Protein AF-A0A943ZC50-F1 (afdb_monomer)

pLDDT: mean 87.22, std 11.18, range [30.0, 98.25]

Secondary structure (DSSP, 8-state):
-HHHHHHHHHHHHHHHHHHHHHHHPPTTSEEEESEEEEEHHHHHHHHHHHHHHHHHHHHHHHHHHHTSSEEEETTTTEEEETTTTEEEEBPTTSSPBP-EEB-TTS-EEEETTEEEEEE-BGGG---EEEEE-HHHHHHHHHTT----TTTHHHH------HHHHHHHHHTTPPPPTTHHHHTTSEEEPGGGSEEEEEEEETTEEEEEEEBSTT--EEESS-EEE---EEPPGGGSGGGHHHHHHHHSPPP--TTTTTS-THHHHHHHHHHTTS-TTS---GGGGHHHHHHHHHHHHHH--SGGGGHHHH-TTHHHHHHHHHHHHHHHHHHHHH-PPPPPTHHHH-TTS-BHHHHHHHHSPPPTTEEEEEPPTT--EEEE-GGGGEESS-EEEEEE-SSEEEEEEESSSEEE---S--STTSPPPGGGGSEE--EEES-HHHHHHHHHT-SSS----TTTEEETHHHHHHHHTS-TTT---THHHHTEE--HHHHHH-SS--EEEE-TT--EEEEPPGGG--TTS--HHHHHHHHHHHHHSBTTTBEE-EEEE---TTS-HHHHHHHHHHHHHHHHHTS-HHHHT-HHHHTT-EEEE-S-HHHHHHHHHHHHTT-SPPTT-BT-EEEEEEEEE-SS-EEEEEEEEEB-SSTTSS-EEEEEEEEEETT-SHHHHHHHHHHHHHHHTHHHHHHHT--EEPPTT----TT-TTTEE-GGG--HHHHHHHHHHHHHTHHHHTT-TTHHHHHHSS-EEEEEE-TTS-EEEEEE---HHHHHHHHHHHHHHHHHHHHHHHHHHHHHHTTT--SSEEEEEESGGGG-HHHHHHHHHHHHHHHHHHHHHH-TTS--TTSEEEEPPTT----HHHHHH-HHHHT-SS-GGGTB-----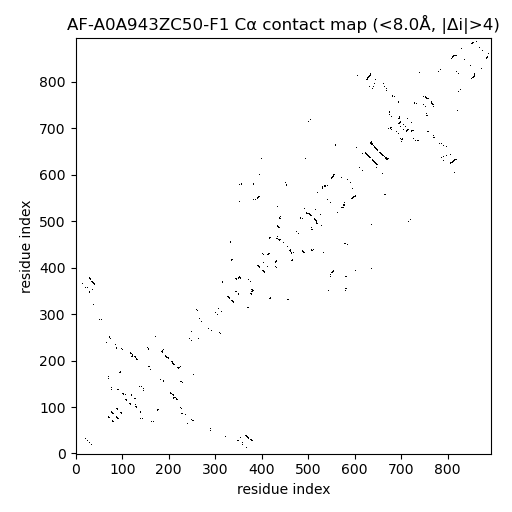-----

Solvent-accessible surface area (backbone atoms only — not comparable to full-atom values): 49095 Å² total; per-residue (Å²): 103,75,73,58,53,54,57,50,55,47,56,53,48,53,50,49,52,47,51,53,55,36,71,56,58,39,82,71,35,50,26,83,47,65,56,47,74,44,47,46,74,59,48,49,53,50,52,49,54,49,50,52,54,50,52,54,53,47,50,57,50,52,50,54,50,60,69,38,62,52,40,39,24,66,92,64,38,31,34,37,33,53,86,79,38,28,39,29,32,25,42,86,100,48,96,36,69,51,65,31,49,44,55,83,87,80,34,75,45,77,57,96,93,39,73,26,35,49,32,37,19,51,78,75,72,48,68,40,42,20,64,50,52,76,66,60,49,53,37,28,42,76,72,72,43,79,91,47,78,91,46,45,70,63,29,24,41,71,67,82,62,66,60,51,59,50,47,32,62,78,47,72,46,81,81,47,90,69,49,70,49,65,79,51,39,45,70,37,24,49,86,71,45,31,76,78,39,72,44,78,54,100,91,45,41,31,43,35,31,20,16,47,74,90,44,59,46,72,33,88,34,50,45,28,35,41,54,35,41,73,60,63,76,83,46,39,70,95,40,24,58,66,50,40,46,76,73,48,65,74,63,62,45,60,88,52,68,84,55,46,70,54,56,54,55,41,49,26,56,51,55,76,72,51,67,87,88,58,94,76,58,80,74,71,48,48,68,66,38,47,56,52,50,46,52,51,54,71,65,56,85,51,82,74,60,46,35,74,63,57,31,91,63,39,50,61,70,46,46,62,57,52,54,51,45,64,29,36,46,50,29,48,37,59,47,39,80,64,56,62,69,55,40,36,53,34,79,88,44,24,30,48,71,56,29,50,63,41,71,45,78,88,58,88,66,42,49,79,42,63,54,46,92,94,60,62,44,21,18,13,36,63,61,64,37,50,40,90,82,30,41,34,42,36,40,75,41,50,58,30,28,39,40,36,40,37,67,98,57,81,43,77,45,68,47,44,73,53,77,82,81,62,84,85,53,83,68,54,34,50,19,35,36,25,38,24,30,40,30,56,68,66,37,53,59,34,52,67,73,33,84,22,53,38,86,34,42,36,78,21,43,38,40,12,42,52,30,46,38,68,77,75,65,56,63,69,90,73,56,95,49,81,38,62,64,40,18,45,50,53,52,59,55,59,44,46,70,33,83,63,38,46,46,69,37,25,18,57,81,64,56,77,44,82,37,66,22,46,88,76,58,55,97,85,51,88,51,70,62,18,55,50,28,20,54,53,22,40,75,59,30,37,96,91,72,24,34,74,34,36,37,30,35,40,44,67,76,84,58,55,68,71,48,55,52,50,50,47,52,31,36,44,54,12,33,53,34,26,35,53,48,75,46,72,70,30,65,76,60,47,72,59,48,42,71,42,79,51,58,40,51,42,55,53,47,46,59,53,48,32,51,74,70,68,60,51,61,52,91,87,39,62,70,37,63,39,22,39,33,27,47,23,27,28,45,45,31,25,36,34,33,29,31,35,38,26,24,53,89,65,76,87,46,86,57,46,78,47,80,69,41,69,48,67,38,81,68,47,13,51,54,40,48,32,38,44,51,27,50,52,42,46,61,79,34,40,68,61,35,56,79,58,41,42,34,26,39,58,46,83,98,62,77,91,58,93,94,33,81,91,35,50,28,53,59,73,71,34,49,63,62,16,49,46,34,36,50,50,46,18,56,74,46,40,42,66,72,72,62,39,93,63,38,66,62,70,46,67,69,58,60,43,76,43,80,38,44,20,81,85,73,43,81,40,82,39,75,40,61,63,61,64,69,62,51,52,51,51,52,52,48,57,50,48,54,50,50,50,50,50,51,55,45,47,53,53,36,44,74,75,39,56,91,74,58,43,78,33,33,37,32,37,34,27,45,75,50,42,71,33,63,70,48,49,54,54,50,52,54,49,52,51,54,49,54,55,52,50,42,71,75,67,41,93,87,59,86,69,70,41,52,43,32,38,36,56,24,86,101,57,75,74,64,60,72,63,53,63,65,37,67,78,56,64,75,44,93,66,63,64,76,51,41,38,65,74,82,78,76,71,78,76,82,124

Structure (mmCIF, N/CA/C/O backbone):
data_AF-A0A943ZC50-F1
#
_entry.id   AF-A0A943ZC50-F1
#
loop_
_atom_site.group_PDB
_atom_site.id
_atom_site.type_symbol
_atom_site.label_atom_id
_atom_site.label_alt_id
_atom_site.label_comp_id
_atom_site.label_asym_id
_atom_site.label_entity_id
_atom_site.label_seq_id
_atom_site.pdbx_PDB_ins_code
_atom_site.Cartn_x
_atom_site.Cartn_y
_atom_site.Cartn_z
_atom_site.occupancy
_atom_site.B_iso_or_equiv
_atom_site.auth_seq_id
_atom_site.auth_comp_id
_atom_site.auth_asym_id
_atom_site.auth_atom_id
_atom_site.pdbx_PDB_model_num
ATOM 1 N N . MET A 1 1 ? 40.754 22.080 -13.296 1.00 41.62 1 MET A N 1
ATOM 2 C CA . MET A 1 1 ? 40.302 23.154 -14.207 1.00 41.62 1 MET A CA 1
ATOM 3 C C . MET A 1 1 ? 39.327 22.676 -15.281 1.00 41.62 1 MET A C 1
ATOM 5 O O . MET A 1 1 ? 38.154 22.902 -15.052 1.00 41.62 1 MET A O 1
ATOM 9 N N . GLU A 1 2 ? 39.688 21.981 -16.372 1.00 33.19 2 GLU A N 1
ATOM 10 C CA . GLU A 1 2 ? 38.679 21.578 -17.396 1.00 33.19 2 GLU A CA 1
ATOM 11 C C . GLU A 1 2 ? 37.587 20.624 -16.866 1.00 33.19 2 GLU A C 1
ATOM 13 O O . GLU A 1 2 ? 36.408 20.850 -17.113 1.00 33.19 2 GLU A O 1
ATOM 18 N N . LYS A 1 3 ? 37.948 19.635 -16.032 1.00 34.53 3 LYS A N 1
ATOM 19 C CA . LYS A 1 3 ? 36.978 18.761 -15.333 1.00 34.53 3 LYS A CA 1
ATOM 20 C C . LYS A 1 3 ? 36.117 19.478 -14.284 1.00 34.53 3 LYS A C 1
ATOM 22 O O . LYS A 1 3 ? 35.024 19.024 -13.987 1.00 34.53 3 LYS A O 1
ATOM 27 N N . GLU A 1 4 ? 36.608 20.568 -13.696 1.00 33.34 4 GLU A N 1
ATOM 28 C CA . GLU A 1 4 ? 35.835 21.354 -12.716 1.00 33.34 4 GLU A CA 1
ATOM 29 C C . GLU A 1 4 ? 34.880 22.327 -13.417 1.00 33.34 4 GLU A C 1
ATOM 31 O O . GLU A 1 4 ? 33.800 22.601 -12.907 1.00 33.34 4 GLU A O 1
ATOM 36 N N . LEU A 1 5 ? 35.251 22.812 -14.606 1.00 34.56 5 LEU A N 1
ATOM 37 C CA . LEU A 1 5 ? 34.402 23.630 -15.472 1.00 34.56 5 LEU A CA 1
ATOM 38 C C . LEU A 1 5 ? 33.271 22.810 -16.117 1.00 34.56 5 LEU A C 1
ATOM 40 O O . LEU A 1 5 ? 32.158 23.318 -16.210 1.00 34.56 5 LEU A O 1
ATOM 44 N N . SER A 1 6 ? 33.511 21.549 -16.508 1.00 44.94 6 SER A N 1
ATOM 45 C CA . SER A 1 6 ? 32.463 20.691 -17.091 1.00 44.94 6 SER A CA 1
ATOM 46 C C . SER A 1 6 ? 31.385 20.301 -16.072 1.00 44.94 6 SER A C 1
ATOM 48 O O . SER A 1 6 ? 30.202 20.423 -16.365 1.00 44.94 6 SER A O 1
ATOM 50 N N . VAL A 1 7 ? 31.786 19.925 -14.850 1.00 47.03 7 VAL A N 1
ATOM 51 C CA . VAL A 1 7 ? 30.860 19.563 -13.758 1.00 47.03 7 VAL A CA 1
ATOM 52 C C . VAL A 1 7 ? 30.013 20.764 -13.321 1.00 47.03 7 VAL A C 1
ATOM 54 O O . VAL A 1 7 ? 28.829 20.616 -13.023 1.00 47.03 7 VAL A O 1
ATOM 57 N N . LYS A 1 8 ? 30.593 21.972 -13.327 1.00 49.62 8 LYS A N 1
ATOM 58 C CA . LYS A 1 8 ? 29.873 23.207 -12.991 1.00 49.62 8 LYS A CA 1
ATOM 59 C C . LYS A 1 8 ? 28.810 23.557 -14.042 1.00 49.62 8 LYS A C 1
ATOM 61 O O . LYS A 1 8 ? 27.674 23.832 -13.679 1.00 49.62 8 LYS A O 1
ATOM 66 N N . ASN A 1 9 ? 29.147 23.442 -15.329 1.00 57.31 9 ASN A N 1
ATOM 67 C CA . ASN A 1 9 ? 28.229 23.745 -16.433 1.00 57.31 9 ASN A CA 1
ATOM 68 C C . ASN A 1 9 ? 27.000 22.817 -16.493 1.00 57.31 9 ASN A C 1
ATOM 70 O O . ASN A 1 9 ? 25.926 23.250 -16.907 1.00 57.31 9 ASN A O 1
ATOM 74 N N . GLU A 1 10 ? 27.122 21.552 -16.088 1.00 60.75 10 GLU A N 1
ATOM 75 C CA . GLU A 1 10 ? 25.993 20.611 -16.095 1.00 60.75 10 GLU A CA 1
ATOM 76 C C . GLU A 1 10 ? 25.104 20.711 -14.864 1.00 60.75 10 GLU A C 1
ATOM 78 O O . GLU A 1 10 ? 23.887 20.606 -14.996 1.00 60.75 10 GLU A O 1
ATOM 83 N N . SER A 1 11 ? 25.681 20.959 -13.684 1.00 62.16 11 SER A N 1
ATOM 84 C CA . SER A 1 11 ? 24.892 21.306 -12.499 1.00 62.16 11 SER A CA 1
ATOM 85 C C . SER A 1 11 ? 24.037 22.547 -12.777 1.00 62.16 11 SER A C 1
ATOM 87 O O . SER A 1 11 ? 22.859 22.585 -12.419 1.00 62.16 11 SER A O 1
ATOM 89 N N . ASP A 1 12 ? 24.607 23.528 -13.483 1.00 67.94 12 ASP A N 1
ATOM 90 C CA . ASP A 1 12 ? 23.897 24.727 -13.924 1.00 67.94 12 ASP A CA 1
ATOM 91 C C . ASP A 1 12 ? 22.797 24.397 -14.959 1.00 67.94 12 ASP A C 1
ATOM 93 O O . ASP A 1 12 ? 21.706 24.968 -14.891 1.00 67.94 12 ASP A O 1
ATOM 97 N N . CYS A 1 13 ? 23.019 23.436 -15.869 1.00 78.06 13 CYS A N 1
ATOM 98 C CA . CYS A 1 13 ? 22.000 22.969 -16.824 1.00 78.06 13 CYS A CA 1
ATOM 99 C C . CYS A 1 13 ? 20.852 22.194 -16.156 1.00 78.06 13 CYS A C 1
ATOM 101 O O . CYS A 1 13 ? 19.687 22.447 -16.462 1.00 78.06 13 CYS A O 1
ATOM 103 N N . LEU A 1 14 ? 21.153 21.277 -15.231 1.00 83.25 14 LEU A N 1
ATOM 104 C CA . LEU A 1 14 ? 20.147 20.513 -14.486 1.00 83.25 14 LEU A CA 1
ATOM 105 C C . LEU A 1 14 ? 19.270 21.450 -13.650 1.00 83.25 14 LEU A C 1
ATOM 107 O O . LEU A 1 14 ? 18.044 21.342 -13.672 1.00 83.25 14 LEU A O 1
ATOM 111 N N . TYR A 1 15 ? 19.892 22.413 -12.965 1.00 87.25 15 TYR A N 1
ATOM 112 C CA . TYR A 1 15 ? 19.171 23.438 -12.220 1.00 87.25 15 TYR A CA 1
ATOM 113 C C . TYR A 1 15 ? 18.327 24.329 -13.135 1.00 87.25 15 TYR A C 1
ATOM 115 O O . TYR A 1 15 ? 17.190 24.643 -12.789 1.00 87.25 15 TYR A O 1
ATOM 123 N N . ALA A 1 16 ? 18.829 24.708 -14.314 1.00 89.50 16 ALA A N 1
ATOM 124 C CA . ALA A 1 16 ? 18.058 25.484 -15.283 1.00 89.50 16 ALA A CA 1
ATOM 125 C C . ALA A 1 16 ? 16.811 24.730 -15.778 1.00 89.50 16 ALA A C 1
ATOM 127 O O . ALA A 1 16 ? 15.735 25.329 -15.835 1.00 89.50 16 ALA A O 1
ATOM 128 N N . LEU A 1 17 ? 16.929 23.430 -16.076 1.00 90.88 17 LEU A N 1
ATOM 129 C CA . LEU A 1 17 ? 15.796 22.578 -16.460 1.00 90.88 17 LEU A CA 1
ATOM 130 C C . LEU A 1 17 ? 14.789 22.428 -15.317 1.00 90.88 17 LEU A C 1
ATOM 132 O O . LEU A 1 17 ? 13.602 22.684 -15.512 1.00 90.88 17 LEU A O 1
ATOM 136 N N . TRP A 1 18 ? 15.262 22.091 -14.113 1.00 93.88 18 TRP A N 1
ATOM 137 C CA . TRP A 1 18 ? 14.408 22.003 -12.926 1.00 93.88 18 TRP A CA 1
ATOM 138 C C . TRP A 1 18 ? 13.661 23.312 -12.684 1.00 93.88 18 TRP A C 1
ATOM 140 O O . TRP A 1 18 ? 12.448 23.305 -12.515 1.00 93.88 18 TRP A O 1
ATOM 150 N N . LYS A 1 19 ? 14.370 24.445 -12.732 1.00 93.12 19 LYS A N 1
ATOM 151 C CA . LYS A 1 19 ? 13.790 25.775 -12.533 1.00 93.12 19 LYS A CA 1
ATOM 152 C C . LYS A 1 19 ? 12.783 26.119 -13.629 1.00 93.12 19 LYS A C 1
ATOM 154 O O . LYS A 1 19 ? 11.786 26.775 -13.347 1.00 93.12 19 LYS A O 1
ATOM 159 N N . SER A 1 20 ? 13.032 25.701 -14.871 1.00 93.06 20 SER A N 1
ATOM 160 C CA . SER A 1 20 ? 12.093 25.893 -15.978 1.00 93.06 20 SER A CA 1
ATOM 161 C C . SER A 1 20 ? 10.776 25.166 -15.720 1.00 93.06 20 SER A C 1
ATOM 163 O O . SER A 1 20 ? 9.730 25.804 -15.792 1.00 93.06 20 SER A O 1
ATOM 165 N N . GLU A 1 21 ? 10.824 23.883 -15.358 1.00 93.44 21 GLU A N 1
ATOM 166 C CA . GLU A 1 21 ? 9.623 23.099 -15.048 1.00 93.44 21 GLU A CA 1
ATOM 167 C C . GLU A 1 21 ? 8.947 23.558 -13.748 1.00 93.44 21 GLU A C 1
ATOM 169 O O . GLU A 1 21 ? 7.729 23.701 -13.711 1.00 93.44 21 GLU A O 1
ATOM 174 N N . ASN A 1 22 ? 9.715 23.881 -12.703 1.00 95.19 22 ASN A N 1
ATOM 175 C CA . ASN A 1 22 ? 9.193 24.423 -11.446 1.00 95.19 22 ASN A CA 1
ATOM 176 C C . ASN A 1 22 ? 8.405 25.726 -11.670 1.00 95.19 22 ASN A C 1
ATOM 178 O O . ASN A 1 22 ? 7.311 25.874 -11.137 1.00 95.19 22 ASN A O 1
ATOM 182 N N . ASN A 1 23 ? 8.908 26.634 -12.516 1.00 93.56 23 ASN A N 1
ATOM 183 C CA . ASN A 1 23 ? 8.212 27.880 -12.858 1.00 93.56 23 ASN A CA 1
ATOM 184 C C . ASN A 1 23 ? 6.934 27.668 -13.688 1.00 93.56 23 ASN A C 1
ATOM 186 O O . ASN A 1 23 ? 6.120 28.587 -13.768 1.00 93.56 23 ASN A O 1
ATOM 190 N N . LYS A 1 24 ? 6.779 26.512 -14.350 1.00 93.69 24 LYS A N 1
ATOM 191 C CA . LYS A 1 24 ? 5.562 26.165 -15.102 1.00 93.69 24 LYS A CA 1
ATOM 192 C C . LYS A 1 24 ? 4.465 25.606 -14.205 1.00 93.69 24 LYS A C 1
ATOM 194 O O . LYS A 1 24 ? 3.315 25.630 -14.629 1.00 93.69 24 LYS A O 1
ATOM 199 N N . LEU A 1 25 ? 4.811 25.085 -13.022 1.00 94.25 25 LEU A N 1
ATOM 200 C CA . LEU A 1 25 ? 3.830 24.512 -12.106 1.00 94.25 25 LEU A CA 1
ATOM 201 C C . LEU A 1 25 ? 2.758 25.555 -11.785 1.00 94.25 25 LEU A C 1
ATOM 203 O O . LEU A 1 25 ? 3.029 26.605 -11.201 1.00 94.25 25 LEU A O 1
ATOM 207 N N . GLU A 1 26 ? 1.531 25.247 -12.180 1.00 86.50 26 GLU A N 1
ATOM 208 C CA . GLU A 1 26 ? 0.376 26.083 -11.908 1.00 86.50 26 GLU A CA 1
ATOM 209 C C . GLU A 1 26 ? -0.076 25.826 -10.474 1.00 86.50 26 GLU A C 1
ATOM 211 O O . GLU A 1 26 ? -0.439 24.705 -10.109 1.00 86.50 26 GLU A O 1
ATOM 216 N N . ALA A 1 27 ? -0.034 26.872 -9.649 1.00 84.12 27 ALA A N 1
ATOM 217 C CA . ALA A 1 27 ? -0.580 26.803 -8.304 1.00 84.12 27 ALA A CA 1
ATOM 218 C C . ALA A 1 27 ? -2.083 26.516 -8.376 1.00 84.12 27 ALA A C 1
ATOM 220 O O . ALA A 1 27 ? -2.798 27.158 -9.147 1.00 84.12 27 ALA A O 1
ATOM 221 N N . ASP A 1 28 ? -2.542 25.566 -7.563 1.00 84.06 28 ASP A N 1
ATOM 222 C CA . ASP A 1 28 ? -3.944 25.144 -7.511 1.00 84.06 28 ASP A CA 1
ATOM 223 C C . ASP A 1 28 ? -4.493 24.665 -8.875 1.00 84.06 28 ASP A C 1
ATOM 225 O O . ASP A 1 28 ? -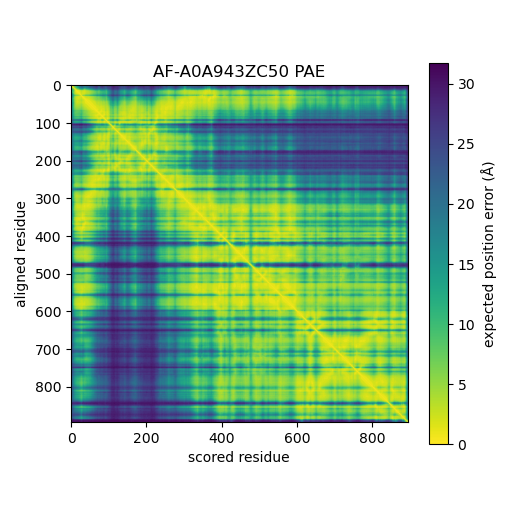5.703 24.739 -9.124 1.00 84.06 28 ASP A O 1
ATOM 229 N N . GLY A 1 29 ? -3.624 24.125 -9.744 1.00 92.94 29 GLY A N 1
ATOM 230 C CA . GLY A 1 29 ? -3.992 23.628 -11.070 1.00 92.94 29 GLY A CA 1
ATOM 231 C C . GLY A 1 29 ? -3.252 22.369 -11.538 1.00 92.94 29 GLY A C 1
ATOM 232 O O . GLY A 1 29 ? -2.714 21.571 -10.763 1.00 92.94 29 GLY A O 1
ATOM 233 N N . THR A 1 30 ? -3.270 22.183 -12.856 1.00 95.44 30 THR A N 1
ATOM 234 C CA . THR A 1 30 ? -2.655 21.061 -13.573 1.00 95.44 30 THR A CA 1
ATOM 235 C C . THR A 1 30 ? -1.666 21.589 -14.598 1.00 95.44 30 THR A C 1
ATOM 237 O O . THR A 1 30 ? -1.959 22.555 -15.293 1.00 95.44 30 THR A O 1
ATOM 240 N N . THR A 1 31 ? -0.519 20.937 -14.752 1.00 96.94 31 THR A N 1
ATOM 241 C CA . THR A 1 31 ? 0.558 21.412 -15.629 1.00 96.94 31 THR A CA 1
ATOM 242 C C . THR A 1 31 ? 1.018 20.300 -16.554 1.00 96.94 31 THR A C 1
ATOM 244 O O . THR A 1 31 ? 1.379 19.219 -16.095 1.00 96.94 31 THR A O 1
ATOM 247 N N . ILE A 1 32 ? 1.038 20.561 -17.862 1.00 96.44 32 ILE A N 1
ATOM 248 C CA . ILE A 1 32 ? 1.660 19.653 -18.832 1.00 96.44 32 ILE A CA 1
ATOM 249 C C . ILE A 1 32 ? 3.176 19.832 -18.745 1.00 96.44 32 ILE A C 1
ATOM 251 O O . ILE A 1 32 ? 3.699 20.925 -18.965 1.00 96.44 32 ILE A O 1
ATOM 255 N N . MET A 1 33 ? 3.868 18.746 -18.431 1.00 96.25 33 MET A N 1
ATOM 256 C CA . MET A 1 33 ? 5.307 18.717 -18.211 1.00 96.25 33 MET A CA 1
ATOM 257 C C . MET A 1 33 ? 6.033 18.326 -19.492 1.00 96.25 33 MET A C 1
ATOM 259 O O . MET A 1 33 ? 5.608 17.420 -20.209 1.00 96.25 33 MET A O 1
ATOM 263 N N . GLN A 1 34 ? 7.155 18.992 -19.761 1.00 95.50 34 GLN A N 1
ATOM 264 C CA . GLN A 1 34 ? 8.039 18.640 -20.881 1.00 95.50 34 GLN A CA 1
ATOM 265 C C . GLN A 1 34 ? 9.137 17.675 -20.456 1.00 95.50 34 GLN A C 1
ATOM 267 O O . GLN A 1 34 ? 9.729 16.996 -21.290 1.00 95.50 34 GLN A O 1
ATOM 272 N N . TYR A 1 35 ? 9.404 17.611 -19.154 1.00 95.50 35 TYR A N 1
ATOM 273 C CA . TYR A 1 35 ? 10.424 16.750 -18.596 1.00 95.50 35 TYR A CA 1
ATOM 274 C C . TYR A 1 35 ? 9.884 15.981 -17.398 1.00 95.50 35 TYR A C 1
ATOM 276 O O . TYR A 1 35 ? 8.979 16.425 -16.691 1.00 9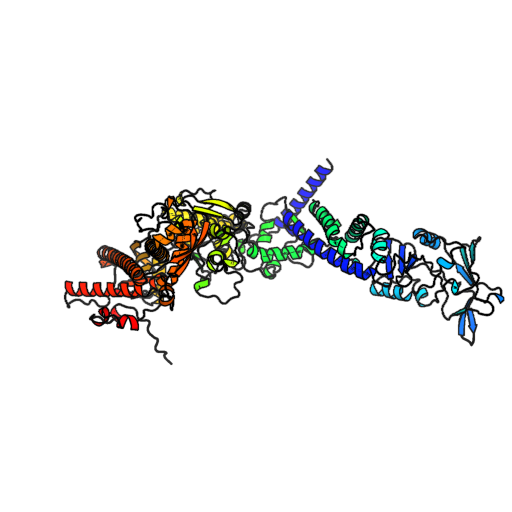5.50 35 TYR A O 1
ATOM 284 N N . PHE A 1 36 ? 10.487 14.831 -17.136 1.00 95.31 36 PHE A N 1
ATOM 285 C CA . PHE A 1 36 ? 10.268 14.056 -15.928 1.00 95.31 36 PHE A CA 1
ATOM 286 C C . PHE A 1 36 ? 11.579 13.828 -15.190 1.00 95.31 36 PHE A C 1
ATOM 288 O O . PHE A 1 36 ? 12.661 13.823 -15.778 1.00 95.31 36 PHE A O 1
ATOM 295 N N . ARG A 1 37 ? 11.481 13.652 -13.874 1.00 93.75 37 ARG A N 1
ATOM 296 C CA . ARG A 1 37 ? 12.635 13.517 -12.988 1.00 93.75 37 ARG A CA 1
ATOM 297 C C . ARG A 1 37 ? 12.694 12.116 -12.392 1.00 93.75 37 ARG A C 1
ATOM 299 O O . ARG A 1 37 ? 11.692 11.608 -11.888 1.00 93.75 37 ARG A O 1
ATOM 306 N N . VAL A 1 38 ? 13.880 11.510 -12.412 1.00 93.06 38 VAL A N 1
ATOM 307 C CA . VAL A 1 38 ? 14.104 10.134 -11.943 1.00 93.06 38 VAL A CA 1
ATOM 308 C C . VAL A 1 38 ? 15.361 10.057 -11.073 1.00 93.06 38 VAL A C 1
ATOM 310 O O . VAL A 1 38 ? 16.417 10.530 -11.499 1.00 93.06 38 VAL A O 1
ATOM 313 N N . PRO A 1 39 ? 15.313 9.421 -9.886 1.00 91.81 39 PRO A N 1
ATOM 314 C CA . PRO A 1 39 ? 16.516 9.119 -9.110 1.00 91.81 39 PRO A CA 1
ATOM 315 C C . PRO A 1 39 ? 17.510 8.256 -9.903 1.00 91.81 39 PRO A C 1
ATOM 317 O O . PRO A 1 39 ? 17.124 7.245 -10.494 1.00 91.81 39 PRO A O 1
ATOM 320 N N . ILE A 1 40 ? 18.805 8.583 -9.857 1.00 92.38 40 ILE A N 1
ATOM 321 C CA . ILE A 1 40 ? 19.860 7.915 -10.648 1.00 92.38 40 ILE A CA 1
ATOM 322 C C . ILE A 1 40 ? 19.876 6.402 -10.399 1.00 92.38 40 ILE A C 1
ATOM 324 O O . ILE A 1 40 ? 20.004 5.612 -11.333 1.00 92.38 40 ILE A O 1
ATOM 328 N N . LYS A 1 41 ? 19.704 5.978 -9.140 1.00 92.06 41 LYS A N 1
ATOM 329 C CA . LYS A 1 41 ? 19.651 4.554 -8.771 1.00 92.06 41 LYS A CA 1
ATOM 330 C C . LYS A 1 41 ? 18.512 3.822 -9.490 1.00 92.06 41 LYS A C 1
ATOM 332 O O . LYS A 1 41 ? 18.717 2.718 -9.989 1.00 92.06 41 LYS A O 1
ATOM 337 N N . GLN A 1 42 ? 17.335 4.445 -9.553 1.00 92.88 42 GLN A N 1
ATOM 338 C CA . GLN A 1 42 ? 16.154 3.879 -10.202 1.00 92.88 42 GLN A CA 1
ATOM 339 C C . GLN A 1 42 ? 16.320 3.852 -11.723 1.00 92.88 42 GLN A C 1
ATOM 341 O O . GLN A 1 42 ? 16.028 2.843 -12.361 1.00 92.88 42 GLN A O 1
ATOM 346 N N . LEU A 1 43 ? 16.858 4.927 -12.298 1.00 94.25 43 LEU A N 1
ATOM 347 C CA . LEU A 1 43 ? 17.116 5.000 -13.729 1.00 94.25 43 LEU A CA 1
ATOM 348 C C . LEU A 1 43 ? 18.130 3.946 -14.182 1.00 94.25 43 LEU A C 1
ATOM 350 O O . LEU A 1 43 ? 17.869 3.228 -15.140 1.00 94.25 43 LEU A O 1
ATOM 354 N N . LYS A 1 44 ? 19.254 3.790 -13.469 1.00 95.50 44 LYS A N 1
ATOM 355 C CA . LYS A 1 44 ? 20.246 2.745 -13.776 1.00 95.50 44 LYS A CA 1
ATOM 356 C C . LYS A 1 44 ? 19.628 1.351 -13.719 1.00 95.50 44 LYS A C 1
ATOM 358 O O . LYS A 1 44 ? 19.949 0.517 -14.557 1.00 95.50 44 LYS A O 1
ATOM 363 N N . TYR A 1 45 ? 18.718 1.099 -12.778 1.00 95.81 45 TYR A N 1
ATOM 364 C CA . TYR A 1 45 ? 17.971 -0.157 -12.732 1.00 95.81 45 TYR A CA 1
ATOM 365 C C . TYR A 1 45 ? 17.108 -0.366 -13.991 1.00 95.81 45 TYR A C 1
ATOM 367 O O . TYR A 1 45 ? 17.163 -1.438 -14.593 1.00 95.81 45 TYR A O 1
ATOM 375 N N . TRP A 1 46 ? 16.376 0.657 -14.446 1.00 96.44 46 TRP A N 1
ATOM 376 C CA . TRP A 1 46 ? 15.603 0.582 -15.692 1.00 96.44 46 TRP A CA 1
ATOM 377 C C . TRP A 1 46 ? 16.484 0.383 -16.926 1.00 96.44 46 TRP A C 1
ATOM 379 O O . TRP A 1 46 ? 16.202 -0.506 -17.722 1.00 96.44 46 TRP A O 1
ATOM 389 N N . LEU A 1 47 ? 17.591 1.120 -17.047 1.00 95.88 47 LEU A N 1
ATOM 390 C CA . LEU A 1 47 ? 18.537 0.977 -18.158 1.00 95.88 47 LEU A CA 1
ATOM 391 C C . LEU A 1 47 ? 19.118 -0.441 -18.246 1.00 95.88 47 LEU A C 1
ATOM 393 O O . LEU A 1 47 ? 19.272 -0.965 -19.344 1.00 95.88 47 LEU A O 1
ATOM 397 N N . LYS A 1 48 ? 19.397 -1.101 -17.113 1.00 96.50 48 LYS A N 1
ATOM 398 C CA . LYS A 1 48 ? 19.859 -2.503 -17.104 1.00 96.50 48 LYS A CA 1
ATOM 399 C C . LYS A 1 48 ? 18.793 -3.465 -17.633 1.00 96.50 48 LYS A C 1
ATOM 401 O O . LYS A 1 48 ? 19.113 -4.367 -18.404 1.00 96.50 48 LYS A O 1
ATOM 406 N N . ASN A 1 49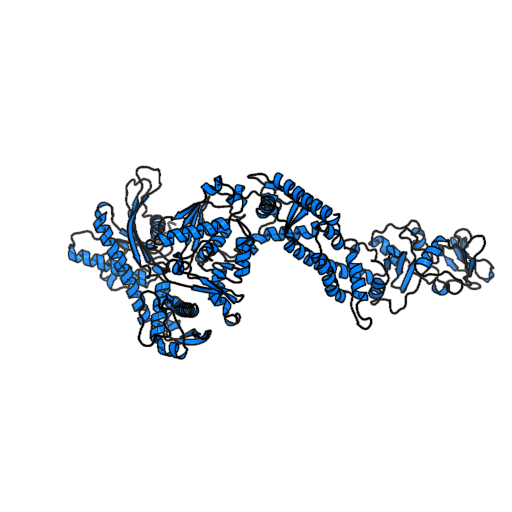 ? 17.529 -3.256 -17.262 1.00 96.44 49 ASN A N 1
ATOM 407 C CA . ASN A 1 49 ? 16.418 -4.056 -17.783 1.00 96.44 49 ASN A CA 1
ATOM 408 C C . ASN A 1 49 ? 16.213 -3.828 -19.289 1.00 96.44 49 ASN A C 1
ATOM 410 O O . ASN A 1 49 ? 16.043 -4.798 -20.025 1.00 96.44 49 ASN A O 1
ATOM 414 N N . ILE A 1 50 ? 16.297 -2.573 -19.744 1.00 95.19 50 ILE A N 1
ATOM 415 C CA . ILE A 1 50 ? 16.231 -2.210 -21.167 1.00 95.19 50 ILE A CA 1
ATOM 416 C C . ILE A 1 50 ? 17.381 -2.880 -21.926 1.00 95.19 50 ILE A C 1
ATOM 418 O O . ILE A 1 50 ? 17.133 -3.585 -22.895 1.00 95.19 50 ILE A O 1
ATOM 422 N N . ALA A 1 51 ? 18.623 -2.759 -21.446 1.00 94.94 51 ALA A N 1
ATOM 423 C CA . ALA A 1 51 ? 19.792 -3.382 -22.071 1.00 94.94 51 ALA A CA 1
ATOM 424 C C . ALA A 1 51 ? 19.647 -4.899 -22.215 1.00 94.94 51 ALA A C 1
ATOM 426 O O . ALA A 1 51 ? 20.017 -5.459 -23.244 1.00 94.94 51 ALA A O 1
ATOM 427 N N . HIS A 1 52 ? 19.092 -5.562 -21.199 1.00 95.38 52 HIS A N 1
ATOM 428 C CA . HIS A 1 52 ? 18.824 -6.993 -21.258 1.00 95.38 52 HIS A CA 1
ATOM 429 C C . HIS A 1 52 ? 17.815 -7.337 -22.361 1.00 95.38 52 HIS A C 1
ATOM 431 O O . HIS A 1 52 ? 18.079 -8.210 -23.188 1.00 95.38 52 HIS A O 1
ATOM 437 N N . GLN A 1 53 ? 16.686 -6.632 -22.417 1.00 94.44 53 GLN A N 1
ATOM 438 C CA . GLN A 1 53 ? 15.671 -6.857 -23.448 1.00 94.44 53 GLN A CA 1
ATOM 439 C C . GLN A 1 53 ? 16.205 -6.556 -24.855 1.00 94.44 53 GLN A C 1
ATOM 441 O O . GLN A 1 53 ? 16.020 -7.362 -25.768 1.00 94.44 53 GLN A O 1
ATOM 446 N N . GLU A 1 54 ? 16.904 -5.434 -25.028 1.00 93.38 54 GLU A N 1
ATOM 447 C CA . GLU A 1 54 ? 17.438 -5.022 -26.325 1.00 93.38 54 GLU A CA 1
ATOM 448 C C . GLU A 1 54 ? 18.534 -5.955 -26.829 1.00 93.38 54 GLU A C 1
ATOM 450 O O . GLU A 1 54 ? 18.491 -6.332 -27.996 1.00 93.38 54 GLU A O 1
ATOM 455 N N . LEU A 1 55 ? 19.469 -6.387 -25.975 1.00 95.44 55 LEU A N 1
ATOM 456 C CA . LEU A 1 55 ? 20.519 -7.321 -26.387 1.00 95.44 55 LEU A CA 1
ATOM 457 C C . LEU A 1 55 ? 19.937 -8.681 -26.796 1.00 95.44 55 LEU A C 1
ATOM 459 O O . LEU A 1 55 ? 20.367 -9.252 -27.798 1.00 95.44 55 LEU A O 1
ATOM 463 N N . ASN A 1 56 ? 18.951 -9.191 -26.050 1.00 95.56 56 ASN A N 1
ATOM 464 C CA . ASN A 1 56 ? 18.282 -10.445 -26.398 1.00 95.56 56 ASN A CA 1
ATOM 465 C C . ASN A 1 56 ? 17.602 -10.342 -27.768 1.00 95.56 56 ASN A C 1
ATOM 467 O O . ASN A 1 56 ? 17.795 -11.207 -28.623 1.00 95.56 56 ASN A O 1
ATOM 471 N N . ASN A 1 57 ? 16.852 -9.263 -28.002 1.00 95.06 57 ASN A N 1
ATOM 472 C CA . ASN A 1 57 ? 16.199 -9.020 -29.288 1.00 95.06 57 ASN A CA 1
ATOM 473 C C . ASN A 1 57 ? 17.221 -8.840 -30.417 1.00 95.06 57 ASN A C 1
ATOM 475 O O . ASN A 1 57 ? 17.057 -9.419 -31.489 1.00 95.06 57 ASN A O 1
ATOM 479 N N . TYR A 1 58 ? 18.300 -8.102 -30.158 1.00 95.88 58 TYR A N 1
ATOM 480 C CA . TYR A 1 58 ? 19.381 -7.880 -31.107 1.00 95.88 58 TYR A CA 1
ATOM 481 C C . TYR A 1 58 ? 20.032 -9.192 -31.547 1.00 95.88 58 TYR A C 1
ATOM 483 O O . TYR A 1 58 ? 20.191 -9.421 -32.739 1.00 95.88 58 TYR A O 1
ATOM 491 N N . ILE A 1 59 ? 20.354 -10.093 -30.614 1.00 95.69 59 ILE A N 1
ATOM 492 C CA . ILE A 1 59 ? 20.955 -11.395 -30.938 1.00 95.69 59 ILE A CA 1
ATOM 493 C C . ILE A 1 59 ? 20.003 -12.270 -31.752 1.00 95.69 59 ILE A C 1
ATOM 495 O O . ILE A 1 59 ? 20.444 -12.926 -32.696 1.00 95.69 59 ILE A O 1
ATOM 499 N N . ILE A 1 60 ? 18.704 -12.259 -31.434 1.00 95.62 60 ILE A N 1
ATOM 500 C CA . ILE A 1 60 ? 17.693 -12.985 -32.216 1.00 95.62 60 ILE A CA 1
ATOM 501 C C . ILE A 1 60 ? 17.678 -12.490 -33.666 1.00 95.62 60 ILE A C 1
ATOM 503 O O . ILE A 1 60 ? 17.642 -13.305 -34.587 1.00 95.62 60 ILE A O 1
ATOM 507 N N . VAL A 1 61 ? 17.713 -11.172 -33.877 1.00 96.19 61 VAL A N 1
ATOM 508 C CA . VAL A 1 61 ? 17.752 -10.578 -35.221 1.00 96.19 61 VAL A CA 1
ATOM 509 C C . VAL A 1 61 ? 19.084 -10.876 -35.907 1.00 96.19 61 VAL A C 1
ATOM 511 O O . VAL A 1 61 ? 19.096 -11.377 -37.027 1.00 96.19 61 VAL A O 1
ATOM 514 N N . LEU A 1 62 ? 20.209 -10.652 -35.228 1.00 96.19 62 LEU A N 1
ATOM 515 C CA . LEU A 1 62 ? 21.549 -10.871 -35.770 1.00 96.19 62 LEU A CA 1
ATOM 516 C C . LEU A 1 62 ? 21.754 -12.323 -36.216 1.00 96.19 62 LEU A C 1
ATOM 518 O O . LEU A 1 62 ? 22.320 -12.572 -37.279 1.00 96.19 62 LEU A O 1
ATOM 522 N N . LYS A 1 63 ? 21.245 -13.287 -35.444 1.00 94.25 63 LYS A N 1
ATOM 523 C CA . LYS A 1 63 ? 21.263 -14.701 -35.819 1.00 94.25 63 LYS A CA 1
ATOM 524 C C . LYS A 1 63 ? 20.531 -14.953 -37.135 1.00 94.25 63 LYS A C 1
ATOM 526 O O . LYS A 1 63 ? 21.091 -15.602 -38.010 1.00 94.25 63 LYS A O 1
ATOM 531 N N . LYS A 1 64 ? 19.317 -14.411 -37.292 1.00 93.75 64 LYS A N 1
ATOM 532 C CA . LYS A 1 64 ? 18.544 -14.540 -38.538 1.00 93.75 64 LYS A CA 1
ATOM 533 C C . LYS A 1 64 ? 19.292 -13.936 -39.719 1.00 93.75 64 LYS A C 1
ATOM 535 O O . LYS A 1 64 ? 19.379 -14.578 -40.757 1.00 93.75 64 LYS A O 1
ATOM 540 N N . VAL A 1 65 ? 19.884 -12.754 -39.533 1.00 94.88 65 VAL A N 1
ATOM 541 C CA . VAL A 1 65 ? 20.704 -12.097 -40.562 1.00 94.88 65 VAL A CA 1
ATOM 542 C C . VAL A 1 65 ? 21.876 -12.991 -40.972 1.00 94.88 65 VAL A C 1
ATOM 544 O O . VAL A 1 65 ? 22.149 -13.137 -42.159 1.00 94.88 65 VAL A O 1
ATOM 547 N N . PHE A 1 66 ? 22.541 -13.656 -40.023 1.00 94.31 66 PHE A N 1
ATOM 548 C CA . PHE A 1 66 ? 23.622 -14.596 -40.334 1.00 94.31 66 PHE A CA 1
ATOM 549 C C . PHE A 1 66 ? 23.173 -15.900 -41.015 1.00 94.31 66 PHE A C 1
ATOM 551 O O . PHE A 1 66 ? 24.009 -16.601 -41.586 1.00 94.31 66 PHE A O 1
ATOM 558 N N . GLU A 1 67 ? 21.879 -16.219 -40.993 1.00 91.75 67 GLU A N 1
ATOM 559 C CA . GLU A 1 67 ? 21.284 -17.367 -41.689 1.00 91.75 67 GLU A CA 1
ATOM 560 C C . GLU A 1 67 ? 20.789 -17.005 -43.107 1.00 91.75 67 GLU A C 1
ATOM 562 O O . GLU A 1 67 ? 20.367 -17.883 -43.870 1.00 91.75 67 GLU A O 1
ATOM 567 N N . GLU A 1 68 ? 20.852 -15.727 -43.502 1.00 93.44 68 GLU A N 1
ATOM 568 C CA . GLU A 1 68 ? 20.419 -15.286 -44.824 1.00 93.44 68 GLU A CA 1
ATOM 569 C C . GLU A 1 68 ? 21.345 -15.746 -45.954 1.00 93.44 68 GLU A C 1
ATOM 571 O O . GLU A 1 68 ? 22.543 -15.990 -45.808 1.00 93.44 68 GLU A O 1
ATOM 576 N N . LYS A 1 69 ? 20.774 -15.820 -47.163 1.00 93.31 69 LYS A N 1
ATOM 577 C CA . LYS A 1 69 ? 21.526 -16.172 -48.379 1.00 93.31 69 LYS A CA 1
ATOM 578 C C . LYS A 1 69 ? 22.554 -15.108 -48.763 1.00 93.31 69 LYS A C 1
ATOM 580 O O . LYS A 1 69 ? 23.503 -15.426 -49.481 1.00 93.31 69 LYS A O 1
ATOM 585 N N . ILE A 1 70 ? 22.316 -13.868 -48.342 1.00 93.56 70 ILE A N 1
ATOM 586 C CA . ILE A 1 70 ? 23.122 -12.688 -48.626 1.00 93.56 70 ILE A CA 1
ATOM 587 C C . ILE A 1 70 ? 23.306 -11.936 -47.325 1.00 93.56 70 ILE A C 1
ATOM 589 O O . ILE A 1 70 ? 22.329 -11.658 -46.644 1.00 93.56 70 ILE A O 1
ATOM 593 N N . ILE A 1 71 ? 24.547 -11.583 -47.017 1.00 94.81 71 ILE A N 1
ATOM 594 C CA . ILE A 1 71 ? 24.867 -10.785 -45.838 1.00 94.81 71 ILE A CA 1
ATOM 595 C C . ILE A 1 71 ? 25.714 -9.611 -46.302 1.00 94.81 71 ILE A C 1
ATOM 597 O O . ILE A 1 71 ? 26.773 -9.788 -46.912 1.00 94.81 71 ILE A O 1
ATOM 601 N N . PHE A 1 72 ? 25.205 -8.406 -46.081 1.00 93.00 72 PHE A N 1
ATOM 602 C CA . PHE A 1 72 ? 25.746 -7.190 -46.670 1.00 93.00 72 PHE A CA 1
ATOM 603 C C . PHE A 1 72 ? 26.621 -6.451 -45.657 1.00 93.00 72 PHE A C 1
ATOM 605 O O . PHE A 1 72 ? 26.117 -5.928 -44.670 1.00 93.00 72 PHE A O 1
ATOM 612 N N . PHE A 1 73 ? 27.926 -6.375 -45.899 1.00 93.81 73 PHE A N 1
ATOM 613 C CA . PHE A 1 73 ? 28.892 -5.713 -45.021 1.00 93.81 73 PHE A CA 1
ATOM 614 C C . PHE A 1 73 ? 29.375 -4.427 -45.689 1.00 93.81 73 PHE A C 1
ATOM 616 O O . PHE A 1 73 ? 30.479 -4.348 -46.233 1.00 93.81 73 PHE A O 1
ATOM 623 N N . LYS A 1 74 ? 28.497 -3.417 -45.708 1.00 90.00 74 LYS A N 1
ATOM 624 C CA . LYS A 1 74 ? 28.750 -2.151 -46.407 1.00 90.00 74 LYS A CA 1
ATOM 625 C C . LYS A 1 74 ? 30.009 -1.454 -45.894 1.00 90.00 74 LYS A C 1
ATOM 627 O O . LYS A 1 74 ? 30.803 -0.983 -46.703 1.00 90.00 74 LYS A O 1
ATOM 632 N N . ASP A 1 75 ? 30.175 -1.414 -44.574 1.00 90.50 75 ASP A N 1
ATOM 633 C CA . ASP A 1 75 ? 31.288 -0.723 -43.914 1.00 90.50 75 ASP A CA 1
ATOM 634 C C . ASP A 1 75 ? 32.634 -1.424 -44.186 1.00 90.50 75 ASP A C 1
ATOM 636 O O . ASP A 1 75 ? 33.675 -0.770 -44.211 1.00 90.50 75 ASP A O 1
ATOM 640 N N . ASP A 1 76 ? 32.605 -2.724 -44.502 1.00 92.56 76 ASP A N 1
ATOM 641 C CA . ASP A 1 76 ? 33.775 -3.518 -44.903 1.00 92.56 76 ASP A CA 1
ATOM 642 C C . ASP A 1 76 ? 33.939 -3.623 -46.436 1.00 92.56 76 ASP A C 1
ATOM 644 O O . ASP A 1 76 ? 34.863 -4.271 -46.929 1.00 92.56 76 ASP A O 1
ATOM 648 N N . GLY A 1 77 ? 33.049 -2.994 -47.215 1.00 91.75 77 GLY A N 1
ATOM 649 C CA . GLY A 1 77 ? 33.125 -2.942 -48.676 1.00 91.75 77 GLY A CA 1
ATOM 650 C C . GLY A 1 77 ? 32.850 -4.273 -49.383 1.00 91.75 77 GLY A C 1
ATOM 651 O O . GLY A 1 77 ? 33.370 -4.494 -50.480 1.00 91.75 77 GLY A O 1
ATOM 652 N N . LEU A 1 78 ? 32.051 -5.171 -48.793 1.00 94.62 78 LEU A N 1
ATOM 653 C CA . LEU A 1 78 ? 31.767 -6.483 -49.385 1.00 94.62 78 LEU A CA 1
ATOM 654 C C . LEU A 1 78 ? 30.352 -7.010 -49.131 1.00 94.62 78 LEU A C 1
ATOM 656 O O . LEU A 1 78 ? 29.624 -6.573 -48.243 1.00 94.62 78 LEU A O 1
ATOM 660 N N . VAL A 1 79 ? 29.986 -8.021 -49.916 1.00 94.38 79 VAL A N 1
ATOM 661 C CA . VAL A 1 79 ? 28.775 -8.828 -49.748 1.00 94.38 79 VAL A CA 1
ATOM 662 C C . VAL A 1 79 ? 29.162 -10.291 -49.669 1.00 94.38 79 VAL A C 1
ATOM 664 O O . VAL A 1 79 ? 29.878 -10.793 -50.536 1.00 94.38 79 VAL A O 1
ATOM 667 N N . TYR A 1 80 ? 28.663 -10.994 -48.664 1.00 95.12 80 TYR A N 1
ATOM 668 C CA . TYR A 1 80 ? 28.853 -12.428 -48.531 1.00 95.12 80 TYR A CA 1
ATOM 669 C C . TYR A 1 80 ? 27.677 -13.199 -49.143 1.00 95.12 80 TYR A C 1
ATOM 671 O O . TYR A 1 80 ? 26.516 -12.963 -48.811 1.00 95.12 80 TYR A O 1
ATOM 679 N N . PHE A 1 81 ? 27.996 -14.128 -50.042 1.00 94.44 81 PHE A N 1
ATOM 680 C CA . PHE A 1 81 ? 27.067 -15.059 -50.673 1.00 94.44 81 PHE A CA 1
ATOM 681 C C . PHE A 1 81 ? 27.165 -16.408 -49.960 1.00 94.44 81 PHE A C 1
ATOM 683 O O . PHE A 1 81 ? 28.095 -17.180 -50.206 1.00 94.44 81 PHE A O 1
ATOM 690 N N . ALA A 1 82 ? 26.196 -16.701 -49.090 1.00 91.94 82 ALA A N 1
ATOM 691 C CA . ALA A 1 82 ? 26.254 -17.853 -48.189 1.00 91.94 82 ALA A CA 1
ATOM 692 C C . ALA A 1 82 ? 26.181 -19.202 -48.919 1.00 91.94 82 ALA A C 1
ATOM 694 O O . ALA A 1 82 ? 26.846 -20.153 -48.520 1.00 91.94 82 ALA A O 1
ATOM 695 N N . ILE A 1 83 ? 25.413 -19.279 -50.014 1.00 89.31 83 ILE A N 1
ATOM 696 C CA . ILE A 1 83 ? 25.288 -20.500 -50.834 1.00 89.31 83 ILE A CA 1
ATOM 697 C C . ILE A 1 83 ? 26.623 -20.854 -51.489 1.00 89.31 83 ILE A C 1
ATOM 699 O O . ILE A 1 83 ? 26.996 -22.023 -51.549 1.00 89.31 83 ILE A O 1
ATOM 703 N N . ASP A 1 84 ? 27.327 -19.839 -51.987 1.00 89.06 84 ASP A N 1
ATOM 704 C CA . ASP A 1 84 ? 28.580 -20.024 -52.710 1.00 89.06 84 ASP A CA 1
ATOM 705 C C . ASP A 1 84 ? 29.792 -20.077 -51.753 1.00 89.0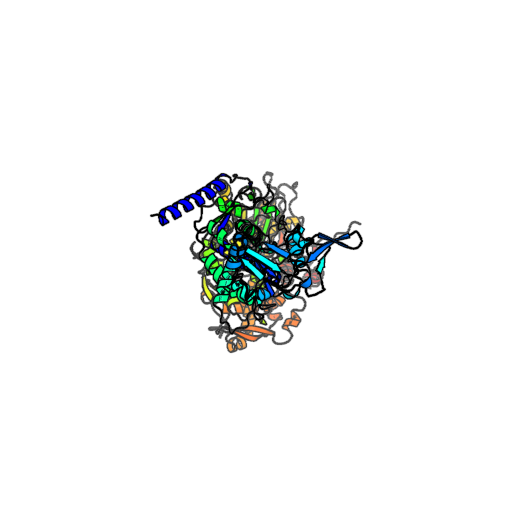6 84 ASP A C 1
ATOM 707 O O . ASP A 1 84 ? 30.864 -20.523 -52.160 1.00 89.06 84 ASP A O 1
ATOM 711 N N . ASN A 1 85 ? 29.628 -19.653 -50.489 1.00 92.12 85 ASN A N 1
ATOM 712 C CA . ASN A 1 85 ? 30.680 -19.428 -49.485 1.00 92.12 85 ASN A CA 1
ATOM 713 C C . ASN A 1 85 ? 31.753 -18.423 -49.961 1.00 92.12 85 ASN A C 1
ATOM 715 O O . ASN A 1 85 ? 32.965 -18.673 -49.889 1.00 92.12 85 ASN A O 1
ATOM 719 N N . ARG A 1 86 ? 31.309 -17.288 -50.530 1.00 93.50 86 ARG A N 1
ATOM 720 C CA . ARG A 1 86 ? 32.204 -16.301 -51.168 1.00 93.50 86 ARG A CA 1
ATOM 721 C C . ARG A 1 86 ? 31.850 -14.856 -50.847 1.00 93.50 86 ARG A C 1
ATOM 723 O O . ARG A 1 86 ? 30.682 -14.486 -50.837 1.00 93.50 86 ARG A O 1
ATOM 730 N N . CYS A 1 87 ? 32.874 -14.024 -50.684 1.00 94.69 87 CYS A N 1
ATOM 731 C CA . CYS A 1 87 ? 32.743 -12.573 -50.570 1.00 94.69 87 CYS A CA 1
ATOM 732 C C . CYS A 1 87 ? 32.923 -11.905 -51.939 1.00 94.69 87 CYS A C 1
ATOM 734 O O . CYS A 1 87 ? 33.859 -12.228 -52.675 1.00 94.69 87 CYS A O 1
ATOM 736 N N . VAL A 1 88 ? 32.049 -10.959 -52.264 1.00 94.75 88 VAL A N 1
ATOM 737 C CA . VAL A 1 88 ? 32.056 -10.149 -53.488 1.00 94.75 88 VAL A CA 1
ATOM 738 C C . VAL A 1 88 ? 32.321 -8.689 -53.103 1.00 94.75 88 VAL A C 1
ATOM 740 O O . VAL A 1 88 ? 31.656 -8.194 -52.194 1.00 94.75 88 VAL A O 1
ATOM 743 N N . PRO A 1 89 ? 33.263 -7.987 -53.757 1.00 94.19 89 PRO A N 1
ATOM 744 C CA . PRO A 1 89 ? 33.572 -6.599 -53.432 1.00 94.19 89 PRO A CA 1
ATOM 745 C C . PRO A 1 89 ? 32.473 -5.639 -53.885 1.00 94.19 89 PRO A C 1
ATOM 747 O O . PRO A 1 89 ? 31.847 -5.826 -54.935 1.00 94.19 89 PRO A O 1
ATOM 750 N N . LEU A 1 90 ? 32.294 -4.579 -53.102 1.00 90.81 90 LEU A N 1
ATOM 751 C CA . LEU A 1 90 ? 31.457 -3.429 -53.415 1.00 90.81 90 LEU A CA 1
ATOM 752 C C . LEU A 1 90 ? 32.276 -2.323 -54.089 1.00 90.81 90 LEU A C 1
ATOM 754 O O . LEU A 1 90 ? 33.487 -2.206 -53.901 1.00 90.81 90 LEU A O 1
ATOM 758 N N . LYS A 1 91 ? 31.603 -1.490 -54.881 1.00 86.44 91 LYS A N 1
ATOM 759 C CA . LYS A 1 91 ? 32.165 -0.234 -55.380 1.00 86.44 91 LYS A CA 1
ATOM 760 C C . LYS A 1 91 ? 32.264 0.778 -54.241 1.00 86.44 91 LYS A C 1
ATOM 762 O O . LYS A 1 91 ? 31.389 0.843 -53.382 1.00 86.44 91 LYS A O 1
ATOM 767 N N . ALA A 1 92 ? 33.305 1.604 -54.265 1.00 76.06 92 ALA A N 1
ATOM 768 C CA . ALA A 1 92 ? 33.470 2.676 -53.293 1.00 76.06 92 ALA A CA 1
ATOM 769 C C . ALA A 1 92 ? 32.261 3.635 -53.308 1.00 76.06 92 ALA A C 1
ATOM 771 O O . ALA A 1 92 ? 31.808 4.063 -54.368 1.00 76.06 92 ALA A O 1
ATOM 772 N N . ASN A 1 93 ? 31.766 3.996 -52.120 1.00 69.50 93 ASN A N 1
ATOM 773 C CA . ASN A 1 93 ? 30.686 4.972 -51.901 1.00 69.50 93 ASN A CA 1
ATOM 774 C C . ASN A 1 93 ? 29.315 4.638 -52.528 1.00 69.50 93 ASN A C 1
ATOM 776 O O . ASN A 1 93 ? 28.445 5.506 -52.575 1.00 69.50 93 ASN A O 1
ATOM 780 N N . ASP A 1 94 ? 29.086 3.396 -52.958 1.00 73.81 94 ASP A N 1
ATOM 781 C CA . ASP A 1 94 ? 27.788 2.917 -53.442 1.00 73.81 94 ASP A CA 1
ATOM 782 C C . ASP A 1 94 ? 27.535 1.477 -52.959 1.00 73.81 94 ASP A C 1
ATOM 784 O O . ASP A 1 94 ? 28.457 0.731 -52.651 1.00 73.81 94 ASP A O 1
ATOM 788 N N . CYS A 1 95 ? 26.273 1.058 -52.886 1.00 80.69 95 CYS A N 1
ATOM 789 C CA . CYS A 1 95 ? 25.901 -0.299 -52.492 1.00 80.69 95 CYS A CA 1
ATOM 790 C C . CYS A 1 95 ? 26.038 -1.303 -53.649 1.00 80.69 95 CYS A C 1
ATOM 792 O O . CYS A 1 95 ? 25.554 -2.418 -53.527 1.00 80.69 95 CYS A O 1
ATOM 794 N N . SER A 1 96 ? 26.665 -0.943 -54.770 1.00 85.50 96 SER A N 1
ATOM 795 C CA . SER A 1 96 ? 26.852 -1.794 -55.952 1.00 85.50 96 SER A CA 1
ATOM 796 C C . SER A 1 96 ? 27.937 -2.847 -55.775 1.00 85.50 96 SER A C 1
ATOM 798 O O . SER A 1 96 ? 29.063 -2.493 -55.440 1.00 85.50 96 SER A O 1
ATOM 800 N N . ILE A 1 97 ? 27.685 -4.100 -56.166 1.00 90.25 97 ILE A N 1
ATOM 801 C CA . ILE A 1 97 ? 28.781 -5.059 -56.379 1.00 90.25 97 ILE A CA 1
ATOM 802 C C . ILE A 1 97 ? 29.631 -4.688 -57.603 1.00 90.25 97 ILE A C 1
ATOM 804 O O . ILE A 1 97 ? 29.145 -4.094 -58.575 1.00 90.25 97 ILE A O 1
ATOM 808 N N . ILE A 1 98 ? 30.902 -5.078 -57.577 1.00 90.25 98 ILE A N 1
ATOM 809 C CA . ILE A 1 98 ? 31.794 -4.999 -58.735 1.00 90.25 98 ILE A CA 1
ATOM 810 C C . ILE A 1 98 ? 31.472 -6.144 -59.697 1.00 90.25 98 ILE A C 1
ATOM 812 O O . ILE A 1 98 ? 31.315 -7.294 -59.293 1.00 90.25 98 ILE A O 1
ATOM 816 N N . PHE A 1 99 ? 31.400 -5.831 -60.989 1.00 90.81 99 PHE A N 1
ATOM 817 C CA . PHE A 1 99 ? 31.336 -6.813 -62.065 1.00 90.81 99 PHE A CA 1
ATOM 818 C C . PHE A 1 99 ? 31.980 -6.248 -63.334 1.00 90.81 99 PHE A C 1
ATOM 820 O O . PHE A 1 99 ? 31.952 -5.039 -63.571 1.00 90.81 99 PHE A O 1
ATOM 827 N N . PHE A 1 100 ? 32.536 -7.126 -64.166 1.00 90.44 100 PHE A N 1
ATOM 828 C CA . PHE A 1 100 ? 33.193 -6.774 -65.422 1.00 90.44 100 PHE A CA 1
ATOM 829 C C . PHE A 1 100 ? 32.366 -7.261 -66.597 1.00 90.44 100 PHE A C 1
ATOM 831 O O . PHE A 1 100 ? 32.234 -8.461 -66.832 1.00 90.44 100 PHE A O 1
ATOM 838 N N . GLU A 1 101 ? 31.806 -6.320 -67.339 1.00 87.25 101 GLU A N 1
ATOM 839 C CA . GLU A 1 101 ? 30.989 -6.611 -68.505 1.00 87.25 101 GLU A CA 1
ATOM 840 C C . GLU A 1 101 ? 31.840 -6.902 -69.748 1.00 87.25 101 GLU A C 1
ATOM 842 O O . GLU A 1 101 ? 32.899 -6.309 -69.962 1.00 87.25 101 GLU A O 1
ATOM 847 N N . SER A 1 102 ? 31.402 -7.858 -70.565 1.00 82.00 102 SER A N 1
ATOM 848 C CA . SER A 1 102 ? 31.948 -8.107 -71.902 1.00 82.00 102 SER A CA 1
ATOM 849 C C . SER A 1 102 ? 31.617 -6.947 -72.836 1.00 82.00 102 SER A C 1
ATOM 851 O O . SER A 1 102 ? 30.493 -6.452 -72.808 1.00 82.00 102 SER A O 1
ATOM 853 N N . ASN A 1 103 ? 32.567 -6.501 -73.662 1.00 73.25 103 ASN A N 1
ATOM 854 C CA . ASN A 1 103 ? 32.389 -5.349 -74.548 1.00 73.25 103 ASN A CA 1
ATOM 855 C C . ASN A 1 103 ? 31.110 -5.476 -75.409 1.00 73.25 103 ASN A C 1
ATOM 857 O O . ASN A 1 103 ? 31.085 -6.206 -76.402 1.00 73.25 103 ASN A O 1
ATOM 861 N N . ARG A 1 104 ? 30.049 -4.741 -75.029 1.00 58.44 104 ARG A N 1
ATOM 862 C CA . ARG A 1 104 ? 28.701 -4.781 -75.639 1.00 58.44 104 ARG A CA 1
ATOM 863 C C . ARG A 1 104 ? 28.685 -4.478 -77.136 1.00 58.44 104 ARG A C 1
ATOM 865 O O . ARG A 1 104 ? 27.734 -4.845 -77.821 1.00 58.44 104 ARG A O 1
ATOM 872 N N . ASN A 1 105 ? 29.697 -3.762 -77.619 1.00 49.69 105 ASN A N 1
ATOM 873 C CA . ASN A 1 105 ? 29.669 -3.109 -78.923 1.00 49.69 105 ASN A CA 1
ATOM 874 C C . ASN A 1 105 ? 30.396 -3.891 -80.028 1.00 49.69 105 ASN A C 1
ATOM 876 O O . ASN A 1 105 ? 30.348 -3.468 -81.178 1.00 49.69 105 ASN A O 1
ATOM 880 N N . GLU A 1 106 ? 31.046 -5.017 -79.715 1.00 56.09 106 GLU A N 1
ATOM 881 C CA . GLU A 1 106 ? 31.926 -5.718 -80.669 1.00 56.09 106 GLU A CA 1
ATOM 882 C C . GLU A 1 106 ? 31.484 -7.150 -81.011 1.00 56.09 106 GLU A C 1
ATOM 884 O O . GLU A 1 106 ? 32.135 -7.800 -81.824 1.00 56.09 106 GLU A O 1
ATOM 889 N N . ILE A 1 107 ? 30.393 -7.662 -80.419 1.00 60.75 107 ILE A N 1
ATOM 890 C CA . ILE A 1 107 ? 30.058 -9.096 -80.517 1.00 60.75 107 ILE A CA 1
ATOM 891 C C . ILE A 1 107 ? 28.551 -9.387 -80.585 1.00 60.75 107 ILE A C 1
ATOM 893 O O . ILE A 1 107 ? 28.046 -10.318 -79.959 1.00 60.75 107 ILE A O 1
ATOM 897 N N . ASN A 1 108 ? 27.821 -8.583 -81.364 1.00 68.56 108 ASN A N 1
ATOM 898 C CA . ASN A 1 108 ? 26.441 -8.895 -81.731 1.00 68.56 108 ASN A CA 1
ATOM 899 C C . ASN A 1 108 ? 26.430 -9.705 -83.030 1.00 68.56 108 ASN A C 1
ATOM 901 O O . ASN A 1 108 ? 26.826 -9.202 -84.082 1.00 68.56 108 ASN A O 1
ATOM 905 N N . VAL A 1 109 ? 25.947 -10.943 -82.964 1.00 78.06 109 VAL A N 1
ATOM 906 C CA . VAL A 1 109 ? 25.725 -11.799 -84.137 1.00 78.06 109 VAL A CA 1
ATOM 907 C C . VAL A 1 109 ? 24.229 -11.986 -84.363 1.00 78.06 109 VAL A C 1
ATOM 909 O O . VAL A 1 109 ? 23.453 -12.071 -83.410 1.00 78.06 109 VAL A O 1
ATOM 912 N N . VAL A 1 110 ? 23.813 -12.041 -85.628 1.00 80.25 110 VAL A N 1
ATOM 913 C CA . VAL A 1 110 ? 22.427 -12.347 -86.006 1.00 80.25 110 VAL A CA 1
ATOM 914 C C . VAL A 1 110 ? 22.357 -13.814 -86.405 1.00 80.25 110 VAL A C 1
ATOM 916 O O . VAL A 1 110 ? 23.033 -14.235 -87.342 1.00 80.25 110 VAL A O 1
ATOM 919 N N . VAL A 1 111 ? 21.544 -14.584 -85.690 1.00 78.38 111 VAL A N 1
ATOM 920 C CA . VAL A 1 111 ? 21.267 -15.996 -85.978 1.00 78.38 111 VAL A CA 1
ATOM 921 C C . VAL A 1 111 ? 19.755 -16.132 -86.085 1.00 78.38 111 VAL A C 1
ATOM 923 O O . VAL A 1 111 ? 19.048 -15.679 -85.190 1.00 78.38 111 VAL A O 1
ATOM 926 N N . ASP A 1 112 ? 19.261 -16.688 -87.192 1.00 81.88 112 ASP A N 1
ATOM 927 C CA . ASP A 1 112 ? 17.825 -16.885 -87.446 1.00 81.88 112 ASP A CA 1
ATOM 928 C C . ASP A 1 112 ? 16.972 -15.615 -87.225 1.00 81.88 112 ASP A C 1
ATOM 930 O O . ASP A 1 112 ? 15.919 -15.649 -86.596 1.00 81.88 112 ASP A O 1
ATOM 934 N N . ASN A 1 113 ? 17.438 -14.470 -87.747 1.00 82.25 113 ASN A N 1
ATOM 935 C CA . ASN A 1 113 ? 16.834 -13.133 -87.596 1.00 82.25 113 ASN A CA 1
ATOM 936 C C . ASN A 1 113 ? 16.768 -12.568 -86.169 1.00 82.25 113 ASN A C 1
ATOM 938 O O . ASN A 1 113 ? 16.195 -11.495 -85.969 1.00 82.25 113 ASN A O 1
ATOM 942 N N . GLU A 1 114 ? 17.410 -13.199 -85.190 1.00 83.00 114 GLU A N 1
ATOM 943 C CA . GLU A 1 114 ? 17.499 -12.655 -83.843 1.00 83.00 114 GLU A CA 1
ATOM 944 C C . GLU A 1 114 ? 18.940 -12.285 -83.462 1.00 83.00 114 GLU A C 1
ATOM 946 O O . GLU A 1 114 ? 19.900 -12.971 -83.816 1.00 83.00 114 GLU A O 1
ATOM 951 N N . GLN A 1 115 ? 19.103 -11.194 -82.709 1.00 85.31 115 GLN A N 1
ATOM 952 C CA . GLN A 1 115 ? 20.407 -10.758 -82.202 1.00 85.31 115 GLN A CA 1
ATOM 953 C C . GLN A 1 115 ? 20.808 -11.541 -80.945 1.00 85.31 115 GLN A C 1
ATOM 955 O O . GLN A 1 115 ? 19.981 -11.804 -80.065 1.00 85.31 115 GLN A O 1
ATOM 960 N N . TYR A 1 116 ? 22.088 -11.899 -80.869 1.00 85.06 116 TYR A N 1
ATOM 961 C CA . TYR A 1 116 ? 22.724 -12.533 -79.718 1.00 85.06 116 TYR A CA 1
ATOM 962 C C . TYR A 1 116 ? 24.063 -11.862 -79.417 1.00 85.06 116 TYR A C 1
ATOM 964 O O . TYR A 1 116 ? 24.799 -11.504 -80.336 1.00 85.06 116 TYR A O 1
ATOM 972 N N . TYR A 1 117 ? 24.405 -11.795 -78.134 1.00 85.94 117 TYR A N 1
ATOM 973 C CA . TYR A 1 117 ? 25.774 -11.589 -77.681 1.00 85.94 117 TYR A CA 1
ATOM 974 C C . TYR A 1 117 ? 26.526 -12.911 -77.821 1.00 85.94 117 TYR A C 1
ATOM 976 O O . TYR A 1 117 ? 26.057 -13.942 -77.326 1.00 85.94 117 TYR A O 1
ATOM 984 N N . GLU A 1 118 ? 27.675 -12.902 -78.491 1.00 87.25 118 GLU A N 1
ATOM 985 C CA . GLU A 1 118 ? 28.507 -14.092 -78.687 1.00 87.25 118 GLU A CA 1
ATOM 986 C C . GLU A 1 118 ? 29.856 -13.955 -77.966 1.00 87.25 118 GLU A C 1
ATOM 988 O O . GLU A 1 118 ? 30.424 -12.874 -77.865 1.00 87.25 118 GLU A O 1
ATOM 993 N N . ILE A 1 119 ? 30.375 -15.062 -77.441 1.00 88.19 119 ILE A N 1
ATOM 994 C CA . ILE A 1 119 ? 31.795 -15.217 -77.123 1.00 88.19 119 ILE A CA 1
ATOM 995 C C . ILE A 1 119 ? 32.375 -16.071 -78.250 1.00 88.19 119 ILE A C 1
ATOM 997 O O . ILE A 1 119 ? 31.968 -17.236 -78.378 1.00 88.19 119 ILE A O 1
ATOM 1001 N N . PRO A 1 120 ? 33.289 -15.523 -79.068 1.00 85.56 120 PRO A N 1
ATOM 1002 C CA . PRO A 1 120 ? 33.775 -16.191 -80.263 1.00 85.56 120 PRO A CA 1
ATOM 1003 C C . PRO A 1 120 ? 34.511 -17.480 -79.900 1.00 85.56 120 PRO A C 1
ATOM 1005 O O . PRO A 1 120 ? 35.113 -17.611 -78.829 1.00 85.56 120 PRO A O 1
ATOM 1008 N N . ASP A 1 121 ? 34.428 -18.462 -80.789 1.00 84.31 121 ASP A N 1
ATOM 1009 C CA . ASP A 1 121 ? 35.175 -19.710 -80.667 1.00 84.31 121 ASP A CA 1
ATOM 1010 C C . ASP A 1 121 ? 36.672 -19.475 -80.908 1.00 84.31 121 ASP A C 1
ATOM 1012 O O . ASP A 1 121 ? 37.062 -18.695 -81.780 1.00 84.31 121 ASP A O 1
ATOM 1016 N N . LEU A 1 122 ? 37.506 -20.209 -80.168 1.00 80.56 122 LEU A N 1
ATOM 1017 C CA . LEU A 1 122 ? 38.961 -20.180 -80.283 1.00 80.56 122 LEU A CA 1
ATOM 1018 C C . LEU A 1 122 ? 39.480 -20.332 -81.727 1.00 80.56 122 LEU A C 1
ATOM 1020 O O . LEU A 1 122 ? 40.514 -19.758 -82.063 1.00 80.56 122 LEU A O 1
ATOM 1024 N N . SER A 1 123 ? 38.798 -21.095 -82.589 1.00 80.44 123 SER A N 1
ATOM 1025 C CA . SER A 1 123 ? 39.236 -21.324 -83.972 1.00 80.44 123 SER A CA 1
ATOM 1026 C C . SER A 1 123 ? 39.046 -20.116 -84.896 1.00 80.44 123 SER A C 1
ATOM 1028 O O . SER A 1 123 ? 39.760 -20.003 -85.892 1.00 80.44 123 SER A O 1
ATOM 1030 N N . THR A 1 124 ? 38.160 -19.177 -84.541 1.00 78.62 124 THR A N 1
ATOM 1031 C CA . THR A 1 124 ? 37.945 -17.930 -85.299 1.00 78.62 124 THR A CA 1
ATOM 1032 C C . THR A 1 124 ? 39.045 -16.885 -85.092 1.00 78.62 124 THR A C 1
ATOM 1034 O O . THR A 1 124 ? 39.126 -15.924 -85.854 1.00 78.62 124 THR A O 1
ATOM 1037 N N . GLY A 1 125 ? 39.878 -17.035 -84.054 1.00 72.19 125 GLY A N 1
ATOM 1038 C CA . GLY A 1 125 ? 40.891 -16.047 -83.665 1.00 72.19 125 GLY A CA 1
ATOM 1039 C C . GLY A 1 125 ? 40.334 -14.767 -83.021 1.00 72.19 125 GLY A C 1
ATOM 1040 O O . GLY A 1 125 ? 41.119 -13.930 -82.574 1.00 72.19 125 GLY A O 1
ATOM 1041 N N . GLY A 1 126 ? 39.007 -14.608 -82.937 1.00 79.94 126 GLY A N 1
ATOM 1042 C CA . GLY A 1 126 ? 38.364 -13.516 -82.207 1.00 79.94 126 GLY A CA 1
ATOM 1043 C C . GLY A 1 126 ? 38.464 -13.712 -80.692 1.00 79.94 126 GLY A C 1
ATOM 1044 O O . GLY A 1 126 ? 38.419 -14.841 -80.209 1.00 79.94 126 GLY A O 1
ATOM 1045 N N . LYS A 1 127 ? 38.575 -12.615 -79.933 1.00 83.94 127 LYS A N 1
ATOM 1046 C CA . LYS A 1 127 ? 38.560 -12.618 -78.461 1.00 83.94 127 LYS A CA 1
ATOM 1047 C C . LYS A 1 127 ? 37.524 -11.626 -77.935 1.00 83.94 127 LYS A C 1
ATOM 1049 O O . LYS A 1 127 ? 37.464 -10.494 -78.408 1.00 83.94 127 LYS A O 1
ATOM 1054 N N . SER A 1 128 ? 36.763 -12.028 -76.923 1.00 87.88 128 SER A N 1
ATOM 1055 C CA . SER A 1 128 ? 35.967 -11.111 -76.103 1.00 87.88 128 SER A CA 1
ATOM 1056 C C . SER A 1 128 ? 36.866 -10.397 -75.100 1.00 87.88 128 SER A C 1
ATOM 1058 O O . SER A 1 128 ? 37.848 -10.978 -74.634 1.00 87.88 128 SER A O 1
ATOM 1060 N N . LYS A 1 129 ? 36.519 -9.155 -74.740 1.00 88.31 129 LYS A N 1
ATOM 1061 C CA . LYS A 1 129 ? 37.259 -8.371 -73.743 1.00 88.31 129 LYS A CA 1
ATOM 1062 C C . LYS A 1 129 ? 36.332 -7.779 -72.689 1.00 88.31 129 LYS A C 1
ATOM 1064 O O . LYS A 1 129 ? 35.268 -7.268 -73.032 1.00 88.31 129 LYS A O 1
ATOM 1069 N N . SER A 1 130 ? 36.760 -7.787 -71.431 1.00 89.81 130 SER A N 1
ATOM 1070 C CA . SER A 1 130 ? 36.097 -7.087 -70.325 1.00 89.81 130 SER A CA 1
ATOM 1071 C C . SER A 1 130 ? 37.076 -6.129 -69.658 1.00 89.81 130 SER A C 1
ATOM 1073 O O . SER A 1 130 ? 38.167 -6.534 -69.259 1.00 89.81 130 SER A O 1
ATOM 1075 N N . ARG A 1 131 ? 36.718 -4.846 -69.561 1.00 88.94 131 ARG A N 1
ATOM 1076 C CA . ARG A 1 131 ? 37.595 -3.818 -68.983 1.00 88.94 131 ARG A CA 1
ATOM 1077 C C . ARG A 1 131 ? 37.562 -3.883 -67.459 1.00 88.94 131 ARG A C 1
ATOM 1079 O O . ARG A 1 131 ? 36.490 -4.008 -66.876 1.00 88.94 131 ARG A O 1
ATOM 1086 N N . VAL A 1 132 ? 38.729 -3.729 -66.842 1.00 90.25 132 VAL A N 1
ATOM 1087 C CA . VAL A 1 132 ? 38.891 -3.606 -65.393 1.00 90.25 132 VAL A CA 1
ATOM 1088 C C . VAL A 1 132 ? 39.453 -2.219 -65.102 1.00 90.25 132 VAL A C 1
ATOM 1090 O O . VAL A 1 132 ? 40.459 -1.816 -65.692 1.00 90.25 132 VAL A O 1
ATOM 1093 N N . THR A 1 133 ? 38.793 -1.450 -64.239 1.00 89.12 133 THR A N 1
ATOM 1094 C CA . THR A 1 133 ? 39.279 -0.113 -63.877 1.00 89.12 133 THR A CA 1
ATOM 1095 C C . THR A 1 133 ? 40.287 -0.185 -62.729 1.00 89.12 133 THR A C 1
ATOM 1097 O O . THR A 1 133 ? 40.293 -1.131 -61.942 1.00 89.12 133 THR A O 1
ATOM 1100 N N . SER A 1 134 ? 41.156 0.823 -62.610 1.00 87.06 134 SER A N 1
ATOM 1101 C CA . SER A 1 134 ? 42.087 0.923 -61.476 1.00 87.06 134 SER A CA 1
ATOM 1102 C C . SER A 1 134 ? 41.360 1.066 -60.134 1.00 87.06 134 SER A C 1
ATOM 1104 O O . SER A 1 134 ? 41.867 0.604 -59.116 1.00 87.06 134 SER A O 1
ATOM 1106 N N . GLU A 1 135 ? 40.165 1.662 -60.139 1.00 87.88 135 GLU A N 1
ATOM 1107 C CA . GLU A 1 135 ? 39.298 1.777 -58.964 1.00 87.88 135 GLU A CA 1
ATOM 1108 C C . GLU A 1 135 ? 38.744 0.411 -58.539 1.00 87.88 135 GLU A C 1
ATOM 1110 O O . GLU A 1 135 ? 38.845 0.052 -57.368 1.00 87.88 135 GLU A O 1
ATOM 1115 N N . ASP A 1 136 ? 38.254 -0.396 -59.489 1.00 89.12 136 ASP A N 1
ATOM 1116 C CA . ASP A 1 136 ? 37.778 -1.753 -59.195 1.00 89.12 136 ASP A CA 1
ATOM 1117 C C . ASP A 1 136 ? 38.892 -2.616 -58.587 1.00 89.12 136 ASP A C 1
ATOM 1119 O O . ASP A 1 136 ? 38.651 -3.354 -57.636 1.00 89.12 136 ASP A O 1
ATOM 1123 N N . ILE A 1 137 ? 40.127 -2.491 -59.092 1.00 90.12 137 ILE A N 1
ATOM 1124 C CA . ILE A 1 137 ? 41.292 -3.202 -58.541 1.00 90.12 137 ILE A CA 1
ATOM 1125 C C . ILE A 1 137 ? 41.564 -2.759 -57.107 1.00 90.12 137 ILE A C 1
ATOM 1127 O O . ILE A 1 137 ? 41.771 -3.608 -56.247 1.00 90.12 137 ILE A O 1
ATOM 1131 N N . SER A 1 138 ? 41.534 -1.454 -56.830 1.00 89.50 138 SER A N 1
ATOM 1132 C CA . SER A 1 138 ? 41.739 -0.941 -55.472 1.00 89.50 138 SER A CA 1
ATOM 1133 C C . SER A 1 138 ? 40.701 -1.496 -54.488 1.00 89.50 138 SER A C 1
ATOM 1135 O O . SER A 1 138 ? 41.067 -1.933 -53.400 1.00 89.50 138 SER A O 1
ATOM 1137 N N . ASN A 1 139 ? 39.426 -1.535 -54.886 1.00 89.06 139 ASN A N 1
ATOM 1138 C CA . ASN A 1 139 ? 38.326 -2.063 -54.068 1.00 89.06 139 ASN A CA 1
ATOM 1139 C C . ASN A 1 139 ? 38.390 -3.594 -53.903 1.00 89.06 139 ASN A C 1
ATOM 1141 O O . ASN A 1 139 ? 38.007 -4.148 -52.878 1.00 89.06 139 ASN A O 1
ATOM 1145 N N . MET A 1 140 ? 38.890 -4.311 -54.910 1.00 92.31 140 MET A N 1
ATOM 1146 C CA . MET A 1 140 ? 39.152 -5.746 -54.801 1.00 92.31 140 MET A CA 1
ATOM 1147 C C . MET A 1 140 ? 40.295 -6.027 -53.815 1.00 92.31 140 MET A C 1
ATOM 1149 O O . MET A 1 140 ? 40.165 -6.893 -52.948 1.00 92.31 140 MET A O 1
ATOM 1153 N N . VAL A 1 141 ? 41.394 -5.274 -53.907 1.00 92.06 141 VAL A N 1
ATOM 1154 C CA . VAL A 1 141 ? 42.566 -5.423 -53.032 1.00 92.06 141 VAL A CA 1
ATOM 1155 C C . VAL A 1 141 ? 42.219 -5.102 -51.578 1.00 92.06 141 VAL A C 1
ATOM 1157 O O . VAL A 1 141 ? 42.687 -5.808 -50.686 1.00 92.06 141 VAL A O 1
ATOM 1160 N N . SER A 1 142 ? 41.353 -4.115 -51.314 1.00 88.44 142 SER A N 1
ATOM 1161 C CA . SER A 1 142 ? 40.962 -3.753 -49.941 1.00 88.44 142 SER A CA 1
ATOM 1162 C C . SER A 1 142 ? 40.263 -4.883 -49.181 1.00 88.44 142 SER A C 1
ATOM 1164 O O . SER A 1 142 ? 40.363 -4.936 -47.960 1.00 88.44 142 SER A O 1
ATOM 1166 N N . ILE A 1 143 ? 39.629 -5.828 -49.885 1.00 89.75 143 ILE A N 1
ATOM 1167 C CA . ILE A 1 143 ? 39.025 -7.033 -49.286 1.00 89.75 143 ILE A CA 1
ATOM 1168 C C . ILE A 1 143 ? 39.873 -8.305 -49.513 1.00 89.75 143 ILE A C 1
ATOM 1170 O O . ILE A 1 143 ? 39.450 -9.443 -49.266 1.00 89.75 143 ILE A O 1
ATOM 1174 N N . GLY A 1 144 ? 41.108 -8.124 -49.985 1.00 90.44 144 GLY A N 1
ATOM 1175 C CA . GLY A 1 144 ? 42.099 -9.173 -50.202 1.00 90.44 144 GLY A CA 1
ATOM 1176 C C . GLY A 1 144 ? 41.843 -10.031 -51.440 1.00 90.44 144 GLY A C 1
ATOM 1177 O O . GLY A 1 144 ? 42.006 -11.253 -51.364 1.00 90.44 144 GLY A O 1
ATOM 1178 N N . ILE A 1 145 ? 41.409 -9.415 -52.544 1.00 93.19 145 ILE A N 1
ATOM 1179 C CA . ILE A 1 145 ? 41.349 -10.009 -53.884 1.00 93.19 145 ILE A CA 1
ATOM 1180 C C . ILE A 1 145 ? 42.404 -9.343 -54.777 1.00 93.19 145 ILE A C 1
ATOM 1182 O O . ILE A 1 145 ? 42.163 -8.302 -55.384 1.00 93.19 145 ILE A O 1
ATOM 1186 N N . ASP A 1 146 ? 43.561 -9.988 -54.913 1.00 91.88 146 ASP A N 1
ATOM 1187 C CA . ASP A 1 146 ? 44.628 -9.528 -55.806 1.00 91.88 146 ASP A CA 1
ATOM 1188 C C . ASP A 1 146 ? 44.445 -10.109 -57.209 1.00 91.88 146 ASP A C 1
ATOM 1190 O O . ASP A 1 146 ? 44.683 -11.297 -57.429 1.00 91.88 146 ASP A O 1
ATOM 1194 N N . LEU A 1 147 ? 44.033 -9.295 -58.180 1.00 90.81 147 LEU A N 1
ATOM 1195 C CA . LEU A 1 147 ? 43.829 -9.757 -59.553 1.00 90.81 147 LEU A CA 1
ATOM 1196 C C . LEU A 1 147 ? 45.171 -10.077 -60.238 1.00 90.81 147 LEU A C 1
ATOM 1198 O O . LEU A 1 147 ? 45.926 -9.172 -60.588 1.00 90.81 147 LEU A O 1
ATOM 1202 N N . ASN A 1 148 ? 45.460 -11.361 -60.471 1.00 89.75 148 ASN A N 1
ATOM 1203 C CA . ASN A 1 148 ? 46.653 -11.801 -61.195 1.00 89.75 148 ASN A CA 1
ATOM 1204 C C . ASN A 1 148 ? 46.353 -12.986 -62.126 1.00 89.75 148 ASN A C 1
ATOM 1206 O O . ASN A 1 148 ? 45.334 -13.660 -62.005 1.00 89.75 148 ASN A O 1
ATOM 1210 N N . GLN A 1 149 ? 47.250 -13.254 -63.080 1.00 91.38 149 GLN A N 1
ATOM 1211 C CA . GLN A 1 149 ? 47.030 -14.308 -64.077 1.00 91.38 149 GLN A CA 1
ATOM 1212 C C . GLN A 1 149 ? 46.873 -15.706 -63.451 1.00 91.38 149 GLN A C 1
ATOM 1214 O O . GLN A 1 149 ? 46.130 -16.534 -63.977 1.00 91.38 149 GLN A O 1
ATOM 1219 N N . SER A 1 150 ? 47.572 -15.995 -62.349 1.00 91.19 150 SER A N 1
ATOM 1220 C CA . SER A 1 150 ? 47.617 -17.337 -61.761 1.00 91.19 150 SER A CA 1
ATOM 1221 C C . SER A 1 150 ? 46.394 -17.684 -60.910 1.00 91.19 150 SER A C 1
ATOM 1223 O O . SER A 1 150 ? 46.180 -18.865 -60.646 1.00 91.19 150 SER A O 1
ATOM 1225 N N . ASN A 1 151 ? 45.573 -16.706 -60.510 1.00 91.31 151 ASN A N 1
ATOM 1226 C CA . ASN A 1 151 ? 44.432 -16.923 -59.615 1.00 91.31 151 ASN A CA 1
ATOM 1227 C C . ASN A 1 151 ? 43.055 -16.607 -60.221 1.00 91.31 151 ASN A C 1
ATOM 1229 O O . ASN A 1 151 ? 42.049 -16.687 -59.511 1.00 91.31 151 ASN A O 1
ATOM 1233 N N . LEU A 1 152 ? 42.974 -16.311 -61.524 1.00 92.44 152 LEU A N 1
ATOM 1234 C CA . LEU A 1 152 ? 41.709 -15.996 -62.205 1.00 92.44 152 LEU A CA 1
ATOM 1235 C C . LEU A 1 152 ? 40.645 -17.094 -62.025 1.00 92.44 152 LEU A C 1
ATOM 1237 O O . LEU A 1 152 ? 39.458 -16.795 -61.911 1.00 92.44 152 LEU A O 1
ATOM 1241 N N . ASN A 1 153 ? 41.061 -18.363 -61.951 1.00 91.56 153 ASN A N 1
ATOM 1242 C CA . ASN A 1 153 ? 40.171 -19.507 -61.719 1.00 91.56 153 ASN A CA 1
ATOM 1243 C C . ASN A 1 153 ? 39.555 -19.544 -60.313 1.00 91.56 153 ASN A C 1
ATOM 1245 O O . ASN A 1 153 ? 38.480 -20.118 -60.121 1.00 91.56 153 ASN A O 1
ATOM 1249 N N . ASN A 1 154 ? 40.238 -18.960 -59.330 1.00 90.94 154 ASN A N 1
ATOM 1250 C CA . ASN A 1 154 ? 39.733 -18.805 -57.982 1.00 90.94 154 ASN A CA 1
ATOM 1251 C C . ASN A 1 154 ? 38.864 -17.554 -57.892 1.00 90.94 154 ASN A C 1
ATOM 1253 O O . ASN A 1 154 ? 37.809 -17.632 -57.286 1.00 90.94 154 ASN A O 1
ATOM 1257 N N . ILE A 1 155 ? 39.257 -16.438 -58.515 1.00 94.56 155 ILE A N 1
ATOM 1258 C CA . ILE A 1 155 ? 38.521 -15.164 -58.436 1.00 94.56 155 ILE A CA 1
ATOM 1259 C C . ILE A 1 155 ? 37.167 -15.238 -59.153 1.00 94.56 155 ILE A C 1
ATOM 1261 O O . ILE A 1 155 ? 36.144 -14.830 -58.601 1.00 94.56 155 ILE A O 1
ATOM 1265 N N . PHE A 1 156 ? 37.145 -15.771 -60.375 1.00 94.00 156 PHE A N 1
ATOM 1266 C CA . PHE A 1 156 ? 35.961 -15.772 -61.231 1.00 94.00 156 PHE A CA 1
ATOM 1267 C C . PHE A 1 156 ? 35.238 -17.116 -61.173 1.00 94.00 156 PHE A C 1
ATOM 1269 O O . PHE A 1 156 ? 35.340 -17.950 -62.073 1.00 94.00 156 PHE A O 1
ATOM 1276 N N . ARG A 1 157 ? 34.488 -17.340 -60.094 1.00 92.06 157 ARG A N 1
ATOM 1277 C CA . ARG A 1 157 ? 33.520 -18.441 -59.992 1.00 92.06 157 ARG A CA 1
ATOM 1278 C C . ARG A 1 157 ? 32.119 -17.943 -60.322 1.00 92.06 157 ARG A C 1
ATOM 1280 O O . ARG A 1 157 ? 31.852 -16.749 -60.278 1.00 92.06 157 ARG A O 1
ATOM 1287 N N . PHE A 1 158 ? 31.246 -18.870 -60.706 1.00 90.44 158 PHE A N 1
ATOM 1288 C CA . PHE A 1 158 ? 29.846 -18.536 -60.928 1.00 90.44 158 PHE A CA 1
ATOM 1289 C C . PHE A 1 158 ? 29.231 -18.076 -59.600 1.00 90.44 158 PHE A C 1
ATOM 1291 O O . PHE A 1 158 ? 29.366 -18.779 -58.605 1.00 90.44 158 PHE A O 1
ATOM 1298 N N . ILE A 1 159 ? 28.590 -16.908 -59.608 1.00 90.56 159 ILE A N 1
ATOM 1299 C CA . ILE A 1 159 ? 27.846 -16.338 -58.481 1.00 90.56 159 ILE A CA 1
ATOM 1300 C C . ILE A 1 159 ? 26.428 -16.084 -58.977 1.00 90.56 159 ILE A C 1
ATOM 1302 O O . ILE A 1 159 ? 26.247 -15.478 -60.035 1.00 90.56 159 ILE A O 1
ATOM 1306 N N . ASN A 1 160 ? 25.422 -16.537 -58.232 1.00 88.44 160 ASN A N 1
ATOM 1307 C CA . ASN A 1 160 ? 24.029 -16.267 -58.572 1.00 88.44 160 ASN A CA 1
ATOM 1308 C C . ASN A 1 160 ? 23.598 -14.903 -57.995 1.00 88.44 160 ASN A C 1
ATOM 1310 O O . ASN A 1 160 ? 23.481 -14.796 -56.777 1.00 88.44 160 ASN A O 1
ATOM 1314 N N . PRO A 1 161 ? 23.304 -13.874 -58.814 1.00 86.12 161 PRO A N 1
ATOM 1315 C CA . PRO A 1 161 ? 22.936 -12.550 -58.311 1.00 86.12 161 PRO A CA 1
ATOM 1316 C C . PRO A 1 161 ? 21.477 -12.462 -57.827 1.00 86.12 161 PRO A C 1
ATOM 1318 O O . PRO A 1 161 ? 21.110 -11.472 -57.198 1.00 86.12 161 PRO A O 1
ATOM 1321 N N . LEU A 1 162 ? 20.627 -13.469 -58.084 1.00 85.56 162 LEU A N 1
ATOM 1322 C CA . LEU A 1 162 ? 19.196 -13.419 -57.740 1.00 85.56 162 LEU A CA 1
ATOM 1323 C C . LEU A 1 162 ? 18.915 -13.177 -56.244 1.00 85.56 162 LEU A C 1
ATOM 1325 O O . LEU A 1 162 ? 18.068 -12.335 -55.942 1.00 85.56 162 LEU A O 1
ATOM 1329 N N . PRO A 1 163 ? 19.595 -13.848 -55.290 1.00 89.56 163 PRO A N 1
ATOM 1330 C CA . PRO A 1 163 ? 19.391 -13.573 -53.870 1.00 89.56 163 PRO A CA 1
ATOM 1331 C C . PRO A 1 163 ? 19.760 -12.135 -53.484 1.00 89.56 163 PRO A C 1
ATOM 1333 O O . PRO A 1 163 ? 19.088 -11.551 -52.642 1.00 89.56 163 PRO A O 1
ATOM 1336 N N . LEU A 1 164 ? 20.778 -11.546 -54.124 1.00 88.75 164 LEU A N 1
ATOM 1337 C CA . LEU A 1 164 ? 21.221 -10.174 -53.859 1.00 88.75 164 LEU A CA 1
ATOM 1338 C C . LEU A 1 164 ? 20.161 -9.146 -54.284 1.00 88.75 164 LEU A C 1
ATOM 1340 O O . LEU A 1 164 ? 19.875 -8.201 -53.557 1.00 88.75 164 LEU A O 1
ATOM 1344 N N . LEU A 1 165 ? 19.528 -9.352 -55.438 1.00 84.38 165 LEU A N 1
ATOM 1345 C CA . LEU A 1 165 ? 18.454 -8.481 -55.931 1.00 84.38 165 LEU A CA 1
ATOM 1346 C C . LEU A 1 165 ? 17.236 -8.493 -55.004 1.00 84.38 165 LEU A C 1
ATOM 1348 O O . LEU A 1 165 ? 16.643 -7.447 -54.723 1.00 84.38 165 LEU A O 1
ATOM 1352 N N . LYS A 1 166 ? 16.896 -9.683 -54.501 1.00 87.38 166 LYS A N 1
ATOM 1353 C CA . LYS A 1 166 ? 15.860 -9.841 -53.486 1.00 87.38 166 LYS A CA 1
ATOM 1354 C C . LYS A 1 166 ? 16.244 -9.108 -52.196 1.00 87.38 166 LYS A C 1
ATOM 1356 O O . LYS A 1 166 ? 15.435 -8.341 -51.692 1.00 87.38 166 LYS A O 1
ATOM 1361 N N . PHE A 1 167 ? 17.490 -9.255 -51.741 1.00 89.81 167 PHE A N 1
ATOM 1362 C CA . PHE A 1 167 ? 17.997 -8.583 -50.543 1.00 89.81 167 PHE A CA 1
ATOM 1363 C C . PHE A 1 167 ? 17.854 -7.054 -50.607 1.00 89.81 167 PHE A C 1
ATOM 1365 O O . PHE A 1 167 ? 17.325 -6.472 -49.666 1.00 89.81 167 PHE A O 1
ATOM 1372 N N . TYR A 1 168 ? 18.249 -6.399 -51.712 1.00 87.94 168 TYR A N 1
ATOM 1373 C CA . TYR A 1 168 ? 18.070 -4.941 -51.863 1.00 87.94 168 TYR A CA 1
ATOM 1374 C C . TYR A 1 168 ? 16.608 -4.515 -51.702 1.00 87.94 168 TYR A C 1
ATOM 1376 O O . TYR A 1 168 ? 16.326 -3.511 -51.050 1.00 87.94 168 TYR A O 1
ATOM 1384 N N . THR A 1 169 ? 15.691 -5.285 -52.295 1.00 85.75 169 THR A N 1
ATOM 1385 C CA . THR A 1 169 ? 14.251 -5.003 -52.256 1.00 85.75 169 THR A CA 1
ATOM 1386 C C . THR A 1 169 ? 13.707 -5.164 -50.839 1.00 85.75 169 THR A C 1
ATOM 1388 O O . THR A 1 169 ? 13.072 -4.248 -50.322 1.00 85.75 169 THR A O 1
ATOM 1391 N N . ASP A 1 170 ? 14.004 -6.298 -50.201 1.00 89.12 170 ASP A N 1
ATOM 1392 C CA . ASP A 1 170 ? 13.510 -6.639 -48.865 1.00 89.12 170 ASP A CA 1
ATOM 1393 C C . ASP A 1 170 ? 14.066 -5.676 -47.792 1.00 89.12 170 ASP A C 1
ATOM 1395 O O . ASP A 1 170 ? 13.357 -5.319 -46.854 1.00 89.12 170 ASP A O 1
ATOM 1399 N N . ASN A 1 171 ? 15.299 -5.179 -47.969 1.00 87.94 171 ASN A N 1
ATOM 1400 C CA . ASN A 1 171 ? 15.973 -4.261 -47.041 1.00 87.94 171 ASN A CA 1
ATOM 1401 C C . ASN A 1 171 ? 15.864 -2.772 -47.412 1.00 87.94 171 ASN A C 1
ATOM 1403 O O . ASN A 1 171 ? 16.524 -1.938 -46.793 1.00 87.94 171 ASN A O 1
ATOM 1407 N N . GLN A 1 172 ? 15.049 -2.420 -48.414 1.00 86.69 172 GLN A N 1
ATOM 1408 C CA . GLN A 1 172 ? 14.838 -1.034 -48.866 1.00 86.69 172 GLN A CA 1
ATOM 1409 C C . GLN A 1 172 ? 16.134 -0.289 -49.241 1.00 86.69 172 GLN A C 1
ATOM 1411 O O . GLN A 1 172 ? 16.228 0.935 -49.129 1.00 86.69 172 GLN A O 1
ATOM 1416 N N . ILE A 1 173 ? 17.148 -1.015 -49.708 1.00 82.94 173 ILE A N 1
ATOM 1417 C CA . ILE A 1 173 ? 18.398 -0.414 -50.163 1.00 82.94 173 ILE A CA 1
ATOM 1418 C C . ILE A 1 173 ? 18.188 0.043 -51.617 1.00 82.94 173 ILE A C 1
ATOM 1420 O O . ILE A 1 173 ? 17.822 -0.784 -52.459 1.00 82.94 173 ILE A O 1
ATOM 1424 N N . PRO A 1 174 ? 18.415 1.332 -51.951 1.00 78.38 174 PRO A N 1
ATOM 1425 C CA . PRO A 1 174 ? 18.218 1.833 -53.307 1.00 78.38 174 PRO A CA 1
ATOM 1426 C C . PRO A 1 174 ? 19.018 1.017 -54.321 1.00 78.38 174 PRO A C 1
ATOM 1428 O O . PRO A 1 174 ? 20.231 0.887 -54.178 1.00 78.38 174 PRO A O 1
ATOM 1431 N N . LEU A 1 175 ? 18.339 0.489 -55.344 1.00 71.38 175 LEU A N 1
ATOM 1432 C CA . LEU A 1 175 ? 18.964 -0.260 -56.435 1.00 71.38 175 LEU A CA 1
ATOM 1433 C C . LEU A 1 175 ? 19.929 0.652 -57.205 1.00 71.38 175 LEU A C 1
ATOM 1435 O O . LEU A 1 175 ? 19.480 1.618 -57.833 1.00 71.38 175 LEU A O 1
ATOM 1439 N N . PRO A 1 176 ? 21.236 0.350 -57.215 1.00 69.25 176 PRO A N 1
ATOM 1440 C CA . PRO A 1 176 ? 22.182 1.145 -57.978 1.00 69.25 176 PRO A CA 1
ATOM 1441 C C . PRO A 1 176 ? 21.933 1.101 -59.492 1.00 69.25 176 PRO A C 1
ATOM 1443 O O . PRO A 1 176 ? 21.415 0.124 -60.036 1.00 69.25 176 PRO A O 1
ATOM 1446 N N . SER A 1 177 ? 22.335 2.152 -60.210 1.00 65.38 177 SER A N 1
ATOM 1447 C CA . SER A 1 177 ? 22.032 2.351 -61.642 1.00 65.38 177 SER A CA 1
ATOM 1448 C C . SER A 1 177 ? 22.560 1.244 -62.569 1.00 65.38 177 SER A C 1
ATOM 1450 O O . SER A 1 177 ? 21.994 0.978 -63.631 1.00 65.38 177 SER A O 1
ATOM 1452 N N . ASN A 1 178 ? 23.615 0.547 -62.157 1.00 65.69 178 ASN A N 1
ATOM 1453 C CA . ASN A 1 178 ? 24.212 -0.601 -62.836 1.00 65.69 178 ASN A CA 1
ATOM 1454 C C . ASN A 1 178 ? 23.537 -1.951 -62.494 1.00 65.69 178 ASN A C 1
ATOM 1456 O O . ASN A 1 178 ? 23.854 -2.942 -63.146 1.00 65.69 178 ASN A O 1
ATOM 1460 N N . MET A 1 179 ? 22.585 -2.032 -61.553 1.00 67.62 179 MET A N 1
ATOM 1461 C CA . MET A 1 179 ? 21.873 -3.286 -61.222 1.00 67.62 179 MET A CA 1
ATOM 1462 C C . MET A 1 179 ? 20.899 -3.751 -62.308 1.00 67.62 179 MET A C 1
ATOM 1464 O O . MET A 1 179 ? 20.692 -4.953 -62.472 1.00 67.62 179 MET A O 1
ATOM 1468 N N . ASN A 1 180 ? 20.366 -2.833 -63.125 1.00 66.25 180 ASN A N 1
ATOM 1469 C CA . ASN A 1 180 ? 19.584 -3.193 -64.318 1.00 66.25 180 ASN A CA 1
ATOM 1470 C C . ASN A 1 180 ? 20.369 -4.102 -65.281 1.00 66.25 180 ASN A C 1
ATOM 1472 O O . ASN A 1 180 ? 19.773 -4.856 -66.052 1.00 66.25 180 ASN A O 1
ATOM 1476 N N . ILE A 1 181 ? 21.703 -4.034 -65.227 1.00 71.81 181 ILE A N 1
ATOM 1477 C CA . ILE A 1 181 ? 22.612 -4.867 -66.012 1.00 71.81 181 ILE A CA 1
ATOM 1478 C C . ILE A 1 181 ? 22.665 -6.281 -65.423 1.00 71.81 181 ILE A C 1
ATOM 1480 O O . ILE A 1 181 ? 22.518 -7.244 -66.165 1.00 71.81 181 ILE A O 1
ATOM 1484 N N . LEU A 1 182 ? 22.783 -6.416 -64.099 1.00 76.31 182 LEU A N 1
ATOM 1485 C CA . LEU A 1 182 ? 22.864 -7.709 -63.404 1.00 76.31 182 LEU A CA 1
ATOM 1486 C C . LEU A 1 182 ? 21.613 -8.582 -63.602 1.00 76.31 182 LEU A C 1
ATOM 1488 O O . LEU A 1 182 ? 21.744 -9.791 -63.767 1.00 76.31 182 LEU A O 1
ATOM 1492 N N . ASN A 1 183 ? 20.423 -7.973 -63.673 1.00 71.25 183 ASN A N 1
ATOM 1493 C CA . ASN A 1 183 ? 19.166 -8.666 -64.002 1.00 71.25 183 ASN A CA 1
ATOM 1494 C C . ASN A 1 183 ? 19.117 -9.217 -65.434 1.00 71.25 183 ASN A C 1
ATOM 1496 O O . ASN A 1 183 ? 18.418 -10.188 -65.709 1.00 71.25 183 ASN A O 1
ATOM 1500 N N . ASN A 1 184 ? 19.850 -8.584 -66.349 1.00 77.56 184 ASN A N 1
ATOM 1501 C CA . ASN A 1 184 ? 19.774 -8.827 -67.783 1.00 77.56 184 ASN A CA 1
ATOM 1502 C C . ASN A 1 184 ? 21.129 -9.257 -68.343 1.00 77.56 184 ASN A C 1
ATOM 1504 O O . ASN A 1 184 ? 21.442 -8.895 -69.471 1.00 77.56 184 ASN A O 1
ATOM 1508 N N . CYS A 1 185 ? 21.936 -9.997 -67.575 1.00 82.44 185 CYS A N 1
ATOM 1509 C CA . CYS A 1 185 ? 23.241 -10.513 -67.994 1.00 82.44 185 CYS A CA 1
ATOM 1510 C C . CYS A 1 185 ? 23.426 -11.984 -67.614 1.00 82.44 185 CYS A C 1
ATOM 1512 O O . CYS A 1 185 ? 22.928 -12.459 -66.595 1.00 82.44 185 CYS A O 1
ATOM 1514 N N . ARG A 1 186 ? 24.193 -12.714 -68.424 1.00 88.00 186 ARG A N 1
ATOM 1515 C CA . ARG A 1 186 ? 24.645 -14.070 -68.121 1.00 88.00 186 ARG A CA 1
ATOM 1516 C C . ARG A 1 186 ? 25.971 -14.007 -67.361 1.00 88.00 186 ARG A C 1
ATOM 1518 O O . ARG A 1 186 ? 26.987 -13.587 -67.913 1.00 88.00 186 ARG A O 1
ATOM 1525 N N . VAL A 1 187 ? 25.967 -14.450 -66.104 1.00 89.25 187 VAL A N 1
ATOM 1526 C CA . VAL A 1 187 ? 27.185 -14.535 -65.283 1.00 89.25 187 VAL A CA 1
ATOM 1527 C C . VAL A 1 187 ? 28.097 -15.643 -65.808 1.00 89.25 187 VAL A C 1
ATOM 1529 O O . VAL A 1 187 ? 27.663 -16.779 -66.009 1.00 89.25 187 VAL A O 1
ATOM 1532 N N . LEU A 1 188 ? 29.365 -15.308 -66.026 1.00 89.88 188 LEU A N 1
ATOM 1533 C CA . LEU A 1 188 ? 30.423 -16.224 -66.429 1.00 89.88 188 LEU A CA 1
ATOM 1534 C C . LEU A 1 188 ? 31.274 -16.629 -65.225 1.00 89.88 188 LEU A C 1
ATOM 1536 O O . LEU A 1 188 ? 31.679 -15.794 -64.418 1.00 89.88 188 LEU A O 1
ATOM 1540 N N . GLY A 1 189 ? 31.605 -17.917 -65.153 1.00 89.94 189 GLY A N 1
ATOM 1541 C CA . GLY A 1 189 ? 32.724 -18.412 -64.356 1.00 89.94 189 GLY A CA 1
ATOM 1542 C C . GLY A 1 189 ? 33.929 -18.731 -65.242 1.00 89.94 189 GLY A C 1
ATOM 1543 O O . GLY A 1 189 ? 33.811 -18.858 -66.458 1.00 89.94 189 GLY A O 1
ATOM 1544 N N . TYR A 1 190 ? 35.091 -18.941 -64.632 1.00 90.25 190 TYR A N 1
ATOM 1545 C CA . TYR A 1 190 ? 36.322 -19.333 -65.319 1.00 90.25 190 TYR A CA 1
ATOM 1546 C C . TYR A 1 190 ? 36.137 -20.589 -66.182 1.00 90.25 190 TYR A C 1
ATOM 1548 O O . TYR A 1 190 ? 36.627 -20.657 -67.301 1.00 90.25 190 TYR A O 1
ATOM 1556 N N . SER A 1 191 ? 35.379 -21.576 -65.695 1.00 88.75 191 SER A N 1
ATOM 1557 C CA . SER A 1 191 ? 35.069 -22.804 -66.439 1.00 88.75 191 SER A CA 1
ATOM 1558 C C . SER A 1 191 ? 34.057 -22.608 -67.569 1.00 88.75 191 SER A C 1
ATOM 1560 O O . SER A 1 191 ? 33.860 -23.516 -68.372 1.00 88.75 191 SER A O 1
ATOM 1562 N N . SER A 1 192 ? 33.386 -21.454 -67.627 1.00 86.69 192 SER A N 1
ATOM 1563 C CA . SER A 1 192 ? 32.400 -21.145 -68.663 1.00 86.69 192 SER A CA 1
ATOM 1564 C C . SER A 1 192 ? 33.045 -20.728 -69.984 1.00 86.69 192 SER A C 1
ATOM 1566 O O . SER A 1 192 ? 32.344 -20.695 -70.984 1.00 86.69 192 SER A O 1
ATOM 1568 N N . ILE A 1 193 ? 34.340 -20.402 -70.002 1.00 89.31 193 ILE A N 1
ATOM 1569 C CA . ILE A 1 193 ? 35.071 -19.900 -71.175 1.00 89.31 193 ILE A CA 1
ATOM 1570 C C . ILE A 1 193 ? 36.401 -20.657 -71.363 1.00 89.31 193 ILE A C 1
ATOM 1572 O O . ILE A 1 193 ? 36.684 -21.641 -70.684 1.00 89.31 193 ILE A O 1
ATOM 1576 N N . SER A 1 194 ? 37.226 -20.238 -72.318 1.00 86.75 194 SER A N 1
ATOM 1577 C CA . SER A 1 194 ? 38.560 -20.775 -72.609 1.00 86.75 194 SER A CA 1
ATOM 1578 C C . SER A 1 194 ? 39.570 -19.641 -72.805 1.00 86.75 194 SER A C 1
ATOM 1580 O O . SER A 1 194 ? 39.223 -18.578 -73.323 1.00 86.75 194 SER A O 1
ATOM 1582 N N . ASN A 1 195 ? 40.827 -19.879 -72.415 1.00 87.50 195 ASN A N 1
ATOM 1583 C CA . ASN A 1 195 ? 41.944 -18.929 -72.534 1.00 87.50 195 ASN A CA 1
ATOM 1584 C C . ASN A 1 195 ? 41.674 -17.556 -71.890 1.00 87.50 195 ASN A C 1
ATOM 1586 O O . ASN A 1 195 ? 41.855 -16.531 -72.539 1.00 87.50 195 ASN A O 1
ATOM 1590 N N . LEU A 1 196 ? 41.215 -17.532 -70.632 1.00 91.94 196 LEU A N 1
ATOM 1591 C CA . LEU A 1 196 ? 41.092 -16.276 -69.884 1.00 91.94 196 LEU A CA 1
ATOM 1592 C C . LEU A 1 196 ? 42.475 -15.725 -69.532 1.00 91.94 196 LEU A C 1
ATOM 1594 O O . LEU A 1 196 ? 43.204 -16.308 -68.724 1.00 91.94 196 LEU A O 1
ATOM 1598 N N . GLU A 1 197 ? 42.805 -14.585 -70.118 1.00 91.00 197 GLU A N 1
ATOM 1599 C CA . GLU A 1 197 ? 44.076 -13.889 -69.956 1.00 91.00 197 GLU A CA 1
ATOM 1600 C C . GLU A 1 197 ? 43.838 -12.489 -69.384 1.00 91.00 197 GLU A C 1
ATOM 1602 O O . GLU A 1 197 ? 42.967 -11.747 -69.835 1.00 91.00 197 GLU A O 1
ATOM 1607 N N . LEU A 1 198 ? 44.632 -12.122 -68.385 1.00 91.75 198 LEU A N 1
ATOM 1608 C CA . LEU A 1 198 ? 44.727 -10.779 -67.843 1.00 91.75 198 LEU A CA 1
ATOM 1609 C C . LEU A 1 198 ? 45.770 -10.010 -68.655 1.00 91.75 198 LEU A C 1
ATOM 1611 O O . LEU A 1 198 ? 46.972 -10.255 -68.547 1.00 91.75 198 LEU A O 1
ATOM 1615 N N . ILE A 1 199 ? 45.307 -9.060 -69.458 1.00 91.12 199 ILE A N 1
ATOM 1616 C CA . ILE A 1 199 ? 46.157 -8.227 -70.303 1.00 91.12 199 ILE A CA 1
ATOM 1617 C C . ILE A 1 199 ? 46.330 -6.864 -69.647 1.00 91.12 199 ILE A C 1
ATOM 1619 O O . ILE A 1 199 ? 45.352 -6.180 -69.345 1.00 91.12 199 ILE A O 1
ATOM 1623 N N . ASN A 1 200 ? 47.587 -6.462 -69.465 1.00 88.00 200 ASN A N 1
ATOM 1624 C CA . ASN A 1 200 ? 47.969 -5.138 -68.991 1.00 88.00 200 ASN A CA 1
ATOM 1625 C C . ASN A 1 200 ? 48.774 -4.432 -70.088 1.00 88.00 200 ASN A C 1
ATOM 1627 O O . ASN A 1 200 ? 49.884 -4.853 -70.415 1.00 88.00 200 ASN A O 1
ATOM 1631 N N . ASN A 1 201 ? 48.196 -3.398 -70.694 1.00 83.81 201 ASN A N 1
ATOM 1632 C CA . ASN A 1 201 ? 48.826 -2.639 -71.772 1.00 83.81 201 ASN A CA 1
ATOM 1633 C C . ASN A 1 201 ? 48.573 -1.128 -71.611 1.00 83.81 201 ASN A C 1
ATOM 1635 O O . ASN A 1 201 ? 47.971 -0.679 -70.638 1.00 83.81 201 ASN A O 1
ATOM 1639 N N . SER A 1 202 ? 49.019 -0.325 -72.582 1.00 75.56 202 SER A N 1
ATOM 1640 C CA . SER A 1 202 ? 48.858 1.138 -72.572 1.00 75.56 202 SER A CA 1
ATOM 1641 C C . SER A 1 202 ? 47.401 1.629 -72.572 1.00 75.56 202 SER A C 1
ATOM 1643 O O . SER A 1 202 ? 47.169 2.805 -72.306 1.00 75.56 202 SER A O 1
ATOM 1645 N N . LEU A 1 203 ? 46.423 0.757 -72.851 1.00 71.56 203 LEU A N 1
ATOM 1646 C CA . LEU A 1 203 ? 44.985 1.053 -72.831 1.00 71.56 203 LEU A CA 1
ATOM 1647 C C . LEU A 1 203 ? 44.316 0.678 -71.491 1.00 71.56 203 LEU A C 1
ATOM 1649 O O . LEU A 1 203 ? 43.139 0.985 -71.287 1.00 71.56 203 LEU A O 1
ATOM 1653 N N . GLY A 1 204 ? 45.058 0.049 -70.573 1.00 81.88 204 GLY A N 1
ATOM 1654 C CA . GLY A 1 204 ? 44.604 -0.357 -69.243 1.00 81.88 204 GLY A CA 1
ATOM 1655 C C . GLY A 1 204 ? 44.613 -1.872 -69.031 1.00 81.88 204 GLY A C 1
ATOM 1656 O O . GLY A 1 204 ? 45.223 -2.630 -69.787 1.00 81.88 204 GLY A O 1
ATOM 1657 N N . ILE A 1 205 ? 43.931 -2.308 -67.968 1.00 89.12 205 ILE A N 1
ATOM 1658 C CA . ILE A 1 205 ? 43.816 -3.720 -67.592 1.00 89.12 205 ILE A CA 1
ATOM 1659 C C . ILE A 1 205 ? 42.505 -4.283 -68.150 1.00 89.12 205 ILE A C 1
ATOM 1661 O O . ILE A 1 205 ? 41.438 -3.673 -68.030 1.00 89.12 205 ILE A O 1
ATOM 1665 N N . SER A 1 206 ? 42.575 -5.451 -68.784 1.00 90.19 206 SER A N 1
ATOM 1666 C CA . SER A 1 206 ? 41.404 -6.133 -69.337 1.00 90.19 206 SER A CA 1
ATOM 1667 C C . SER A 1 206 ? 41.521 -7.648 -69.237 1.00 90.19 206 SER A C 1
ATOM 1669 O O . SER A 1 206 ? 42.618 -8.199 -69.199 1.00 90.19 206 SER A O 1
ATOM 1671 N N . LEU A 1 207 ? 40.371 -8.309 -69.192 1.00 91.75 207 LEU A N 1
ATOM 1672 C CA . LEU A 1 207 ? 40.239 -9.755 -69.301 1.00 91.75 207 LEU A CA 1
ATOM 1673 C C . LEU A 1 207 ? 39.935 -10.096 -70.757 1.00 91.75 207 LEU A C 1
ATOM 1675 O O . LEU A 1 207 ? 38.900 -9.667 -71.264 1.00 91.75 207 LEU A O 1
ATOM 1679 N N . GLU A 1 208 ? 40.800 -10.860 -71.416 1.00 91.44 208 GLU A N 1
ATOM 1680 C CA . GLU A 1 208 ? 40.560 -11.396 -72.757 1.00 91.44 208 GLU A CA 1
ATOM 1681 C C . GLU A 1 208 ? 40.215 -12.884 -72.687 1.00 91.44 208 GLU A C 1
ATOM 1683 O O . GLU A 1 208 ? 40.837 -13.624 -71.931 1.00 91.44 208 GLU A O 1
ATOM 1688 N N . TYR A 1 209 ? 39.214 -13.333 -73.447 1.00 91.62 209 TYR A N 1
ATOM 1689 C CA . TYR A 1 209 ? 38.750 -14.724 -73.409 1.00 91.62 209 TYR A CA 1
ATOM 1690 C C . TYR A 1 209 ? 38.049 -15.156 -74.698 1.00 91.62 209 TYR A C 1
ATOM 1692 O O . TYR A 1 209 ? 37.610 -14.346 -75.513 1.00 91.62 209 TYR A O 1
ATOM 1700 N N . THR A 1 210 ? 37.939 -16.472 -74.861 1.00 89.75 210 THR A N 1
ATOM 1701 C CA . THR A 1 210 ? 37.293 -17.155 -75.992 1.00 89.75 210 THR A CA 1
ATOM 1702 C C . THR A 1 210 ? 36.371 -18.255 -75.476 1.00 89.75 210 THR A C 1
ATOM 1704 O O . THR A 1 210 ? 36.349 -18.542 -74.282 1.00 89.75 210 THR A O 1
ATOM 1707 N N . SER A 1 211 ? 35.600 -18.894 -76.345 1.00 88.12 211 SER A N 1
ATOM 1708 C CA . SER A 1 211 ? 34.903 -20.143 -76.027 1.00 88.12 211 SER A CA 1
ATOM 1709 C C . SER A 1 211 ? 35.689 -21.360 -76.528 1.00 88.12 211 SER A C 1
ATOM 1711 O O . SER A 1 211 ? 36.708 -21.226 -77.213 1.00 88.12 211 SER A O 1
ATOM 1713 N N . GLN A 1 212 ? 35.247 -22.563 -76.151 1.00 85.38 212 GLN A N 1
ATOM 1714 C CA . GLN A 1 212 ? 35.896 -23.804 -76.576 1.00 85.38 212 GLN A CA 1
ATOM 1715 C C . GLN A 1 212 ? 35.884 -23.952 -78.102 1.00 85.38 212 GLN A C 1
ATOM 1717 O O . GLN A 1 212 ? 35.017 -23.419 -78.796 1.00 85.38 212 GLN A O 1
ATOM 1722 N N . LYS A 1 213 ? 36.843 -24.730 -78.617 1.00 83.75 213 LYS A N 1
ATOM 1723 C CA . LYS A 1 213 ? 36.997 -24.954 -80.055 1.00 83.75 213 LYS A CA 1
ATOM 1724 C C . LYS A 1 213 ? 35.687 -25.462 -80.683 1.00 83.75 213 LYS A C 1
ATOM 1726 O O . LYS A 1 213 ? 35.103 -26.432 -80.204 1.00 83.75 213 LYS A O 1
ATOM 1731 N N . ASN A 1 214 ? 35.257 -24.825 -81.767 1.00 83.25 214 ASN A N 1
ATOM 1732 C CA . ASN A 1 214 ? 34.015 -25.049 -82.509 1.00 83.25 214 ASN A CA 1
ATOM 1733 C C . ASN A 1 214 ? 32.717 -24.871 -81.690 1.00 83.25 214 ASN A C 1
ATOM 1735 O O . ASN A 1 214 ? 31.686 -25.416 -82.078 1.00 83.25 214 ASN A O 1
ATOM 1739 N N . SER A 1 215 ? 32.749 -24.152 -80.561 1.00 87.06 215 SER A N 1
ATOM 1740 C CA . SER A 1 215 ? 31.608 -24.036 -79.637 1.00 87.06 215 SER A CA 1
ATOM 1741 C C . SER A 1 215 ? 31.388 -22.595 -79.140 1.00 87.06 215 SER A C 1
ATOM 1743 O O . SER A 1 215 ? 31.560 -22.342 -77.944 1.00 87.06 215 SER A O 1
ATOM 1745 N N . PRO A 1 216 ? 30.997 -21.645 -80.021 1.00 85.75 216 PRO A N 1
ATOM 1746 C CA . PRO A 1 216 ? 30.689 -20.270 -79.624 1.00 85.75 216 PRO A CA 1
ATOM 1747 C C . PRO A 1 216 ? 29.585 -20.226 -78.564 1.00 85.75 216 PRO A C 1
ATOM 1749 O O . PRO A 1 216 ? 28.581 -20.937 -78.656 1.00 85.75 216 PRO A O 1
ATOM 1752 N N . ILE A 1 217 ? 29.744 -19.365 -77.557 1.00 87.44 217 ILE A N 1
ATOM 1753 C CA . ILE A 1 217 ? 28.739 -19.206 -76.497 1.00 87.44 217 ILE A CA 1
ATOM 1754 C C . ILE A 1 217 ? 27.855 -18.028 -76.862 1.00 87.44 217 ILE A C 1
ATOM 1756 O O . ILE A 1 217 ? 28.325 -16.898 -76.915 1.00 87.44 217 ILE A O 1
ATOM 1760 N N . ARG A 1 218 ? 26.564 -18.283 -77.074 1.00 88.06 218 ARG A N 1
ATOM 1761 C CA . ARG A 1 218 ? 25.575 -17.252 -77.406 1.00 88.06 218 ARG A CA 1
ATOM 1762 C C . ARG A 1 218 ? 24.621 -17.011 -76.246 1.00 88.06 218 ARG A C 1
ATOM 1764 O O . ARG A 1 218 ? 24.264 -17.939 -75.515 1.00 88.06 218 ARG A O 1
ATOM 1771 N N . SER A 1 219 ? 24.211 -15.763 -76.073 1.00 86.00 219 SER A N 1
ATOM 1772 C CA . SER A 1 219 ? 23.249 -15.345 -75.057 1.00 86.00 219 SER A CA 1
ATOM 1773 C C . SER A 1 219 ? 22.390 -14.195 -75.575 1.00 86.00 219 SER A C 1
ATOM 1775 O O . SER A 1 219 ? 22.857 -13.354 -76.337 1.00 86.00 219 SER A O 1
ATOM 1777 N N . LYS A 1 220 ? 21.121 -14.146 -75.158 1.00 84.12 220 LYS A N 1
ATOM 1778 C CA . LYS A 1 220 ? 20.237 -12.992 -75.411 1.00 84.12 220 LYS A CA 1
ATOM 1779 C C . LYS A 1 220 ? 20.593 -11.775 -74.560 1.00 84.12 220 LYS A C 1
ATOM 1781 O O . LYS A 1 220 ? 20.145 -10.671 -74.835 1.00 84.12 220 LYS A O 1
ATOM 1786 N N . THR A 1 221 ? 21.405 -11.997 -73.540 1.00 83.19 221 THR A N 1
ATOM 1787 C CA . THR A 1 221 ? 21.852 -11.013 -72.565 1.00 83.19 221 THR A CA 1
ATOM 1788 C C . THR A 1 221 ? 23.379 -10.907 -72.582 1.00 83.19 221 THR A C 1
ATOM 1790 O O . THR A 1 221 ? 24.030 -11.928 -72.835 1.00 83.19 221 THR A O 1
ATOM 1793 N N . PRO A 1 222 ? 23.974 -9.727 -72.311 1.00 84.19 222 PRO A N 1
ATOM 1794 C CA . PRO A 1 222 ? 25.423 -9.577 -72.218 1.00 84.19 222 PRO A CA 1
ATOM 1795 C C . PRO A 1 222 ? 26.043 -10.499 -71.167 1.00 84.19 222 PRO A C 1
ATOM 1797 O O . PRO A 1 222 ? 25.366 -11.017 -70.280 1.00 84.19 222 PRO A O 1
ATOM 1800 N N . PHE A 1 223 ? 27.353 -10.696 -71.255 1.00 88.00 223 PHE A N 1
ATOM 1801 C CA . PHE A 1 223 ? 28.092 -11.527 -70.314 1.00 88.00 223 PHE A CA 1
ATOM 1802 C C . PHE A 1 223 ? 28.825 -10.682 -69.278 1.00 88.00 223 PHE A C 1
ATOM 1804 O O . PHE A 1 223 ? 29.392 -9.643 -69.620 1.00 88.00 223 PHE A O 1
ATOM 1811 N N . ILE A 1 224 ? 28.867 -11.153 -68.032 1.00 90.88 224 ILE A N 1
ATOM 1812 C CA . ILE A 1 224 ? 29.586 -10.477 -66.946 1.00 90.88 224 ILE A CA 1
ATOM 1813 C C . ILE A 1 224 ? 30.440 -11.449 -66.136 1.00 90.88 224 ILE A C 1
ATOM 1815 O O . ILE A 1 224 ? 30.066 -12.604 -65.943 1.00 90.88 224 ILE A O 1
ATOM 1819 N N . PHE A 1 225 ? 31.551 -10.957 -65.601 1.00 91.75 225 PHE A N 1
ATOM 1820 C CA . PHE A 1 225 ? 32.324 -11.618 -64.554 1.00 91.75 225 PHE A CA 1
ATOM 1821 C C . PHE A 1 225 ? 32.104 -10.922 -63.218 1.00 91.75 225 PHE A C 1
ATOM 1823 O O . PHE A 1 225 ? 32.209 -9.702 -63.142 1.00 91.75 225 PHE A O 1
ATOM 1830 N N . ILE A 1 226 ? 31.857 -11.690 -62.160 1.00 93.81 226 ILE A N 1
ATOM 1831 C CA . ILE A 1 226 ? 31.770 -11.167 -60.793 1.00 93.81 226 ILE A CA 1
ATOM 1832 C C . ILE A 1 226 ? 33.036 -11.621 -60.050 1.00 93.81 226 ILE A C 1
ATOM 1834 O O . ILE A 1 226 ? 33.195 -12.825 -59.819 1.00 93.81 226 ILE A O 1
ATOM 1838 N N . PRO A 1 227 ? 33.979 -10.716 -59.728 1.00 95.06 227 PRO A N 1
ATOM 1839 C CA . PRO A 1 227 ? 35.127 -11.074 -58.909 1.00 95.06 227 PRO A CA 1
ATOM 1840 C C . PRO A 1 227 ? 34.666 -11.455 -57.503 1.00 95.06 227 PRO A C 1
ATOM 1842 O O . PRO A 1 227 ? 33.775 -10.832 -56.934 1.00 95.06 227 PRO A O 1
ATOM 1845 N N . SER A 1 228 ? 35.273 -12.487 -56.929 1.00 95.44 228 SER A N 1
ATOM 1846 C CA . SER A 1 228 ? 34.926 -12.946 -55.586 1.00 95.44 228 SER A CA 1
ATOM 1847 C C . SER A 1 228 ? 36.094 -13.657 -54.909 1.00 95.44 228 SER A C 1
ATOM 1849 O O . SER A 1 228 ? 37.046 -14.080 -55.566 1.00 95.44 228 SER A O 1
ATOM 1851 N N . LYS A 1 229 ? 35.995 -13.842 -53.594 1.00 93.69 229 LYS A N 1
ATOM 1852 C CA . LYS A 1 229 ? 36.948 -14.578 -52.758 1.00 93.69 229 LYS A CA 1
ATOM 1853 C C . LYS A 1 229 ? 36.236 -15.701 -52.023 1.00 93.69 229 LYS A C 1
ATOM 1855 O O . LYS A 1 229 ? 35.235 -15.438 -51.370 1.00 93.69 229 LYS A O 1
ATOM 1860 N N . SER A 1 230 ? 36.756 -16.925 -52.087 1.00 90.62 230 SER A N 1
ATOM 1861 C CA . SER A 1 230 ? 36.255 -18.011 -51.232 1.00 90.62 230 SER A CA 1
ATOM 1862 C C . SER A 1 230 ? 36.691 -17.808 -49.792 1.00 90.62 230 SER A C 1
ATOM 1864 O O . SER A 1 230 ? 37.844 -17.443 -49.546 1.00 90.62 230 SER A O 1
ATOM 1866 N N . LEU A 1 231 ? 35.797 -18.118 -48.861 1.00 89.56 231 LEU A N 1
ATOM 1867 C CA . LEU A 1 231 ? 36.173 -18.371 -47.476 1.00 89.56 231 LEU A CA 1
ATOM 1868 C C . LEU A 1 231 ? 36.551 -19.847 -47.298 1.00 89.56 231 LEU A C 1
ATOM 1870 O O . LEU A 1 231 ? 36.279 -20.684 -48.159 1.00 89.56 231 LEU A O 1
ATOM 1874 N N . ASN A 1 232 ? 37.223 -20.162 -46.191 1.00 85.88 232 ASN A N 1
ATOM 1875 C CA . ASN A 1 232 ? 37.466 -21.547 -45.792 1.00 85.88 232 ASN A CA 1
ATOM 1876 C C . ASN A 1 232 ? 36.121 -22.209 -45.441 1.00 85.88 232 ASN A C 1
ATOM 1878 O O . ASN A 1 232 ? 35.287 -21.578 -44.793 1.00 85.88 232 ASN A O 1
ATOM 1882 N N . ASP A 1 233 ? 35.912 -23.468 -45.828 1.00 81.06 233 ASP A N 1
ATOM 1883 C CA . ASP A 1 233 ? 34.667 -24.205 -45.561 1.00 81.06 233 ASP A CA 1
ATOM 1884 C C . ASP A 1 233 ? 34.355 -24.317 -44.059 1.00 81.06 233 ASP A C 1
ATOM 1886 O O . ASP A 1 233 ? 33.187 -24.373 -43.673 1.00 81.06 233 ASP A O 1
ATOM 1890 N N . ALA A 1 234 ? 35.381 -24.244 -43.200 1.00 80.44 234 ALA A N 1
ATOM 1891 C CA . ALA A 1 234 ? 35.226 -24.160 -41.746 1.00 80.44 234 ALA A CA 1
ATOM 1892 C C . ALA A 1 234 ? 34.441 -22.917 -41.268 1.00 80.44 234 ALA A C 1
ATOM 1894 O O . ALA A 1 234 ? 33.930 -22.919 -40.151 1.00 80.44 234 ALA A O 1
ATOM 1895 N N . TYR A 1 235 ? 34.327 -21.879 -42.101 1.00 82.31 235 TYR A N 1
ATOM 1896 C CA . TYR A 1 235 ? 33.623 -20.623 -41.814 1.00 82.31 235 TYR A CA 1
ATOM 1897 C C . TYR A 1 235 ? 32.290 -20.501 -42.567 1.00 82.31 235 TYR A C 1
ATOM 1899 O O . TYR A 1 235 ? 31.776 -19.400 -42.726 1.00 82.31 235 TYR A O 1
ATOM 1907 N N . SER A 1 236 ? 31.732 -21.615 -43.046 1.00 79.69 236 SER A N 1
ATOM 1908 C CA . SER A 1 236 ? 30.450 -21.647 -43.759 1.00 79.69 236 SER A CA 1
ATOM 1909 C C . SER A 1 236 ? 29.290 -22.095 -42.858 1.00 79.69 236 SER A C 1
ATOM 1911 O O . SER A 1 236 ? 29.498 -22.653 -41.776 1.00 79.69 236 SER A O 1
ATOM 1913 N N . GLY A 1 237 ? 28.054 -21.849 -43.306 1.00 80.50 237 GLY A N 1
ATOM 1914 C CA . GLY A 1 237 ? 26.837 -22.277 -42.607 1.00 80.50 237 GLY A CA 1
ATOM 1915 C C . GLY A 1 237 ? 26.770 -21.777 -41.159 1.00 80.50 237 GLY A C 1
ATOM 1916 O O . GLY A 1 237 ? 27.025 -20.606 -40.890 1.00 80.50 237 GLY A O 1
ATOM 1917 N N . GLU A 1 238 ? 26.476 -22.679 -40.218 1.00 77.50 238 GLU A N 1
ATOM 1918 C CA . GLU A 1 238 ? 26.325 -22.369 -38.784 1.00 77.50 238 GLU A CA 1
ATOM 1919 C C . GLU A 1 238 ? 27.595 -21.805 -38.116 1.00 77.50 238 GLU A C 1
ATOM 1921 O O . GLU A 1 238 ? 27.511 -21.253 -37.023 1.00 77.50 238 GLU A O 1
ATOM 1926 N N . ASN A 1 239 ? 28.766 -21.902 -38.757 1.00 81.44 239 ASN A N 1
ATOM 1927 C CA . ASN A 1 239 ? 30.024 -21.363 -38.229 1.00 81.44 239 ASN A CA 1
ATOM 1928 C C . ASN A 1 239 ? 30.347 -19.949 -38.744 1.00 81.44 239 ASN A C 1
ATOM 1930 O O . ASN A 1 239 ? 31.308 -19.335 -38.272 1.00 81.44 239 ASN A O 1
ATOM 1934 N N . PHE A 1 240 ? 29.568 -19.416 -39.695 1.00 90.00 240 PHE A N 1
ATOM 1935 C CA . PHE A 1 240 ? 29.859 -18.124 -40.322 1.00 90.00 240 PHE A CA 1
ATOM 1936 C C . PHE A 1 240 ? 29.789 -16.955 -39.335 1.00 90.00 240 PHE A C 1
ATOM 1938 O O . PHE A 1 240 ? 30.661 -16.090 -39.357 1.00 90.00 240 PHE A O 1
ATOM 1945 N N . TRP A 1 241 ? 28.809 -16.939 -38.426 1.00 91.75 241 TRP A N 1
ATOM 1946 C CA . TRP A 1 241 ? 28.629 -15.837 -37.471 1.00 91.75 241 TRP A CA 1
ATOM 1947 C C . TRP A 1 241 ? 29.885 -15.581 -36.618 1.00 91.75 241 TRP A C 1
ATOM 1949 O O . TRP A 1 241 ? 30.226 -14.430 -36.352 1.00 91.75 241 TRP A O 1
ATOM 1959 N N . ARG A 1 242 ? 30.610 -16.643 -36.229 1.00 89.75 242 ARG A N 1
ATOM 1960 C CA . ARG A 1 242 ? 31.842 -16.545 -35.430 1.00 89.75 242 ARG A CA 1
ATOM 1961 C C . ARG A 1 242 ? 32.951 -15.871 -36.230 1.00 89.75 242 ARG A C 1
ATOM 1963 O O . ARG A 1 242 ? 33.665 -15.017 -35.714 1.00 89.75 242 ARG A O 1
ATOM 1970 N N . TYR A 1 243 ? 33.077 -16.247 -37.501 1.00 90.19 243 TYR A N 1
ATOM 1971 C CA . TYR A 1 243 ? 34.012 -15.611 -38.421 1.00 90.19 243 TYR A CA 1
ATOM 1972 C C . TYR A 1 243 ? 33.643 -14.142 -38.660 1.00 90.19 243 TYR A C 1
ATOM 1974 O O . TYR A 1 243 ? 34.516 -13.277 -38.583 1.00 90.19 243 TYR A O 1
ATOM 1982 N N . ALA A 1 244 ? 32.358 -13.858 -38.883 1.00 93.44 244 ALA A N 1
ATOM 1983 C CA . ALA A 1 244 ? 31.857 -12.514 -39.130 1.00 93.44 244 ALA A CA 1
ATOM 1984 C C . ALA A 1 244 ? 32.108 -11.572 -37.944 1.00 93.44 244 ALA A C 1
ATOM 1986 O O . ALA A 1 244 ? 32.705 -10.519 -38.144 1.00 93.44 244 ALA A O 1
ATOM 1987 N N . LEU A 1 245 ? 31.766 -11.972 -36.713 1.00 93.31 245 LEU A N 1
ATOM 1988 C CA . LEU A 1 245 ? 31.999 -11.156 -35.511 1.00 93.31 245 LEU A CA 1
ATOM 1989 C C . LEU A 1 245 ? 33.476 -10.802 -35.289 1.00 93.31 245 LEU A C 1
ATOM 1991 O O . LEU A 1 245 ? 33.772 -9.726 -34.775 1.00 93.31 245 LEU A O 1
ATOM 1995 N N . ASN A 1 246 ? 34.401 -11.687 -35.663 1.00 90.62 246 ASN A N 1
ATOM 1996 C CA . ASN A 1 246 ? 35.837 -11.456 -35.481 1.00 90.62 246 ASN A CA 1
ATOM 1997 C C . ASN A 1 246 ? 36.476 -10.643 -36.614 1.00 90.62 246 ASN A C 1
ATOM 1999 O O . ASN A 1 246 ? 37.591 -10.150 -36.445 1.00 90.62 246 ASN A O 1
ATOM 2003 N N . THR A 1 247 ? 35.813 -10.539 -37.768 1.00 90.69 247 THR A N 1
ATOM 2004 C CA . THR A 1 247 ? 36.450 -10.057 -39.005 1.00 90.69 247 THR A CA 1
ATOM 2005 C C . THR A 1 247 ? 35.782 -8.819 -39.585 1.00 90.69 247 THR A C 1
ATOM 2007 O O . THR A 1 247 ? 36.476 -7.962 -40.124 1.00 90.69 247 THR A O 1
ATOM 2010 N N . PHE A 1 248 ? 34.457 -8.738 -39.509 1.00 93.81 248 PHE A N 1
ATOM 2011 C CA . PHE A 1 248 ? 33.660 -7.723 -40.189 1.00 93.81 248 PHE A CA 1
ATOM 2012 C C . PHE A 1 248 ? 32.943 -6.830 -39.191 1.00 93.81 248 PHE A C 1
ATOM 2014 O O . PHE A 1 248 ? 32.686 -7.229 -38.055 1.00 93.81 248 PHE A O 1
ATOM 2021 N N . SER A 1 249 ? 32.583 -5.638 -39.647 1.00 94.19 249 SER A N 1
ATOM 2022 C CA . SER A 1 249 ? 31.681 -4.722 -38.961 1.00 94.19 249 SER A CA 1
ATOM 2023 C C . SER A 1 249 ? 30.247 -5.274 -38.942 1.00 94.19 249 SER A C 1
ATOM 2025 O O . SER A 1 249 ? 29.948 -6.311 -39.537 1.00 94.19 249 SER A O 1
ATOM 2027 N N . GLU A 1 250 ? 29.338 -4.599 -38.233 1.00 95.25 250 GLU A N 1
ATOM 2028 C CA . GLU A 1 250 ? 27.934 -5.020 -38.178 1.00 95.25 250 GLU A CA 1
ATOM 2029 C C . GLU A 1 250 ? 27.319 -5.112 -39.592 1.00 95.25 250 GLU A C 1
ATOM 2031 O O . GLU A 1 250 ? 27.462 -4.168 -40.381 1.00 95.25 250 GLU A O 1
ATOM 2036 N N . PRO A 1 251 ? 26.610 -6.210 -39.929 1.00 94.81 251 PRO A N 1
ATOM 2037 C CA . PRO A 1 251 ? 25.892 -6.312 -41.190 1.00 94.81 251 PRO A CA 1
ATOM 2038 C C . PRO A 1 251 ? 24.905 -5.156 -41.384 1.00 94.81 251 PRO A C 1
ATOM 2040 O O . PRO A 1 251 ? 24.145 -4.786 -40.494 1.00 94.81 251 PRO A O 1
ATOM 2043 N N . THR A 1 252 ? 24.852 -4.619 -42.596 1.00 91.50 252 THR A N 1
ATOM 2044 C CA . THR A 1 252 ? 23.832 -3.654 -43.003 1.00 91.50 252 THR A CA 1
ATOM 2045 C C . THR A 1 252 ? 22.521 -4.387 -43.267 1.00 91.50 252 THR A C 1
ATOM 2047 O O . THR A 1 252 ? 22.383 -5.054 -44.290 1.00 91.50 252 THR A O 1
ATOM 2050 N N . HIS A 1 253 ? 21.559 -4.250 -42.357 1.00 93.69 253 HIS A N 1
ATOM 2051 C CA . HIS A 1 253 ? 20.240 -4.874 -42.455 1.00 93.69 253 HIS A CA 1
ATOM 2052 C C . HIS A 1 253 ? 19.166 -3.969 -41.839 1.00 93.69 253 HIS A C 1
ATOM 2054 O O . HIS A 1 253 ? 19.408 -3.346 -40.803 1.00 93.69 253 HIS A O 1
ATOM 2060 N N . ILE A 1 254 ? 17.972 -3.902 -42.438 1.00 92.25 254 ILE A N 1
ATOM 2061 C CA . ILE A 1 254 ? 16.901 -3.004 -41.972 1.00 92.25 254 ILE A CA 1
ATOM 2062 C C . ILE A 1 254 ? 16.434 -3.358 -40.555 1.00 92.25 254 ILE A C 1
ATOM 2064 O O . ILE A 1 254 ? 16.179 -2.468 -39.750 1.00 92.25 254 ILE A O 1
ATOM 2068 N N . GLU A 1 255 ? 16.401 -4.651 -40.215 1.00 92.00 255 GLU A N 1
ATOM 2069 C CA . GLU A 1 255 ? 16.018 -5.105 -38.870 1.00 92.00 255 GLU A CA 1
ATOM 2070 C C . GLU A 1 255 ? 17.087 -4.805 -37.805 1.00 92.00 255 GLU A C 1
ATOM 2072 O O . GLU A 1 255 ? 16.754 -4.734 -36.626 1.00 92.00 255 GLU A O 1
ATOM 2077 N N . LEU A 1 256 ? 18.354 -4.598 -38.191 1.00 92.06 256 LEU A N 1
ATOM 2078 C CA . LEU A 1 256 ? 19.423 -4.223 -37.254 1.00 92.06 256 LEU A CA 1
ATOM 2079 C C . LEU A 1 256 ? 19.476 -2.708 -37.006 1.00 92.06 256 LEU A C 1
ATOM 2081 O O . LEU A 1 256 ? 19.958 -2.279 -35.962 1.00 92.06 256 LEU A O 1
ATOM 2085 N N . ALA A 1 257 ? 18.923 -1.896 -37.915 1.00 86.75 257 ALA A N 1
ATOM 2086 C CA . ALA A 1 257 ? 19.014 -0.434 -37.872 1.00 86.75 257 ALA A CA 1
ATOM 2087 C C . ALA A 1 257 ? 18.401 0.211 -36.612 1.00 86.75 257 ALA A C 1
ATOM 2089 O O . ALA A 1 257 ? 18.767 1.330 -36.262 1.00 86.75 257 ALA A O 1
ATOM 2090 N N . GLY A 1 258 ? 17.476 -0.477 -35.933 1.00 83.50 258 GLY A N 1
ATOM 2091 C CA . GLY A 1 258 ? 16.859 -0.008 -34.686 1.00 83.50 258 GLY A CA 1
ATOM 2092 C C . GLY A 1 258 ? 17.699 -0.234 -33.423 1.00 83.50 258 GLY A C 1
ATOM 2093 O O . GLY A 1 258 ? 17.308 0.229 -32.351 1.00 83.50 258 GLY A O 1
ATOM 2094 N N . PHE A 1 259 ? 18.827 -0.942 -33.522 1.00 88.81 259 PHE A N 1
ATOM 2095 C CA . PHE A 1 259 ? 19.672 -1.297 -32.385 1.00 88.81 259 PHE A CA 1
ATOM 2096 C C . PHE A 1 259 ? 20.975 -0.498 -32.357 1.00 88.81 259 PHE A C 1
ATOM 2098 O O . PHE A 1 259 ? 21.462 0.005 -33.368 1.00 88.81 259 PHE A O 1
ATOM 2105 N N . SER A 1 260 ? 21.575 -0.403 -31.170 1.00 88.25 260 SER A N 1
ATOM 2106 C CA . SER A 1 260 ? 22.887 0.218 -31.027 1.00 88.25 260 SER A CA 1
ATOM 2107 C C . SER A 1 260 ? 23.992 -0.702 -31.550 1.00 88.25 260 SER A C 1
ATOM 2109 O O . SER A 1 260 ? 24.170 -1.819 -31.057 1.00 88.25 260 SER A O 1
ATOM 2111 N N . ARG A 1 261 ? 24.822 -0.178 -32.462 1.00 89.19 261 ARG A N 1
ATOM 2112 C CA . ARG A 1 261 ? 26.032 -0.847 -32.989 1.00 89.19 261 ARG A CA 1
ATOM 2113 C C . ARG A 1 261 ? 27.035 -1.252 -31.901 1.00 89.19 261 ARG A C 1
ATOM 2115 O O . ARG A 1 261 ? 27.932 -2.069 -32.135 1.00 89.19 261 ARG A O 1
ATOM 2122 N N . ILE A 1 262 ? 26.904 -0.697 -30.691 1.00 91.25 262 ILE A N 1
ATOM 2123 C CA . ILE A 1 262 ? 27.730 -1.096 -29.551 1.00 91.25 262 ILE A CA 1
ATOM 2124 C C . ILE A 1 262 ? 27.526 -2.573 -29.197 1.00 91.25 262 ILE A C 1
ATOM 2126 O O . ILE A 1 262 ? 28.471 -3.207 -28.731 1.00 91.25 262 ILE A O 1
ATOM 2130 N N . PHE A 1 263 ? 26.340 -3.142 -29.446 1.00 94.25 263 PHE A N 1
ATOM 2131 C CA . PHE A 1 263 ? 26.073 -4.552 -29.171 1.00 94.25 263 PHE A CA 1
ATOM 2132 C C . PHE A 1 263 ? 26.946 -5.459 -30.032 1.00 94.25 263 PHE A C 1
ATOM 2134 O O . PHE A 1 263 ? 27.608 -6.335 -29.476 1.00 94.25 263 PHE A O 1
ATOM 2141 N N . TYR A 1 264 ? 27.060 -5.192 -31.338 1.00 95.19 264 TYR A N 1
ATOM 2142 C CA . TYR A 1 264 ? 27.973 -5.927 -32.218 1.00 95.19 264 TYR A CA 1
ATOM 2143 C C . TYR A 1 264 ? 29.418 -5.869 -31.711 1.00 95.19 264 TYR A C 1
ATOM 2145 O O . TYR A 1 264 ? 30.096 -6.887 -31.570 1.00 95.19 264 TYR A O 1
ATOM 2153 N N . THR A 1 265 ? 29.870 -4.661 -31.362 1.00 93.94 265 THR A N 1
ATOM 2154 C CA . THR A 1 265 ? 31.227 -4.420 -30.852 1.00 93.94 265 THR A CA 1
ATOM 2155 C C . THR A 1 265 ? 31.491 -5.184 -29.552 1.00 93.94 265 THR A C 1
ATOM 2157 O O . THR A 1 265 ? 32.562 -5.760 -29.365 1.00 93.94 265 THR A O 1
ATOM 2160 N N . ILE A 1 266 ? 30.527 -5.202 -28.627 1.00 95.06 266 ILE A N 1
ATOM 2161 C CA . ILE A 1 266 ? 30.652 -5.923 -27.356 1.00 95.06 266 ILE A CA 1
ATOM 2162 C C . ILE A 1 266 ? 30.666 -7.433 -27.596 1.00 95.06 266 ILE A C 1
ATOM 2164 O O . ILE A 1 266 ? 31.527 -8.102 -27.032 1.00 95.06 266 ILE A O 1
ATOM 2168 N N . LEU A 1 267 ? 29.789 -7.958 -28.455 1.00 95.94 267 LEU A N 1
ATOM 2169 C CA . LEU A 1 267 ? 29.759 -9.384 -28.794 1.00 95.94 267 LEU A CA 1
ATOM 2170 C C . LEU A 1 267 ? 31.082 -9.847 -29.407 1.00 95.94 267 LEU A C 1
ATOM 2172 O O . LEU A 1 267 ? 31.632 -10.855 -28.969 1.00 95.94 267 LEU A O 1
ATOM 2176 N N . SER A 1 268 ? 31.626 -9.077 -30.353 1.00 93.88 268 SER A N 1
ATOM 2177 C CA . SER A 1 268 ? 32.944 -9.324 -30.951 1.00 93.88 268 SER A CA 1
ATOM 2178 C C . SER A 1 268 ? 34.051 -9.361 -29.890 1.00 93.88 268 SER A C 1
ATOM 2180 O O . SER A 1 268 ? 34.823 -10.316 -29.801 1.00 93.88 268 SER A O 1
ATOM 2182 N N . ASN A 1 269 ? 34.085 -8.367 -28.996 1.00 93.06 269 ASN A N 1
ATOM 2183 C CA . ASN A 1 269 ? 35.065 -8.318 -27.911 1.00 93.06 269 ASN A CA 1
ATOM 2184 C C . ASN A 1 269 ? 34.928 -9.486 -26.926 1.00 93.06 269 ASN A C 1
ATOM 2186 O O . ASN A 1 269 ? 35.936 -10.014 -26.461 1.00 93.06 269 ASN A O 1
ATOM 2190 N N . VAL A 1 270 ? 33.704 -9.887 -26.580 1.00 93.81 270 VAL A N 1
ATOM 2191 C CA . VAL A 1 270 ? 33.460 -11.039 -25.703 1.00 93.81 270 VAL A CA 1
ATOM 2192 C C . VAL A 1 270 ? 33.948 -12.317 -26.372 1.00 93.81 270 VAL A C 1
ATOM 2194 O O . VAL A 1 270 ? 34.691 -13.069 -25.747 1.00 93.81 270 VAL A O 1
ATOM 2197 N N . LEU A 1 271 ? 33.593 -12.533 -27.641 1.00 92.25 271 LEU A N 1
ATOM 2198 C CA . LEU A 1 271 ? 33.990 -13.713 -28.404 1.00 92.25 271 LEU A CA 1
ATOM 2199 C C . LEU A 1 271 ? 35.516 -13.859 -28.490 1.00 92.25 271 LEU A C 1
ATOM 2201 O O . LEU A 1 271 ? 36.030 -14.949 -28.253 1.00 92.25 271 LEU A O 1
ATOM 2205 N N . ASN A 1 272 ? 36.239 -12.761 -28.731 1.00 87.75 272 ASN A N 1
ATOM 2206 C CA . ASN A 1 272 ? 37.707 -12.741 -28.782 1.00 87.75 272 ASN A CA 1
ATOM 2207 C C . ASN A 1 272 ? 38.391 -13.147 -27.462 1.00 87.75 272 ASN A C 1
ATOM 2209 O O . ASN A 1 272 ? 39.579 -13.464 -27.458 1.00 87.75 272 ASN A O 1
ATOM 2213 N N . ASN A 1 273 ? 37.666 -13.134 -26.340 1.00 85.25 273 ASN A N 1
ATOM 2214 C CA . ASN A 1 273 ? 38.176 -13.542 -25.030 1.00 85.25 273 ASN A CA 1
ATOM 2215 C C . ASN A 1 273 ? 37.795 -14.985 -24.646 1.00 85.25 273 ASN A C 1
ATOM 2217 O O . ASN A 1 273 ? 38.158 -15.435 -23.557 1.00 85.25 273 ASN A O 1
ATOM 2221 N N . ILE A 1 274 ? 37.063 -15.708 -25.498 1.00 85.06 274 ILE A N 1
ATOM 2222 C CA . ILE A 1 274 ? 36.653 -17.095 -25.252 1.00 85.06 274 ILE A CA 1
ATOM 2223 C C . ILE A 1 274 ? 37.636 -18.058 -25.934 1.00 85.06 274 ILE A C 1
ATOM 2225 O O . ILE A 1 274 ? 38.045 -17.836 -27.068 1.00 85.06 274 ILE A O 1
ATOM 2229 N N . ASP A 1 275 ? 38.009 -19.146 -25.247 1.00 75.19 275 ASP A N 1
ATOM 2230 C CA . ASP A 1 275 ? 38.912 -20.175 -25.787 1.00 75.19 275 ASP A CA 1
ATOM 2231 C C . ASP A 1 275 ? 38.338 -20.800 -27.074 1.00 75.19 275 ASP A C 1
ATOM 2233 O O . ASP A 1 275 ? 37.203 -21.289 -27.105 1.00 75.19 275 ASP A O 1
ATOM 2237 N N . ASP A 1 276 ? 39.152 -20.836 -28.131 1.00 69.00 276 ASP A N 1
ATOM 2238 C CA . ASP A 1 276 ? 38.812 -21.415 -29.432 1.00 69.00 276 ASP A CA 1
ATOM 2239 C C . ASP A 1 276 ? 38.434 -22.901 -29.389 1.00 69.00 276 ASP A C 1
ATOM 2241 O O . ASP A 1 276 ? 37.793 -23.401 -30.314 1.00 69.00 276 ASP A O 1
ATOM 2245 N N . LYS A 1 277 ? 38.769 -23.613 -28.308 1.00 62.91 277 LYS A N 1
ATOM 2246 C CA . LYS A 1 277 ? 38.404 -25.025 -28.111 1.00 62.91 277 LYS A CA 1
ATOM 2247 C C . LYS A 1 277 ? 36.967 -25.247 -27.635 1.00 62.91 277 LYS A C 1
ATOM 2249 O O . LYS A 1 277 ? 36.515 -26.392 -27.627 1.00 62.91 277 LYS A O 1
ATOM 2254 N N . LEU A 1 278 ? 36.257 -24.199 -27.214 1.00 70.19 278 LEU A N 1
ATOM 2255 C CA . LEU A 1 278 ? 34.881 -24.306 -26.734 1.00 70.19 278 LEU A CA 1
ATOM 2256 C C . LEU A 1 278 ? 33.888 -24.203 -27.898 1.00 70.19 278 LEU A C 1
ATOM 2258 O O . LEU A 1 278 ? 33.943 -23.280 -28.717 1.00 70.19 278 LEU A O 1
ATOM 2262 N N . GLN A 1 279 ? 32.943 -25.146 -27.943 1.00 77.38 279 GLN A N 1
ATOM 2263 C CA . GLN A 1 279 ? 31.772 -25.048 -28.808 1.00 77.38 279 GLN A CA 1
ATOM 2264 C C . GLN A 1 279 ? 30.791 -24.062 -28.164 1.00 77.38 279 GLN A C 1
ATOM 2266 O O . GLN A 1 279 ? 30.217 -24.353 -27.119 1.00 77.38 279 GLN A O 1
ATOM 2271 N N . VAL A 1 280 ? 30.651 -22.889 -28.776 1.00 84.81 280 VAL A N 1
ATOM 2272 C CA . VAL A 1 280 ? 29.894 -21.742 -28.257 1.00 84.81 280 VAL A CA 1
ATOM 2273 C C . VAL A 1 280 ? 28.846 -21.364 -29.291 1.00 84.81 280 VAL A C 1
ATOM 2275 O O . VAL A 1 280 ? 29.140 -21.382 -30.486 1.00 84.81 280 VAL A O 1
ATOM 2278 N N . LYS A 1 281 ? 27.638 -21.035 -28.845 1.00 88.75 281 LYS A N 1
ATOM 2279 C CA . LYS A 1 281 ? 26.573 -20.449 -29.662 1.00 88.75 281 LYS A CA 1
ATOM 2280 C C . LYS A 1 281 ? 26.522 -18.938 -29.454 1.00 88.75 281 LYS A C 1
ATOM 2282 O O . LYS A 1 281 ? 27.011 -18.423 -28.453 1.00 88.75 281 LYS A O 1
ATOM 2287 N N . LEU A 1 282 ? 25.899 -18.218 -30.383 1.00 89.12 282 LEU A N 1
ATOM 2288 C CA . LEU A 1 282 ? 25.772 -16.761 -30.295 1.00 89.12 282 LEU A CA 1
ATOM 2289 C C . LEU A 1 282 ? 25.030 -16.323 -29.018 1.00 89.12 282 LEU A C 1
ATOM 2291 O O . LEU A 1 282 ? 25.397 -15.331 -28.392 1.00 89.12 282 LEU A O 1
ATOM 2295 N N . GLU A 1 283 ? 24.026 -17.089 -28.594 1.00 91.69 283 GLU A N 1
ATOM 2296 C CA . GLU A 1 283 ? 23.247 -16.829 -27.382 1.00 91.69 283 GLU A CA 1
ATOM 2297 C C . GLU A 1 283 ? 24.076 -16.982 -26.096 1.00 91.69 283 GLU A C 1
ATOM 2299 O O . GLU A 1 283 ? 23.818 -16.290 -25.111 1.00 91.69 283 GLU A O 1
ATOM 2304 N N . ASP A 1 284 ? 25.125 -17.810 -26.108 1.00 91.38 284 ASP A N 1
ATOM 2305 C CA . ASP A 1 284 ? 26.007 -18.001 -24.949 1.00 91.38 284 ASP A CA 1
ATOM 2306 C C . ASP A 1 284 ? 26.825 -16.728 -24.635 1.00 91.38 284 ASP A C 1
ATOM 2308 O O . ASP A 1 284 ? 27.386 -16.588 -23.548 1.00 91.38 284 ASP A O 1
ATOM 2312 N N . LEU A 1 285 ? 26.872 -15.761 -25.563 1.00 93.44 285 LEU A N 1
ATOM 2313 C CA . LEU A 1 285 ? 27.548 -14.476 -25.369 1.00 93.44 285 LEU A CA 1
ATOM 2314 C C . LEU A 1 285 ? 26.711 -13.460 -24.572 1.00 93.44 285 LEU A C 1
ATOM 2316 O O . LEU A 1 285 ? 27.257 -12.428 -24.166 1.00 93.44 285 LEU A O 1
ATOM 2320 N N . ILE A 1 286 ? 25.415 -13.721 -24.337 1.00 94.06 286 ILE A N 1
ATOM 2321 C CA . ILE A 1 286 ? 24.479 -12.777 -23.697 1.00 94.06 286 ILE A CA 1
ATOM 2322 C C . ILE A 1 286 ? 24.977 -12.357 -22.315 1.00 94.06 286 ILE A C 1
ATOM 2324 O O . ILE A 1 286 ? 25.167 -11.169 -22.064 1.00 94.06 286 ILE A O 1
ATOM 2328 N N . GLU A 1 287 ? 25.221 -13.312 -21.418 1.00 94.31 287 GLU A N 1
ATOM 2329 C CA . GLU A 1 287 ? 25.527 -13.014 -20.015 1.00 94.31 287 GLU A CA 1
ATOM 2330 C C . GLU A 1 287 ? 26.834 -12.217 -19.868 1.00 94.31 287 GLU A C 1
ATOM 2332 O O . GLU A 1 287 ? 26.895 -11.206 -19.161 1.00 94.31 287 GLU A O 1
ATOM 2337 N N . LEU A 1 288 ? 27.878 -12.621 -20.597 1.00 94.56 288 LEU A N 1
ATOM 2338 C CA . LEU A 1 288 ? 29.168 -11.927 -20.610 1.00 94.56 288 LEU A CA 1
ATOM 2339 C C . LEU A 1 288 ? 29.046 -10.508 -21.181 1.00 94.56 288 LEU A C 1
ATOM 2341 O O . LEU A 1 288 ? 29.629 -9.568 -20.633 1.00 94.56 288 LEU A O 1
ATOM 2345 N N . SER A 1 289 ? 28.248 -10.338 -22.235 1.00 95.56 289 SER A N 1
ATOM 2346 C CA . SER A 1 289 ? 27.984 -9.031 -22.840 1.00 95.56 289 SER A CA 1
ATOM 2347 C C . SER A 1 289 ? 27.196 -8.125 -21.895 1.00 95.56 289 SER A C 1
ATOM 2349 O O . SER A 1 289 ? 27.577 -6.970 -21.698 1.00 95.56 289 SER A O 1
ATOM 2351 N N . LEU A 1 290 ? 26.162 -8.648 -21.227 1.00 95.88 290 LEU A N 1
ATOM 2352 C CA . LEU A 1 290 ? 25.394 -7.907 -20.222 1.00 95.88 290 LEU A CA 1
ATOM 2353 C C . LEU A 1 290 ? 26.262 -7.466 -19.052 1.00 95.88 290 LEU A C 1
ATOM 2355 O O . LEU A 1 290 ? 26.108 -6.346 -18.580 1.00 95.88 290 LEU A O 1
ATOM 2359 N N . ASN A 1 291 ? 27.222 -8.280 -18.615 1.00 95.56 291 ASN A N 1
ATOM 2360 C CA . ASN A 1 291 ? 28.163 -7.874 -17.572 1.00 95.56 291 ASN A CA 1
ATOM 2361 C C . ASN A 1 291 ? 29.007 -6.656 -17.985 1.00 95.56 291 ASN A C 1
ATOM 2363 O O . ASN A 1 291 ? 29.270 -5.779 -17.158 1.00 95.56 291 ASN A O 1
ATOM 2367 N N . ILE A 1 292 ? 29.413 -6.563 -19.254 1.00 95.31 292 ILE A N 1
ATOM 2368 C CA . ILE A 1 292 ? 30.132 -5.395 -19.784 1.00 95.31 292 ILE A CA 1
ATOM 2369 C C . ILE A 1 292 ? 29.195 -4.187 -19.899 1.00 95.31 292 ILE A C 1
ATOM 2371 O O . ILE A 1 292 ? 29.562 -3.089 -19.475 1.00 95.31 292 ILE A O 1
ATOM 2375 N N . ILE A 1 293 ? 27.982 -4.380 -20.424 1.00 95.19 293 ILE A N 1
ATOM 2376 C CA . ILE A 1 293 ? 26.985 -3.311 -20.570 1.00 95.19 293 ILE A CA 1
ATOM 2377 C C . ILE A 1 293 ? 26.583 -2.756 -19.198 1.00 95.19 293 ILE A C 1
ATOM 2379 O O . ILE A 1 293 ? 26.600 -1.546 -19.000 1.00 95.19 293 ILE A O 1
ATOM 2383 N N . ASN A 1 294 ? 26.327 -3.615 -18.212 1.00 95.88 294 ASN A N 1
ATOM 2384 C CA . ASN A 1 294 ? 25.984 -3.215 -16.847 1.00 95.88 294 ASN A CA 1
ATOM 2385 C C . ASN A 1 294 ? 27.098 -2.386 -16.198 1.00 95.88 294 ASN A C 1
ATOM 2387 O O . ASN A 1 294 ? 26.801 -1.379 -15.561 1.00 95.88 294 ASN A O 1
ATOM 2391 N N . LYS A 1 295 ? 28.374 -2.743 -16.415 1.00 95.69 295 LYS A N 1
ATOM 2392 C CA . LYS A 1 295 ? 29.517 -1.927 -15.967 1.00 95.69 295 LYS A CA 1
ATOM 2393 C C . LYS A 1 295 ? 29.550 -0.558 -16.645 1.00 95.69 295 LYS A C 1
ATOM 2395 O O . LYS A 1 295 ? 29.850 0.429 -15.980 1.00 95.69 295 LYS A O 1
ATOM 2400 N N . LYS A 1 296 ? 29.236 -0.488 -17.945 1.00 94.69 296 LYS A N 1
ATOM 2401 C CA . LYS A 1 296 ? 29.103 0.789 -18.663 1.00 94.69 296 LYS A CA 1
ATOM 2402 C C . LYS A 1 296 ? 27.961 1.628 -18.082 1.00 94.69 296 LYS A C 1
ATOM 2404 O O . LYS A 1 296 ? 28.199 2.786 -17.773 1.00 94.69 296 LYS A O 1
ATOM 2409 N N . ILE A 1 297 ? 26.787 1.039 -17.832 1.00 95.50 297 ILE A N 1
ATOM 2410 C CA . ILE A 1 297 ? 25.632 1.710 -17.201 1.00 95.50 297 ILE A CA 1
ATOM 2411 C C . ILE A 1 297 ? 25.981 2.228 -15.799 1.00 95.50 297 ILE A C 1
ATOM 2413 O O . ILE A 1 297 ? 25.663 3.364 -15.447 1.00 95.50 297 ILE A O 1
ATOM 2417 N N . ASP A 1 298 ? 26.664 1.418 -14.989 1.00 95.00 298 ASP A N 1
ATOM 2418 C CA . ASP A 1 298 ? 27.086 1.822 -13.646 1.00 95.00 298 ASP A CA 1
ATOM 2419 C C . ASP A 1 298 ? 28.088 2.984 -13.686 1.00 95.00 298 ASP A C 1
ATOM 2421 O O . ASP A 1 298 ? 28.052 3.844 -12.800 1.00 95.00 298 ASP A O 1
ATOM 2425 N N . ALA A 1 299 ? 28.911 3.057 -14.735 1.00 94.88 299 ALA A N 1
ATOM 2426 C CA . ALA A 1 299 ? 29.874 4.127 -14.962 1.00 94.88 299 ALA A CA 1
ATOM 2427 C C . ALA A 1 299 ? 29.265 5.428 -15.514 1.00 94.88 299 ALA A C 1
ATOM 2429 O O . ALA A 1 299 ? 29.960 6.442 -15.455 1.00 94.88 299 ALA A O 1
ATOM 2430 N N . ILE A 1 300 ? 28.007 5.423 -15.985 1.00 91.56 300 ILE A N 1
ATOM 2431 C CA . ILE A 1 300 ? 27.331 6.628 -16.493 1.00 91.56 300 ILE A CA 1
ATOM 2432 C C . ILE A 1 300 ? 27.274 7.688 -15.393 1.00 91.56 300 ILE A C 1
ATOM 2434 O O . ILE A 1 300 ? 26.809 7.421 -14.271 1.00 91.56 300 ILE A O 1
ATOM 2438 N N . LYS A 1 301 ? 27.727 8.892 -15.741 1.00 88.56 301 LYS A N 1
ATOM 2439 C CA . LYS A 1 301 ? 27.703 10.084 -14.884 1.00 88.56 301 LYS A CA 1
ATOM 2440 C C . LYS A 1 301 ? 26.741 11.143 -15.391 1.00 88.56 301 LYS A C 1
ATOM 2442 O O . LYS A 1 301 ? 26.160 11.853 -14.572 1.00 88.56 301 LYS A O 1
ATOM 2447 N N . HIS A 1 302 ? 26.554 11.203 -16.705 1.00 84.75 302 HIS A N 1
ATOM 2448 C CA . HIS A 1 302 ? 25.774 12.237 -17.368 1.00 84.75 302 HIS A CA 1
ATOM 2449 C C . HIS A 1 302 ? 24.684 11.606 -18.222 1.00 84.75 302 HIS A C 1
ATOM 2451 O O . HIS A 1 302 ? 24.894 10.584 -18.870 1.00 84.75 302 HIS A O 1
ATOM 2457 N N . VAL A 1 303 ? 23.504 12.227 -18.235 1.00 83.44 303 VAL A N 1
ATOM 2458 C CA . VAL A 1 303 ? 22.343 11.700 -18.962 1.00 83.44 303 VAL A CA 1
ATOM 2459 C C . VAL A 1 303 ? 22.616 11.565 -20.471 1.00 83.44 303 VAL A C 1
ATOM 2461 O O . VAL A 1 303 ? 22.135 10.630 -21.105 1.00 83.44 303 VAL A O 1
ATOM 2464 N N . SER A 1 304 ? 23.466 12.435 -21.027 1.00 83.69 304 SER A N 1
ATOM 2465 C CA . SER A 1 304 ? 23.915 12.418 -22.426 1.00 83.69 304 SER A CA 1
ATOM 2466 C C . SER A 1 304 ? 24.704 11.160 -22.808 1.00 83.69 304 SER A C 1
ATOM 2468 O O . SER A 1 304 ? 24.603 10.712 -23.946 1.00 83.69 304 SER A O 1
ATOM 2470 N N . GLU A 1 305 ? 25.420 10.536 -21.868 1.00 89.88 305 GLU A N 1
ATOM 2471 C CA . GLU A 1 305 ? 26.182 9.297 -22.104 1.00 89.88 305 GLU A CA 1
ATOM 2472 C C . GLU A 1 305 ? 25.260 8.079 -22.321 1.00 89.88 305 GLU A C 1
ATOM 2474 O O . GLU A 1 305 ? 25.711 7.026 -22.771 1.00 89.88 305 GLU A O 1
ATOM 2479 N N . CYS A 1 306 ? 23.953 8.193 -22.038 1.00 89.50 306 CYS A N 1
ATOM 2480 C CA . CYS A 1 306 ? 22.994 7.125 -22.341 1.00 89.50 306 CYS A CA 1
ATOM 2481 C C . CYS A 1 306 ? 22.875 6.874 -23.854 1.00 89.50 306 CYS A C 1
ATOM 2483 O O . CYS A 1 306 ? 22.632 5.735 -24.262 1.00 89.50 306 CYS A O 1
ATOM 2485 N N . VAL A 1 307 ? 23.098 7.906 -24.677 1.00 88.62 307 VAL A N 1
ATOM 2486 C CA . VAL A 1 307 ? 23.042 7.822 -26.146 1.00 88.62 307 VAL A CA 1
ATOM 2487 C C . VAL A 1 307 ? 24.067 6.822 -26.685 1.00 88.62 307 VAL A C 1
ATOM 2489 O O . VAL A 1 307 ? 23.754 6.065 -27.601 1.00 88.62 307 VAL A O 1
ATOM 2492 N N . ASP A 1 308 ? 25.245 6.734 -26.063 1.00 86.44 308 ASP A N 1
ATOM 2493 C CA . ASP A 1 308 ? 26.327 5.839 -26.496 1.00 86.44 308 ASP A CA 1
ATOM 2494 C C . ASP A 1 308 ? 25.940 4.355 -26.418 1.00 86.44 308 ASP A C 1
ATOM 2496 O O . ASP A 1 308 ? 26.484 3.518 -27.142 1.00 86.44 308 ASP A O 1
ATOM 2500 N N . ILE A 1 309 ? 25.015 4.008 -25.518 1.00 87.88 309 ILE A N 1
ATOM 2501 C CA . ILE A 1 309 ? 24.573 2.627 -25.305 1.00 87.88 309 ILE A CA 1
ATOM 2502 C C . ILE A 1 309 ? 23.240 2.373 -26.002 1.00 87.88 309 ILE A C 1
ATOM 2504 O O . ILE A 1 309 ? 23.088 1.346 -26.658 1.00 87.88 309 ILE A O 1
ATOM 2508 N N . PHE A 1 310 ? 22.292 3.298 -25.872 1.00 88.75 310 PHE A N 1
ATOM 2509 C CA . PHE A 1 310 ? 20.888 3.067 -26.209 1.00 88.75 310 PHE A CA 1
ATOM 2510 C C . PHE A 1 310 ? 20.400 3.841 -27.441 1.00 88.75 310 PHE A C 1
ATOM 2512 O O . PHE A 1 310 ? 19.257 3.635 -27.848 1.00 88.75 310 PHE A O 1
ATOM 2519 N N . GLY A 1 311 ? 21.241 4.682 -28.050 1.00 87.69 311 GLY A N 1
ATOM 2520 C CA . GLY A 1 311 ? 20.880 5.534 -29.186 1.00 87.69 311 GLY A CA 1
ATOM 2521 C C . GLY A 1 311 ? 20.162 6.826 -28.779 1.00 87.69 311 GLY A C 1
ATOM 2522 O O . GLY A 1 311 ? 19.879 7.065 -27.606 1.00 87.69 311 GLY A O 1
ATOM 2523 N N . GLU A 1 312 ? 19.868 7.687 -29.759 1.00 85.88 312 GLU A N 1
ATOM 2524 C CA . GLU A 1 312 ? 19.260 9.011 -29.522 1.00 85.88 312 GLU A CA 1
ATOM 2525 C C . GLU A 1 312 ? 17.860 8.930 -28.886 1.00 85.88 312 GLU A C 1
ATOM 2527 O O . GLU A 1 312 ? 17.480 9.811 -28.121 1.00 85.88 312 GLU A O 1
ATOM 2532 N N . ASN A 1 313 ? 17.118 7.847 -29.132 1.00 86.44 313 ASN A N 1
ATOM 2533 C CA . ASN A 1 313 ? 15.759 7.620 -28.627 1.00 86.44 313 ASN A CA 1
ATOM 2534 C C . ASN A 1 313 ? 15.705 6.902 -27.264 1.00 86.44 313 ASN A C 1
ATOM 2536 O O . ASN A 1 313 ? 14.684 6.317 -26.903 1.00 86.44 313 ASN A O 1
ATOM 2540 N N . TRP A 1 314 ? 16.793 6.894 -26.489 1.00 90.06 314 TRP A N 1
ATOM 2541 C CA . TRP A 1 314 ? 16.837 6.186 -25.204 1.00 90.06 314 TRP A CA 1
ATOM 2542 C C . TRP A 1 314 ? 15.780 6.684 -24.198 1.00 90.06 314 TRP A C 1
ATOM 2544 O O . TRP A 1 314 ? 15.285 5.893 -23.393 1.00 90.06 314 TRP A O 1
ATOM 2554 N N . ALA A 1 315 ? 15.404 7.968 -24.256 1.00 90.88 315 ALA A N 1
ATOM 2555 C CA . ALA A 1 315 ? 14.362 8.546 -23.407 1.00 90.88 315 ALA A CA 1
ATOM 2556 C C . ALA A 1 315 ? 12.996 7.874 -23.648 1.00 90.88 315 ALA A C 1
ATOM 2558 O O . ALA A 1 315 ? 12.311 7.519 -22.685 1.00 90.88 315 ALA A O 1
ATOM 2559 N N . ASP A 1 316 ? 12.662 7.584 -24.911 1.00 92.94 316 ASP A N 1
ATOM 2560 C CA . ASP A 1 316 ? 11.435 6.881 -25.315 1.00 92.94 316 ASP A CA 1
ATOM 2561 C C . ASP A 1 316 ? 11.376 5.461 -24.740 1.00 92.94 316 ASP A C 1
ATOM 2563 O O . ASP A 1 316 ? 10.304 4.954 -24.420 1.00 92.94 316 ASP A O 1
ATOM 2567 N N . LYS A 1 317 ? 12.538 4.824 -24.548 1.00 92.19 317 LYS A N 1
ATOM 2568 C CA . LYS A 1 317 ? 12.648 3.486 -23.945 1.00 92.19 317 LYS A CA 1
ATOM 2569 C C . LYS A 1 317 ? 12.461 3.519 -22.427 1.00 92.19 317 LYS A C 1
ATOM 2571 O O . LYS A 1 317 ? 11.971 2.557 -21.840 1.00 92.19 317 LYS A O 1
ATOM 2576 N N . VAL A 1 318 ? 12.845 4.619 -21.778 1.00 95.31 318 VAL A N 1
ATOM 2577 C CA . VAL A 1 318 ? 12.744 4.801 -20.320 1.00 95.31 318 VAL A CA 1
ATOM 2578 C C . VAL A 1 318 ? 11.350 5.260 -19.896 1.00 95.31 318 VAL A C 1
ATOM 2580 O O . VAL A 1 318 ? 10.854 4.835 -18.851 1.00 95.31 318 VAL A O 1
ATOM 2583 N N . TYR A 1 319 ? 10.698 6.106 -20.690 1.00 96.12 319 TYR A N 1
ATOM 2584 C CA . TYR A 1 319 ? 9.418 6.712 -20.331 1.00 96.12 319 TYR A CA 1
ATOM 2585 C C . TYR A 1 319 ? 8.296 5.701 -19.983 1.00 96.12 319 TYR A C 1
ATOM 2587 O O . TYR A 1 319 ? 7.609 5.919 -18.980 1.00 96.12 319 TYR A O 1
ATOM 2595 N N . PRO A 1 320 ? 8.146 4.543 -20.665 1.00 95.81 320 PRO A N 1
ATOM 2596 C CA . PRO A 1 320 ? 7.206 3.496 -20.257 1.00 95.81 320 PRO A CA 1
ATOM 2597 C C . PRO A 1 320 ? 7.438 2.969 -18.834 1.00 95.81 320 PRO A C 1
ATOM 2599 O O . PRO A 1 320 ? 6.478 2.726 -18.102 1.00 95.81 320 PRO A O 1
ATOM 2602 N N . TYR A 1 321 ? 8.698 2.845 -18.399 1.00 96.50 321 TYR A N 1
ATOM 2603 C CA . TYR A 1 321 ? 9.027 2.452 -17.023 1.00 96.50 321 TYR A CA 1
ATOM 2604 C C . TYR A 1 321 ? 8.642 3.540 -16.020 1.00 96.50 321 TYR A C 1
ATOM 2606 O O . TYR A 1 321 ? 8.176 3.222 -14.925 1.00 96.50 321 TYR A O 1
ATOM 2614 N N . TYR A 1 322 ? 8.790 4.814 -16.395 1.00 96.62 322 TYR A N 1
ATOM 2615 C CA . TYR A 1 322 ? 8.348 5.934 -15.570 1.00 96.62 322 TYR A CA 1
ATOM 2616 C C . TYR A 1 322 ? 6.819 5.974 -15.437 1.00 96.62 322 TYR A C 1
ATOM 2618 O O . TYR A 1 322 ? 6.319 6.054 -14.316 1.00 96.62 322 TYR A O 1
ATOM 2626 N N . LYS A 1 323 ? 6.065 5.816 -16.538 1.00 96.38 323 LYS A N 1
ATOM 2627 C CA . LYS A 1 323 ? 4.593 5.691 -16.498 1.00 96.38 323 LYS A CA 1
ATOM 2628 C C . LYS A 1 323 ? 4.163 4.540 -15.600 1.00 96.38 323 LYS A C 1
ATOM 2630 O O . LYS A 1 323 ? 3.323 4.730 -14.726 1.00 96.38 323 LYS A O 1
ATOM 2635 N N . GLN A 1 324 ? 4.780 3.369 -15.764 1.00 96.38 324 GLN A N 1
ATOM 2636 C CA . GLN A 1 324 ? 4.477 2.219 -14.920 1.00 96.38 324 GLN A CA 1
ATOM 2637 C C . GLN A 1 324 ? 4.799 2.503 -13.447 1.00 96.38 324 GLN A C 1
ATOM 2639 O O . GLN A 1 324 ? 4.001 2.172 -12.580 1.00 96.38 324 GLN A O 1
ATOM 2644 N N . TYR A 1 325 ? 5.913 3.170 -13.140 1.00 95.75 325 TYR A N 1
ATOM 2645 C CA . TYR A 1 325 ? 6.220 3.585 -11.771 1.00 95.75 325 TYR A CA 1
ATOM 2646 C C . TYR A 1 325 ? 5.143 4.501 -11.175 1.00 95.75 325 TYR A C 1
ATOM 2648 O O . TYR A 1 325 ? 4.724 4.269 -10.043 1.00 95.75 325 TYR A O 1
ATOM 2656 N N . LEU A 1 326 ? 4.665 5.501 -11.922 1.00 96.69 326 LEU A N 1
ATOM 2657 C CA . LEU A 1 326 ? 3.606 6.401 -11.455 1.00 96.69 326 LEU A CA 1
ATOM 2658 C C . LEU A 1 326 ? 2.319 5.627 -11.138 1.00 96.69 326 LEU A C 1
ATOM 2660 O O . LEU A 1 326 ? 1.768 5.770 -10.048 1.00 96.69 326 LEU A O 1
ATOM 2664 N N . LYS A 1 327 ? 1.898 4.724 -12.030 1.00 95.94 327 LYS A N 1
ATOM 2665 C CA . LYS A 1 327 ? 0.700 3.889 -11.824 1.00 95.94 327 LYS A CA 1
ATOM 2666 C C . LYS A 1 327 ? 0.783 3.026 -10.572 1.00 95.94 327 LYS A C 1
ATOM 2668 O O . LYS A 1 327 ? -0.216 2.830 -9.889 1.00 95.94 327 LYS A O 1
ATOM 2673 N N . GLU A 1 328 ? 1.975 2.522 -10.280 1.00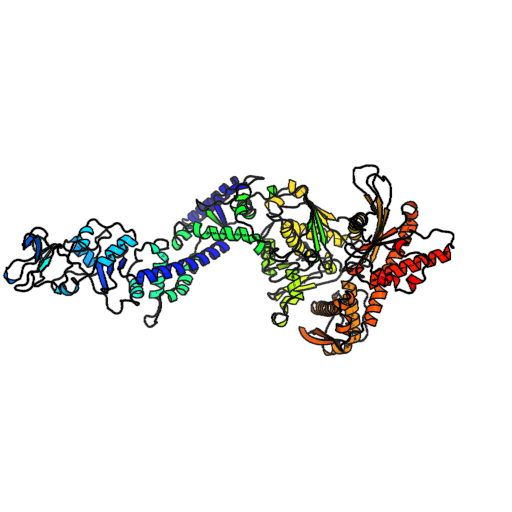 95.31 328 GLU A N 1
ATOM 2674 C CA . GLU A 1 328 ? 2.216 1.515 -9.250 1.00 95.31 328 GLU A CA 1
ATOM 2675 C C . GLU A 1 328 ? 2.716 2.107 -7.925 1.00 95.31 328 GLU A C 1
ATOM 2677 O O . GLU A 1 328 ? 2.879 1.368 -6.954 1.00 95.31 328 GLU A O 1
ATOM 2682 N N . CYS A 1 329 ? 2.979 3.418 -7.858 1.00 94.62 329 CYS A N 1
ATOM 2683 C CA . CYS A 1 329 ? 3.677 4.026 -6.724 1.00 94.62 329 CYS A CA 1
ATOM 2684 C C . CYS A 1 329 ? 2.972 3.774 -5.380 1.00 94.62 329 CYS A C 1
ATOM 2686 O O . CYS A 1 329 ? 3.629 3.389 -4.414 1.00 94.62 329 CYS A O 1
ATOM 2688 N N . ASP A 1 330 ? 1.642 3.893 -5.321 1.00 94.62 330 ASP A N 1
ATOM 2689 C CA . ASP A 1 330 ? 0.864 3.638 -4.100 1.00 94.62 330 ASP A CA 1
ATOM 2690 C C . ASP A 1 330 ? 0.555 2.156 -3.856 1.00 94.62 330 ASP A C 1
ATOM 2692 O O . ASP A 1 330 ? 0.311 1.764 -2.706 1.00 94.62 330 ASP A O 1
ATOM 2696 N N . ARG A 1 331 ? 0.658 1.310 -4.891 1.00 93.25 331 ARG A N 1
ATOM 2697 C CA . ARG A 1 331 ? 0.669 -0.146 -4.714 1.00 93.25 331 ARG A CA 1
ATOM 2698 C C . ARG A 1 331 ? 1.954 -0.591 -4.029 1.00 93.25 331 ARG A C 1
ATOM 2700 O O . ARG A 1 331 ? 1.900 -1.342 -3.063 1.00 93.25 331 ARG A O 1
ATOM 2707 N N . ILE A 1 332 ? 3.101 -0.082 -4.476 1.00 94.12 332 ILE A N 1
ATOM 2708 C CA . ILE A 1 332 ? 4.402 -0.350 -3.847 1.00 94.12 332 ILE A CA 1
ATOM 2709 C C . ILE A 1 332 ? 4.424 0.213 -2.422 1.00 94.12 332 ILE A C 1
ATOM 2711 O O . ILE A 1 332 ? 4.839 -0.481 -1.496 1.00 94.12 332 ILE A O 1
ATOM 2715 N N . ARG A 1 333 ? 3.946 1.449 -2.237 1.00 94.44 333 ARG A N 1
ATOM 2716 C CA . ARG A 1 333 ? 3.972 2.152 -0.949 1.00 94.44 333 ARG A CA 1
ATOM 2717 C C . ARG A 1 333 ? 3.044 1.546 0.093 1.00 94.44 333 ARG A C 1
ATOM 2719 O O . ARG A 1 333 ? 3.428 1.417 1.249 1.00 94.44 333 ARG A O 1
ATOM 2726 N N . SER A 1 334 ? 1.819 1.208 -0.301 1.00 91.94 334 SER A N 1
ATOM 2727 C CA . SER A 1 334 ? 0.732 0.906 0.640 1.00 91.94 334 SER A CA 1
ATOM 2728 C C . SER A 1 334 ? -0.236 -0.184 0.179 1.00 91.94 334 SER A C 1
ATOM 2730 O O . SER A 1 334 ? -1.270 -0.376 0.813 1.00 91.94 334 SER A O 1
ATOM 2732 N N . ASN A 1 335 ? 0.070 -0.903 -0.903 1.00 91.19 335 ASN A N 1
ATOM 2733 C CA . ASN A 1 335 ? -0.814 -1.906 -1.503 1.00 91.19 335 ASN A CA 1
ATOM 2734 C C . ASN A 1 335 ? -2.197 -1.352 -1.903 1.00 91.19 335 ASN A C 1
ATOM 2736 O O . ASN A 1 335 ? -3.211 -2.040 -1.807 1.00 91.19 335 ASN A O 1
ATOM 2740 N N . ILE A 1 336 ? -2.238 -0.087 -2.328 1.00 90.00 336 ILE A N 1
ATOM 2741 C CA . ILE A 1 336 ? -3.423 0.535 -2.933 1.00 90.00 336 ILE A CA 1
ATOM 2742 C C . ILE A 1 336 ? -3.464 0.148 -4.416 1.00 90.00 336 ILE A C 1
ATOM 2744 O O . ILE A 1 336 ? -2.418 -0.014 -5.041 1.00 90.00 336 ILE A O 1
ATOM 2748 N N . SER A 1 337 ? -4.661 -0.018 -4.980 1.00 87.69 337 SER A N 1
ATOM 2749 C CA . SER A 1 337 ? -4.845 -0.353 -6.395 1.00 87.69 337 SER A CA 1
ATOM 2750 C C . SER A 1 337 ? -4.111 0.611 -7.330 1.00 87.69 337 SER A C 1
ATOM 2752 O O . SER A 1 337 ? -4.014 1.807 -7.059 1.00 87.69 337 SER A O 1
ATOM 2754 N N . SER A 1 338 ? -3.609 0.076 -8.441 1.00 91.56 338 SER A N 1
ATOM 2755 C CA . SER A 1 338 ? -2.882 0.853 -9.439 1.00 91.56 338 SER A CA 1
ATOM 2756 C C . SER A 1 338 ? -3.753 1.919 -10.097 1.00 91.56 338 SER A C 1
ATOM 2758 O O . SER A 1 338 ? -4.950 1.724 -10.327 1.00 91.56 338 SER A O 1
ATOM 2760 N N . TYR A 1 339 ? -3.123 3.027 -10.476 1.00 93.69 339 TYR A N 1
ATOM 2761 C CA . TYR A 1 339 ? -3.785 4.085 -11.224 1.00 93.69 339 TYR A CA 1
ATOM 2762 C C . TYR A 1 339 ? -3.908 3.744 -12.716 1.00 93.69 339 TYR A C 1
ATOM 2764 O O . TYR A 1 339 ? -3.048 3.087 -13.308 1.00 93.69 339 TYR A O 1
ATOM 2772 N N . SER A 1 340 ? -4.983 4.218 -13.339 1.00 93.06 340 SER A N 1
ATOM 2773 C CA . SER A 1 340 ? -5.197 4.161 -14.785 1.00 93.06 340 SER A CA 1
ATOM 2774 C C . SER A 1 340 ? -4.392 5.239 -15.517 1.00 93.06 340 SER A C 1
ATOM 2776 O O . SER A 1 340 ? -3.998 6.239 -14.925 1.00 93.06 340 SER A O 1
ATOM 2778 N N . ASP A 1 341 ? -4.137 5.048 -16.815 1.00 93.75 341 ASP A N 1
ATOM 2779 C CA . ASP A 1 341 ? -3.285 5.960 -17.599 1.00 93.75 341 ASP A CA 1
ATOM 2780 C C . ASP A 1 341 ? -3.845 7.388 -17.687 1.00 93.75 341 ASP A C 1
ATOM 2782 O O . ASP A 1 341 ? -3.082 8.340 -17.838 1.00 93.75 341 ASP A O 1
ATOM 2786 N N . ASP A 1 342 ? -5.161 7.554 -17.544 1.00 93.19 342 ASP A N 1
ATOM 2787 C CA . ASP A 1 342 ? -5.844 8.848 -17.587 1.00 93.19 342 ASP A CA 1
ATOM 2788 C C . ASP A 1 342 ? -5.360 9.816 -16.499 1.00 93.19 342 ASP A C 1
ATOM 2790 O O . ASP A 1 342 ? -5.325 11.019 -16.737 1.00 93.19 342 ASP A O 1
ATOM 2794 N N . ILE A 1 343 ? -4.897 9.328 -15.341 1.00 93.69 343 ILE A N 1
ATOM 2795 C CA . ILE A 1 343 ? -4.294 10.209 -14.333 1.00 93.69 343 ILE A CA 1
ATOM 2796 C C . ILE A 1 343 ? -2.993 10.859 -14.829 1.00 93.69 343 ILE A C 1
ATOM 2798 O O . ILE A 1 343 ? -2.616 11.921 -14.345 1.00 93.69 343 ILE A O 1
ATOM 2802 N N . ILE A 1 344 ? -2.293 10.215 -15.767 1.00 95.12 344 ILE A N 1
ATOM 2803 C CA . ILE A 1 344 ? -1.001 10.663 -16.293 1.00 95.12 344 ILE A CA 1
ATOM 2804 C C . ILE A 1 344 ? -1.204 11.557 -17.518 1.00 95.12 344 ILE A C 1
ATOM 2806 O O . ILE A 1 344 ? -0.486 12.546 -17.657 1.00 95.12 344 ILE A O 1
ATOM 2810 N N . ILE A 1 345 ? -2.156 11.208 -18.393 1.00 93.62 345 ILE A N 1
ATOM 2811 C CA . ILE A 1 345 ? -2.296 11.817 -19.728 1.00 93.62 345 ILE A CA 1
ATOM 2812 C C . ILE A 1 345 ? -3.447 12.828 -19.851 1.00 93.62 345 ILE A C 1
ATOM 2814 O O . ILE A 1 345 ? -3.400 13.671 -20.744 1.00 93.62 345 ILE A O 1
ATOM 2818 N N . ASP A 1 346 ? -4.488 12.762 -19.010 1.00 93.25 346 ASP A N 1
ATOM 2819 C CA . ASP A 1 346 ? -5.622 13.692 -19.102 1.00 93.25 346 ASP A CA 1
ATOM 2820 C C . ASP A 1 346 ? -5.241 15.061 -18.529 1.00 93.25 346 ASP A C 1
ATOM 2822 O O . ASP A 1 346 ? -4.858 15.192 -17.363 1.00 93.25 346 ASP A O 1
ATOM 2826 N N . ILE A 1 347 ? -5.396 16.095 -19.356 1.00 90.75 347 ILE A N 1
ATOM 2827 C CA . ILE A 1 347 ? -5.046 17.484 -19.047 1.00 90.75 347 ILE A CA 1
ATOM 2828 C C . ILE A 1 347 ? -5.822 18.077 -17.864 1.00 90.75 347 ILE A C 1
ATOM 2830 O O . ILE A 1 347 ? -5.356 19.045 -17.280 1.00 90.75 347 ILE A O 1
ATOM 2834 N N . ASN A 1 348 ? -6.980 17.518 -17.499 1.00 89.56 348 ASN A N 1
ATOM 2835 C CA . ASN A 1 348 ? -7.773 17.957 -16.346 1.00 89.56 348 ASN A CA 1
ATOM 2836 C C . ASN A 1 348 ? -7.491 17.127 -15.084 1.00 89.56 348 ASN A C 1
ATOM 2838 O O . ASN A 1 348 ? -8.025 17.430 -14.010 1.00 89.56 348 ASN A O 1
ATOM 2842 N N . ARG A 1 349 ? -6.689 16.060 -15.205 1.00 91.06 349 ARG A N 1
ATOM 2843 C CA . ARG A 1 349 ? -6.271 15.203 -14.093 1.00 91.06 349 ARG A CA 1
ATOM 2844 C C . ARG A 1 349 ? -4.855 15.553 -13.649 1.00 91.06 349 ARG A C 1
ATOM 2846 O O . ARG A 1 349 ? -4.681 16.576 -12.999 1.00 91.06 349 ARG A O 1
ATOM 2853 N N . GLY A 1 350 ? -3.878 14.699 -13.929 1.00 94.38 350 GLY A N 1
ATOM 2854 C CA . GLY A 1 350 ? -2.496 14.833 -13.488 1.00 94.38 350 GLY A CA 1
ATOM 2855 C C . GLY A 1 350 ? -2.157 14.106 -12.186 1.00 94.38 350 GLY A C 1
ATOM 2856 O O . GLY A 1 350 ? -3.021 13.755 -11.379 1.00 94.38 350 GLY A O 1
ATOM 2857 N N . HIS A 1 351 ? -0.857 13.894 -11.994 1.00 97.62 351 HIS A N 1
ATOM 2858 C CA . HIS A 1 351 ? -0.300 13.022 -10.965 1.00 97.62 351 HIS A CA 1
ATOM 2859 C C . HIS A 1 351 ? 0.502 13.803 -9.909 1.00 97.62 351 HIS A C 1
ATOM 2861 O O . HIS A 1 351 ? 1.366 14.622 -10.244 1.00 97.62 351 HIS A O 1
ATOM 2867 N N . TRP A 1 352 ? 0.282 13.505 -8.622 1.00 97.44 352 TRP A N 1
ATOM 2868 C CA . TRP A 1 352 ? 0.938 14.201 -7.503 1.00 97.44 352 TRP A CA 1
ATOM 2869 C C . TRP A 1 352 ? 2.454 14.011 -7.487 1.00 97.44 352 TRP A C 1
ATOM 2871 O O . TRP A 1 352 ? 3.183 14.973 -7.280 1.00 97.44 352 TRP A O 1
ATOM 2881 N N . GLU A 1 353 ? 2.955 12.792 -7.730 1.00 95.62 353 GLU A N 1
ATOM 2882 C CA . GLU A 1 353 ? 4.410 12.537 -7.710 1.00 95.62 353 GLU A CA 1
ATOM 2883 C C . GLU A 1 353 ? 5.161 13.315 -8.803 1.00 95.62 353 GLU A C 1
ATOM 2885 O O . GLU A 1 353 ? 6.324 13.666 -8.614 1.00 95.62 353 GLU A O 1
ATOM 2890 N N . VAL A 1 354 ? 4.499 13.636 -9.922 1.00 96.81 354 VAL A N 1
ATOM 2891 C CA . VAL A 1 354 ? 5.093 14.459 -10.983 1.00 96.81 354 VAL A CA 1
ATOM 2892 C C . VAL A 1 354 ? 5.210 15.901 -10.496 1.00 96.81 354 VAL A C 1
ATOM 2894 O O . VAL A 1 354 ? 6.298 16.471 -10.554 1.00 96.81 354 VAL A O 1
ATOM 2897 N N . PHE A 1 355 ? 4.136 16.456 -9.925 1.00 97.00 355 PHE A N 1
ATOM 2898 C CA . PHE A 1 355 ? 4.149 17.796 -9.332 1.00 97.00 355 PHE A CA 1
ATOM 2899 C C . PHE A 1 355 ? 5.207 17.914 -8.228 1.00 97.00 355 PHE A C 1
ATOM 2901 O O . PHE A 1 355 ? 6.076 18.780 -8.269 1.00 97.00 355 PHE A O 1
ATOM 2908 N N . GLU A 1 356 ? 5.195 16.986 -7.273 1.00 94.69 356 GLU A N 1
ATOM 2909 C CA . GLU A 1 356 ? 6.130 16.932 -6.146 1.00 94.69 356 GLU A CA 1
ATOM 2910 C C . GLU A 1 356 ? 7.594 16.813 -6.594 1.00 94.69 356 GLU A C 1
ATOM 2912 O O . GLU A 1 356 ? 8.483 17.334 -5.919 1.00 94.69 356 GLU A O 1
ATOM 2917 N N . SER A 1 357 ? 7.870 16.156 -7.725 1.00 93.69 357 SER A N 1
ATOM 2918 C CA . SER A 1 357 ? 9.240 15.997 -8.229 1.00 93.69 357 SER A CA 1
ATOM 2919 C C . SER A 1 357 ? 9.896 17.317 -8.659 1.00 93.69 357 SER A C 1
ATOM 2921 O O . SER A 1 357 ? 11.121 17.447 -8.559 1.00 93.69 357 SER A O 1
ATOM 2923 N N . PHE A 1 358 ? 9.090 18.303 -9.067 1.00 95.06 358 PHE A N 1
ATOM 2924 C CA . PHE A 1 358 ? 9.551 19.638 -9.454 1.00 95.06 358 PHE A CA 1
ATOM 2925 C C . PHE A 1 358 ? 9.193 20.721 -8.433 1.00 95.06 358 PHE A C 1
ATOM 2927 O O . PHE A 1 358 ? 9.850 21.754 -8.423 1.00 95.06 358 PHE A O 1
ATOM 2934 N N . TYR A 1 359 ? 8.208 20.501 -7.558 1.00 93.62 359 TYR A N 1
ATOM 2935 C CA . TYR A 1 359 ? 7.884 21.409 -6.452 1.00 93.62 359 TYR A CA 1
ATOM 2936 C C . TYR A 1 359 ? 8.952 21.386 -5.352 1.00 93.62 359 TYR A C 1
ATOM 2938 O O . TYR A 1 359 ? 9.324 22.432 -4.823 1.00 93.62 359 TYR A O 1
ATOM 2946 N N . ASN A 1 360 ? 9.447 20.194 -5.008 1.00 88.75 360 ASN A N 1
ATOM 2947 C CA . ASN A 1 360 ? 10.503 20.040 -4.012 1.00 88.75 360 ASN A CA 1
ATOM 2948 C C . ASN A 1 360 ? 11.854 20.517 -4.561 1.00 88.75 360 ASN A C 1
ATOM 2950 O O . ASN A 1 360 ? 12.057 20.588 -5.776 1.00 88.75 360 ASN A O 1
ATOM 2954 N N . GLU A 1 361 ? 12.796 20.781 -3.652 1.00 87.06 361 GLU A N 1
ATOM 2955 C CA . GLU A 1 361 ? 14.172 21.124 -4.011 1.00 87.06 361 GLU A CA 1
ATOM 2956 C C . GLU A 1 361 ? 14.775 20.091 -4.982 1.00 87.06 361 GLU A C 1
ATOM 2958 O O . GLU A 1 361 ? 14.453 18.889 -4.967 1.00 87.06 361 GLU A O 1
ATOM 2963 N N . LEU A 1 362 ? 15.645 20.582 -5.866 1.00 86.50 362 LEU A N 1
ATOM 2964 C CA . LEU A 1 362 ? 16.416 19.724 -6.752 1.00 86.50 362 LEU A CA 1
ATOM 2965 C C . LEU A 1 362 ? 17.276 18.794 -5.893 1.00 86.50 362 LEU A C 1
ATOM 2967 O O . LEU A 1 362 ? 18.103 19.263 -5.119 1.00 86.50 362 LEU A O 1
ATOM 2971 N N . ASP A 1 363 ? 17.104 17.484 -6.049 1.00 85.00 363 ASP A N 1
ATOM 2972 C CA . ASP A 1 363 ? 18.033 16.518 -5.467 1.00 85.00 363 ASP A CA 1
ATOM 2973 C C . ASP A 1 363 ? 19.052 16.097 -6.524 1.00 85.00 363 ASP A C 1
ATOM 2975 O O . ASP A 1 363 ? 18.713 15.635 -7.618 1.00 85.00 363 ASP A O 1
ATOM 2979 N N . GLU A 1 364 ? 20.313 16.304 -6.168 1.00 83.81 364 GLU A N 1
ATOM 2980 C CA . GLU A 1 364 ? 21.486 16.124 -7.020 1.00 83.81 364 GLU A CA 1
ATOM 2981 C C . GLU A 1 364 ? 21.684 14.660 -7.451 1.00 83.81 364 GLU A C 1
ATOM 2983 O O . GLU A 1 364 ? 22.388 14.392 -8.421 1.00 83.81 364 GLU A O 1
ATOM 2988 N N . ASN A 1 365 ? 21.023 13.699 -6.790 1.00 87.94 365 ASN A N 1
ATOM 2989 C CA . ASN A 1 365 ? 21.057 12.280 -7.146 1.00 87.94 365 ASN A CA 1
ATOM 2990 C C . ASN A 1 365 ? 19.914 11.873 -8.088 1.00 87.94 365 ASN A C 1
ATOM 2992 O O . ASN A 1 365 ? 19.487 10.711 -8.101 1.00 87.94 365 ASN A O 1
ATOM 2996 N N . SER A 1 366 ? 19.426 12.807 -8.901 1.00 90.81 366 SER A N 1
ATOM 2997 C CA . SER A 1 366 ? 18.390 12.572 -9.905 1.00 90.81 366 SER A CA 1
ATOM 2998 C C . SER A 1 366 ? 18.748 13.204 -11.248 1.00 90.81 366 SER A C 1
ATOM 3000 O O . SER A 1 366 ? 19.513 14.164 -11.311 1.00 90.81 366 SER A O 1
ATOM 3002 N N . TRP A 1 367 ? 18.189 12.663 -12.329 1.00 91.94 367 TRP A N 1
ATOM 3003 C CA . TRP A 1 367 ? 18.286 13.246 -13.668 1.00 91.94 367 TRP A CA 1
ATOM 3004 C C . TRP A 1 367 ? 16.916 13.697 -14.164 1.00 91.94 367 TRP A C 1
ATOM 3006 O O . TRP A 1 367 ? 15.886 13.147 -13.768 1.00 91.94 367 TRP A O 1
ATOM 3016 N N . ILE A 1 368 ? 16.934 14.703 -15.037 1.00 93.31 368 ILE A N 1
ATOM 3017 C CA . ILE A 1 368 ? 15.766 15.252 -15.725 1.00 93.31 368 ILE A CA 1
ATOM 3018 C C . ILE A 1 368 ? 15.840 14.806 -17.185 1.00 93.31 368 ILE A C 1
ATOM 3020 O O . ILE A 1 368 ? 16.879 14.951 -17.826 1.00 93.31 368 ILE A O 1
ATOM 3024 N N . ILE A 1 369 ? 14.754 14.219 -17.675 1.00 94.00 369 ILE A N 1
ATOM 3025 C CA . ILE A 1 369 ? 14.667 13.533 -18.966 1.00 94.00 369 ILE A CA 1
ATOM 3026 C C . ILE A 1 369 ? 13.484 14.115 -19.734 1.00 94.00 369 ILE A C 1
ATOM 3028 O O . ILE A 1 369 ? 12.441 14.378 -19.138 1.00 94.00 369 ILE A O 1
ATOM 3032 N N . GLU A 1 370 ? 13.647 14.343 -21.034 1.00 93.56 370 GLU A N 1
ATOM 3033 C CA . GLU A 1 370 ? 12.580 14.857 -21.898 1.00 93.56 370 GLU A CA 1
ATOM 3034 C C . GLU A 1 370 ? 11.463 13.815 -22.056 1.00 93.56 370 GLU A C 1
ATOM 3036 O O . GLU A 1 370 ? 11.724 12.620 -22.212 1.00 93.56 370 GLU A O 1
ATOM 3041 N N . VAL A 1 371 ? 10.212 14.266 -21.983 1.00 95.12 371 VAL A N 1
ATOM 3042 C CA . VAL A 1 371 ? 9.043 13.441 -22.301 1.00 95.12 371 VAL A CA 1
ATOM 3043 C C . VAL A 1 371 ? 9.016 13.208 -23.820 1.00 95.12 371 VAL A C 1
ATOM 3045 O O . VAL A 1 371 ? 9.201 14.168 -24.570 1.00 95.12 371 VAL A O 1
ATOM 3048 N N . PRO A 1 372 ? 8.773 11.974 -24.301 1.00 94.75 372 PRO A N 1
ATOM 3049 C CA . PRO A 1 372 ? 8.672 11.699 -25.735 1.00 94.75 372 PRO A CA 1
ATOM 3050 C C . PRO A 1 372 ? 7.650 12.608 -26.432 1.00 94.75 372 PRO A C 1
ATOM 3052 O O . PRO A 1 372 ? 6.595 12.904 -25.874 1.00 94.75 372 PRO A O 1
ATOM 3055 N N . LYS A 1 373 ? 7.936 13.029 -27.671 1.00 89.38 373 LYS A N 1
ATOM 3056 C CA . LYS A 1 373 ? 7.147 14.058 -28.387 1.00 89.38 373 LYS A CA 1
ATOM 3057 C C . LYS A 1 373 ? 5.669 13.709 -28.588 1.00 89.38 373 LYS A C 1
ATOM 3059 O O . LYS A 1 373 ? 4.846 14.618 -28.647 1.00 89.38 373 LYS A O 1
ATOM 3064 N N . ASP A 1 374 ? 5.355 12.421 -28.696 1.00 90.62 374 ASP A N 1
ATOM 3065 C CA . ASP A 1 374 ? 3.997 11.912 -28.922 1.00 90.62 374 ASP A CA 1
ATOM 3066 C C . ASP A 1 374 ? 3.286 11.503 -27.615 1.00 90.62 374 ASP A C 1
ATOM 3068 O O . ASP A 1 374 ? 2.193 10.939 -27.643 1.00 90.62 374 ASP A O 1
ATOM 3072 N N . GLU A 1 375 ? 3.898 11.773 -26.460 1.00 94.69 375 GLU A N 1
ATOM 3073 C CA . GLU A 1 375 ? 3.371 11.436 -25.139 1.00 94.69 375 GLU A CA 1
ATOM 3074 C C . GLU A 1 375 ? 2.965 12.687 -24.350 1.00 94.69 375 GLU A C 1
ATOM 3076 O O . GLU A 1 375 ? 3.344 13.818 -24.653 1.00 94.69 375 GLU A O 1
ATOM 3081 N N . THR A 1 376 ? 2.150 12.493 -23.315 1.00 95.00 376 THR A N 1
ATOM 3082 C CA . THR A 1 376 ? 1.693 13.572 -22.429 1.00 95.00 376 THR A CA 1
ATOM 3083 C C . THR A 1 376 ? 1.932 13.184 -20.980 1.00 95.00 376 THR A C 1
ATOM 3085 O O . THR A 1 376 ? 1.591 12.082 -20.555 1.00 95.00 376 THR A O 1
ATOM 3088 N N . LEU A 1 377 ? 2.500 14.111 -20.211 1.00 97.50 377 LEU A N 1
ATOM 3089 C CA . LEU A 1 377 ? 2.716 13.963 -18.780 1.00 97.50 377 LEU A CA 1
ATOM 3090 C C . LEU A 1 377 ? 2.096 15.149 -18.051 1.00 97.50 377 LEU A C 1
ATOM 3092 O O . LEU A 1 377 ? 2.535 16.281 -18.235 1.00 97.50 377 LEU A O 1
ATOM 3096 N N . VAL A 1 378 ? 1.102 14.894 -17.208 1.00 97.44 378 VAL A N 1
ATOM 3097 C CA . VAL A 1 378 ? 0.392 15.943 -16.474 1.00 97.44 378 VAL A CA 1
ATOM 3098 C C . VAL A 1 378 ? 0.748 15.873 -14.988 1.00 97.44 378 VAL A C 1
ATOM 3100 O O . VAL A 1 378 ? 0.557 14.856 -14.320 1.00 97.44 378 VAL A O 1
ATOM 3103 N N . ALA A 1 379 ? 1.277 16.970 -14.456 1.00 97.69 379 ALA A N 1
ATOM 3104 C CA . ALA A 1 379 ? 1.435 17.214 -13.030 1.00 97.69 379 ALA A CA 1
ATOM 3105 C C . ALA A 1 379 ? 0.152 17.825 -12.456 1.00 97.69 379 ALA A C 1
ATOM 3107 O O . ALA A 1 379 ? -0.506 18.622 -13.120 1.00 97.69 379 ALA A O 1
ATOM 3108 N N . ARG A 1 380 ? -0.189 17.488 -11.211 1.00 97.00 380 ARG A N 1
ATOM 3109 C CA . ARG A 1 380 ? -1.342 18.056 -10.500 1.00 97.00 380 ARG A CA 1
ATOM 3110 C C . ARG A 1 380 ? -0.921 18.588 -9.143 1.00 97.00 380 ARG A C 1
ATOM 3112 O O . ARG A 1 380 ? -0.362 17.811 -8.366 1.00 97.00 380 ARG A O 1
ATOM 3119 N N . ASP A 1 381 ? -1.206 19.861 -8.859 1.00 97.38 381 ASP A N 1
ATOM 3120 C CA . ASP A 1 381 ? -1.012 20.423 -7.518 1.00 97.38 381 ASP A CA 1
ATOM 3121 C C . ASP A 1 381 ? -1.916 19.654 -6.540 1.00 97.38 381 ASP A C 1
ATOM 3123 O O . ASP A 1 381 ? -3.142 19.677 -6.688 1.00 97.38 381 ASP A O 1
ATOM 3127 N N . PRO A 1 382 ? -1.361 18.963 -5.529 1.00 97.38 382 PRO A N 1
ATOM 3128 C CA . PRO A 1 382 ? -2.188 18.239 -4.579 1.00 97.38 382 PRO A CA 1
ATOM 3129 C C . PRO A 1 382 ? -3.174 19.118 -3.793 1.00 97.38 382 PRO A C 1
ATOM 3131 O O . PRO A 1 382 ? -4.142 18.587 -3.248 1.00 97.38 382 PRO A O 1
ATOM 3134 N N . LEU A 1 383 ? -2.987 20.445 -3.740 1.00 97.06 383 LEU A N 1
ATOM 3135 C CA . LEU A 1 383 ? -3.977 21.356 -3.154 1.00 97.06 383 LEU A CA 1
ATOM 3136 C C . LEU A 1 383 ? -5.325 21.338 -3.884 1.00 97.06 383 LEU A C 1
ATOM 3138 O O . LEU A 1 383 ? -6.355 21.505 -3.229 1.00 97.06 383 LEU A O 1
ATOM 3142 N N . CYS A 1 384 ? -5.351 21.053 -5.192 1.00 95.06 384 CYS A N 1
ATOM 3143 C CA . CYS A 1 384 ? -6.596 20.905 -5.957 1.00 95.06 384 CYS A CA 1
ATOM 3144 C C . CYS A 1 384 ? -7.496 19.791 -5.418 1.00 95.06 384 CYS A C 1
ATOM 3146 O O . CYS A 1 384 ? -8.708 19.813 -5.629 1.00 95.06 384 CYS A O 1
ATOM 3148 N N . ASP A 1 385 ? -6.896 18.806 -4.751 1.00 95.69 385 ASP A N 1
ATOM 3149 C CA . ASP A 1 385 ? -7.581 17.610 -4.275 1.00 95.69 385 ASP A CA 1
ATOM 3150 C C . ASP A 1 385 ? -7.910 17.674 -2.783 1.00 95.69 385 ASP A C 1
ATOM 3152 O O . ASP A 1 385 ? -8.433 16.715 -2.211 1.00 95.69 385 ASP A O 1
ATOM 3156 N N . VAL A 1 386 ? -7.642 18.808 -2.134 1.00 96.00 386 VAL A N 1
ATOM 3157 C CA . VAL A 1 386 ? -7.996 19.032 -0.736 1.00 96.00 386 VAL A CA 1
ATOM 3158 C C . VAL A 1 386 ? -9.502 19.223 -0.593 1.00 96.00 386 VAL A C 1
ATOM 3160 O O . VAL A 1 386 ? -10.097 20.206 -1.036 1.00 96.00 386 VAL A O 1
ATOM 3163 N N . ASN A 1 387 ? -10.135 18.312 0.139 1.00 92.12 387 ASN A N 1
ATOM 3164 C CA . ASN A 1 387 ? -11.536 18.418 0.483 1.00 92.12 387 ASN A CA 1
ATOM 3165 C C . ASN A 1 387 ? -11.730 19.230 1.773 1.00 92.12 387 ASN A C 1
ATOM 3167 O O . ASN A 1 387 ? -11.495 18.775 2.894 1.00 92.12 387 ASN A O 1
ATOM 3171 N N . HIS A 1 388 ? -12.226 20.459 1.623 1.00 86.44 388 HIS A N 1
ATOM 3172 C CA . HIS A 1 388 ? -12.450 21.367 2.750 1.00 86.44 388 HIS A CA 1
ATOM 3173 C C . HIS A 1 388 ? -13.707 21.073 3.587 1.00 86.44 388 HIS A C 1
ATOM 3175 O O . HIS A 1 388 ? -13.865 21.652 4.672 1.00 86.44 388 HIS A O 1
ATOM 3181 N N . ARG A 1 389 ? -14.628 20.239 3.088 1.00 86.38 389 ARG A N 1
ATOM 3182 C CA . ARG A 1 389 ? -15.913 19.940 3.745 1.00 86.38 389 ARG A CA 1
ATOM 3183 C C . ARG A 1 389 ? -15.948 18.553 4.369 1.00 86.38 389 ARG A C 1
ATOM 3185 O O . ARG A 1 389 ? -16.676 18.371 5.342 1.00 86.38 389 ARG A O 1
ATOM 3192 N N . ALA A 1 390 ? -15.156 17.630 3.844 1.00 89.94 390 ALA A N 1
ATOM 3193 C CA . ALA A 1 390 ? -15.171 16.254 4.280 1.00 89.94 390 ALA A CA 1
ATOM 3194 C C . ALA A 1 390 ? -14.542 16.050 5.664 1.00 89.94 390 ALA A C 1
ATOM 3196 O O . ALA A 1 390 ? -13.674 16.805 6.116 1.00 89.94 390 ALA A O 1
ATOM 3197 N N . VAL A 1 391 ? -15.016 15.008 6.341 1.00 92.62 391 VAL A N 1
ATOM 3198 C CA . VAL A 1 391 ? -14.561 14.593 7.670 1.00 92.62 391 VAL A CA 1
ATOM 3199 C C . VAL A 1 391 ? -14.333 13.089 7.651 1.00 92.62 391 VAL A C 1
ATOM 3201 O O . VAL A 1 391 ? -15.126 12.344 7.079 1.00 92.62 391 VAL A O 1
ATOM 3204 N N . CYS A 1 392 ? -13.254 12.648 8.285 1.00 95.00 392 CYS A N 1
ATOM 3205 C CA . CYS A 1 392 ? -12.953 11.240 8.484 1.00 95.00 392 CYS A CA 1
ATOM 3206 C C . CYS A 1 392 ? -13.184 10.867 9.954 1.00 95.00 392 CYS A C 1
ATOM 3208 O O . CYS A 1 392 ? -12.597 11.482 10.842 1.00 95.00 392 CYS A O 1
ATOM 3210 N N . GLY A 1 393 ? -14.033 9.877 10.215 1.00 94.19 393 GLY A N 1
ATOM 3211 C CA . GLY A 1 393 ? -14.158 9.217 11.512 1.00 94.19 393 GLY A CA 1
ATOM 3212 C C . GLY A 1 393 ? -13.250 7.992 11.564 1.00 94.19 393 GLY A C 1
ATOM 3213 O O . GLY A 1 393 ? -13.214 7.218 10.609 1.00 94.19 393 GLY A O 1
ATOM 3214 N N . ILE A 1 394 ? -12.501 7.836 12.651 1.00 94.44 394 ILE A N 1
ATOM 3215 C CA . ILE A 1 394 ? -11.609 6.702 12.888 1.00 94.44 394 ILE A CA 1
ATOM 3216 C C . ILE A 1 394 ? -11.943 6.125 14.258 1.00 94.44 394 ILE A C 1
ATOM 3218 O O . ILE A 1 394 ? -11.717 6.775 15.280 1.00 94.44 394 ILE A O 1
ATOM 3222 N N . ASP A 1 395 ? -12.437 4.895 14.266 1.00 91.81 395 ASP A N 1
ATOM 3223 C CA . ASP A 1 395 ? -12.565 4.105 15.478 1.00 91.81 395 ASP A CA 1
ATOM 3224 C C . ASP A 1 395 ? -11.343 3.206 15.628 1.00 91.81 395 ASP A C 1
ATOM 3226 O O . ASP A 1 395 ? -11.226 2.178 14.967 1.00 91.81 395 ASP A O 1
ATOM 3230 N N . PHE A 1 396 ? -10.385 3.636 16.449 1.00 91.50 396 PHE A N 1
ATOM 3231 C CA . PHE A 1 396 ? -9.168 2.883 16.737 1.00 91.50 396 PHE A CA 1
ATOM 3232 C C . PHE A 1 396 ? -9.450 1.876 17.855 1.00 91.50 396 PHE A C 1
ATOM 3234 O O . PHE A 1 396 ? -9.195 2.145 19.032 1.00 91.50 396 PHE A O 1
ATOM 3241 N N . GLY A 1 397 ? -10.017 0.724 17.500 1.00 86.94 397 GLY A N 1
ATOM 3242 C CA . GLY A 1 397 ? -10.377 -0.346 18.427 1.00 86.94 397 GLY A CA 1
ATOM 3243 C C . GLY A 1 397 ? -9.219 -1.290 18.773 1.00 86.94 397 GLY A C 1
ATOM 3244 O O . GLY A 1 397 ? -8.160 -1.304 18.140 1.00 86.94 397 GLY A O 1
ATOM 3245 N N . THR A 1 398 ? -9.420 -2.104 19.816 1.00 82.94 398 THR A N 1
ATOM 3246 C CA . THR A 1 398 ? -8.403 -3.056 20.306 1.00 82.94 398 THR A CA 1
ATOM 3247 C C . THR A 1 398 ? -8.134 -4.188 19.316 1.00 82.94 398 THR A C 1
ATOM 3249 O O . THR A 1 398 ? -6.983 -4.568 19.135 1.00 82.94 398 THR A O 1
ATOM 3252 N N . LYS A 1 399 ? -9.189 -4.727 18.692 1.00 81.88 399 LYS A N 1
ATOM 3253 C CA . LYS A 1 399 ? -9.106 -5.833 17.724 1.00 81.88 399 LYS A CA 1
ATOM 3254 C C . LYS A 1 399 ? -9.039 -5.307 16.292 1.00 81.88 399 LYS A C 1
ATOM 3256 O O . LYS A 1 399 ? -8.171 -5.715 15.523 1.00 81.88 399 LYS A O 1
ATOM 3261 N N . SER A 1 400 ? -9.948 -4.401 15.958 1.00 87.12 400 SER A N 1
ATOM 3262 C CA . SER A 1 400 ? -10.126 -3.834 14.628 1.00 87.12 400 SER A CA 1
ATOM 3263 C C . SER A 1 400 ? -10.235 -2.312 14.694 1.00 87.12 400 SER A C 1
ATOM 3265 O O . SER A 1 400 ? -10.531 -1.731 15.736 1.00 87.12 400 SER A O 1
ATOM 3267 N N . THR A 1 401 ? -9.942 -1.672 13.571 1.00 91.94 401 THR A N 1
ATOM 3268 C CA . THR A 1 401 ? -10.061 -0.246 13.315 1.00 91.94 401 THR A CA 1
ATOM 3269 C C . THR A 1 401 ? -11.100 -0.042 12.222 1.00 91.94 401 THR A C 1
ATOM 3271 O O . THR A 1 401 ? -10.983 -0.618 11.139 1.00 91.94 401 THR A O 1
ATOM 3274 N N . VAL A 1 402 ? -12.082 0.818 12.458 1.00 92.00 402 VAL A N 1
ATOM 3275 C CA . VAL A 1 402 ? -13.064 1.196 11.435 1.00 92.00 402 VAL A CA 1
ATOM 3276 C C . VAL A 1 402 ? -12.778 2.618 10.980 1.00 92.00 402 VAL A C 1
ATOM 3278 O O . VAL A 1 402 ? -12.559 3.513 11.794 1.00 92.00 402 VAL A O 1
ATOM 3281 N N . VAL A 1 403 ? -12.761 2.837 9.666 1.00 93.94 403 VAL A N 1
ATOM 3282 C CA . VAL A 1 403 ? -12.534 4.161 9.080 1.00 93.94 403 VAL A CA 1
ATOM 3283 C C . VAL A 1 403 ? -13.701 4.515 8.172 1.00 93.94 403 VAL A C 1
ATOM 3285 O O . VAL A 1 403 ? -13.994 3.790 7.220 1.00 93.94 403 VAL A O 1
ATOM 3288 N N . VAL A 1 404 ? -14.343 5.647 8.463 1.00 92.69 404 VAL A N 1
ATOM 3289 C CA . VAL A 1 404 ? -15.464 6.195 7.694 1.00 92.69 404 VAL A CA 1
ATOM 3290 C C . VAL A 1 404 ? -15.078 7.566 7.163 1.00 92.69 404 VAL A C 1
ATOM 3292 O O . VAL A 1 404 ? -14.771 8.476 7.932 1.00 92.69 404 VAL A O 1
ATOM 3295 N N . CYS A 1 405 ? -15.150 7.756 5.854 1.00 92.25 405 CYS A N 1
ATOM 3296 C CA . CYS A 1 405 ? -14.981 9.061 5.233 1.00 92.25 405 CYS A CA 1
ATOM 3297 C C . CYS A 1 405 ? -16.343 9.602 4.807 1.00 92.25 405 CYS A C 1
ATOM 3299 O O . CYS A 1 405 ? -17.073 8.941 4.073 1.00 92.25 405 CYS A O 1
ATOM 3301 N N . ARG A 1 406 ? -16.676 10.821 5.236 1.00 88.75 406 ARG A N 1
ATOM 3302 C CA . ARG A 1 406 ? -17.901 11.515 4.839 1.00 88.75 406 ARG A CA 1
ATOM 3303 C C . ARG A 1 406 ? -17.563 12.746 4.015 1.00 88.75 406 ARG A C 1
ATOM 3305 O O . ARG A 1 406 ? -16.979 13.691 4.542 1.00 88.75 406 ARG A O 1
ATOM 3312 N N . ASP A 1 407 ? -17.985 12.739 2.756 1.00 82.06 407 ASP A N 1
ATOM 3313 C CA . ASP A 1 407 ? -18.038 13.924 1.892 1.00 82.06 407 ASP A CA 1
ATOM 3314 C C . ASP A 1 407 ? -19.491 14.168 1.448 1.00 82.06 407 ASP A C 1
ATOM 3316 O O . ASP A 1 407 ? -20.296 14.658 2.244 1.00 82.06 407 ASP A O 1
ATOM 3320 N N . LYS A 1 408 ? -19.856 13.759 0.223 1.00 78.00 408 LYS A N 1
ATOM 3321 C CA . LYS A 1 408 ? -21.254 13.691 -0.242 1.00 78.00 408 LYS A CA 1
ATOM 3322 C C . LYS A 1 408 ? -21.983 12.479 0.334 1.00 78.00 408 LYS A C 1
ATOM 3324 O O . LYS A 1 408 ? -23.132 12.593 0.747 1.00 78.00 408 LYS A O 1
ATOM 3329 N N . GLU A 1 409 ? -21.281 11.353 0.378 1.00 82.00 409 GLU A N 1
ATOM 3330 C CA . GLU A 1 409 ? -21.743 10.069 0.897 1.00 82.00 409 GLU A CA 1
ATOM 3331 C C . GLU A 1 409 ? -20.799 9.583 2.001 1.00 82.00 409 GLU A C 1
ATOM 3333 O O . GLU A 1 409 ? -19.706 10.131 2.196 1.00 82.00 409 GLU A O 1
ATOM 3338 N N . GLU A 1 410 ? -21.251 8.581 2.749 1.00 84.94 410 GLU A N 1
ATOM 3339 C CA . GLU A 1 410 ? -20.489 7.919 3.804 1.00 84.94 410 GLU A CA 1
ATOM 3340 C C . GLU A 1 410 ? -19.843 6.661 3.213 1.00 84.94 410 GLU A C 1
ATOM 3342 O O . GLU A 1 410 ? -20.535 5.774 2.719 1.00 84.94 410 GLU A O 1
ATOM 3347 N N . VAL A 1 411 ? -18.509 6.600 3.225 1.00 87.56 411 VAL A N 1
ATOM 3348 C CA . VAL A 1 411 ? -17.739 5.501 2.629 1.00 87.56 411 VAL A CA 1
ATOM 3349 C C . VAL A 1 411 ? -16.849 4.862 3.686 1.00 87.56 411 VAL A C 1
ATOM 3351 O O . VAL A 1 411 ? -15.984 5.526 4.260 1.00 87.56 411 VAL A O 1
ATOM 3354 N N . LEU A 1 412 ? -17.031 3.560 3.906 1.00 89.19 412 LEU A N 1
ATOM 3355 C CA . LEU A 1 412 ? -16.157 2.737 4.740 1.00 89.19 412 LEU A CA 1
ATOM 3356 C C . LEU A 1 412 ? -14.892 2.324 3.973 1.00 89.19 412 LEU A C 1
ATOM 3358 O O . LEU A 1 412 ? -14.941 2.064 2.765 1.00 89.19 412 LEU A O 1
ATOM 3362 N N . LEU A 1 413 ? -13.751 2.251 4.665 1.00 87.81 413 LEU A N 1
ATOM 3363 C CA . LEU A 1 413 ? -12.472 1.853 4.066 1.00 87.81 413 LEU A CA 1
ATOM 3364 C C . LEU A 1 413 ? -12.054 0.436 4.469 1.00 87.81 413 LEU A C 1
ATOM 3366 O O . LEU A 1 413 ? -12.077 0.087 5.649 1.00 87.81 413 LEU A O 1
ATOM 3370 N N . ARG A 1 414 ? -11.605 -0.338 3.473 1.00 85.62 414 ARG A N 1
ATOM 3371 C CA . ARG A 1 414 ? -10.893 -1.615 3.635 1.00 85.62 414 ARG A CA 1
ATOM 3372 C C . ARG A 1 414 ? -9.394 -1.362 3.472 1.00 85.62 414 ARG A C 1
ATOM 3374 O O . ARG A 1 414 ? -8.988 -0.738 2.491 1.00 85.62 414 ARG A O 1
ATOM 3381 N N . ILE A 1 415 ? -8.581 -1.831 4.410 1.00 83.25 415 ILE A N 1
ATOM 3382 C CA . ILE A 1 415 ? -7.161 -1.485 4.541 1.00 83.25 415 ILE A CA 1
ATOM 3383 C C . ILE A 1 415 ? -6.331 -2.764 4.560 1.00 83.25 415 ILE A C 1
ATOM 3385 O O . ILE A 1 415 ? -6.561 -3.657 5.367 1.00 83.25 415 ILE A O 1
ATOM 3389 N N . GLY A 1 416 ? -5.350 -2.874 3.662 1.00 68.12 416 GLY A N 1
ATOM 3390 C CA . GLY A 1 416 ? -4.474 -4.047 3.593 1.00 68.12 416 GLY A CA 1
ATOM 3391 C C . GLY A 1 416 ? -5.141 -5.325 3.066 1.00 68.12 416 GLY A C 1
ATOM 3392 O O . GLY A 1 416 ? -4.573 -6.401 3.237 1.00 68.12 416 GLY A O 1
ATOM 3393 N N . ALA A 1 417 ? -6.318 -5.225 2.436 1.00 62.28 417 ALA A N 1
ATOM 3394 C CA . ALA A 1 417 ? -7.060 -6.353 1.854 1.00 62.28 417 ALA A CA 1
ATOM 3395 C C . ALA A 1 417 ? -6.600 -6.751 0.429 1.00 62.28 417 ALA A C 1
ATOM 3397 O O . ALA A 1 417 ? -7.132 -7.700 -0.139 1.00 62.28 417 ALA A O 1
ATOM 3398 N N . GLY A 1 418 ? -5.608 -6.060 -0.149 1.00 62.19 418 GLY A N 1
ATOM 3399 C CA . GLY A 1 418 ? -5.124 -6.316 -1.512 1.00 62.19 418 GLY A CA 1
ATOM 3400 C C . GLY A 1 418 ? -6.055 -5.768 -2.596 1.00 62.19 418 GLY A C 1
ATOM 3401 O O . GLY A 1 418 ? -6.689 -4.730 -2.405 1.00 62.19 418 GLY A O 1
ATOM 3402 N N . GLU A 1 419 ? -6.119 -6.441 -3.751 1.00 54.88 419 GLU A N 1
ATOM 3403 C CA . GLU A 1 419 ? -6.986 -6.020 -4.857 1.00 54.88 419 GLU A CA 1
ATOM 3404 C C . GLU A 1 419 ? -8.467 -6.114 -4.464 1.00 54.88 419 GLU A C 1
ATOM 3406 O O . GLU A 1 419 ? -9.040 -7.190 -4.308 1.00 54.88 419 GLU A O 1
ATOM 3411 N N . LEU A 1 420 ? -9.096 -4.945 -4.337 1.00 54.16 420 LEU A N 1
ATOM 3412 C CA . LEU A 1 420 ? -10.470 -4.706 -3.880 1.00 54.16 420 LEU A CA 1
ATOM 3413 C C . LEU A 1 420 ? -11.568 -5.199 -4.855 1.00 54.16 420 LEU A C 1
ATOM 3415 O O . LEU A 1 420 ? -12.691 -4.698 -4.797 1.00 54.16 420 LEU A O 1
ATOM 3419 N N . ILE A 1 421 ? -11.256 -6.145 -5.749 1.00 44.38 421 ILE A N 1
ATOM 3420 C CA . ILE A 1 421 ? -12.143 -6.632 -6.823 1.00 44.38 421 ILE A CA 1
ATOM 3421 C C . ILE A 1 421 ? -13.169 -7.655 -6.297 1.00 44.38 421 ILE A C 1
ATOM 3423 O O . ILE A 1 421 ? -14.222 -7.834 -6.905 1.00 44.38 421 ILE A O 1
ATOM 3427 N N . SER A 1 422 ? -12.912 -8.304 -5.156 1.00 54.28 422 SER A N 1
ATOM 3428 C CA . SER A 1 422 ? -13.898 -9.180 -4.513 1.00 54.28 422 SER A CA 1
ATOM 3429 C C . SER A 1 422 ? -15.029 -8.386 -3.849 1.00 54.28 422 SER A C 1
ATOM 3431 O O . SER A 1 422 ? -14.813 -7.304 -3.280 1.00 54.28 422 SER A O 1
ATOM 3433 N N . GLU A 1 423 ? -16.239 -8.954 -3.916 1.00 61.28 423 GLU A N 1
ATOM 3434 C CA . GLU A 1 423 ? -17.438 -8.401 -3.285 1.00 61.28 423 GLU A CA 1
ATOM 3435 C C . GLU A 1 423 ? -17.170 -8.155 -1.788 1.00 61.28 423 GLU A C 1
ATOM 3437 O O . GLU A 1 423 ? -16.721 -9.071 -1.091 1.00 61.28 423 GLU A O 1
ATOM 3442 N N . PRO A 1 424 ? -17.350 -6.915 -1.298 1.00 62.91 424 PRO A N 1
ATOM 3443 C CA . PRO A 1 424 ? -17.053 -6.575 0.085 1.00 62.91 424 PRO A CA 1
ATOM 3444 C C . PRO A 1 424 ? -18.010 -7.286 1.039 1.00 62.91 424 PRO A C 1
ATOM 3446 O O . PRO A 1 424 ? -19.226 -7.231 0.861 1.00 62.91 424 PRO A O 1
ATOM 3449 N N . ARG A 1 425 ? -17.461 -7.884 2.096 1.00 65.88 425 ARG A N 1
ATOM 3450 C CA . ARG A 1 425 ? -18.233 -8.375 3.244 1.00 65.88 425 ARG A CA 1
ATOM 3451 C C . ARG A 1 425 ? -18.168 -7.363 4.385 1.00 65.88 425 ARG A C 1
ATOM 3453 O O . ARG A 1 425 ? -17.211 -6.592 4.473 1.00 65.88 425 ARG A O 1
ATOM 3460 N N . SER A 1 426 ? -19.156 -7.375 5.278 1.00 67.69 426 SER A N 1
ATOM 3461 C CA . SER A 1 426 ? -19.198 -6.506 6.467 1.00 67.69 426 SER A CA 1
ATOM 3462 C C . SER A 1 426 ? -17.912 -6.582 7.290 1.00 67.69 426 SER A C 1
ATOM 3464 O O . SER A 1 426 ? -17.395 -5.557 7.732 1.00 67.69 426 SER A O 1
ATOM 3466 N N . GLU A 1 427 ? -17.347 -7.781 7.426 1.00 71.56 427 GLU A N 1
ATOM 3467 C CA . GLU A 1 427 ? -16.149 -8.039 8.228 1.00 71.56 427 GLU A CA 1
ATOM 3468 C C . GLU A 1 427 ? -14.882 -7.450 7.593 1.00 71.56 427 GLU A C 1
ATOM 3470 O O . GLU A 1 427 ? -13.910 -7.174 8.292 1.00 71.56 427 GLU A O 1
ATOM 3475 N N . ASP A 1 428 ? -14.877 -7.203 6.278 1.00 78.06 428 ASP A N 1
ATOM 3476 C CA . ASP A 1 428 ? -13.706 -6.653 5.591 1.00 78.06 428 ASP A CA 1
ATOM 3477 C C . ASP A 1 428 ? -13.455 -5.177 5.976 1.00 78.06 428 ASP A C 1
ATOM 3479 O O . ASP A 1 428 ? -12.342 -4.674 5.799 1.00 78.06 428 ASP A O 1
ATOM 3483 N N . TYR A 1 429 ? -14.467 -4.482 6.516 1.00 83.31 429 TYR A N 1
ATOM 3484 C CA . TYR A 1 429 ? -14.360 -3.110 7.030 1.00 83.31 429 TYR A CA 1
ATOM 3485 C C . TYR A 1 429 ? -13.882 -3.039 8.488 1.00 83.31 429 TYR A C 1
ATOM 3487 O O . TYR A 1 429 ? -13.470 -1.972 8.951 1.00 83.31 429 TYR A O 1
ATOM 3495 N N . GLU A 1 430 ? -13.878 -4.167 9.202 1.00 85.25 430 GLU A N 1
ATOM 3496 C CA . GLU A 1 430 ? -13.215 -4.307 10.496 1.00 85.25 430 GLU A CA 1
ATOM 3497 C C . GLU A 1 430 ? -11.716 -4.562 10.282 1.00 85.25 430 GLU A C 1
ATOM 3499 O O . GLU A 1 430 ? -11.218 -5.677 10.416 1.00 85.25 430 GLU A O 1
ATOM 3504 N N . ASN A 1 431 ? -10.971 -3.510 9.941 1.00 89.62 431 ASN A N 1
ATOM 3505 C CA . ASN A 1 431 ? -9.545 -3.599 9.620 1.00 89.62 431 ASN A CA 1
ATOM 3506 C C . ASN A 1 431 ? -8.740 -4.028 10.861 1.00 89.62 431 ASN A C 1
ATOM 3508 O O . ASN A 1 431 ? -8.680 -3.246 11.804 1.00 89.62 431 ASN A O 1
ATOM 3512 N N . PRO A 1 432 ? -8.075 -5.198 10.919 1.00 89.31 432 PRO A N 1
ATOM 3513 C CA . PRO A 1 432 ? -7.327 -5.606 12.109 1.00 89.31 432 PRO A CA 1
ATOM 3514 C C . PRO A 1 432 ? -6.321 -4.542 12.579 1.00 89.31 432 PRO A C 1
ATOM 3516 O O . PRO A 1 432 ? -5.576 -3.991 11.769 1.00 89.31 432 PRO A O 1
ATOM 3519 N N . THR A 1 433 ? -6.258 -4.268 13.882 1.00 91.50 433 THR A N 1
ATOM 3520 C CA . THR A 1 433 ? -5.344 -3.268 14.466 1.00 91.50 433 THR A CA 1
ATOM 3521 C C . THR A 1 433 ? -3.942 -3.865 14.657 1.00 91.50 433 THR A C 1
ATOM 3523 O O . THR A 1 433 ? -3.468 -4.076 15.773 1.00 91.50 433 THR A O 1
ATOM 3526 N N . VAL A 1 434 ? -3.292 -4.220 13.544 1.00 90.50 434 VAL A N 1
ATOM 3527 C CA . VAL A 1 434 ? -2.048 -5.008 13.515 1.00 90.50 434 VAL A CA 1
ATOM 3528 C C . VAL A 1 434 ? -1.016 -4.379 12.581 1.00 90.50 434 VAL A C 1
ATOM 3530 O O . VAL A 1 434 ? -1.362 -3.885 11.509 1.00 90.50 434 VAL A O 1
ATOM 3533 N N . ILE A 1 435 ? 0.259 -4.449 12.967 1.00 93.75 435 ILE A N 1
ATOM 3534 C CA . ILE A 1 435 ? 1.425 -4.107 12.140 1.00 93.75 435 ILE A CA 1
ATOM 3535 C C . ILE A 1 435 ? 2.373 -5.308 12.042 1.00 93.75 435 ILE A C 1
ATOM 3537 O O . ILE A 1 435 ? 2.539 -6.041 13.015 1.00 93.75 435 ILE A O 1
ATOM 3541 N N . GLN A 1 436 ? 3.006 -5.500 10.885 1.00 92.19 436 GLN A N 1
ATOM 3542 C CA . GLN A 1 436 ? 4.082 -6.470 10.670 1.00 92.19 436 GLN A CA 1
ATOM 3543 C C . GLN A 1 436 ? 5.334 -5.754 10.155 1.00 92.19 436 GLN A C 1
ATOM 3545 O O . GLN A 1 436 ? 5.273 -5.005 9.180 1.00 92.19 436 GLN A O 1
ATOM 3550 N N . LEU A 1 437 ? 6.469 -6.010 10.803 1.00 93.25 437 LEU A N 1
ATOM 3551 C CA . LEU A 1 437 ? 7.776 -5.437 10.490 1.00 93.25 437 LEU A CA 1
ATOM 3552 C C . LEU A 1 437 ? 8.624 -6.460 9.728 1.00 93.25 437 LEU A C 1
ATOM 3554 O O . LEU A 1 437 ? 9.246 -7.334 10.325 1.00 93.25 437 LEU A O 1
ATOM 3558 N N . LYS A 1 438 ? 8.667 -6.365 8.403 1.00 91.62 438 LYS A N 1
ATOM 3559 C CA . LYS A 1 438 ? 9.480 -7.268 7.578 1.00 91.62 438 LYS A CA 1
ATOM 3560 C C . LYS A 1 438 ? 10.939 -6.807 7.548 1.00 91.62 438 LYS A C 1
ATOM 3562 O O . LYS A 1 438 ? 11.839 -7.600 7.813 1.00 91.62 438 LYS A O 1
ATOM 3567 N N . ASN A 1 439 ? 11.170 -5.513 7.316 1.00 94.19 439 ASN A N 1
ATOM 3568 C CA . ASN A 1 439 ? 12.498 -4.895 7.293 1.00 94.19 439 ASN A CA 1
ATOM 3569 C C . ASN A 1 439 ? 12.464 -3.493 7.920 1.00 94.19 439 ASN A C 1
ATOM 3571 O O . ASN A 1 439 ? 12.169 -2.489 7.266 1.00 94.19 439 ASN A O 1
ATOM 3575 N N . TYR A 1 440 ? 12.769 -3.430 9.214 1.00 93.81 440 TYR A N 1
ATOM 3576 C CA . TYR A 1 440 ? 12.659 -2.214 10.014 1.00 93.81 440 TYR A CA 1
ATOM 3577 C C . TYR A 1 440 ? 13.657 -1.128 9.595 1.00 93.81 440 TYR A C 1
ATOM 3579 O O . TYR A 1 440 ? 13.277 0.036 9.458 1.00 93.81 440 TYR A O 1
ATOM 3587 N N . GLU A 1 441 ? 14.920 -1.493 9.365 1.00 94.50 441 GLU A N 1
ATOM 3588 C CA . GLU A 1 441 ? 15.974 -0.527 9.032 1.00 94.50 441 GLU A CA 1
ATOM 3589 C C . GLU A 1 441 ? 15.746 0.114 7.657 1.00 94.50 441 GLU A C 1
ATOM 3591 O O . GLU A 1 441 ? 15.873 1.334 7.517 1.00 94.50 441 GLU A O 1
ATOM 3596 N N . SER A 1 442 ? 15.328 -0.681 6.659 1.00 95.25 442 SER A N 1
ATOM 3597 C CA . SER A 1 442 ? 14.944 -0.160 5.338 1.00 95.25 442 SER A CA 1
ATOM 3598 C C . SER A 1 442 ? 13.787 0.832 5.453 1.00 95.25 442 SER A C 1
ATOM 3600 O O . SER A 1 442 ? 13.894 1.972 4.990 1.00 95.25 442 SER A O 1
ATOM 3602 N N . PHE A 1 443 ? 12.718 0.442 6.159 1.00 96.25 443 PHE A N 1
ATOM 3603 C CA . PHE A 1 443 ? 11.561 1.305 6.371 1.00 96.25 443 PHE A CA 1
ATOM 3604 C C . PHE A 1 443 ? 11.947 2.620 7.053 1.00 96.25 443 PHE A C 1
ATOM 3606 O O . PHE A 1 443 ? 11.588 3.694 6.570 1.00 96.25 443 PHE A O 1
ATOM 3613 N N . LYS A 1 444 ? 12.699 2.555 8.158 1.00 94.75 444 LYS A N 1
ATOM 3614 C CA . LYS A 1 444 ? 13.084 3.726 8.953 1.00 94.75 444 LYS A CA 1
ATOM 3615 C C . LYS A 1 444 ? 13.905 4.723 8.141 1.00 94.75 444 LYS A C 1
ATOM 3617 O O . LYS A 1 444 ? 13.626 5.922 8.197 1.00 94.75 444 LYS A O 1
ATOM 3622 N N . ALA A 1 445 ? 14.881 4.235 7.374 1.00 93.88 445 ALA A N 1
ATOM 3623 C CA . ALA A 1 445 ? 15.701 5.077 6.511 1.00 93.88 445 ALA A CA 1
ATOM 3624 C C . ALA A 1 445 ? 14.833 5.828 5.491 1.00 93.88 445 ALA A C 1
ATOM 3626 O O . ALA A 1 445 ? 14.966 7.036 5.325 1.00 93.88 445 ALA A O 1
ATOM 3627 N N . VAL A 1 446 ? 13.891 5.135 4.849 1.00 94.44 446 VAL A N 1
ATOM 3628 C CA . VAL A 1 446 ? 13.026 5.733 3.828 1.00 94.44 446 VAL A CA 1
ATOM 3629 C C . VAL A 1 446 ? 11.975 6.672 4.425 1.00 94.44 446 VAL A C 1
ATOM 3631 O O . VAL A 1 446 ? 11.748 7.756 3.885 1.00 94.44 446 VAL A O 1
ATOM 3634 N N . TYR A 1 447 ? 11.356 6.301 5.547 1.00 95.62 447 TYR A N 1
ATOM 3635 C CA . TYR A 1 447 ? 10.336 7.101 6.228 1.00 95.62 447 TYR A CA 1
ATOM 3636 C C . TYR A 1 447 ? 10.879 8.473 6.663 1.00 95.62 447 TYR A C 1
ATOM 3638 O O . TYR A 1 447 ? 10.174 9.483 6.585 1.00 95.62 447 TYR A O 1
ATOM 3646 N N . ALA A 1 448 ? 12.153 8.544 7.058 1.00 92.69 448 ALA A N 1
ATOM 3647 C CA . ALA A 1 448 ? 12.806 9.792 7.447 1.00 92.69 448 ALA A CA 1
ATOM 3648 C C . ALA A 1 448 ? 13.153 10.718 6.260 1.00 92.69 448 ALA A C 1
ATOM 3650 O O . ALA A 1 448 ? 13.228 11.929 6.449 1.00 92.69 448 ALA A O 1
ATOM 3651 N N . ASN A 1 449 ? 13.314 10.185 5.043 1.00 90.56 449 ASN A N 1
ATOM 3652 C CA . ASN A 1 449 ? 13.908 10.915 3.911 1.00 90.56 449 ASN A CA 1
ATOM 3653 C C . ASN A 1 449 ? 13.029 12.010 3.287 1.00 90.56 449 ASN A C 1
ATOM 3655 O O . ASN A 1 449 ? 13.538 12.831 2.528 1.00 90.56 449 ASN A O 1
ATOM 3659 N N . LYS A 1 450 ? 11.717 12.023 3.544 1.00 90.38 450 LYS A N 1
ATOM 3660 C CA . LYS A 1 450 ? 10.791 13.007 2.956 1.00 90.38 450 LYS A CA 1
ATOM 3661 C C . LYS A 1 450 ? 9.833 13.543 4.011 1.00 90.38 450 LYS A C 1
ATOM 3663 O O . LYS A 1 450 ? 9.429 12.809 4.913 1.00 90.38 450 LYS A O 1
ATOM 3668 N N . LEU A 1 451 ? 9.454 14.817 3.894 1.00 93.12 451 LEU A N 1
ATOM 3669 C CA . LEU A 1 451 ? 8.497 15.441 4.810 1.00 93.12 451 LEU A CA 1
ATOM 3670 C C . LEU A 1 451 ? 7.123 14.762 4.721 1.00 93.12 451 LEU A C 1
ATOM 3672 O O . LEU A 1 451 ? 6.583 14.358 5.746 1.00 93.12 451 LEU A O 1
ATOM 3676 N N . GLY A 1 452 ? 6.612 14.588 3.501 1.00 95.12 452 GLY A N 1
ATOM 3677 C CA . GLY A 1 452 ? 5.331 13.951 3.215 1.00 95.12 452 GLY A CA 1
ATOM 3678 C C . GLY A 1 452 ? 5.440 12.874 2.137 1.00 95.12 452 GLY A C 1
ATOM 3679 O O . GLY A 1 452 ? 6.256 12.985 1.222 1.00 95.12 452 GLY A O 1
ATOM 3680 N N . ARG A 1 453 ? 4.634 11.814 2.251 1.00 95.50 453 ARG A N 1
ATOM 3681 C CA . ARG A 1 453 ? 4.586 10.657 1.334 1.00 95.50 453 ARG A CA 1
ATOM 3682 C C . ARG A 1 453 ? 5.974 10.107 0.969 1.00 95.50 453 ARG A C 1
ATOM 3684 O O . ARG A 1 453 ? 6.328 10.066 -0.216 1.00 95.50 453 ARG A O 1
ATOM 3691 N N . PRO A 1 454 ? 6.783 9.679 1.958 1.00 95.44 454 PRO A N 1
ATOM 3692 C CA . PRO A 1 454 ? 8.039 8.996 1.666 1.00 95.44 454 PRO A CA 1
ATOM 3693 C C . PRO A 1 454 ? 7.799 7.766 0.774 1.00 95.44 454 PRO A C 1
ATOM 3695 O O . PRO A 1 454 ? 6.708 7.190 0.766 1.00 95.44 454 PRO A O 1
ATOM 3698 N N . TYR A 1 455 ? 8.807 7.368 -0.002 1.00 93.00 455 TYR A N 1
ATOM 3699 C CA . TYR A 1 455 ? 8.740 6.219 -0.920 1.00 93.00 455 TYR A CA 1
ATOM 3700 C C . TYR A 1 455 ? 8.902 4.880 -0.183 1.00 93.00 455 TYR A C 1
ATOM 3702 O O . TYR A 1 455 ? 9.726 4.055 -0.567 1.00 93.00 455 TYR A O 1
ATOM 3710 N N . THR A 1 456 ? 8.173 4.710 0.924 1.00 96.12 456 THR A N 1
ATOM 3711 C CA . THR A 1 456 ? 8.149 3.479 1.728 1.00 96.12 456 THR A CA 1
ATOM 3712 C C . THR A 1 456 ? 7.698 2.291 0.881 1.00 96.12 456 THR A C 1
ATOM 3714 O O . THR A 1 456 ? 7.158 2.461 -0.211 1.00 96.12 456 THR A O 1
ATOM 3717 N N . SER A 1 457 ? 7.951 1.081 1.373 1.00 95.56 457 SER A N 1
ATOM 3718 C CA . SER A 1 457 ? 7.562 -0.161 0.712 1.00 95.56 457 SER A CA 1
ATOM 3719 C C . SER A 1 457 ? 6.657 -0.974 1.629 1.00 95.56 457 SER A C 1
ATOM 3721 O O . SER A 1 457 ? 7.004 -1.227 2.785 1.00 95.56 457 SER A O 1
ATOM 3723 N N . TRP A 1 458 ? 5.536 -1.451 1.091 1.00 94.38 458 TRP A N 1
ATOM 3724 C CA . TRP A 1 458 ? 4.638 -2.389 1.767 1.00 94.38 458 TRP A CA 1
ATOM 3725 C C . TRP A 1 458 ? 5.303 -3.751 2.051 1.00 94.38 458 TRP A C 1
ATOM 3727 O O . TRP A 1 458 ? 4.846 -4.536 2.886 1.00 94.38 458 TRP A O 1
ATOM 3737 N N . GLU A 1 459 ? 6.426 -4.027 1.381 1.00 93.06 459 GLU A N 1
ATOM 3738 C CA . GLU A 1 459 ? 7.282 -5.182 1.663 1.00 93.06 459 GLU A CA 1
ATOM 3739 C C . GLU A 1 459 ? 8.272 -4.955 2.811 1.00 93.06 459 GLU A C 1
ATOM 3741 O O . GLU A 1 459 ? 8.855 -5.923 3.286 1.00 93.06 459 GLU A O 1
ATOM 3746 N N . ASP A 1 460 ? 8.429 -3.724 3.307 1.00 95.00 460 ASP A N 1
ATOM 3747 C CA . ASP A 1 460 ? 9.220 -3.452 4.513 1.00 95.00 460 ASP A CA 1
ATOM 3748 C C . ASP A 1 460 ? 8.337 -3.449 5.771 1.00 95.00 460 ASP A C 1
ATOM 3750 O O . ASP A 1 460 ? 8.715 -4.003 6.807 1.00 95.00 460 ASP A O 1
ATOM 3754 N N . VAL A 1 461 ? 7.142 -2.855 5.685 1.00 94.94 461 VAL A N 1
ATOM 3755 C CA . VAL A 1 461 ? 6.125 -2.849 6.748 1.00 94.94 461 VAL A CA 1
ATOM 3756 C C . VAL A 1 461 ? 4.741 -2.942 6.117 1.00 94.94 461 VAL A C 1
ATOM 3758 O O . VAL A 1 461 ? 4.424 -2.150 5.235 1.00 94.94 461 VAL A O 1
ATOM 3761 N N . CYS A 1 462 ? 3.888 -3.830 6.623 1.00 92.38 462 CYS A N 1
ATOM 3762 C CA . CYS A 1 462 ? 2.474 -3.878 6.248 1.00 92.38 462 CYS A CA 1
ATOM 3763 C C . CYS A 1 462 ? 1.566 -3.812 7.479 1.00 92.38 462 CYS A C 1
ATOM 3765 O O . CYS A 1 462 ? 1.984 -4.116 8.600 1.00 92.38 462 CYS A O 1
ATOM 3767 N N . VAL A 1 463 ? 0.309 -3.418 7.272 1.00 93.88 463 VAL A N 1
ATOM 3768 C CA . VAL A 1 463 ? -0.683 -3.283 8.347 1.00 93.88 463 VAL A CA 1
ATOM 3769 C C . VAL A 1 463 ? -1.984 -4.007 8.019 1.00 93.88 463 VAL A C 1
ATOM 3771 O O . VAL A 1 463 ? -2.267 -4.338 6.867 1.00 93.88 463 VAL A O 1
ATOM 3774 N N . SER A 1 464 ? -2.795 -4.208 9.051 1.00 91.19 464 SER A N 1
ATOM 3775 C CA . SER A 1 464 ? -4.167 -4.687 8.959 1.00 91.19 464 SER A CA 1
ATOM 3776 C C . SER A 1 464 ? -4.328 -6.087 8.364 1.00 91.19 464 SER A C 1
ATOM 3778 O O . SER A 1 464 ? -3.642 -6.996 8.828 1.00 91.19 464 SER A O 1
ATOM 3780 N N . HIS A 1 465 ? -5.239 -6.305 7.409 1.00 85.88 465 HIS A N 1
ATOM 3781 C CA . HIS A 1 465 ? -5.620 -7.641 6.927 1.00 85.88 465 HIS A CA 1
ATOM 3782 C C . HIS A 1 465 ? -4.417 -8.493 6.499 1.00 85.88 465 HIS A C 1
ATOM 3784 O O . HIS A 1 465 ? -4.296 -9.638 6.933 1.00 85.88 465 HIS A O 1
ATOM 3790 N N . GLN A 1 466 ? -3.466 -7.939 5.740 1.00 85.06 466 GLN A N 1
ATOM 3791 C CA . GLN A 1 466 ? -2.254 -8.674 5.356 1.00 85.06 466 GLN A CA 1
ATOM 3792 C C . GLN A 1 466 ? -1.347 -9.010 6.552 1.00 85.06 466 GLN A C 1
ATOM 3794 O O . GLN A 1 466 ? -0.852 -10.133 6.636 1.00 85.06 466 GLN A O 1
ATOM 3799 N N . ALA A 1 467 ? -1.168 -8.080 7.496 1.00 85.25 467 ALA A N 1
ATOM 3800 C CA . ALA A 1 467 ? -0.379 -8.327 8.706 1.00 85.25 467 ALA A CA 1
ATOM 3801 C C . ALA A 1 467 ? -1.049 -9.366 9.627 1.00 85.25 467 ALA A C 1
ATOM 3803 O O . ALA A 1 467 ? -0.377 -10.200 10.228 1.00 85.25 467 ALA A O 1
ATOM 3804 N N . ALA A 1 468 ? -2.381 -9.355 9.716 1.00 80.88 468 ALA A N 1
ATOM 3805 C CA . ALA A 1 468 ? -3.150 -10.343 10.464 1.00 80.88 468 ALA A CA 1
ATOM 3806 C C . ALA A 1 468 ? -3.099 -11.729 9.801 1.00 80.88 468 ALA A C 1
ATOM 3808 O O . ALA A 1 468 ? -2.919 -12.728 10.495 1.00 80.88 468 ALA A O 1
ATOM 3809 N N . ASN A 1 469 ? -3.179 -11.807 8.469 1.00 76.12 469 ASN A N 1
ATOM 3810 C CA . ASN A 1 469 ? -3.071 -13.067 7.727 1.00 76.12 469 ASN A CA 1
ATOM 3811 C C . ASN A 1 469 ? -1.751 -13.801 7.995 1.00 76.12 469 ASN A C 1
ATOM 3813 O O . ASN A 1 469 ? -1.746 -15.030 8.041 1.00 76.12 469 ASN A O 1
ATOM 3817 N N . ALA A 1 470 ? -0.655 -13.074 8.231 1.00 71.25 470 ALA A N 1
ATOM 3818 C CA . ALA A 1 470 ? 0.618 -13.680 8.610 1.00 71.25 470 ALA A CA 1
ATOM 3819 C C . ALA A 1 470 ? 0.549 -14.432 9.959 1.00 71.25 470 ALA A C 1
ATOM 3821 O O . ALA A 1 470 ? 1.257 -15.423 10.131 1.00 71.25 470 ALA A O 1
ATOM 3822 N N . ILE A 1 471 ? -0.343 -14.024 10.876 1.00 67.00 471 ILE A N 1
ATOM 3823 C CA . ILE A 1 471 ? -0.606 -14.720 12.148 1.00 67.00 471 ILE A CA 1
ATOM 3824 C C . ILE A 1 471 ? -1.493 -15.957 11.937 1.00 67.00 471 ILE A C 1
ATOM 3826 O O . ILE A 1 471 ? -1.226 -16.997 12.530 1.00 67.00 471 ILE A O 1
ATOM 3830 N N . TYR A 1 472 ? -2.567 -15.831 11.145 1.00 60.03 472 TYR A N 1
ATOM 3831 C CA . TYR A 1 472 ? -3.701 -16.770 11.194 1.00 60.03 472 TYR A CA 1
ATOM 3832 C C . TYR A 1 472 ? -3.837 -17.713 9.986 1.00 60.03 472 TYR A C 1
ATOM 3834 O O . TYR A 1 472 ? -4.405 -18.788 10.135 1.00 60.03 472 TYR A O 1
ATOM 3842 N N . ASN A 1 473 ? -3.343 -17.328 8.803 1.00 54.25 473 ASN A N 1
ATOM 3843 C CA . ASN A 1 473 ? -3.600 -18.029 7.532 1.00 54.25 473 ASN A CA 1
ATOM 3844 C C . ASN A 1 473 ? -2.361 -18.686 6.915 1.00 54.25 473 ASN A C 1
ATOM 3846 O O . ASN A 1 473 ? -2.458 -19.317 5.860 1.00 54.25 473 ASN A O 1
ATOM 3850 N N . SER A 1 474 ? -1.184 -18.546 7.525 1.00 49.66 474 SER A N 1
ATOM 3851 C CA . SER A 1 474 ? -0.040 -19.317 7.063 1.00 49.66 474 SER A CA 1
ATOM 3852 C C . SER A 1 474 ? -0.266 -20.783 7.435 1.00 49.66 474 SER A C 1
ATOM 3854 O O . SER A 1 474 ? -0.393 -21.128 8.607 1.00 49.66 474 SER A O 1
ATOM 3856 N N . ASP A 1 475 ? -0.298 -21.666 6.431 1.00 44.19 475 ASP A N 1
ATOM 3857 C CA . ASP A 1 475 ? 0.142 -23.048 6.606 1.00 44.19 475 ASP A CA 1
ATOM 3858 C C . ASP A 1 475 ? 1.489 -22.966 7.339 1.00 44.19 475 ASP A C 1
ATOM 3860 O O . ASP A 1 475 ? 2.534 -22.765 6.714 1.00 44.19 475 ASP A O 1
ATOM 3864 N N . LEU A 1 476 ? 1.490 -23.091 8.669 1.00 44.88 476 LEU A N 1
ATOM 3865 C CA . LEU A 1 476 ? 2.704 -23.069 9.496 1.00 44.88 476 LEU A CA 1
ATOM 3866 C C . LEU A 1 476 ? 3.700 -24.159 9.041 1.00 44.88 476 LEU A C 1
ATOM 3868 O O . LEU A 1 476 ? 4.889 -24.092 9.331 1.00 44.88 476 LEU A O 1
ATOM 3872 N N . ASN A 1 477 ? 3.231 -25.109 8.225 1.00 41.06 477 ASN A N 1
ATOM 3873 C CA . ASN A 1 477 ? 4.011 -26.122 7.521 1.00 41.06 477 ASN A CA 1
ATOM 3874 C C . ASN A 1 477 ? 4.905 -25.579 6.378 1.00 41.06 477 ASN A C 1
ATOM 3876 O O . ASN A 1 477 ? 5.804 -26.294 5.941 1.00 41.06 477 ASN A O 1
ATOM 3880 N N . LYS A 1 478 ? 4.688 -24.353 5.873 1.00 42.47 478 LYS A N 1
ATOM 3881 C CA . LYS A 1 478 ? 5.512 -23.714 4.820 1.00 42.47 478 LYS A CA 1
ATOM 3882 C C . LYS A 1 478 ? 6.382 -22.558 5.321 1.00 42.47 478 LYS A C 1
ATOM 3884 O O . LYS A 1 478 ? 7.304 -22.159 4.612 1.00 42.47 478 LYS A O 1
ATOM 3889 N N . VAL A 1 479 ? 6.143 -22.038 6.526 1.00 44.69 479 VAL A N 1
ATOM 3890 C CA . VAL A 1 479 ? 6.924 -20.928 7.095 1.00 44.69 479 VAL A CA 1
ATOM 3891 C C . VAL A 1 479 ? 7.897 -21.473 8.132 1.00 44.69 479 VAL A C 1
ATOM 3893 O O . VAL A 1 479 ? 7.644 -21.494 9.329 1.00 44.69 479 VAL A O 1
ATOM 3896 N N . SER A 1 480 ? 9.072 -21.885 7.673 1.00 40.78 480 SER A N 1
ATOM 3897 C CA . SER A 1 480 ? 10.177 -22.339 8.521 1.00 40.78 480 SER A CA 1
ATOM 3898 C C . SER A 1 480 ? 10.861 -21.211 9.320 1.00 40.78 480 SER A C 1
ATOM 3900 O O . SER A 1 480 ? 12.054 -21.315 9.605 1.00 40.78 480 SER A O 1
ATOM 3902 N N . ASN A 1 481 ? 10.178 -20.107 9.659 1.00 52.62 481 ASN A N 1
ATOM 3903 C CA . ASN A 1 481 ? 10.847 -18.921 10.199 1.00 52.62 481 ASN A CA 1
ATOM 3904 C C . ASN A 1 481 ? 10.153 -18.313 11.429 1.00 52.62 481 ASN A C 1
ATOM 3906 O O . ASN A 1 481 ? 9.273 -17.463 11.326 1.00 52.62 481 ASN A O 1
ATOM 3910 N N . LYS A 1 482 ? 10.670 -18.682 12.611 1.00 54.91 482 LYS A N 1
ATOM 3911 C CA . LYS A 1 482 ? 10.400 -18.097 13.945 1.00 54.91 482 LYS A CA 1
ATOM 3912 C C . LYS A 1 482 ? 10.371 -16.560 13.973 1.00 54.91 482 LYS A C 1
ATOM 3914 O O . LYS A 1 482 ? 9.722 -15.975 14.830 1.00 54.91 482 LYS A O 1
ATOM 3919 N N . ARG A 1 483 ? 11.070 -15.911 13.037 1.00 58.53 483 ARG A N 1
ATOM 3920 C CA . ARG A 1 483 ? 11.139 -14.449 12.897 1.00 58.53 483 ARG A CA 1
ATOM 3921 C C . ARG A 1 483 ? 9.802 -13.814 12.501 1.00 58.53 483 ARG A C 1
ATOM 3923 O O . ARG A 1 483 ? 9.541 -12.690 12.900 1.00 58.53 483 ARG A O 1
ATOM 3930 N N . CYS A 1 484 ? 8.935 -14.545 11.796 1.00 64.25 484 CYS A N 1
ATOM 3931 C CA . CYS A 1 484 ? 7.630 -14.040 11.356 1.00 64.25 484 CYS A CA 1
ATOM 3932 C C . CYS A 1 484 ? 6.657 -13.789 12.523 1.00 64.25 484 CYS A C 1
ATOM 3934 O O . CYS A 1 484 ? 5.781 -12.942 12.426 1.00 64.25 484 CYS A O 1
ATOM 3936 N N . LEU A 1 485 ? 6.789 -14.510 13.641 1.00 68.19 485 LEU A N 1
ATOM 3937 C CA . LEU A 1 485 ? 5.927 -14.292 14.810 1.00 68.19 485 LEU A CA 1
ATOM 3938 C C . LEU A 1 485 ? 6.351 -13.048 15.591 1.00 68.19 485 LEU A C 1
ATOM 3940 O O . LEU A 1 485 ? 5.510 -12.310 16.098 1.00 68.19 485 LEU A O 1
ATOM 3944 N N . TYR A 1 486 ? 7.661 -12.811 15.680 1.00 75.69 486 TYR A N 1
ATOM 3945 C CA . TYR A 1 486 ? 8.196 -11.670 16.411 1.00 75.69 486 TYR A CA 1
ATOM 3946 C C . TYR A 1 486 ? 8.079 -10.345 15.656 1.00 75.69 486 TYR A C 1
ATOM 3948 O O . TYR A 1 486 ? 8.130 -9.283 16.287 1.00 75.69 486 TYR A O 1
ATOM 3956 N N . SER A 1 487 ? 7.875 -10.407 14.338 1.00 84.25 487 SER A N 1
ATOM 3957 C CA . SER A 1 487 ? 7.698 -9.233 13.489 1.00 84.25 487 SER A CA 1
ATOM 3958 C C . SER A 1 487 ? 6.302 -8.633 13.580 1.00 84.25 487 SER A C 1
ATOM 3960 O O . SER A 1 487 ? 6.112 -7.490 13.166 1.00 84.25 487 SER A O 1
ATOM 3962 N N . ILE A 1 488 ? 5.329 -9.367 14.124 1.00 86.69 488 ILE A N 1
ATOM 3963 C CA . ILE A 1 488 ? 3.929 -8.953 14.151 1.00 86.69 488 ILE A CA 1
ATOM 3964 C C . ILE A 1 488 ? 3.549 -8.412 15.529 1.00 86.69 488 ILE A C 1
ATOM 3966 O O . ILE A 1 488 ? 3.813 -9.029 16.563 1.00 86.69 488 ILE A O 1
ATOM 3970 N N . PHE A 1 489 ? 2.867 -7.268 15.543 1.00 88.81 489 PHE A N 1
ATOM 3971 C CA . PHE A 1 489 ? 2.374 -6.632 16.755 1.00 88.81 489 PHE A CA 1
ATOM 3972 C C . PHE A 1 489 ? 0.898 -6.241 16.613 1.00 88.81 489 PHE A C 1
ATOM 3974 O O . PHE A 1 489 ? 0.541 -5.371 15.823 1.00 88.81 489 PHE A O 1
ATOM 3981 N N . SER A 1 490 ? 0.031 -6.910 17.381 1.00 85.94 490 SER A N 1
ATOM 3982 C CA . SER A 1 490 ? -1.434 -6.752 17.326 1.00 85.94 490 SER A CA 1
ATOM 3983 C C . SER A 1 490 ? -2.046 -6.076 18.555 1.00 85.94 490 SER A C 1
ATOM 3985 O O . SER A 1 490 ? -3.256 -5.927 18.635 1.00 85.94 490 SER A O 1
ATOM 3987 N N . GLU A 1 491 ? -1.238 -5.728 19.556 1.00 86.50 491 GLU A N 1
ATOM 3988 C CA . GLU A 1 491 ? -1.708 -5.236 20.859 1.00 86.50 491 GLU A CA 1
ATOM 3989 C C . GLU A 1 491 ? -1.467 -3.726 21.015 1.00 86.50 491 GLU A C 1
ATOM 3991 O O . GLU A 1 491 ? -1.232 -3.241 22.119 1.00 86.50 491 GLU A O 1
ATOM 3996 N N . LEU A 1 492 ? -1.517 -2.964 19.912 1.00 91.50 492 LEU A N 1
ATOM 3997 C CA . LEU A 1 492 ? -1.169 -1.535 19.879 1.00 91.50 492 LEU A CA 1
ATOM 3998 C C . LEU A 1 492 ? -1.919 -0.725 20.953 1.00 91.50 492 LEU A C 1
ATOM 4000 O O . LEU A 1 492 ? -1.297 -0.009 21.740 1.00 91.50 492 LEU A O 1
ATOM 4004 N N . LYS A 1 493 ? -3.250 -0.882 21.032 1.00 88.31 493 LYS A N 1
ATOM 4005 C CA . LYS A 1 493 ? -4.104 -0.171 22.004 1.00 88.31 493 LYS A CA 1
ATOM 4006 C C . LYS A 1 493 ? -3.818 -0.622 23.446 1.00 88.31 493 LYS A C 1
ATOM 4008 O O . LYS A 1 493 ? -3.700 0.220 24.332 1.00 88.31 493 LYS A O 1
ATOM 4013 N N . GLN A 1 494 ? -3.629 -1.925 23.677 1.00 85.06 494 GLN A N 1
ATOM 4014 C CA . GLN A 1 494 ? -3.328 -2.483 25.006 1.00 85.06 494 GLN A CA 1
ATOM 4015 C C . GLN A 1 494 ? -1.956 -2.036 25.521 1.00 85.06 494 GLN A C 1
ATOM 4017 O O . GLN A 1 494 ? -1.841 -1.601 26.665 1.00 85.06 494 GLN A O 1
ATOM 4022 N N . TRP A 1 495 ? -0.929 -2.068 24.670 1.00 88.88 495 TRP A N 1
ATOM 4023 C CA . TRP A 1 495 ? 0.397 -1.553 25.001 1.00 88.88 495 TRP A CA 1
ATOM 4024 C C . TRP A 1 495 ? 0.374 -0.052 25.295 1.00 88.88 495 TRP A C 1
ATOM 4026 O O . TRP A 1 495 ? 0.990 0.376 26.268 1.00 88.88 495 TRP A O 1
ATOM 4036 N N . ALA A 1 496 ? -0.402 0.734 24.543 1.00 90.62 496 ALA A N 1
ATOM 4037 C CA . ALA A 1 496 ? -0.566 2.159 24.821 1.00 90.62 496 ALA A CA 1
ATOM 4038 C C . ALA A 1 496 ? -1.221 2.454 26.181 1.00 90.62 496 ALA A C 1
ATOM 4040 O O . ALA A 1 496 ? -0.934 3.487 26.787 1.00 90.62 496 ALA A O 1
ATOM 4041 N N . ASN A 1 497 ? -2.099 1.565 26.659 1.00 86.94 497 ASN A N 1
ATOM 4042 C CA . ASN A 1 497 ? -2.781 1.721 27.946 1.00 86.94 497 ASN A CA 1
ATOM 4043 C C . ASN A 1 497 ? -1.981 1.181 29.140 1.00 86.94 497 ASN A C 1
ATOM 4045 O O . ASN A 1 497 ? -2.294 1.506 30.287 1.00 86.94 497 ASN A O 1
ATOM 4049 N N . SER A 1 498 ? -0.974 0.341 28.897 1.00 84.88 498 SER A N 1
ATOM 4050 C CA . SER A 1 498 ? -0.164 -0.235 29.967 1.00 84.88 498 SER A CA 1
ATOM 4051 C C . SER A 1 498 ? 0.877 0.758 30.484 1.00 84.88 498 SER A C 1
ATOM 4053 O O . SER A 1 498 ? 1.555 1.446 29.720 1.00 84.88 498 SER A O 1
ATOM 4055 N N . LYS A 1 499 ? 1.014 0.829 31.813 1.00 81.88 499 LYS A N 1
ATOM 4056 C CA . LYS A 1 499 ? 1.935 1.765 32.478 1.00 81.88 499 LYS A CA 1
ATOM 4057 C C . LYS A 1 499 ? 3.393 1.340 32.359 1.00 81.88 499 LYS A C 1
ATOM 4059 O O . LYS A 1 499 ? 4.251 2.198 32.177 1.00 81.88 499 LYS A O 1
ATOM 4064 N N . ASP A 1 500 ? 3.650 0.037 32.461 1.00 80.75 500 ASP A N 1
ATOM 4065 C CA . ASP A 1 500 ? 4.996 -0.513 32.640 1.00 80.75 500 ASP A CA 1
ATOM 4066 C C . ASP A 1 500 ? 5.386 -1.520 31.544 1.00 80.75 500 ASP A C 1
ATOM 4068 O O . ASP A 1 500 ? 6.506 -2.040 31.562 1.00 80.75 500 ASP A O 1
ATOM 4072 N N . ARG A 1 501 ? 4.501 -1.795 30.570 1.00 85.56 501 ARG A N 1
ATOM 4073 C CA . ARG A 1 501 ? 4.774 -2.770 29.506 1.00 85.56 501 ARG A CA 1
ATOM 4074 C C . ARG A 1 501 ? 5.920 -2.307 28.614 1.00 85.56 501 ARG A C 1
ATOM 4076 O O . ARG A 1 501 ? 5.792 -1.377 27.816 1.00 85.56 501 ARG A O 1
ATOM 4083 N N . LYS A 1 502 ? 7.027 -3.036 28.710 1.00 83.81 502 LYS A N 1
ATOM 4084 C CA . LYS A 1 502 ? 8.081 -3.064 27.697 1.00 83.81 502 LYS A CA 1
ATOM 4085 C C . LYS A 1 502 ? 7.727 -4.130 26.673 1.00 83.81 502 LYS A C 1
ATOM 4087 O O . LYS A 1 502 ? 7.253 -5.200 27.039 1.00 83.81 502 LYS A O 1
ATOM 4092 N N . GLN A 1 503 ? 7.970 -3.847 25.402 1.00 83.94 503 GLN A N 1
ATOM 4093 C CA . GLN A 1 503 ? 7.752 -4.811 24.331 1.00 83.94 503 GLN A CA 1
ATOM 4094 C C . GLN A 1 503 ? 9.041 -4.965 23.531 1.00 83.94 503 GLN A C 1
ATOM 4096 O O . GLN A 1 503 ? 9.700 -3.986 23.205 1.00 83.94 503 GLN A O 1
ATOM 4101 N N . ILE A 1 504 ? 9.414 -6.204 23.229 1.00 83.25 504 ILE A N 1
ATOM 4102 C CA . ILE A 1 504 ? 10.496 -6.505 22.292 1.00 83.25 504 ILE A CA 1
ATOM 4103 C C . ILE A 1 504 ? 9.835 -7.057 21.035 1.00 83.25 504 ILE A C 1
ATOM 4105 O O . ILE A 1 504 ? 8.937 -7.891 21.146 1.00 83.25 504 ILE A O 1
ATOM 4109 N N . LEU A 1 505 ? 10.242 -6.552 19.876 1.00 87.25 505 LEU A N 1
ATOM 4110 C CA . LEU A 1 505 ? 9.867 -7.057 18.559 1.00 87.25 505 LEU A CA 1
ATOM 4111 C C . LEU A 1 505 ? 11.138 -7.479 17.819 1.00 87.25 505 LEU A C 1
ATOM 4113 O O . LEU A 1 505 ? 12.231 -6.995 18.127 1.00 87.25 505 LEU A O 1
ATOM 4117 N N . GLN A 1 506 ? 10.998 -8.355 16.831 1.00 85.88 506 GLN A N 1
ATOM 4118 C CA . GLN A 1 506 ? 12.089 -8.689 15.922 1.00 85.88 506 GLN A CA 1
ATOM 4119 C C . GLN A 1 506 ? 11.575 -8.731 14.488 1.00 85.88 506 GLN A C 1
ATOM 4121 O O . GLN A 1 506 ? 10.630 -9.458 14.215 1.00 85.88 506 GLN A O 1
ATOM 4126 N N . ASP A 1 507 ? 12.193 -7.984 13.575 1.00 89.19 507 ASP A N 1
ATOM 4127 C CA . ASP A 1 507 ? 11.803 -8.031 12.162 1.00 89.19 507 ASP A CA 1
ATOM 4128 C C . ASP A 1 507 ? 12.241 -9.341 11.464 1.00 89.19 507 ASP A C 1
ATOM 4130 O O . ASP A 1 507 ? 12.976 -10.165 12.021 1.00 89.19 507 ASP A O 1
ATOM 4134 N N . GLU A 1 508 ? 11.817 -9.559 10.218 1.00 85.19 508 GLU A N 1
ATOM 4135 C CA . GLU A 1 508 ? 12.143 -10.795 9.483 1.00 85.19 508 GLU A CA 1
ATOM 4136 C C . GLU A 1 508 ? 13.631 -10.905 9.105 1.00 85.19 508 GLU A C 1
ATOM 4138 O O . GLU A 1 508 ? 14.171 -12.010 8.938 1.00 85.19 508 GLU A O 1
ATOM 4143 N N . THR A 1 509 ? 14.336 -9.772 9.053 1.00 86.69 509 THR A N 1
ATOM 4144 C CA . THR A 1 509 ? 15.788 -9.730 8.832 1.00 86.69 509 THR A CA 1
ATOM 4145 C C . THR A 1 509 ? 16.588 -10.105 10.087 1.00 86.69 509 THR A C 1
ATOM 4147 O O . THR A 1 509 ? 17.716 -10.591 9.973 1.00 86.69 509 THR A O 1
ATOM 4150 N N . GLY A 1 510 ? 15.973 -10.009 11.272 1.00 83.44 510 GLY A N 1
ATOM 4151 C CA . GLY A 1 510 ? 16.538 -10.376 12.569 1.00 83.44 510 GLY A CA 1
ATOM 4152 C C . GLY A 1 510 ? 16.844 -9.194 13.496 1.00 83.44 510 GLY A C 1
ATOM 4153 O O . GLY A 1 510 ? 17.385 -9.431 14.580 1.00 83.44 510 GLY A O 1
ATOM 4154 N N . ASN A 1 511 ? 16.497 -7.959 13.119 1.00 87.25 511 ASN A N 1
ATOM 4155 C CA . ASN A 1 511 ? 16.734 -6.762 13.930 1.00 87.25 511 ASN A CA 1
ATOM 4156 C C . ASN A 1 511 ? 15.822 -6.745 15.154 1.00 87.25 511 ASN A C 1
ATOM 4158 O O . ASN A 1 511 ? 14.616 -6.933 15.027 1.00 87.25 511 ASN A O 1
ATOM 4162 N N . ILE A 1 512 ? 16.394 -6.485 16.331 1.00 87.25 512 ILE A N 1
ATOM 4163 C CA . ILE A 1 512 ? 15.659 -6.414 17.598 1.00 87.25 512 ILE A CA 1
ATOM 4164 C C . ILE A 1 512 ? 15.247 -4.967 17.866 1.00 87.25 512 ILE A C 1
ATOM 4166 O O . ILE A 1 512 ? 16.078 -4.060 17.841 1.00 87.25 512 ILE A O 1
ATOM 4170 N N . ILE A 1 513 ? 13.969 -4.765 18.174 1.00 90.12 513 ILE A N 1
ATOM 4171 C CA . ILE A 1 513 ? 13.364 -3.456 18.412 1.00 90.12 513 ILE A CA 1
ATOM 4172 C C . ILE A 1 513 ? 12.800 -3.446 19.828 1.00 90.12 513 ILE A C 1
ATOM 4174 O O . ILE A 1 513 ? 11.941 -4.255 20.178 1.00 90.12 513 ILE A O 1
ATOM 4178 N N . HIS A 1 514 ? 13.286 -2.519 20.649 1.00 88.00 514 HIS A N 1
ATOM 4179 C CA . HIS A 1 514 ? 12.834 -2.345 22.024 1.00 88.00 514 HIS A CA 1
ATOM 4180 C C . HIS A 1 514 ? 11.838 -1.188 22.102 1.00 88.00 514 HIS A C 1
ATOM 4182 O O . HIS A 1 514 ? 12.189 -0.041 21.840 1.00 88.00 514 HIS A O 1
ATOM 4188 N N . LEU A 1 515 ? 10.606 -1.490 22.496 1.00 90.88 515 LEU A N 1
ATOM 4189 C CA . LEU A 1 515 ? 9.568 -0.510 22.780 1.00 90.88 515 LEU A CA 1
ATOM 4190 C C . LEU A 1 515 ? 9.499 -0.271 24.287 1.00 90.88 515 LEU A C 1
ATOM 4192 O O . LEU A 1 515 ? 9.243 -1.184 25.080 1.00 90.88 515 LEU A O 1
ATOM 4196 N N . ASN A 1 516 ? 9.710 0.982 24.671 1.00 91.06 516 ASN A N 1
ATOM 4197 C CA . ASN A 1 516 ? 9.493 1.442 26.035 1.00 91.06 516 ASN A CA 1
ATOM 4198 C C . ASN A 1 516 ? 7.987 1.573 26.331 1.00 91.06 516 ASN A C 1
ATOM 4200 O O . ASN A 1 516 ? 7.175 1.535 25.402 1.00 91.06 516 ASN A O 1
ATOM 4204 N N . PRO A 1 517 ? 7.586 1.753 27.602 1.00 92.06 517 PRO A N 1
ATOM 4205 C CA . PRO A 1 517 ? 6.204 2.089 27.923 1.00 92.06 517 PRO A CA 1
ATOM 4206 C C . PRO A 1 517 ? 5.737 3.310 27.128 1.00 92.06 517 PRO A C 1
ATOM 4208 O O . PRO A 1 517 ? 6.466 4.302 27.030 1.00 92.06 517 PRO A O 1
ATOM 4211 N N . TYR A 1 518 ? 4.527 3.263 26.574 1.00 94.94 518 TYR A N 1
ATOM 4212 C CA . TYR A 1 518 ? 4.081 4.210 25.547 1.00 94.94 518 TYR A CA 1
ATOM 4213 C C . TYR A 1 518 ? 4.199 5.681 25.970 1.00 94.94 518 TYR A C 1
ATOM 4215 O O . TYR A 1 518 ? 4.729 6.520 25.240 1.00 94.94 518 TYR A O 1
ATOM 4223 N N . LEU A 1 519 ? 3.793 6.010 27.200 1.00 94.31 519 LEU A N 1
ATOM 4224 C CA . LEU A 1 519 ? 3.890 7.382 27.708 1.00 94.31 519 LEU A CA 1
ATOM 4225 C C . LEU A 1 519 ? 5.336 7.890 27.831 1.00 94.31 519 LEU A C 1
ATOM 4227 O O . LEU A 1 519 ? 5.542 9.097 27.755 1.00 94.31 519 LEU A O 1
ATOM 4231 N N . SER A 1 520 ? 6.326 7.000 27.930 1.00 93.81 520 SER A N 1
ATOM 4232 C CA . SER A 1 520 ? 7.749 7.351 28.024 1.00 93.81 520 SER A CA 1
ATOM 4233 C C . SER A 1 520 ? 8.454 7.561 26.679 1.00 93.81 520 SER A C 1
ATOM 4235 O O . SER A 1 520 ? 9.599 8.000 26.682 1.00 93.81 520 SER A O 1
ATOM 4237 N N . LEU A 1 521 ? 7.789 7.286 25.547 1.00 93.81 521 LEU A N 1
ATOM 4238 C CA . LEU A 1 521 ? 8.375 7.521 24.224 1.00 93.81 521 LEU A CA 1
ATOM 4239 C C . LEU A 1 521 ? 8.679 9.005 23.983 1.00 93.81 521 LEU A C 1
ATOM 4241 O O . LEU A 1 521 ? 7.832 9.863 24.247 1.00 93.81 521 LEU A O 1
ATOM 4245 N N . SER A 1 522 ? 9.853 9.276 23.429 1.00 89.19 522 SER A N 1
ATOM 4246 C CA . SER A 1 522 ? 10.249 10.551 22.834 1.00 89.19 522 SER A CA 1
ATOM 4247 C C . SER A 1 522 ? 9.830 10.638 21.360 1.00 89.19 522 SER A C 1
ATOM 4249 O O . SER A 1 522 ? 9.510 9.625 20.742 1.00 89.19 522 SER A O 1
ATOM 4251 N N . ASP A 1 523 ? 9.889 11.835 20.772 1.00 81.12 523 ASP A N 1
ATOM 4252 C CA . ASP A 1 523 ? 9.532 12.061 19.358 1.00 81.12 523 ASP A CA 1
ATOM 4253 C C . ASP A 1 523 ? 10.464 11.351 18.358 1.00 81.12 523 ASP A C 1
ATOM 4255 O O . ASP A 1 523 ? 10.138 11.231 17.180 1.00 81.12 523 ASP A O 1
ATOM 4259 N N . THR A 1 524 ? 11.640 10.899 18.803 1.00 84.31 524 THR A N 1
ATOM 4260 C CA . THR A 1 524 ? 12.601 10.152 17.974 1.00 84.31 524 THR A CA 1
ATOM 4261 C C . THR A 1 524 ? 12.474 8.639 18.114 1.00 84.31 524 THR A C 1
ATOM 4263 O O . THR A 1 524 ? 13.093 7.900 17.343 1.00 84.31 524 THR A O 1
ATOM 4266 N N . ASP A 1 525 ? 11.725 8.171 19.113 1.00 91.31 525 ASP A N 1
ATOM 4267 C CA . ASP A 1 525 ? 11.515 6.746 19.318 1.00 91.31 525 ASP A CA 1
ATOM 4268 C C . ASP A 1 525 ? 10.568 6.182 18.259 1.00 91.31 525 ASP A C 1
ATOM 4270 O O . ASP A 1 525 ? 9.715 6.873 17.704 1.00 91.31 525 ASP A O 1
ATOM 4274 N N . PHE A 1 526 ? 10.711 4.889 17.978 1.00 92.88 526 PHE A N 1
ATOM 4275 C CA . PHE A 1 526 ? 9.793 4.215 17.077 1.00 92.88 526 PHE A CA 1
ATOM 4276 C C . PHE A 1 526 ? 8.416 4.068 17.729 1.00 92.88 526 PHE A C 1
ATOM 4278 O O . PHE A 1 526 ? 8.258 3.352 18.720 1.00 92.88 526 PHE A O 1
ATOM 4285 N N . ASP A 1 527 ? 7.424 4.722 17.135 1.00 95.81 527 ASP A N 1
ATOM 4286 C CA . ASP A 1 527 ? 6.033 4.661 17.558 1.00 95.81 527 ASP A CA 1
ATOM 4287 C C . ASP A 1 527 ? 5.206 3.836 16.553 1.00 95.81 527 ASP A C 1
ATOM 4289 O O . ASP A 1 527 ? 4.844 4.336 15.484 1.00 95.81 527 ASP A O 1
ATOM 4293 N N . PRO A 1 528 ? 4.870 2.570 16.859 1.00 96.12 528 PRO A N 1
ATOM 4294 C CA . PRO A 1 528 ? 4.095 1.741 15.942 1.00 96.12 528 PRO A CA 1
ATOM 4295 C C . PRO A 1 528 ? 2.660 2.255 15.721 1.00 96.12 528 PRO A C 1
ATOM 4297 O O . PRO A 1 528 ? 2.065 1.922 14.697 1.00 96.12 528 PRO A O 1
ATOM 4300 N N . ILE A 1 529 ? 2.105 3.081 16.621 1.00 97.44 529 ILE A N 1
ATOM 4301 C CA . ILE A 1 529 ? 0.790 3.717 16.421 1.00 97.44 529 ILE A CA 1
ATOM 4302 C C . ILE A 1 529 ? 0.896 4.835 15.383 1.00 97.44 529 ILE A C 1
ATOM 4304 O O . ILE A 1 529 ? 0.015 4.953 14.533 1.00 97.44 529 ILE A O 1
ATOM 4308 N N . GLU A 1 530 ? 1.984 5.611 15.396 1.00 97.38 530 GLU A N 1
ATOM 4309 C CA . GLU A 1 530 ? 2.266 6.590 14.338 1.00 97.38 530 GLU A CA 1
ATOM 4310 C C . GLU A 1 530 ? 2.373 5.905 12.970 1.00 97.38 530 GLU A C 1
ATOM 4312 O O . GLU A 1 530 ? 1.745 6.349 12.009 1.00 97.38 530 GLU A O 1
ATOM 4317 N N . ILE A 1 531 ? 3.117 4.796 12.882 1.00 97.50 531 ILE A N 1
ATOM 4318 C CA . ILE A 1 531 ? 3.288 4.067 11.617 1.00 97.50 531 ILE A CA 1
ATOM 4319 C C . ILE A 1 531 ? 1.967 3.469 11.132 1.00 97.50 531 ILE A C 1
ATOM 4321 O O . ILE A 1 531 ? 1.654 3.538 9.943 1.00 97.50 531 ILE A O 1
ATOM 4325 N N . TYR A 1 532 ? 1.159 2.928 12.044 1.00 97.75 532 TYR A N 1
ATOM 4326 C CA . TYR A 1 532 ? -0.183 2.463 11.711 1.00 97.75 532 TYR A CA 1
ATOM 4327 C C . TYR A 1 532 ? -1.045 3.611 11.163 1.00 97.75 532 TYR A C 1
ATOM 4329 O O . TYR A 1 532 ? -1.615 3.490 10.079 1.00 97.75 532 TYR A O 1
ATOM 4337 N N . ALA A 1 533 ? -1.063 4.762 11.843 1.00 97.88 533 ALA A N 1
ATOM 4338 C CA . ALA A 1 533 ? -1.797 5.949 11.410 1.00 97.88 533 ALA A CA 1
ATOM 4339 C C . ALA A 1 533 ? -1.299 6.525 10.074 1.00 97.88 533 ALA A C 1
ATOM 4341 O O . ALA A 1 533 ? -2.105 7.025 9.292 1.00 97.88 533 ALA A O 1
ATOM 4342 N N . TYR A 1 534 ? -0.002 6.423 9.776 1.00 98.12 534 TYR A N 1
ATOM 4343 C CA . TYR A 1 534 ? 0.557 6.777 8.471 1.00 98.12 534 TYR A CA 1
ATOM 4344 C C . TYR A 1 534 ? -0.050 5.942 7.343 1.00 98.12 534 TYR A C 1
ATOM 4346 O O . TYR A 1 534 ? -0.505 6.503 6.344 1.00 98.12 534 TYR A O 1
ATOM 4354 N N . TYR A 1 535 ? -0.131 4.621 7.517 1.00 97.31 535 TYR A N 1
ATOM 4355 C CA . TYR A 1 535 ? -0.758 3.757 6.521 1.00 97.31 535 TYR A CA 1
ATOM 4356 C C . TYR A 1 535 ? -2.265 3.995 6.408 1.00 97.31 535 TYR A C 1
ATOM 4358 O O . TYR A 1 535 ? -2.759 4.094 5.286 1.00 97.31 535 TYR A O 1
ATOM 4366 N N . LEU A 1 536 ? -2.988 4.189 7.521 1.00 96.75 536 LEU A N 1
ATOM 4367 C CA . LEU A 1 536 ? -4.389 4.637 7.464 1.00 96.75 536 LEU A CA 1
ATOM 4368 C C . LEU A 1 536 ? -4.508 5.931 6.644 1.00 96.75 536 LEU A C 1
ATOM 4370 O O . LEU A 1 536 ? -5.355 6.041 5.761 1.00 96.75 536 LEU A O 1
ATOM 4374 N N . GLY A 1 537 ? -3.610 6.885 6.894 1.00 97.12 537 GLY A N 1
ATOM 4375 C CA . GLY A 1 537 ? -3.529 8.155 6.189 1.00 97.12 537 GLY A CA 1
ATOM 4376 C C . GLY A 1 537 ? -3.333 8.005 4.680 1.00 97.12 537 GLY A C 1
ATOM 4377 O O . GLY A 1 537 ? -3.982 8.728 3.936 1.00 97.12 537 GLY A O 1
ATOM 4378 N N . LEU A 1 538 ? -2.519 7.055 4.204 1.00 96.94 538 LEU A N 1
ATOM 4379 C CA . LEU A 1 538 ? -2.345 6.792 2.764 1.00 96.94 538 LEU A CA 1
ATOM 4380 C C . LEU A 1 538 ? -3.616 6.216 2.114 1.00 96.94 538 LEU A C 1
ATOM 4382 O O . LEU A 1 538 ? -3.972 6.589 0.995 1.00 96.94 538 LEU A O 1
ATOM 4386 N N . TYR A 1 539 ? -4.334 5.338 2.821 1.00 94.38 539 TYR A N 1
ATOM 4387 C CA . TYR A 1 539 ? -5.614 4.795 2.345 1.00 94.38 539 TYR A CA 1
ATOM 4388 C C . TYR A 1 539 ? -6.729 5.850 2.331 1.00 94.38 539 TYR A C 1
ATOM 4390 O O . TYR A 1 539 ? -7.594 5.816 1.452 1.00 94.38 539 TYR A O 1
ATOM 4398 N N . ILE A 1 540 ? -6.700 6.796 3.275 1.00 95.00 540 ILE A N 1
ATOM 4399 C CA . ILE A 1 540 ? -7.625 7.935 3.320 1.00 95.00 540 ILE A CA 1
ATOM 4400 C C . ILE A 1 540 ? -7.266 8.971 2.241 1.00 95.00 540 ILE A C 1
ATOM 4402 O O . ILE A 1 540 ? -8.154 9.454 1.540 1.00 95.00 540 ILE A O 1
ATOM 4406 N N . ASN A 1 541 ? -5.976 9.295 2.096 1.00 95.56 541 ASN A N 1
ATOM 4407 C CA . ASN A 1 541 ? -5.460 10.393 1.277 1.00 95.56 541 ASN A CA 1
ATOM 4408 C C . ASN A 1 541 ? -4.661 9.876 0.070 1.00 95.56 541 ASN A C 1
ATOM 4410 O O . ASN A 1 541 ? -3.450 9.642 0.144 1.00 95.56 541 ASN A O 1
ATOM 4414 N N . ASN A 1 542 ? -5.329 9.733 -1.071 1.00 94.44 542 ASN A N 1
ATOM 4415 C CA . ASN A 1 542 ? -4.724 9.287 -2.330 1.00 94.44 542 ASN A CA 1
ATOM 4416 C C . ASN A 1 542 ? -5.471 9.860 -3.538 1.00 94.44 542 ASN A C 1
ATOM 4418 O O . ASN A 1 542 ? -6.547 10.444 -3.403 1.00 94.44 542 ASN A O 1
ATOM 4422 N N . MET A 1 543 ? -4.920 9.670 -4.736 1.00 94.38 543 MET A N 1
ATOM 4423 C CA . MET A 1 543 ? -5.443 10.302 -5.950 1.00 94.38 543 MET A CA 1
ATOM 4424 C C . MET A 1 543 ? -6.784 9.719 -6.441 1.00 94.38 543 MET A C 1
ATOM 4426 O O . MET A 1 543 ? -7.372 10.251 -7.381 1.00 94.38 543 MET A O 1
ATOM 4430 N N . HIS A 1 544 ? -7.307 8.660 -5.807 1.00 89.31 544 HIS A N 1
ATOM 4431 C CA . HIS A 1 544 ? -8.680 8.198 -6.044 1.00 89.31 544 HIS A CA 1
ATOM 4432 C C . HIS A 1 544 ? -9.721 8.955 -5.208 1.00 89.31 544 HIS A C 1
ATOM 4434 O O . HIS A 1 544 ? -10.888 8.999 -5.592 1.00 89.31 544 HIS A O 1
ATOM 4440 N N . ARG A 1 545 ? -9.329 9.509 -4.052 1.00 87.94 545 ARG A N 1
ATOM 4441 C CA . ARG A 1 545 ? -10.252 10.059 -3.037 1.00 87.94 545 ARG A CA 1
ATOM 4442 C C . ARG A 1 545 ? -10.009 11.531 -2.703 1.00 87.94 545 ARG A C 1
ATOM 4444 O O . ARG A 1 545 ? -10.889 12.176 -2.139 1.00 87.94 545 ARG A O 1
ATOM 4451 N N . GLY A 1 546 ? -8.836 12.052 -3.044 1.00 93.75 546 GLY A N 1
ATOM 4452 C CA . GLY A 1 546 ? -8.368 13.368 -2.632 1.00 93.75 546 GLY A CA 1
ATOM 4453 C C . GLY A 1 546 ? -7.791 13.369 -1.217 1.00 93.75 546 GLY A C 1
ATOM 4454 O O . GLY A 1 546 ? -7.307 12.348 -0.731 1.00 93.75 546 GLY A O 1
ATOM 4455 N N . ILE A 1 547 ? -7.792 14.538 -0.577 1.00 96.69 547 ILE A N 1
ATOM 4456 C CA . ILE A 1 547 ? -7.102 14.800 0.691 1.00 96.69 547 ILE A CA 1
ATOM 4457 C C . ILE A 1 547 ? -8.080 15.335 1.738 1.00 96.69 547 ILE A C 1
ATOM 4459 O O . ILE A 1 547 ? -8.771 16.330 1.526 1.00 96.69 547 ILE A O 1
ATOM 4463 N N . TYR A 1 548 ? -8.091 14.712 2.912 1.00 96.44 548 TYR A N 1
ATOM 4464 C CA . TYR A 1 548 ? -8.900 15.093 4.063 1.00 96.44 548 TYR A CA 1
ATOM 4465 C C . TYR A 1 548 ? -8.060 15.892 5.066 1.00 96.44 548 TYR A C 1
ATOM 4467 O O . TYR A 1 548 ? -6.872 15.639 5.266 1.00 96.44 548 TYR A O 1
ATOM 4475 N N . LEU A 1 549 ? -8.692 16.847 5.753 1.00 96.56 549 LEU A N 1
ATOM 4476 C CA . LEU A 1 549 ? -8.025 17.674 6.771 1.00 96.56 549 LEU A CA 1
ATOM 4477 C C . LEU A 1 549 ? -8.604 17.507 8.179 1.00 96.56 549 LEU A C 1
ATOM 4479 O O . LEU A 1 549 ? -7.987 17.949 9.142 1.00 96.56 549 LEU A O 1
ATOM 4483 N N . LYS A 1 550 ? -9.795 16.922 8.323 1.00 96.44 550 LYS A N 1
ATOM 4484 C CA . LYS A 1 550 ? -10.494 16.820 9.611 1.00 96.44 550 LYS A CA 1
ATOM 4485 C C . LYS A 1 550 ? -10.711 15.364 9.975 1.00 96.44 550 LYS A C 1
ATOM 4487 O O . LYS A 1 550 ? -11.434 14.659 9.274 1.00 96.44 550 LYS A O 1
ATOM 4492 N N . TYR A 1 551 ? -10.130 14.966 11.097 1.00 96.62 551 TYR A N 1
ATOM 4493 C CA . TYR A 1 551 ? -10.147 13.600 11.594 1.00 96.62 551 TYR A CA 1
ATOM 4494 C C . TYR A 1 551 ? -10.737 13.575 13.005 1.00 96.62 551 TYR A C 1
ATOM 4496 O O . TYR A 1 551 ? -10.338 14.358 13.873 1.00 96.62 551 TYR A O 1
ATOM 4504 N N . LEU A 1 552 ? -11.703 12.688 13.224 1.00 94.88 552 LEU A N 1
ATOM 4505 C CA . LEU A 1 552 ? -12.359 12.463 14.506 1.00 94.88 552 LEU A CA 1
ATOM 4506 C C . LEU A 1 552 ? -12.000 11.067 14.999 1.00 94.88 552 LEU A C 1
ATOM 4508 O O . LEU A 1 552 ? -12.339 10.091 14.337 1.00 94.88 552 LEU A O 1
ATOM 4512 N N . LEU A 1 553 ? -11.332 10.984 16.148 1.00 93.75 553 LEU A N 1
ATOM 4513 C CA . LEU A 1 553 ? -11.030 9.710 16.801 1.00 93.75 553 LEU A CA 1
ATOM 4514 C C . LEU A 1 553 ? -12.000 9.470 17.954 1.00 93.75 553 LEU A C 1
ATOM 4516 O O . LEU A 1 553 ? -12.191 10.361 18.788 1.00 93.75 553 LEU A O 1
ATOM 4520 N N . SER A 1 554 ? -12.584 8.278 18.020 1.00 86.56 554 SER A N 1
ATOM 4521 C CA . SER A 1 554 ? -13.312 7.805 19.200 1.00 86.56 554 SER A CA 1
ATOM 4522 C C . SER A 1 554 ? -12.346 7.207 20.227 1.00 86.56 554 SER A C 1
ATOM 4524 O O . SER A 1 554 ? -11.258 6.733 19.896 1.00 86.56 554 SER A O 1
ATOM 4526 N N . PHE A 1 555 ? -12.727 7.290 21.502 1.00 83.50 555 PHE A N 1
ATOM 4527 C CA . PHE A 1 555 ? -11.975 6.701 22.607 1.00 83.50 555 PHE A CA 1
ATOM 4528 C C . PHE A 1 555 ? -12.922 6.075 23.636 1.00 83.50 555 PHE A C 1
ATOM 4530 O O . PHE A 1 555 ? -14.023 6.609 23.843 1.00 83.50 555 PHE A O 1
ATOM 4537 N N . PRO A 1 556 ? -12.450 5.057 24.380 1.00 77.44 556 PRO A N 1
ATOM 4538 C CA . PRO A 1 556 ? -13.143 4.558 25.557 1.00 77.44 556 PRO A CA 1
ATOM 4539 C C . PRO A 1 556 ? -13.288 5.654 26.615 1.00 77.44 556 PRO A C 1
ATOM 4541 O O . PRO A 1 556 ? -12.447 6.560 26.735 1.00 77.44 556 PRO A O 1
ATOM 4544 N N . VAL A 1 557 ? -14.332 5.557 27.435 1.00 73.12 557 VAL A N 1
ATOM 4545 C CA . VAL A 1 557 ? -14.620 6.547 28.483 1.00 73.12 557 VAL A CA 1
ATOM 4546 C C . VAL A 1 557 ? -13.502 6.565 29.525 1.00 73.12 557 VAL A C 1
ATOM 4548 O O . VAL A 1 557 ? -13.028 7.633 29.922 1.00 73.12 557 VAL A O 1
ATOM 4551 N N . ASN A 1 558 ? -13.054 5.379 29.934 1.00 73.19 558 ASN A N 1
ATOM 4552 C CA . ASN A 1 558 ? -12.128 5.197 31.052 1.00 73.19 558 ASN A CA 1
ATOM 4553 C C . ASN A 1 558 ? -10.648 5.375 30.669 1.00 73.19 558 ASN A C 1
ATOM 4555 O O . ASN A 1 558 ? -9.760 5.207 31.508 1.00 73.19 558 ASN A O 1
ATOM 4559 N N . TYR A 1 559 ? -10.361 5.731 29.414 1.00 77.25 559 TYR A N 1
ATOM 4560 C CA . TYR A 1 559 ? -8.993 5.896 28.937 1.00 77.25 559 TYR A CA 1
ATOM 4561 C C . TYR A 1 559 ? -8.308 7.110 29.591 1.00 77.25 559 TYR A C 1
ATOM 4563 O O . TYR A 1 559 ? -8.837 8.231 29.519 1.00 77.25 559 TYR A O 1
ATOM 4571 N N . PRO A 1 560 ? -7.111 6.948 30.192 1.00 86.56 560 PRO A N 1
ATOM 4572 C CA . PRO A 1 560 ? -6.409 8.058 30.820 1.00 86.56 560 PRO A CA 1
ATOM 4573 C C . PRO A 1 560 ? -6.179 9.214 29.842 1.00 86.56 560 PRO A C 1
ATOM 4575 O O . PRO A 1 560 ? -5.725 9.023 28.713 1.00 86.56 560 PRO A O 1
ATOM 4578 N N . LYS A 1 561 ? -6.437 10.450 30.291 1.00 89.25 561 LYS A N 1
ATOM 4579 C CA . LYS A 1 561 ? -6.318 11.653 29.447 1.00 89.25 561 LYS A CA 1
ATOM 4580 C C . LYS A 1 561 ? -4.941 11.780 28.781 1.00 89.25 561 LYS A C 1
ATOM 4582 O O . LYS A 1 561 ? -4.884 12.141 27.613 1.00 89.25 561 LYS A O 1
ATOM 4587 N N . ALA A 1 562 ? -3.866 11.462 29.506 1.00 92.38 562 ALA A N 1
ATOM 4588 C CA . ALA A 1 562 ? -2.502 11.507 28.979 1.00 92.38 562 ALA A CA 1
ATOM 4589 C C . ALA A 1 562 ? -2.293 10.532 27.807 1.00 92.38 562 ALA A C 1
ATOM 4591 O O . ALA A 1 562 ? -1.693 10.907 26.806 1.00 92.38 562 ALA A O 1
ATOM 4592 N N . VAL A 1 563 ? -2.849 9.317 27.897 1.00 91.88 563 VAL A N 1
ATOM 4593 C CA . VAL A 1 563 ? -2.771 8.314 26.824 1.00 91.88 563 VAL A CA 1
ATOM 4594 C C . VAL A 1 563 ? -3.556 8.781 25.598 1.00 91.88 563 VAL A C 1
ATOM 4596 O O . VAL A 1 563 ? -3.035 8.719 24.491 1.00 91.88 563 VAL A O 1
ATOM 4599 N N . ARG A 1 564 ? -4.771 9.323 25.780 1.00 91.62 564 ARG A N 1
ATOM 4600 C CA . ARG A 1 564 ? -5.579 9.853 24.662 1.00 91.62 564 ARG A CA 1
ATOM 4601 C C . ARG A 1 564 ? -4.882 10.985 23.913 1.00 91.62 564 ARG A C 1
ATOM 4603 O O . ARG A 1 564 ? -4.884 10.987 22.690 1.00 91.62 564 ARG A O 1
ATOM 4610 N N . ILE A 1 565 ? -4.287 11.932 24.644 1.00 94.44 565 ILE A N 1
ATOM 4611 C CA . ILE A 1 565 ? -3.527 13.038 24.043 1.00 94.44 565 ILE A CA 1
ATOM 4612 C C . ILE A 1 565 ? -2.356 12.486 23.231 1.00 94.44 565 ILE A C 1
ATOM 4614 O O . ILE A 1 565 ? -2.216 12.847 22.069 1.00 94.44 565 ILE A O 1
ATOM 4618 N N . LYS A 1 566 ? -1.589 11.547 23.796 1.00 95.19 566 LYS A N 1
ATOM 4619 C CA . LYS A 1 566 ? -0.451 10.957 23.090 1.00 95.19 566 LYS A CA 1
ATOM 4620 C C . LYS A 1 566 ? -0.870 10.185 21.833 1.00 95.19 566 LYS A C 1
ATOM 4622 O O . LYS A 1 566 ? -0.225 10.331 20.804 1.00 95.19 566 LYS A O 1
ATOM 4627 N N . ILE A 1 567 ? -1.987 9.447 21.870 1.00 95.44 567 ILE A N 1
ATOM 4628 C CA . ILE A 1 567 ? -2.537 8.777 20.675 1.00 95.44 567 ILE A CA 1
ATOM 4629 C C . ILE A 1 567 ? -2.932 9.801 19.608 1.00 95.44 567 ILE A C 1
ATOM 4631 O O . ILE A 1 567 ? -2.605 9.602 18.441 1.00 95.44 567 ILE A O 1
ATOM 4635 N N . LEU A 1 568 ? -3.595 10.901 19.982 1.00 96.44 568 LEU A N 1
ATOM 4636 C CA . LEU A 1 568 ? -3.926 11.978 19.040 1.00 96.44 568 LEU A CA 1
ATOM 4637 C C . LEU A 1 568 ? -2.662 12.562 18.390 1.00 96.44 568 LEU A C 1
ATOM 4639 O O . LEU A 1 568 ? -2.653 12.758 17.179 1.00 96.44 568 LEU A O 1
ATOM 4643 N N . GLU A 1 569 ? -1.596 12.778 19.164 1.00 96.44 569 GLU A N 1
ATOM 4644 C CA . GLU A 1 569 ? -0.299 13.258 18.667 1.00 96.44 569 GLU A CA 1
ATOM 4645 C C . GLU A 1 569 ? 0.368 12.244 17.719 1.00 96.44 569 GLU A C 1
ATOM 4647 O O . GLU A 1 569 ? 0.840 12.626 16.647 1.00 96.44 569 GLU A O 1
ATOM 4652 N N . SER A 1 570 ? 0.366 10.949 18.059 1.00 97.31 570 SER A N 1
ATOM 4653 C CA . SER A 1 570 ? 0.870 9.873 17.190 1.00 97.31 570 SER A CA 1
ATOM 4654 C C . SER A 1 570 ? 0.103 9.803 15.870 1.00 97.31 570 SER A C 1
ATOM 4656 O O . SER A 1 570 ? 0.707 9.735 14.799 1.00 97.31 570 SER A O 1
ATOM 4658 N N . PHE A 1 571 ? -1.229 9.876 15.925 1.00 97.81 571 PHE A N 1
ATOM 4659 C CA . PHE A 1 571 ? -2.066 9.931 14.728 1.00 97.81 571 PHE A CA 1
ATOM 4660 C C . PHE A 1 571 ? -1.815 11.198 13.914 1.00 97.81 571 PHE A C 1
ATOM 4662 O O . PHE A 1 571 ? -1.798 11.143 12.686 1.00 97.81 571 PHE A O 1
ATOM 4669 N N . GLU A 1 572 ? -1.594 12.334 14.572 1.00 97.62 572 GLU A N 1
ATOM 4670 C CA . GLU A 1 572 ? -1.303 13.597 13.904 1.00 97.62 572 GLU A CA 1
ATOM 4671 C C . GLU A 1 572 ? 0.005 13.518 13.126 1.00 97.62 572 GLU A C 1
ATOM 4673 O O . GLU A 1 572 ? 0.019 13.888 11.951 1.00 97.62 572 GLU A O 1
ATOM 4678 N N . ARG A 1 573 ? 1.072 12.977 13.724 1.00 96.88 573 ARG A N 1
ATOM 4679 C CA . ARG A 1 573 ? 2.345 12.756 13.025 1.00 96.88 573 ARG A CA 1
ATOM 4680 C C . ARG A 1 573 ? 2.182 11.790 11.851 1.00 96.88 573 ARG A C 1
ATOM 4682 O O . ARG A 1 573 ? 2.565 12.137 10.733 1.00 96.88 573 ARG A O 1
ATOM 4689 N N . GLY A 1 574 ? 1.546 10.639 12.075 1.00 97.50 574 GLY A N 1
ATOM 4690 C CA . GLY A 1 574 ? 1.371 9.604 11.054 1.00 97.50 574 GLY A CA 1
ATOM 4691 C C . GLY A 1 574 ? 0.538 10.084 9.864 1.00 97.50 574 GLY A C 1
ATOM 4692 O O . GLY A 1 574 ? 0.984 10.029 8.717 1.00 97.50 574 GLY A O 1
ATOM 4693 N N . ILE A 1 575 ? -0.649 10.642 10.121 1.00 98.25 575 ILE A N 1
ATOM 4694 C CA . ILE A 1 575 ? -1.528 11.145 9.058 1.00 98.25 575 ILE A CA 1
ATOM 4695 C C . ILE A 1 575 ? -0.886 12.333 8.338 1.00 98.25 575 ILE A C 1
ATOM 4697 O O . ILE A 1 575 ? -0.929 12.361 7.109 1.00 98.25 575 ILE A O 1
ATOM 4701 N N . LYS A 1 576 ? -0.223 13.272 9.033 1.00 97.50 576 LYS A N 1
ATOM 4702 C CA . LYS A 1 576 ? 0.537 14.342 8.357 1.00 97.50 576 LYS A CA 1
ATOM 4703 C C . LYS A 1 576 ? 1.586 13.766 7.412 1.00 97.50 576 LYS A C 1
ATOM 4705 O O . LYS A 1 576 ? 1.669 14.200 6.268 1.00 97.50 576 LYS A O 1
ATOM 4710 N N . LYS A 1 577 ? 2.331 12.745 7.838 1.00 97.56 577 LYS A N 1
ATOM 4711 C CA . LYS A 1 577 ? 3.341 12.088 6.999 1.00 97.56 577 LYS A CA 1
ATOM 4712 C C . LYS A 1 577 ? 2.753 11.455 5.730 1.00 97.56 577 LYS A C 1
ATOM 4714 O O . LYS A 1 577 ? 3.458 11.313 4.733 1.00 97.56 577 LYS A O 1
ATOM 4719 N N . SER A 1 578 ? 1.469 11.096 5.731 1.00 97.62 578 SER A N 1
ATOM 4720 C CA . SER A 1 578 ? 0.770 10.555 4.554 1.00 97.62 578 SER A CA 1
ATOM 4721 C C . SER A 1 578 ? 0.374 11.610 3.509 1.00 97.62 578 SER A C 1
ATOM 4723 O O . SER A 1 578 ? 0.010 11.252 2.386 1.00 97.62 578 SER A O 1
ATOM 4725 N N . LEU A 1 579 ? 0.455 12.901 3.847 1.00 98.06 579 LEU A N 1
ATOM 4726 C CA . LEU A 1 579 ? 0.088 14.000 2.955 1.00 98.06 579 LEU A CA 1
ATOM 4727 C C . LEU A 1 579 ? 1.254 14.404 2.037 1.00 98.06 579 LEU A C 1
ATOM 4729 O O . LEU A 1 579 ? 2.411 14.266 2.432 1.00 98.06 579 LEU A O 1
ATOM 4733 N N . PRO A 1 580 ? 0.985 14.917 0.824 1.00 97.62 580 PRO A N 1
ATOM 4734 C CA . PRO A 1 580 ? 2.015 15.497 -0.041 1.00 97.62 580 PRO A CA 1
ATOM 4735 C C . PRO A 1 580 ? 2.725 16.694 0.615 1.00 97.62 580 PRO A C 1
ATOM 4737 O O . PRO A 1 580 ? 2.105 17.462 1.357 1.00 97.62 580 PRO A O 1
ATOM 4740 N N . THR A 1 581 ? 4.014 16.889 0.320 1.00 96.38 581 THR A N 1
ATOM 4741 C CA . THR A 1 581 ? 4.823 17.995 0.865 1.00 96.38 581 THR A CA 1
ATOM 4742 C C . THR A 1 581 ? 4.218 19.356 0.526 1.00 96.38 581 THR A C 1
ATOM 4744 O O . THR A 1 581 ? 4.194 20.245 1.377 1.00 96.38 581 THR A O 1
ATOM 4747 N N . ARG A 1 582 ? 3.661 19.511 -0.681 1.00 96.00 582 ARG A N 1
ATOM 4748 C CA . ARG A 1 582 ? 2.972 20.730 -1.124 1.00 96.00 582 ARG A CA 1
ATOM 4749 C C . ARG A 1 582 ? 1.835 21.150 -0.192 1.00 96.00 582 ARG A C 1
ATOM 4751 O O . ARG A 1 582 ? 1.685 22.343 0.070 1.00 96.00 582 ARG A O 1
ATOM 4758 N N . VAL A 1 583 ? 1.078 20.183 0.332 1.00 97.38 583 VAL A N 1
ATOM 4759 C CA . VAL A 1 583 ? -0.009 20.423 1.296 1.00 97.38 583 VAL A CA 1
ATOM 4760 C C . VAL A 1 583 ? 0.551 20.768 2.671 1.00 97.38 583 VAL A C 1
ATOM 4762 O O . VAL A 1 583 ? 0.082 21.708 3.303 1.00 97.38 583 VAL A O 1
ATOM 4765 N N . LEU A 1 584 ? 1.579 20.044 3.121 1.00 97.19 584 LEU A N 1
ATOM 4766 C CA . LEU A 1 584 ? 2.213 20.273 4.425 1.00 97.19 584 LEU A CA 1
ATOM 4767 C C . LEU A 1 584 ? 2.861 21.658 4.538 1.00 97.19 584 LEU A C 1
ATOM 4769 O O . LEU A 1 584 ? 2.840 22.258 5.612 1.00 97.19 584 LEU A O 1
ATOM 4773 N N . ASN A 1 585 ? 3.400 22.174 3.434 1.00 96.12 585 ASN A N 1
ATOM 4774 C CA . ASN A 1 585 ? 3.998 23.505 3.368 1.00 96.12 585 ASN A CA 1
ATOM 4775 C C . ASN A 1 585 ? 2.959 24.630 3.222 1.00 96.12 585 ASN A C 1
ATOM 4777 O O . ASN A 1 585 ? 3.299 25.802 3.403 1.00 96.12 585 ASN A O 1
ATOM 4781 N N . ASP A 1 586 ? 1.697 24.313 2.916 1.00 96.38 586 ASP A N 1
ATOM 4782 C CA . ASP A 1 586 ? 0.646 25.317 2.783 1.00 96.38 586 ASP A CA 1
ATOM 4783 C C . ASP A 1 586 ? 0.047 25.692 4.146 1.00 96.38 586 ASP A C 1
ATOM 4785 O O . ASP A 1 586 ? -0.785 24.988 4.726 1.00 96.38 586 ASP A O 1
ATOM 4789 N N . SER A 1 587 ? 0.472 26.841 4.674 1.00 95.06 587 SER A N 1
ATOM 4790 C CA . SER A 1 587 ? 0.079 27.274 6.019 1.00 95.06 587 SER A CA 1
ATOM 4791 C C . SER A 1 587 ? -1.433 27.497 6.189 1.00 95.06 587 SER A C 1
ATOM 4793 O O . SER A 1 587 ? -1.960 27.241 7.272 1.00 95.06 587 SER A O 1
ATOM 4795 N N . GLU A 1 588 ? -2.156 27.932 5.150 1.00 94.00 588 GLU A N 1
ATOM 4796 C CA . GLU A 1 588 ? -3.608 28.158 5.219 1.00 94.00 588 GLU A CA 1
ATOM 4797 C C . GLU A 1 588 ? -4.392 26.843 5.270 1.00 94.00 588 GLU A C 1
ATOM 4799 O O . GLU A 1 588 ? -5.335 26.698 6.058 1.00 94.00 588 GLU A O 1
ATOM 4804 N N . THR A 1 589 ? -3.967 25.853 4.490 1.00 94.44 589 THR A N 1
ATOM 4805 C CA . THR A 1 589 ? -4.514 24.498 4.514 1.00 94.44 589 THR A CA 1
ATOM 4806 C C . THR A 1 589 ? -4.193 23.810 5.834 1.00 94.44 589 THR A C 1
ATOM 4808 O O . THR A 1 589 ? -5.094 23.283 6.493 1.00 94.44 589 THR A O 1
ATOM 4811 N N . MET A 1 590 ? -2.948 23.900 6.307 1.00 96.25 590 MET A N 1
ATOM 4812 C CA . MET A 1 590 ? -2.533 23.261 7.557 1.00 96.25 590 MET A CA 1
ATOM 4813 C C . MET A 1 590 ? -3.146 23.891 8.814 1.00 96.25 590 MET A C 1
ATOM 4815 O O . MET A 1 590 ? -3.330 23.186 9.803 1.00 96.25 590 MET A O 1
ATOM 4819 N N . LYS A 1 591 ? -3.601 25.155 8.783 1.00 95.69 591 LYS A N 1
ATOM 4820 C CA . LYS A 1 591 ? -4.457 25.729 9.851 1.00 95.69 591 LYS A CA 1
ATOM 4821 C C . LYS A 1 591 ? -5.792 24.990 10.012 1.00 95.69 591 LYS A C 1
ATOM 4823 O O . LYS A 1 591 ? -6.417 25.050 11.075 1.00 95.69 591 LYS A O 1
ATOM 4828 N N . ARG A 1 592 ? -6.269 24.334 8.949 1.00 94.81 592 ARG A N 1
ATOM 4829 C CA . ARG A 1 592 ? -7.518 23.557 8.942 1.00 94.81 592 ARG A CA 1
ATOM 4830 C C . ARG A 1 592 ? -7.297 22.089 9.281 1.00 94.81 592 ARG A C 1
ATOM 4832 O O . ARG A 1 592 ? -8.276 21.442 9.656 1.00 94.81 592 ARG A O 1
ATOM 4839 N N . PHE A 1 593 ? -6.063 21.593 9.165 1.00 97.12 593 PHE A N 1
ATOM 4840 C CA . PHE A 1 593 ? -5.703 20.239 9.562 1.00 97.12 593 PHE A CA 1
ATOM 4841 C C . PHE A 1 593 ? -5.941 20.057 11.061 1.00 97.12 593 PHE A C 1
ATOM 4843 O O . PHE A 1 593 ? -5.385 20.792 11.878 1.00 97.12 593 PHE A O 1
ATOM 4850 N N . LYS A 1 594 ? -6.792 19.099 11.429 1.00 95.94 594 LYS A N 1
ATOM 4851 C CA . LYS A 1 594 ? -7.139 18.817 12.821 1.00 95.94 594 LYS A CA 1
ATOM 4852 C C . LYS A 1 594 ? -7.408 17.341 13.026 1.00 95.94 594 LYS A C 1
ATOM 4854 O O . LYS A 1 594 ? -8.236 16.757 12.327 1.00 95.94 594 LYS A O 1
ATOM 4859 N N . ILE A 1 595 ? -6.783 16.801 14.064 1.00 96.12 595 ILE A N 1
ATOM 4860 C CA . ILE A 1 595 ? -7.164 15.532 14.670 1.00 96.12 595 ILE A CA 1
ATOM 4861 C C . ILE A 1 595 ? -7.723 15.846 16.049 1.00 96.12 595 ILE A C 1
ATOM 4863 O O . ILE A 1 595 ? -7.052 16.453 16.881 1.00 96.12 595 ILE A O 1
ATOM 4867 N N . THR A 1 596 ? -8.981 15.490 16.281 1.00 94.19 596 THR A N 1
ATOM 4868 C CA . THR A 1 596 ? -9.660 15.779 17.547 1.00 94.19 596 THR A CA 1
ATOM 4869 C C . THR A 1 596 ? -10.375 14.549 18.072 1.00 94.19 596 THR A C 1
ATOM 4871 O O . THR A 1 596 ? -10.842 13.715 17.299 1.00 94.19 596 THR A O 1
ATOM 4874 N N . SER A 1 597 ? -10.514 14.469 19.395 1.00 88.88 597 SER A N 1
ATOM 4875 C CA . SER A 1 597 ? -11.426 13.507 20.013 1.00 88.88 597 SER A CA 1
ATOM 4876 C C . SER A 1 597 ? -12.858 13.815 19.575 1.00 88.88 597 SER A C 1
ATOM 4878 O O . SER A 1 597 ? -13.314 14.953 19.713 1.00 88.88 597 SER A O 1
ATOM 4880 N N . GLY A 1 598 ? -13.550 12.808 19.054 1.00 82.25 598 GLY A N 1
ATOM 4881 C CA . GLY A 1 598 ? -14.989 12.833 18.833 1.00 82.25 598 GLY A CA 1
ATOM 4882 C C . GLY A 1 598 ? -15.766 12.573 20.126 1.00 82.25 598 GLY A C 1
ATOM 4883 O O . GLY A 1 598 ? -15.234 12.718 21.232 1.00 82.25 598 GLY A O 1
ATOM 4884 N N . ALA A 1 599 ? -17.032 12.176 19.969 1.00 79.25 599 ALA A N 1
ATOM 4885 C CA . ALA A 1 599 ? -17.815 11.600 21.059 1.00 79.25 599 ALA A CA 1
ATOM 4886 C C . ALA A 1 599 ? -17.145 10.314 21.584 1.00 79.25 599 ALA A C 1
ATOM 4888 O O . ALA A 1 599 ? -16.344 9.694 20.878 1.00 79.25 599 ALA A O 1
ATOM 4889 N N . SER A 1 600 ? -17.460 9.914 22.819 1.00 83.62 600 SER A N 1
ATOM 4890 C CA . SER A 1 600 ? -17.069 8.585 23.299 1.00 83.62 600 SER A CA 1
ATOM 4891 C C . SER A 1 600 ? -17.693 7.507 22.407 1.00 83.62 600 SER A C 1
ATOM 4893 O O . SER A 1 600 ? -18.780 7.716 21.864 1.00 83.62 600 SER A O 1
ATOM 4895 N N . GLU A 1 601 ? -17.011 6.366 22.279 1.00 84.31 601 GLU A N 1
ATOM 4896 C CA . GLU A 1 601 ? -17.501 5.178 21.553 1.00 84.31 601 GLU A CA 1
ATOM 4897 C C . GLU A 1 601 ? -18.991 4.876 21.886 1.00 84.31 601 GLU A C 1
ATOM 4899 O O . GLU A 1 601 ? -19.826 4.930 20.973 1.00 84.31 601 GLU A O 1
ATOM 4904 N N . PRO A 1 602 ? -19.399 4.750 23.170 1.00 87.88 602 PRO A N 1
ATOM 4905 C CA . PRO A 1 602 ? -20.797 4.481 23.516 1.00 87.88 602 PRO A CA 1
ATOM 4906 C C . PRO A 1 602 ? -21.765 5.636 23.206 1.00 87.88 602 PRO A C 1
ATOM 4908 O O . PRO A 1 602 ? -22.911 5.386 22.843 1.00 87.88 602 PRO A O 1
ATOM 4911 N N . ALA A 1 603 ? -21.345 6.904 23.292 1.00 87.12 603 ALA A N 1
ATOM 4912 C CA . ALA A 1 603 ? -22.225 8.028 22.956 1.00 87.12 603 ALA A CA 1
ATOM 4913 C C . ALA A 1 603 ? -22.472 8.130 21.440 1.00 87.12 603 ALA A C 1
ATOM 4915 O O . ALA A 1 603 ? -23.578 8.465 21.010 1.00 87.12 603 ALA A O 1
ATOM 4916 N N . ALA A 1 604 ? -21.463 7.819 20.619 1.00 87.75 604 ALA A N 1
ATOM 4917 C CA . ALA A 1 604 ? -21.616 7.761 19.166 1.00 87.75 604 ALA A CA 1
ATOM 4918 C C . ALA A 1 604 ? -22.571 6.625 18.756 1.00 87.75 604 ALA A C 1
ATOM 4920 O O . ALA A 1 604 ? -23.421 6.800 17.874 1.00 87.75 604 ALA A O 1
ATOM 4921 N N . TYR A 1 605 ? -22.476 5.486 19.448 1.00 90.69 605 TYR A N 1
ATOM 4922 C CA . TYR A 1 605 ? -23.397 4.372 19.275 1.00 90.69 605 TYR A CA 1
ATOM 4923 C C . TYR A 1 605 ? -24.829 4.730 19.688 1.00 90.69 605 TYR A C 1
ATOM 4925 O O . TYR A 1 605 ? -25.754 4.440 18.935 1.00 90.69 605 TYR A O 1
ATOM 4933 N N . ALA A 1 606 ? -25.019 5.407 20.830 1.00 92.12 606 ALA A N 1
ATOM 4934 C CA . ALA A 1 606 ? -26.340 5.816 21.313 1.00 92.12 606 ALA A CA 1
ATOM 4935 C C . ALA A 1 606 ? -27.128 6.572 20.236 1.00 92.12 606 ALA A C 1
ATOM 4937 O O . ALA A 1 606 ? -28.247 6.193 19.911 1.00 92.12 606 ALA A O 1
ATOM 4938 N N . ILE A 1 607 ? -26.509 7.588 19.630 1.00 88.81 607 ILE A N 1
ATOM 4939 C CA . ILE A 1 607 ? -27.120 8.404 18.569 1.00 88.81 607 ILE A CA 1
ATOM 4940 C C . ILE A 1 607 ? -27.534 7.533 17.378 1.00 88.81 607 ILE A C 1
ATOM 4942 O O . ILE A 1 607 ? -28.627 7.677 16.835 1.00 88.81 607 ILE A O 1
ATOM 4946 N N . SER A 1 608 ? -26.660 6.612 16.975 1.00 90.31 608 SER A N 1
ATOM 4947 C CA . SER A 1 608 ? -26.915 5.731 15.835 1.00 90.31 608 SER A CA 1
ATOM 4948 C C . SER A 1 608 ? -28.061 4.758 16.128 1.00 90.31 608 SER A C 1
ATOM 4950 O O . SER A 1 608 ? -28.948 4.572 15.298 1.00 90.31 608 SER A O 1
ATOM 4952 N N . ALA A 1 609 ? -28.088 4.186 17.333 1.00 92.94 609 ALA A N 1
ATOM 4953 C CA . ALA A 1 609 ? -29.081 3.201 17.730 1.00 92.94 609 ALA A CA 1
ATOM 4954 C C . ALA A 1 609 ? -30.454 3.809 18.040 1.00 92.94 609 ALA A C 1
ATOM 4956 O O . ALA A 1 609 ? -31.468 3.232 17.653 1.00 92.94 609 ALA A O 1
ATOM 4957 N N . LEU A 1 610 ? -30.518 4.981 18.680 1.00 92.25 610 LEU A N 1
ATOM 4958 C CA . LEU A 1 610 ? -31.791 5.670 18.924 1.00 92.25 610 LEU A CA 1
ATOM 4959 C C . LEU A 1 610 ? -32.498 6.012 17.605 1.00 92.25 610 LEU A C 1
ATOM 4961 O O . LEU A 1 610 ? -33.715 5.833 17.483 1.00 92.25 610 LEU A O 1
ATOM 4965 N N . LYS A 1 611 ? -31.722 6.426 16.601 1.00 91.00 611 LYS A N 1
ATOM 4966 C CA . LYS A 1 611 ? -32.203 6.658 15.242 1.00 91.00 611 LYS A CA 1
ATOM 4967 C C . LYS A 1 611 ? -32.684 5.375 14.564 1.00 91.00 611 LYS A C 1
ATOM 4969 O O . LYS A 1 611 ? -33.811 5.340 14.071 1.00 91.00 611 LYS A O 1
ATOM 4974 N N . GLU A 1 612 ? -31.867 4.321 14.556 1.00 91.69 612 GLU A N 1
ATOM 4975 C CA . GLU A 1 612 ? -32.200 3.050 13.889 1.00 91.69 612 GLU A CA 1
ATOM 4976 C C . GLU A 1 612 ? -33.456 2.400 14.487 1.00 91.69 612 GLU A C 1
ATOM 4978 O O . GLU A 1 612 ? -34.365 1.981 13.768 1.00 91.69 612 GLU A O 1
ATOM 4983 N N . TYR A 1 613 ? -33.573 2.408 15.816 1.00 91.94 613 TYR A N 1
ATOM 4984 C CA . TYR A 1 613 ? -34.749 1.894 16.519 1.00 91.94 613 TYR A CA 1
ATOM 4985 C C . TYR A 1 613 ? -35.954 2.844 16.496 1.00 91.94 613 TYR A C 1
ATOM 4987 O O . TYR A 1 613 ? -36.996 2.512 17.062 1.00 91.94 613 TYR A O 1
ATOM 4995 N N . LYS A 1 614 ? -35.845 4.001 15.823 1.00 91.38 614 LYS A N 1
ATOM 4996 C CA . LYS A 1 614 ? -36.904 5.015 15.675 1.00 91.38 614 LYS A CA 1
ATOM 4997 C C . LYS A 1 614 ? -37.442 5.526 17.017 1.00 91.38 614 LYS A C 1
ATOM 4999 O O . LYS A 1 614 ? -38.633 5.813 17.147 1.00 91.38 614 LYS A O 1
ATOM 5004 N N . VAL A 1 615 ? -36.560 5.623 18.011 1.00 90.81 615 VAL A N 1
ATOM 5005 C CA . VAL A 1 615 ? -36.864 6.146 19.352 1.00 90.81 615 VAL A CA 1
ATOM 5006 C C . VAL A 1 615 ? -36.319 7.556 19.577 1.00 90.81 615 VAL A C 1
ATOM 5008 O O . VAL A 1 615 ? -36.690 8.177 20.569 1.00 90.81 615 VAL A O 1
ATOM 5011 N N . GLU A 1 616 ? -35.488 8.074 18.665 1.00 88.94 616 GLU A N 1
ATOM 5012 C CA . GLU A 1 616 ? -35.022 9.465 18.687 1.00 88.94 616 GLU A CA 1
ATOM 5013 C C . GLU A 1 616 ? -36.207 10.464 18.709 1.00 88.94 616 GLU A C 1
ATOM 5015 O O . GLU A 1 616 ? -37.280 10.197 18.146 1.00 88.94 616 GLU A O 1
ATOM 5020 N N . PRO A 1 617 ? -36.060 11.629 19.365 1.00 85.94 617 PRO A N 1
ATOM 5021 C CA . PRO A 1 617 ? -37.090 12.662 19.352 1.00 85.94 617 PRO A CA 1
ATOM 5022 C C . PRO A 1 617 ? -37.267 13.231 17.935 1.00 85.94 617 PRO A C 1
ATOM 5024 O O . PRO A 1 617 ? -36.297 13.555 17.253 1.00 85.94 617 PRO A O 1
ATOM 5027 N N . LYS A 1 618 ? -38.517 13.400 17.480 1.00 85.06 618 LYS A N 1
ATOM 5028 C CA . LYS A 1 618 ? -38.796 13.947 16.139 1.00 85.06 618 LYS A CA 1
ATOM 5029 C C . LYS A 1 618 ? -38.483 15.443 16.084 1.00 85.06 618 LYS A C 1
ATOM 5031 O O . LYS A 1 618 ? -38.655 16.151 17.071 1.00 85.06 618 LYS A O 1
ATOM 5036 N N . GLU A 1 619 ? -38.140 15.970 14.905 1.00 78.69 619 GLU A N 1
ATOM 5037 C CA . GLU A 1 619 ? -37.782 17.394 14.729 1.00 78.69 619 GLU A CA 1
ATOM 5038 C C . GLU A 1 619 ? -38.859 18.392 15.208 1.00 78.69 619 GLU A C 1
ATOM 5040 O O . GLU A 1 619 ? -38.545 19.534 15.552 1.00 78.69 619 GLU A O 1
ATOM 5045 N N . ASN A 1 620 ? -40.136 17.992 15.223 1.00 80.19 620 ASN A N 1
ATOM 5046 C CA . ASN A 1 620 ? -41.247 18.810 15.716 1.00 80.19 620 ASN A CA 1
ATOM 5047 C C . ASN A 1 620 ? -41.492 18.684 17.233 1.00 80.19 620 ASN A C 1
ATOM 5049 O O . ASN A 1 620 ? -42.286 19.446 17.781 1.00 80.19 620 ASN A O 1
ATOM 5053 N N . GLU A 1 621 ? -40.814 17.764 17.918 1.00 82.94 621 GLU A N 1
ATOM 5054 C CA . GLU A 1 621 ? -40.941 17.487 19.351 1.00 82.94 621 GLU A CA 1
ATOM 5055 C C . GLU A 1 621 ? -39.866 18.242 20.156 1.00 82.94 621 GLU A C 1
ATOM 5057 O O . GLU A 1 621 ? -39.014 17.654 20.824 1.00 82.94 621 GLU A O 1
ATOM 5062 N N . ILE A 1 622 ? -39.898 19.577 20.088 1.00 78.94 622 ILE A N 1
ATOM 5063 C CA . ILE A 1 622 ? -38.953 20.449 20.808 1.00 78.94 622 ILE A CA 1
ATOM 5064 C C . ILE A 1 622 ? -38.982 20.134 22.311 1.00 78.94 622 ILE A C 1
ATOM 5066 O O . ILE A 1 622 ? -40.055 20.005 22.902 1.00 78.94 622 ILE A O 1
ATOM 5070 N N . ASN A 1 623 ? -37.802 20.030 22.933 1.00 78.56 623 ASN A N 1
ATOM 5071 C CA . ASN A 1 623 ? -37.607 19.680 24.347 1.00 78.56 623 ASN A CA 1
ATOM 5072 C C . ASN A 1 623 ? -38.119 18.292 24.775 1.00 78.56 623 ASN A C 1
ATOM 5074 O O . ASN A 1 623 ? -38.037 17.968 25.966 1.00 78.56 623 ASN A O 1
ATOM 5078 N N . LYS A 1 624 ? -38.605 17.446 23.856 1.00 85.44 624 LYS A N 1
ATOM 5079 C CA . LYS A 1 624 ? -38.845 16.038 24.176 1.00 85.44 624 LYS A CA 1
ATOM 5080 C C . LYS A 1 624 ? -37.499 15.364 24.403 1.00 85.44 624 LYS A C 1
ATOM 5082 O O . LYS A 1 624 ? -36.618 15.412 23.548 1.00 85.44 624 LYS A O 1
ATOM 5087 N N . LYS A 1 625 ? -37.353 14.777 25.587 1.00 90.50 625 LYS A N 1
ATOM 5088 C CA . LYS A 1 625 ? -36.151 14.070 26.018 1.00 90.50 625 LYS A CA 1
ATOM 5089 C C . LYS A 1 625 ? -36.366 12.575 25.871 1.00 90.50 625 LYS A C 1
ATOM 5091 O O . LYS A 1 625 ? -37.451 12.085 26.178 1.00 90.50 625 LYS A O 1
ATOM 5096 N N . VAL A 1 626 ? -35.323 11.880 25.449 1.00 93.38 626 VAL A N 1
ATOM 5097 C CA . VAL A 1 626 ? -35.265 10.421 25.390 1.00 93.38 626 VAL A CA 1
ATOM 5098 C C . VAL A 1 626 ? -34.061 9.982 26.202 1.00 93.38 626 VAL A C 1
ATOM 5100 O O . VAL A 1 626 ? -32.946 10.430 25.946 1.00 93.38 626 VAL A O 1
ATOM 5103 N N . SER A 1 627 ? -34.284 9.157 27.223 1.00 95.56 627 SER A N 1
ATOM 5104 C CA . SER A 1 627 ? -33.223 8.668 28.102 1.00 95.56 627 SER A CA 1
ATOM 5105 C C . SER A 1 627 ? -32.634 7.370 27.597 1.00 95.56 627 SER A C 1
ATOM 5107 O O . SER A 1 627 ? -33.366 6.423 27.324 1.00 95.56 627 SER A O 1
ATOM 5109 N N . TYR A 1 628 ? -31.309 7.303 27.560 1.00 96.38 628 TYR A N 1
ATOM 5110 C CA . TYR A 1 628 ? -30.596 6.114 27.125 1.00 96.38 628 TYR A CA 1
ATOM 5111 C C . TYR A 1 628 ? -29.539 5.686 28.148 1.00 96.38 628 TYR A C 1
ATOM 5113 O O . TYR A 1 628 ? -29.025 6.495 28.926 1.00 96.38 628 TYR A O 1
ATOM 5121 N N . GLY A 1 629 ? -29.218 4.396 28.124 1.00 96.69 629 GLY A N 1
ATOM 5122 C CA . GLY A 1 629 ? -28.054 3.804 28.769 1.00 96.69 629 GLY A CA 1
ATOM 5123 C C . GLY A 1 629 ? -27.381 2.845 27.795 1.00 96.69 629 GLY A C 1
ATOM 5124 O O . GLY A 1 629 ? -28.017 1.901 27.347 1.00 96.69 629 GLY A O 1
ATOM 5125 N N . VAL A 1 630 ? -26.123 3.071 27.441 1.00 96.69 630 VAL A N 1
ATOM 5126 C CA . VAL A 1 630 ? -25.354 2.185 26.563 1.00 96.69 630 VAL A CA 1
ATOM 5127 C C . VAL A 1 630 ? -24.501 1.252 27.403 1.00 96.69 630 VAL A C 1
ATOM 5129 O O . VAL A 1 630 ? -23.781 1.712 28.290 1.00 96.69 630 VAL A O 1
ATOM 5132 N N . PHE A 1 631 ? -24.574 -0.043 27.104 1.00 95.81 631 PHE A N 1
ATOM 5133 C CA . PHE A 1 631 ? -23.630 -1.046 27.585 1.00 95.81 631 PHE A CA 1
ATOM 5134 C C . PHE A 1 631 ? -22.781 -1.498 26.400 1.00 95.81 631 PHE A C 1
ATOM 5136 O O . PHE A 1 631 ? -23.216 -2.335 25.607 1.00 95.81 631 PHE A O 1
ATOM 5143 N N . ASP A 1 632 ? -21.603 -0.900 26.246 1.00 93.00 632 ASP A N 1
ATOM 5144 C CA . ASP A 1 632 ? -20.691 -1.202 25.149 1.00 93.00 632 ASP A CA 1
ATOM 5145 C C . ASP A 1 632 ? -19.674 -2.244 25.584 1.00 93.00 632 ASP A C 1
ATOM 5147 O O . ASP A 1 632 ? -18.758 -1.941 26.345 1.00 93.00 632 ASP A O 1
ATOM 5151 N N . PHE A 1 633 ? -19.860 -3.483 25.132 1.00 91.88 633 PHE A N 1
ATOM 5152 C CA . PHE A 1 633 ? -18.950 -4.583 25.413 1.00 91.88 633 PHE A CA 1
ATOM 5153 C C . PHE A 1 633 ? -18.085 -4.868 24.189 1.00 91.88 633 PHE A C 1
ATOM 5155 O O . PHE A 1 633 ? -18.421 -5.661 23.300 1.00 91.88 633 PHE A O 1
ATOM 5162 N N . GLY A 1 634 ? -16.940 -4.195 24.150 1.00 87.56 634 GLY A N 1
ATOM 5163 C CA . GLY A 1 634 ? -15.968 -4.317 23.079 1.00 87.56 634 GLY A CA 1
ATOM 5164 C C . GLY A 1 634 ? -15.040 -5.525 23.230 1.00 87.56 634 GLY A C 1
ATOM 5165 O O . GLY A 1 634 ? -15.228 -6.432 24.049 1.00 87.56 634 GLY A O 1
ATOM 5166 N N . GL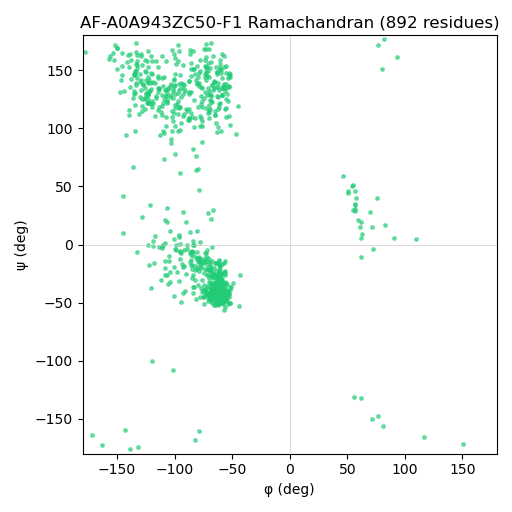Y A 1 635 ? -13.982 -5.530 22.416 1.00 81.06 635 GLY A N 1
ATOM 5167 C CA . GLY A 1 635 ? -12.926 -6.542 22.498 1.00 81.06 635 GLY A CA 1
ATOM 5168 C C . GLY A 1 635 ? -12.000 -6.348 23.703 1.00 81.06 635 GLY A C 1
ATOM 5169 O O . GLY A 1 635 ? -11.601 -7.319 24.333 1.00 81.06 635 GLY A O 1
ATOM 5170 N N . GLY A 1 636 ? -11.655 -5.105 24.051 1.00 82.12 636 GLY A N 1
ATOM 5171 C CA . GLY A 1 636 ? -10.713 -4.816 25.142 1.00 82.12 636 GLY A CA 1
ATOM 5172 C C . GLY A 1 636 ? -11.356 -4.314 26.432 1.00 82.12 636 GLY A C 1
ATOM 5173 O O . GLY A 1 636 ? -10.837 -4.583 27.506 1.00 82.12 636 GLY A O 1
ATOM 5174 N N . THR A 1 637 ? -12.462 -3.586 26.342 1.00 86.62 637 THR A N 1
ATOM 5175 C CA . THR A 1 637 ? -13.078 -2.899 27.481 1.00 86.62 637 THR A CA 1
ATOM 5176 C C . THR A 1 637 ? -14.591 -3.034 27.428 1.00 86.62 637 THR A C 1
ATOM 5178 O O . THR A 1 637 ? -15.158 -3.396 26.393 1.00 86.62 637 THR A O 1
ATOM 5181 N N . THR A 1 638 ? -15.223 -2.752 28.564 1.00 90.88 638 THR A N 1
ATOM 5182 C CA . THR A 1 638 ? -16.661 -2.550 28.656 1.00 90.88 638 THR A CA 1
ATOM 5183 C C . THR A 1 638 ? -16.882 -1.133 29.145 1.00 90.88 638 THR A C 1
ATOM 5185 O O . THR A 1 638 ? -16.395 -0.779 30.218 1.00 90.88 638 THR A O 1
ATOM 5188 N N . ASP A 1 639 ? -17.595 -0.315 28.385 1.00 91.19 639 ASP A N 1
ATOM 5189 C CA . ASP A 1 639 ? -17.816 1.092 28.695 1.00 91.19 639 ASP A CA 1
ATOM 5190 C C . ASP A 1 639 ? -19.316 1.390 28.787 1.00 91.19 639 ASP A C 1
ATOM 5192 O O . ASP A 1 639 ? -20.135 0.853 28.039 1.00 91.19 639 ASP A O 1
ATOM 5196 N N . PHE A 1 640 ? -19.688 2.241 29.744 1.00 93.56 640 PHE A N 1
ATOM 5197 C CA . PHE A 1 640 ? -21.078 2.615 29.996 1.00 93.56 640 PHE A CA 1
ATOM 5198 C C . PHE A 1 640 ? -21.284 4.099 29.752 1.00 93.56 640 PHE A C 1
ATOM 5200 O O . PHE A 1 640 ? -20.484 4.921 30.210 1.00 93.56 640 PHE A O 1
ATOM 5207 N N . ASP A 1 641 ? -22.402 4.446 29.126 1.00 93.88 641 ASP A N 1
ATOM 5208 C CA . ASP A 1 641 ? -22.812 5.833 28.928 1.00 93.88 641 ASP A CA 1
ATOM 5209 C C . ASP A 1 641 ? -24.290 6.011 29.240 1.00 93.88 641 ASP A C 1
ATOM 5211 O O . ASP A 1 641 ? -25.121 5.274 28.725 1.00 93.88 641 ASP A O 1
ATOM 5215 N N . PHE A 1 642 ? -24.632 6.989 30.069 1.00 95.50 642 PHE A N 1
ATOM 5216 C CA . PHE A 1 642 ? -26.013 7.332 30.383 1.00 95.50 642 PHE A CA 1
ATOM 5217 C C . PHE A 1 642 ? -26.260 8.782 30.026 1.00 95.50 642 PHE A C 1
ATOM 5219 O O . PHE A 1 642 ? -25.509 9.667 30.446 1.00 95.50 642 PHE A O 1
ATOM 5226 N N . GLY A 1 643 ? -27.351 9.046 29.319 1.00 95.00 643 GLY A N 1
ATOM 5227 C CA . GLY A 1 643 ? -27.635 10.390 28.855 1.00 95.00 643 GLY A CA 1
ATOM 5228 C C . GLY A 1 643 ? -29.070 10.610 28.419 1.00 95.00 643 GLY A C 1
ATOM 5229 O O . GLY A 1 643 ? -29.959 9.774 28.613 1.00 95.00 643 GLY A O 1
ATOM 5230 N N . ILE A 1 644 ? -29.280 11.793 27.853 1.00 94.44 644 ILE A N 1
ATOM 5231 C CA . ILE A 1 644 ? -30.518 12.170 27.185 1.00 94.44 644 ILE A CA 1
ATOM 5232 C C . ILE A 1 644 ? -30.229 12.724 25.796 1.00 94.44 644 ILE A C 1
ATOM 5234 O O . ILE A 1 644 ? -29.287 13.493 25.609 1.00 94.44 644 ILE A O 1
ATOM 5238 N N . GLU A 1 645 ? -31.085 12.376 24.847 1.00 93.12 645 GLU A N 1
ATOM 5239 C CA . GLU A 1 645 ? -31.181 13.037 23.550 1.00 93.12 645 GLU A CA 1
ATOM 5240 C C . GLU A 1 645 ? -32.404 13.959 23.534 1.00 93.12 645 GLU A C 1
ATOM 5242 O O . GLU A 1 645 ? -33.468 13.596 24.044 1.00 93.12 645 GLU A O 1
ATOM 5247 N N . TYR A 1 646 ? -32.262 15.163 22.977 1.00 91.06 646 TYR A N 1
ATOM 5248 C CA . TYR A 1 646 ? -33.373 16.097 22.787 1.00 91.06 646 TYR A CA 1
ATOM 5249 C C . TYR A 1 646 ? -33.148 17.052 21.610 1.00 91.06 646 TYR A C 1
ATOM 5251 O O . TYR A 1 646 ? -32.016 17.332 21.210 1.00 91.06 646 TYR A O 1
ATOM 5259 N N . ILE A 1 647 ? -34.241 17.613 21.086 1.00 87.56 647 ILE A N 1
ATOM 5260 C CA . ILE A 1 647 ? -34.199 18.687 20.086 1.00 87.56 647 ILE A CA 1
ATOM 5261 C C . ILE A 1 647 ? -34.119 20.041 20.810 1.00 87.56 647 ILE A C 1
ATOM 5263 O O . ILE A 1 647 ? -35.056 20.382 21.544 1.00 87.56 647 ILE A O 1
ATOM 5267 N N . PRO A 1 648 ? -33.030 20.821 20.645 1.00 84.50 648 PRO A N 1
ATOM 5268 C CA . PRO A 1 648 ? -32.884 22.110 21.315 1.00 84.50 648 PRO A CA 1
ATOM 5269 C C . PRO A 1 648 ? -33.846 23.160 20.737 1.00 84.50 648 PRO A C 1
ATOM 5271 O O . PRO A 1 648 ? -34.131 23.169 19.541 1.00 84.50 648 PRO A O 1
ATOM 5274 N N . GLU A 1 649 ? -34.288 24.112 21.566 1.00 80.69 649 GLU A N 1
ATOM 5275 C CA . GLU A 1 649 ? -35.152 25.226 21.126 1.00 80.69 649 GLU A CA 1
ATOM 5276 C C . GLU A 1 649 ? -34.504 26.075 20.023 1.00 80.69 649 GLU A C 1
ATOM 5278 O O . GLU A 1 649 ? -35.158 26.532 19.082 1.00 80.69 649 GLU A O 1
ATOM 5283 N N . HIS A 1 650 ? -33.188 26.269 20.115 1.00 77.31 650 HIS A N 1
ATOM 5284 C CA . HIS A 1 650 ? -32.410 26.947 19.092 1.00 77.31 650 HIS A CA 1
ATOM 5285 C C . HIS A 1 650 ? -31.963 25.936 18.031 1.00 77.31 650 HIS A C 1
ATOM 5287 O O . HIS A 1 650 ? -31.043 25.154 18.267 1.00 77.31 650 HIS A O 1
ATOM 5293 N N . LYS A 1 651 ? -32.550 26.011 16.828 1.00 67.06 651 LYS A N 1
ATOM 5294 C CA . LYS A 1 651 ? -32.272 25.138 15.664 1.00 67.06 651 LYS A CA 1
ATOM 5295 C C . LYS A 1 651 ? -30.864 25.286 15.049 1.00 67.06 651 LYS A C 1
ATOM 5297 O O . LYS A 1 651 ? -30.681 25.111 13.848 1.00 67.06 651 LYS A O 1
ATOM 5302 N N . LYS A 1 652 ? -29.850 25.640 15.845 1.00 73.44 652 LYS A N 1
ATOM 5303 C CA . LYS A 1 652 ? -28.442 25.659 15.417 1.00 73.44 652 LYS A CA 1
ATOM 5304 C C . LYS A 1 652 ? -27.903 24.240 15.198 1.00 73.44 652 LYS A C 1
ATOM 5306 O O . LYS A 1 652 ? -27.021 24.052 14.366 1.00 73.44 652 LYS A O 1
ATOM 5311 N N . TYR A 1 653 ? -28.444 23.265 15.926 1.00 75.06 653 TYR A N 1
ATOM 5312 C CA . TYR A 1 653 ? -28.117 21.844 15.816 1.00 75.06 653 TYR A CA 1
ATOM 5313 C C . TYR A 1 653 ? -29.400 21.041 15.589 1.00 75.06 653 TYR A C 1
ATOM 5315 O O . TYR A 1 653 ? -30.463 21.457 16.049 1.00 75.06 653 TYR A O 1
ATOM 5323 N N . LYS A 1 654 ? -29.299 19.912 14.873 1.00 79.88 654 LYS A N 1
ATOM 5324 C CA . LYS A 1 654 ? -30.449 19.030 14.605 1.00 79.88 654 LYS A CA 1
ATOM 5325 C C . LYS A 1 654 ? -30.984 18.394 15.888 1.00 79.88 654 LYS A C 1
ATOM 5327 O O . LYS A 1 654 ? -32.185 18.366 16.091 1.00 79.88 654 LYS A O 1
ATOM 5332 N N . PHE A 1 655 ? -30.079 17.953 16.752 1.00 86.56 655 PHE A N 1
ATOM 5333 C CA . PHE A 1 655 ? -30.351 17.377 18.063 1.00 86.56 655 PHE A CA 1
ATOM 5334 C C . PHE A 1 655 ? -29.170 17.691 18.992 1.00 86.56 655 PHE A C 1
ATOM 5336 O O . PHE A 1 655 ? -28.123 18.175 18.543 1.00 86.56 655 PHE A O 1
ATOM 5343 N N . GLN A 1 656 ? -29.340 17.432 20.283 1.00 88.88 656 GLN A N 1
ATOM 5344 C CA . GLN A 1 656 ? -28.289 17.512 21.285 1.00 88.88 656 GLN A CA 1
ATOM 5345 C C . GLN A 1 656 ? -28.320 16.265 22.168 1.00 88.88 656 GLN A C 1
ATOM 5347 O O . GLN A 1 656 ? -29.385 15.826 22.598 1.00 88.88 656 GLN A O 1
ATOM 5352 N N . VAL A 1 657 ? -27.133 15.735 22.458 1.00 89.50 657 VAL A N 1
ATOM 5353 C CA . VAL A 1 657 ? -26.931 14.675 23.447 1.00 89.50 657 VAL A CA 1
ATOM 5354 C C . VAL A 1 657 ? -26.253 15.268 24.674 1.00 89.50 657 VAL A C 1
ATOM 5356 O O . VAL A 1 657 ? -25.227 15.944 24.563 1.00 89.50 657 VAL A O 1
ATOM 5359 N N . GLU A 1 658 ? -26.840 15.031 25.842 1.00 91.62 658 GLU A N 1
ATOM 5360 C CA . GLU A 1 658 ? -26.266 15.378 27.140 1.00 91.62 658 GLU A CA 1
ATOM 5361 C C . GLU A 1 658 ? -25.911 14.095 27.896 1.00 91.62 658 GLU A C 1
ATOM 5363 O O . GLU A 1 658 ? -26.789 13.330 28.298 1.00 91.62 658 GLU A O 1
ATOM 5368 N N . GLN A 1 659 ? -24.613 13.884 28.112 1.00 91.69 659 GLN A N 1
ATOM 5369 C CA . GLN A 1 659 ? -24.086 12.792 28.923 1.00 91.69 659 GLN A CA 1
ATOM 5370 C C . GLN A 1 659 ? -24.274 13.125 30.412 1.00 91.69 659 GLN A C 1
ATOM 5372 O O . GLN A 1 659 ? -23.743 14.119 30.910 1.00 91.69 659 GLN A O 1
ATOM 5377 N N . LEU A 1 660 ? -25.039 12.301 31.124 1.00 93.38 660 LEU A N 1
ATOM 5378 C CA . LEU A 1 660 ? -25.391 12.485 32.537 1.00 93.38 660 LEU A CA 1
ATOM 5379 C C . LEU A 1 660 ? -24.501 11.674 33.482 1.00 93.38 660 LEU A C 1
ATOM 5381 O O . LEU A 1 660 ? -24.360 12.023 34.655 1.00 93.38 660 LEU A O 1
ATOM 5385 N N . GLY A 1 661 ? -23.898 10.601 32.983 1.00 91.38 661 GLY A N 1
ATOM 5386 C CA . GLY A 1 661 ? -22.892 9.839 33.703 1.00 91.38 661 GLY A CA 1
ATOM 5387 C C . GLY A 1 661 ? -22.338 8.706 32.863 1.00 91.38 661 GLY A C 1
ATOM 5388 O O . GLY A 1 661 ? -22.885 8.354 31.823 1.00 91.38 661 GLY A O 1
ATOM 5389 N N . ASN A 1 662 ? -21.222 8.155 33.313 1.00 91.56 662 ASN A N 1
ATOM 5390 C CA . ASN A 1 662 ? -20.510 7.110 32.604 1.00 91.56 662 ASN A CA 1
ATOM 5391 C C . ASN A 1 662 ? -19.781 6.189 33.587 1.00 91.56 662 ASN A C 1
ATOM 5393 O O . ASN A 1 662 ? -19.714 6.460 34.791 1.00 91.56 662 ASN A O 1
ATOM 5397 N N . GLY A 1 663 ? -19.283 5.073 33.075 1.00 90.12 663 GLY A N 1
ATOM 5398 C CA . GLY A 1 663 ? -18.544 4.085 33.847 1.00 90.12 663 GLY A CA 1
ATOM 5399 C C . GLY A 1 663 ? -17.941 3.028 32.937 1.00 90.12 663 GLY A C 1
ATOM 5400 O O . GLY A 1 663 ? -17.827 3.231 31.730 1.00 90.12 663 GLY A O 1
ATOM 5401 N N . GLY A 1 664 ? -17.537 1.904 33.513 1.00 89.31 664 GLY A N 1
ATOM 5402 C CA . GLY A 1 664 ? -17.037 0.765 32.753 1.00 89.31 664 GLY A CA 1
ATOM 5403 C C . GLY A 1 664 ? -16.026 -0.066 33.529 1.00 89.31 664 GLY A C 1
ATOM 5404 O O . GLY A 1 664 ? -15.807 0.143 34.727 1.00 89.31 664 GLY A O 1
ATOM 5405 N N . ASP A 1 665 ? -15.414 -1.006 32.822 1.00 87.62 665 ASP A N 1
ATOM 5406 C CA . ASP A 1 665 ? -14.356 -1.888 33.293 1.00 87.62 665 ASP A CA 1
ATOM 5407 C C . ASP A 1 665 ? -13.299 -2.055 32.188 1.00 87.62 665 ASP A C 1
ATOM 5409 O O . ASP A 1 665 ? -13.556 -2.592 31.108 1.00 87.62 665 ASP A O 1
ATOM 5413 N N . ALA A 1 666 ? -12.083 -1.583 32.474 1.00 82.75 666 ALA A N 1
ATOM 5414 C CA . ALA A 1 666 ? -10.958 -1.601 31.539 1.00 82.75 666 ALA A CA 1
ATOM 5415 C C . ALA A 1 666 ? -10.378 -3.006 31.287 1.00 82.75 666 ALA A C 1
ATOM 5417 O O . ALA A 1 666 ? -9.552 -3.171 30.390 1.00 82.75 666 ALA A O 1
ATOM 5418 N N . TYR A 1 667 ? -10.777 -4.002 32.081 1.00 83.44 667 TYR A N 1
ATOM 5419 C CA . TYR A 1 667 ? -10.292 -5.380 31.997 1.00 83.44 667 TYR A CA 1
ATOM 5420 C C . TYR A 1 667 ? -11.409 -6.383 31.691 1.00 83.44 667 TYR A C 1
ATOM 5422 O O . TYR A 1 667 ? -11.149 -7.582 31.645 1.00 83.44 667 TYR A O 1
ATOM 5430 N N . LEU A 1 668 ? -12.641 -5.917 31.471 1.00 88.50 668 LEU A N 1
ATOM 5431 C CA . LEU A 1 668 ? -13.738 -6.731 30.958 1.00 88.50 668 LEU A CA 1
ATOM 5432 C C . LEU A 1 668 ? -13.900 -6.425 29.468 1.00 88.50 668 LEU A C 1
ATOM 5434 O O . LEU A 1 668 ? -14.372 -5.363 29.103 1.00 88.50 668 LEU A O 1
ATOM 5438 N N . GLY A 1 669 ? -13.485 -7.337 28.600 1.00 89.31 669 GLY A N 1
ATOM 5439 C CA . GLY A 1 669 ? -13.594 -7.237 27.139 1.00 89.31 669 GLY A CA 1
ATOM 5440 C C . GLY A 1 669 ? -13.561 -8.644 26.551 1.00 89.31 669 GLY A C 1
ATOM 5441 O O . GLY A 1 669 ? -13.054 -9.539 27.222 1.00 89.31 669 GLY A O 1
ATOM 5442 N N . GLY A 1 670 ? -14.047 -8.865 25.329 1.00 89.81 670 GLY A N 1
ATOM 5443 C CA . GLY A 1 670 ? -14.026 -10.203 24.713 1.00 89.81 670 GLY A CA 1
ATOM 5444 C C . GLY A 1 670 ? -12.628 -10.854 24.678 1.00 89.81 670 GLY A C 1
ATOM 5445 O O . GLY A 1 670 ? -12.469 -12.008 25.059 1.00 89.81 670 GLY A O 1
ATOM 5446 N N . GLU A 1 671 ? -11.585 -10.099 24.322 1.00 87.06 671 GLU A N 1
ATOM 5447 C CA . GLU A 1 671 ? -10.192 -10.579 24.296 1.00 87.06 671 GLU A CA 1
ATOM 5448 C C . GLU A 1 671 ? -9.594 -10.719 25.705 1.00 87.06 671 GLU A C 1
ATOM 5450 O O . GLU A 1 671 ? -8.831 -11.645 25.969 1.00 87.06 671 GLU A O 1
ATOM 5455 N N . ASN A 1 672 ? -9.955 -9.836 26.642 1.00 89.25 672 ASN A N 1
ATOM 5456 C CA . ASN A 1 672 ? -9.515 -9.965 28.037 1.00 89.25 672 ASN A CA 1
ATOM 5457 C C . ASN A 1 672 ? -10.150 -11.182 28.719 1.00 89.25 672 ASN A C 1
ATOM 5459 O O . ASN A 1 672 ? -9.475 -11.900 29.457 1.00 89.25 672 ASN A O 1
ATOM 5463 N N . LEU A 1 673 ? -11.423 -11.447 28.420 1.00 92.38 673 LEU A N 1
ATOM 5464 C CA . LEU A 1 673 ? -12.134 -12.639 28.850 1.00 92.38 673 LEU A CA 1
ATOM 5465 C C . LEU A 1 673 ? -11.476 -13.887 28.258 1.00 92.38 673 LEU A C 1
ATOM 5467 O O . LEU A 1 673 ? -11.135 -14.790 29.012 1.00 92.38 673 LEU A O 1
ATOM 5471 N N . LEU A 1 674 ? -11.184 -13.909 26.954 1.00 92.81 674 LEU A N 1
ATOM 5472 C CA . LEU A 1 674 ? -10.445 -15.008 26.321 1.00 92.81 674 LEU A CA 1
ATOM 5473 C C . LEU A 1 674 ? -9.072 -15.256 26.961 1.00 92.81 674 LEU A C 1
ATOM 5475 O O . LEU A 1 674 ? -8.730 -16.404 27.234 1.00 92.81 674 LEU A O 1
ATOM 5479 N N . ASN A 1 675 ? -8.304 -14.204 27.258 1.00 92.50 675 ASN A N 1
ATOM 5480 C CA . ASN A 1 675 ? -7.018 -14.333 27.947 1.00 92.50 675 ASN A CA 1
ATOM 5481 C C . ASN A 1 675 ? -7.172 -14.925 29.358 1.00 92.50 675 ASN A C 1
ATOM 5483 O O . ASN A 1 675 ? -6.363 -15.751 29.778 1.00 92.50 675 ASN A O 1
ATOM 5487 N N . MET A 1 676 ? -8.219 -14.544 30.090 1.00 94.31 676 MET A N 1
ATOM 5488 C CA . MET A 1 676 ? -8.525 -15.118 31.401 1.00 94.31 676 MET A CA 1
ATOM 5489 C C . MET A 1 676 ? -8.929 -16.594 31.303 1.00 94.31 676 MET A C 1
ATOM 5491 O O . MET A 1 676 ? -8.432 -17.414 32.076 1.00 94.31 676 MET A O 1
ATOM 5495 N N . LEU A 1 677 ? -9.760 -16.962 30.323 1.00 95.56 677 LEU A N 1
ATOM 5496 C CA . LEU A 1 677 ? -10.103 -18.364 30.061 1.00 95.56 677 LEU A CA 1
ATOM 5497 C C . LEU A 1 677 ? -8.854 -19.174 29.695 1.00 95.56 677 LEU A C 1
ATOM 5499 O O . LEU A 1 677 ? -8.660 -20.273 30.211 1.00 95.56 677 LEU A O 1
ATOM 5503 N N . ALA A 1 678 ? -7.966 -18.610 28.874 1.00 96.00 678 ALA A N 1
ATOM 5504 C CA . ALA A 1 678 ? -6.691 -19.223 28.524 1.00 96.00 678 ALA A CA 1
ATOM 5505 C C . ALA A 1 678 ? -5.812 -19.476 29.754 1.00 96.00 678 ALA A C 1
ATOM 5507 O O . ALA A 1 678 ? -5.212 -20.546 29.875 1.00 96.00 678 ALA A O 1
ATOM 5508 N N . PHE A 1 679 ? -5.767 -18.532 30.696 1.00 96.19 679 PHE A N 1
ATOM 5509 C CA . PHE A 1 679 ? -5.036 -18.696 31.949 1.00 96.19 679 PHE A CA 1
ATOM 5510 C C . PHE A 1 679 ? -5.632 -19.785 32.847 1.00 96.19 679 PHE A C 1
ATOM 5512 O O . PHE A 1 679 ? -4.886 -20.590 33.409 1.00 96.19 679 PHE A O 1
ATOM 5519 N N . GLU A 1 680 ? -6.958 -19.869 32.954 1.00 95.62 680 GLU A N 1
ATOM 5520 C CA . GLU A 1 680 ? -7.610 -20.921 33.740 1.00 95.62 680 GLU A CA 1
ATOM 5521 C C . GLU A 1 680 ? -7.425 -22.312 33.108 1.00 95.62 680 GLU A C 1
ATOM 5523 O O . GLU A 1 680 ? -7.093 -23.266 33.817 1.00 95.62 680 GLU A O 1
ATOM 5528 N N . VAL A 1 681 ? -7.496 -22.432 31.776 1.00 95.50 681 VAL A N 1
ATOM 5529 C CA . VAL A 1 681 ? -7.142 -23.674 31.062 1.00 95.50 681 VAL A CA 1
ATOM 5530 C C . VAL A 1 681 ? -5.674 -24.034 31.284 1.00 95.50 681 VAL A C 1
ATOM 5532 O O . VAL A 1 681 ? -5.354 -25.186 31.589 1.00 95.50 681 VAL A O 1
ATOM 5535 N N . TYR A 1 682 ? -4.767 -23.062 31.188 1.00 95.38 682 TYR A N 1
ATOM 5536 C CA . TYR A 1 682 ? -3.344 -23.273 31.449 1.00 95.38 682 TYR A CA 1
ATOM 5537 C C . TYR A 1 682 ? -3.107 -23.805 32.870 1.00 95.38 682 TYR A C 1
ATOM 5539 O O . TYR A 1 682 ? -2.358 -24.763 33.067 1.00 95.38 682 TYR A O 1
ATOM 5547 N N . LYS A 1 683 ? -3.795 -23.235 33.863 1.00 94.12 683 LYS A N 1
ATOM 5548 C CA . LYS A 1 683 ? -3.723 -23.642 35.271 1.00 94.12 683 LYS A CA 1
ATOM 5549 C C . LYS A 1 683 ? -4.255 -25.057 35.502 1.00 94.12 683 LYS A C 1
ATOM 5551 O O . LYS A 1 683 ? -3.589 -25.839 36.181 1.00 94.12 683 LYS A O 1
ATOM 5556 N N . GLN A 1 684 ? -5.392 -25.421 34.906 1.00 93.06 684 GLN A N 1
ATOM 5557 C CA . GLN A 1 684 ? -5.931 -26.789 34.966 1.00 93.06 684 GLN A CA 1
ATOM 5558 C C . GLN A 1 684 ? -4.987 -27.822 34.329 1.00 93.06 684 GLN A C 1
ATOM 5560 O O . GLN A 1 684 ? -4.969 -28.985 34.732 1.00 93.06 684 GLN A O 1
ATOM 5565 N N . ASN A 1 685 ? -4.157 -27.387 33.379 1.00 93.75 685 ASN A N 1
ATOM 5566 C CA . ASN A 1 685 ? -3.214 -28.224 32.641 1.00 93.75 685 ASN A CA 1
ATOM 5567 C C . ASN A 1 685 ? -1.746 -27.971 33.033 1.00 93.75 685 ASN A C 1
ATOM 5569 O O . ASN A 1 685 ? -0.834 -28.331 32.288 1.00 93.75 685 ASN A O 1
ATOM 5573 N N . ILE A 1 686 ? -1.479 -27.395 34.213 1.00 92.75 686 ILE A N 1
ATOM 5574 C CA . ILE A 1 686 ? -0.128 -26.936 34.577 1.00 92.75 686 ILE A CA 1
ATOM 5575 C C . ILE A 1 686 ? 0.939 -28.033 34.496 1.00 92.75 686 ILE A C 1
ATOM 5577 O O . ILE A 1 686 ? 2.086 -27.743 34.171 1.00 92.75 686 ILE A O 1
ATOM 5581 N N . GLN A 1 687 ? 0.593 -29.295 34.769 1.00 92.00 687 GLN A N 1
ATOM 5582 C CA . GLN A 1 687 ? 1.568 -30.384 34.742 1.00 92.00 687 GLN A CA 1
ATOM 5583 C C . GLN A 1 687 ? 2.162 -30.576 33.339 1.00 92.00 687 GLN A C 1
ATOM 5585 O O . GLN A 1 687 ? 3.381 -30.552 33.196 1.00 92.00 687 GLN A O 1
ATOM 5590 N N . VAL A 1 688 ? 1.321 -30.659 32.301 1.00 94.19 688 VAL A N 1
ATOM 5591 C CA . VAL A 1 688 ? 1.800 -30.806 30.915 1.00 94.19 688 VAL A CA 1
ATOM 5592 C C . VAL A 1 688 ? 2.517 -29.547 30.430 1.00 94.19 688 VAL A C 1
ATOM 5594 O O . VAL A 1 688 ? 3.526 -29.645 29.734 1.00 94.19 688 VAL A O 1
ATOM 5597 N N . MET A 1 689 ? 2.066 -28.364 30.864 1.00 94.56 689 MET A N 1
ATOM 5598 C CA . MET A 1 689 ? 2.730 -27.093 30.555 1.00 94.56 689 MET A CA 1
ATOM 5599 C C . MET A 1 689 ? 4.127 -27.017 31.181 1.00 94.56 689 MET A C 1
ATOM 5601 O O . MET A 1 689 ? 5.065 -26.528 30.550 1.00 94.56 689 MET A O 1
ATOM 5605 N N . ARG A 1 690 ? 4.286 -27.539 32.403 1.00 92.88 690 ARG A N 1
ATOM 5606 C CA . ARG A 1 690 ? 5.560 -27.595 33.126 1.00 92.88 690 ARG A CA 1
ATOM 5607 C C . ARG A 1 690 ? 6.523 -28.591 32.505 1.00 92.88 690 ARG A C 1
ATOM 5609 O O . ARG A 1 690 ? 7.668 -28.227 32.255 1.00 92.88 690 ARG A O 1
ATOM 5616 N N . ASP A 1 691 ? 6.058 -29.797 32.201 1.00 92.56 691 ASP A N 1
ATOM 5617 C CA . ASP A 1 691 ? 6.883 -30.833 31.569 1.00 92.56 691 ASP A CA 1
ATOM 5618 C C . ASP A 1 691 ? 7.379 -30.374 30.187 1.00 92.56 691 ASP A C 1
ATOM 5620 O O . ASP A 1 691 ? 8.509 -30.646 29.774 1.00 92.56 691 ASP A O 1
ATOM 5624 N N . ALA A 1 692 ? 6.561 -29.584 29.487 1.00 93.81 692 ALA A N 1
ATOM 5625 C CA . ALA A 1 692 ? 6.928 -28.962 28.226 1.00 93.81 692 ALA A CA 1
ATOM 5626 C C . ALA A 1 692 ? 7.675 -27.618 28.362 1.00 93.81 692 ALA A C 1
ATOM 5628 O O . ALA A 1 692 ? 8.236 -27.154 27.364 1.00 93.81 692 ALA A O 1
ATOM 5629 N N . ASN A 1 693 ? 7.768 -27.047 29.565 1.00 93.56 693 ASN A N 1
ATOM 5630 C CA . ASN A 1 693 ? 8.378 -25.751 29.870 1.00 93.56 693 ASN A CA 1
ATOM 5631 C C . ASN A 1 693 ? 7.790 -24.591 29.039 1.00 93.56 693 ASN A C 1
ATOM 5633 O O . ASN A 1 693 ? 8.521 -23.866 28.361 1.00 93.56 693 ASN A O 1
ATOM 5637 N N . ILE A 1 694 ? 6.459 -24.470 29.040 1.00 94.12 694 ILE A N 1
ATOM 5638 C CA . ILE A 1 694 ? 5.690 -23.475 28.276 1.00 94.12 694 ILE A CA 1
ATOM 5639 C C . ILE A 1 694 ? 5.439 -22.228 29.139 1.00 94.12 694 ILE A C 1
ATOM 5641 O O . ILE A 1 694 ? 4.659 -22.324 30.088 1.00 94.12 694 ILE A O 1
ATOM 5645 N N . PRO A 1 695 ? 6.052 -21.063 28.854 1.00 93.31 695 PRO A N 1
ATOM 5646 C CA . PRO A 1 695 ? 5.794 -19.838 29.605 1.00 93.31 695 PRO A CA 1
ATOM 5647 C C . PRO A 1 695 ? 4.544 -19.101 29.099 1.00 93.31 695 PRO A C 1
ATOM 5649 O O . PRO A 1 695 ? 4.252 -19.139 27.904 1.00 93.31 695 PRO A O 1
ATOM 5652 N N . ILE A 1 696 ? 3.864 -18.370 29.984 1.00 94.00 696 ILE A N 1
ATOM 5653 C CA . ILE A 1 696 ? 2.798 -17.414 29.643 1.00 94.00 696 ILE A CA 1
ATOM 5654 C C . ILE A 1 696 ? 2.926 -16.126 30.463 1.00 94.00 696 ILE A C 1
ATOM 5656 O O . ILE A 1 696 ? 3.566 -16.107 31.517 1.00 94.00 696 ILE A O 1
ATOM 5660 N N . VAL A 1 697 ? 2.325 -15.037 29.983 1.00 91.06 697 VAL A N 1
ATOM 5661 C CA . VAL A 1 697 ? 2.135 -13.822 30.790 1.00 91.06 697 VAL A CA 1
ATOM 5662 C C . VAL A 1 697 ? 0.833 -13.946 31.568 1.00 91.06 697 VAL A C 1
ATOM 5664 O O . VAL A 1 697 ? -0.149 -14.476 31.052 1.00 91.06 697 VAL A O 1
ATOM 5667 N N . ILE A 1 698 ? 0.827 -13.485 32.818 1.00 91.81 698 ILE A N 1
ATOM 5668 C CA . ILE A 1 698 ? -0.397 -13.426 33.616 1.00 91.81 698 ILE A CA 1
ATOM 5669 C C . ILE A 1 698 ? -1.357 -12.368 33.040 1.00 91.81 698 ILE A C 1
ATOM 5671 O O . ILE A 1 698 ? -0.964 -11.206 32.909 1.00 91.81 698 ILE A O 1
ATOM 5675 N N . PRO A 1 699 ? -2.607 -12.724 32.687 1.00 89.81 699 PRO A N 1
ATOM 5676 C CA . PRO A 1 699 ? -3.592 -11.732 32.273 1.00 89.81 699 PRO A CA 1
ATOM 5677 C C . PRO A 1 699 ? -3.986 -10.805 33.424 1.00 89.81 699 PRO A C 1
ATOM 5679 O O . PRO A 1 699 ? -3.841 -11.140 34.603 1.00 89.81 699 PRO A O 1
ATOM 5682 N N . ALA A 1 700 ? -4.573 -9.657 33.088 1.00 81.38 700 ALA A N 1
ATOM 5683 C CA . ALA A 1 700 ? -5.178 -8.779 34.084 1.00 81.38 700 ALA A CA 1
ATOM 5684 C C . ALA A 1 700 ? -6.256 -9.515 34.907 1.00 81.38 700 ALA A C 1
ATOM 5686 O O . ALA A 1 700 ? -6.867 -10.472 34.435 1.00 81.38 700 ALA A O 1
ATOM 5687 N N . LYS A 1 701 ? -6.477 -9.071 36.154 1.00 83.31 701 LYS A N 1
ATOM 5688 C CA . LYS A 1 701 ? -7.375 -9.684 37.162 1.00 83.31 701 LYS A CA 1
ATOM 5689 C C . LYS A 1 701 ? -7.020 -11.114 37.613 1.00 83.31 701 LYS A C 1
ATOM 5691 O O . LYS A 1 701 ? -7.562 -11.566 38.620 1.00 83.31 701 LYS A O 1
ATOM 5696 N N . CYS A 1 702 ? -6.094 -11.802 36.950 1.00 88.81 702 CYS A N 1
ATOM 5697 C CA . CYS A 1 702 ? -5.657 -13.137 37.348 1.00 88.81 702 CYS A CA 1
ATOM 5698 C C . CYS A 1 702 ? -4.628 -13.080 38.488 1.00 88.81 702 CYS A C 1
ATOM 5700 O O . CYS A 1 702 ? -3.899 -12.102 38.653 1.00 88.81 702 CYS A O 1
ATOM 5702 N N . GLN A 1 703 ? -4.554 -14.150 39.283 1.00 87.50 703 GLN A N 1
ATOM 5703 C CA . GLN A 1 703 ? -3.575 -14.295 40.364 1.00 87.50 703 GLN A CA 1
ATOM 5704 C C . GLN A 1 703 ? -2.690 -15.517 40.137 1.00 87.50 703 GLN A C 1
ATOM 5706 O O . GLN A 1 703 ? -3.139 -16.545 39.623 1.00 87.50 703 GLN A O 1
ATOM 5711 N N . ARG A 1 704 ? -1.426 -15.419 40.564 1.00 84.75 704 ARG A N 1
ATOM 5712 C CA . ARG A 1 704 ? -0.514 -16.565 40.560 1.00 84.75 704 ARG A CA 1
ATOM 5713 C C . ARG A 1 704 ? -1.047 -17.685 41.444 1.00 84.75 704 ARG A C 1
ATOM 5715 O O . ARG A 1 704 ? -1.695 -17.459 42.463 1.00 84.75 704 ARG A O 1
ATOM 5722 N N . PHE A 1 705 ? -0.685 -18.900 41.071 1.00 85.06 705 PHE A N 1
ATOM 5723 C CA . PHE A 1 705 ? -0.972 -20.112 41.824 1.00 85.06 705 PHE A CA 1
ATOM 5724 C C . PHE A 1 705 ? 0.330 -20.857 42.133 1.00 85.06 705 PHE A C 1
ATOM 5726 O O . PHE A 1 705 ? 1.349 -20.650 41.472 1.00 85.06 705 PHE A O 1
ATOM 5733 N N . ALA A 1 706 ? 0.315 -21.709 43.156 1.00 79.25 706 ALA A N 1
ATOM 5734 C CA . ALA A 1 706 ? 1.506 -22.443 43.576 1.00 79.25 706 ALA A CA 1
ATOM 5735 C C . ALA A 1 706 ? 2.071 -23.308 42.433 1.00 79.25 706 ALA A C 1
ATOM 5737 O O . ALA A 1 706 ? 1.320 -24.008 41.748 1.00 79.25 706 ALA A O 1
ATOM 5738 N N . GLY A 1 707 ? 3.392 -23.274 42.235 1.00 72.69 707 GLY A N 1
ATOM 5739 C CA . GLY A 1 707 ? 4.064 -24.063 41.198 1.00 72.69 707 GLY A CA 1
ATOM 5740 C C . GLY A 1 707 ? 4.038 -23.439 39.797 1.00 72.69 707 GLY A C 1
ATOM 5741 O O . GLY A 1 707 ? 4.258 -24.166 38.820 1.00 72.69 707 GLY A O 1
ATOM 5742 N N . SER A 1 708 ? 3.741 -22.137 39.697 1.00 82.75 708 SER A N 1
ATOM 5743 C CA . SER A 1 708 ? 3.744 -21.338 38.459 1.00 82.75 708 SER A CA 1
ATOM 5744 C C . SER A 1 708 ? 4.910 -20.340 38.366 1.00 82.75 708 SER A C 1
ATOM 5746 O O . SER A 1 708 ? 5.024 -19.619 37.379 1.00 82.75 708 SER A O 1
ATOM 5748 N N . GLU A 1 709 ? 5.801 -20.301 39.360 1.00 81.94 709 GLU A N 1
ATOM 5749 C CA . GLU A 1 709 ? 6.746 -19.206 39.617 1.00 81.94 709 GLU A CA 1
ATOM 5750 C C . GLU A 1 709 ? 7.698 -18.920 38.447 1.00 81.94 709 GLU A C 1
ATOM 5752 O O . GLU A 1 709 ? 8.021 -17.758 38.198 1.00 81.94 709 GLU A O 1
ATOM 5757 N N . LEU A 1 710 ? 8.123 -19.970 37.734 1.00 81.94 710 LEU A N 1
ATOM 5758 C CA . LEU A 1 710 ? 9.045 -19.889 36.595 1.00 81.94 710 LEU A CA 1
ATOM 5759 C C . LEU A 1 710 ? 8.342 -19.789 35.231 1.00 81.94 710 LEU A C 1
ATOM 5761 O O . LEU A 1 710 ? 8.984 -19.426 34.248 1.00 81.94 710 LEU A O 1
ATOM 5765 N N . LEU A 1 711 ? 7.053 -20.129 35.157 1.00 89.31 711 LEU A N 1
ATOM 5766 C CA . LEU A 1 711 ? 6.319 -20.249 33.892 1.00 89.31 711 LEU A CA 1
ATOM 5767 C C . LEU A 1 711 ? 5.353 -19.088 33.659 1.00 89.31 711 LEU A C 1
ATOM 5769 O O . LEU A 1 711 ? 5.173 -18.664 32.522 1.00 89.31 711 LEU A O 1
ATOM 5773 N N . VAL A 1 712 ? 4.752 -18.562 34.725 1.00 92.31 712 VAL A N 1
ATOM 5774 C CA . VAL A 1 712 ? 3.833 -17.427 34.671 1.00 92.31 712 VAL A CA 1
ATOM 5775 C C . VAL A 1 712 ? 4.607 -16.157 35.009 1.00 92.31 712 VAL A C 1
ATOM 5777 O O . VAL A 1 712 ? 5.079 -15.970 36.134 1.00 92.31 712 VAL A O 1
ATOM 5780 N N . LYS A 1 713 ? 4.758 -15.289 34.010 1.00 89.56 713 LYS A N 1
ATOM 5781 C CA . LYS A 1 713 ? 5.509 -14.034 34.102 1.00 89.56 713 LYS A CA 1
ATOM 5782 C C . LYS A 1 713 ? 4.580 -12.864 34.412 1.00 89.56 713 LYS A C 1
ATOM 5784 O O . LYS A 1 713 ? 3.445 -12.837 33.942 1.00 89.56 713 LYS A O 1
ATOM 5789 N N . GLU A 1 714 ? 5.079 -11.890 35.176 1.00 86.88 714 GLU A N 1
ATOM 5790 C CA . GLU A 1 714 ? 4.413 -10.586 35.299 1.00 86.88 714 GLU A CA 1
ATOM 5791 C C . GLU A 1 714 ? 4.489 -9.829 33.972 1.00 86.88 714 GLU A C 1
ATOM 5793 O O . GLU A 1 714 ? 5.422 -10.037 33.200 1.00 86.88 714 GLU A O 1
ATOM 5798 N N . GLU A 1 715 ? 3.576 -8.886 33.743 1.00 82.56 715 GLU A N 1
ATOM 5799 C CA . GLU A 1 715 ? 3.542 -8.061 32.524 1.00 82.56 715 GLU A CA 1
ATOM 5800 C C . GLU A 1 715 ? 4.890 -7.373 32.230 1.00 82.56 715 GLU A C 1
ATOM 5802 O O . GLU A 1 715 ? 5.371 -7.387 31.097 1.00 82.56 715 GLU A O 1
ATOM 5807 N N . LYS A 1 716 ? 5.537 -6.832 33.273 1.00 80.81 716 LYS A N 1
ATOM 5808 C CA . LYS A 1 716 ? 6.839 -6.143 33.198 1.00 80.81 716 LYS A CA 1
ATOM 5809 C C . LYS A 1 716 ? 8.016 -7.054 32.820 1.00 80.81 716 LYS A C 1
ATOM 5811 O O . LYS A 1 716 ? 9.026 -6.560 32.326 1.00 80.81 716 LYS A O 1
ATOM 5816 N N . ASP A 1 717 ? 7.886 -8.355 33.084 1.00 81.69 717 ASP A N 1
ATOM 5817 C CA . ASP A 1 717 ? 8.916 -9.379 32.861 1.00 81.69 717 ASP A CA 1
ATOM 5818 C C . ASP A 1 717 ? 8.530 -10.320 31.699 1.00 81.69 717 ASP A C 1
ATOM 5820 O O . ASP A 1 717 ? 9.261 -11.261 31.376 1.00 81.69 717 ASP A O 1
ATOM 5824 N N . GLY A 1 718 ? 7.360 -10.095 31.091 1.00 80.69 718 GLY A N 1
ATOM 5825 C CA . GLY A 1 718 ? 6.808 -10.894 30.009 1.00 80.69 718 GLY A CA 1
ATOM 5826 C C . GLY A 1 718 ? 7.618 -10.730 28.730 1.00 80.69 718 GLY A C 1
ATOM 5827 O O . GLY A 1 718 ? 7.861 -9.617 28.270 1.00 80.69 718 GLY A O 1
ATOM 5828 N N . ASP A 1 719 ? 8.020 -11.850 28.133 1.00 78.06 719 ASP A N 1
ATOM 5829 C CA . ASP A 1 719 ? 8.621 -11.865 26.803 1.00 78.06 719 ASP A CA 1
ATOM 5830 C C . ASP A 1 719 ? 7.572 -12.188 25.735 1.00 78.06 719 ASP A C 1
ATOM 5832 O O . ASP A 1 719 ? 6.463 -12.643 26.019 1.00 78.06 719 ASP A O 1
ATOM 5836 N N . GLN A 1 720 ? 7.924 -11.954 24.474 1.00 74.00 720 GLN A N 1
ATOM 5837 C CA . GLN A 1 720 ? 6.999 -12.141 23.359 1.00 74.00 720 GLN A CA 1
ATOM 5838 C C . GLN A 1 720 ? 6.521 -13.599 23.221 1.00 74.00 720 GLN A C 1
ATOM 5840 O O . GLN A 1 720 ? 5.397 -13.822 22.789 1.00 74.00 720 GLN A O 1
ATOM 5845 N N . LEU A 1 721 ? 7.327 -14.585 23.646 1.00 80.38 721 LEU A N 1
ATOM 5846 C CA . LEU A 1 721 ? 6.925 -16.000 23.707 1.00 80.38 721 LEU A CA 1
ATOM 5847 C C . LEU A 1 721 ? 5.787 -16.229 24.697 1.00 80.38 721 LEU A C 1
ATOM 5849 O O . LEU A 1 721 ? 4.817 -16.909 24.375 1.00 80.38 721 LEU A O 1
ATOM 5853 N N . ALA A 1 722 ? 5.899 -15.653 25.889 1.00 88.56 722 ALA A N 1
ATOM 5854 C CA . ALA A 1 722 ? 4.887 -15.766 26.921 1.00 88.56 722 ALA A CA 1
ATOM 5855 C C . ALA A 1 722 ? 3.562 -15.096 26.500 1.00 88.56 722 ALA A C 1
ATOM 5857 O O . ALA A 1 722 ? 2.494 -15.664 26.732 1.00 88.56 722 ALA A O 1
ATOM 5858 N N . TYR A 1 723 ? 3.617 -13.939 25.826 1.00 84.25 723 TYR A N 1
ATOM 5859 C CA . TYR A 1 723 ? 2.427 -13.307 25.232 1.00 84.25 723 TYR A CA 1
ATOM 5860 C C . TYR A 1 723 ? 1.843 -14.149 24.087 1.00 84.25 723 TYR A C 1
ATOM 5862 O O . TYR A 1 723 ? 0.629 -14.341 24.016 1.00 84.25 723 TYR A O 1
ATOM 5870 N N . LEU A 1 724 ? 2.696 -14.701 23.215 1.00 80.00 724 LEU A N 1
ATOM 5871 C CA . LEU A 1 724 ? 2.269 -15.539 22.096 1.00 80.00 724 LEU A CA 1
ATOM 5872 C C . LEU A 1 724 ? 1.552 -16.799 22.580 1.00 80.00 724 LEU A C 1
ATOM 5874 O O . LEU A 1 724 ? 0.462 -17.087 22.106 1.00 80.00 724 LEU A O 1
ATOM 5878 N N . ASN A 1 725 ? 2.131 -17.537 23.528 1.00 88.88 725 ASN A N 1
ATOM 5879 C CA . ASN A 1 725 ? 1.510 -18.752 24.053 1.00 88.88 725 ASN A CA 1
ATOM 5880 C C . ASN A 1 725 ? 0.143 -18.466 24.673 1.00 88.88 725 ASN A C 1
ATOM 5882 O O . ASN A 1 725 ? -0.799 -19.210 24.416 1.00 88.88 725 ASN A O 1
ATOM 5886 N N . LEU A 1 726 ? 0.012 -17.377 25.440 1.00 91.31 726 LEU A N 1
ATOM 5887 C CA . LEU A 1 726 ? -1.283 -16.956 25.972 1.00 91.31 726 LEU A CA 1
ATOM 5888 C C . LEU A 1 726 ? -2.289 -16.721 24.835 1.00 91.31 726 LEU A C 1
ATOM 5890 O O . LEU A 1 726 ? -3.405 -17.233 24.890 1.00 91.31 726 LEU A O 1
ATOM 5894 N N . LYS A 1 727 ? -1.873 -16.014 23.778 1.00 84.88 727 LYS A N 1
ATOM 5895 C CA . LYS A 1 727 ? -2.710 -15.723 22.609 1.00 84.88 727 LYS A CA 1
ATOM 5896 C C . LYS A 1 727 ? -3.090 -16.977 21.817 1.00 84.88 727 LYS A C 1
ATOM 5898 O O . LYS A 1 727 ? -4.224 -17.074 21.361 1.00 84.88 727 LYS A O 1
ATOM 5903 N N . LEU A 1 728 ? -2.175 -17.933 21.655 1.00 85.25 728 LEU A N 1
ATOM 5904 C CA . LEU A 1 728 ? -2.439 -19.206 20.977 1.00 85.25 728 LEU A CA 1
ATOM 5905 C C . LEU A 1 728 ? -3.489 -20.019 21.739 1.00 85.25 728 LEU A C 1
ATOM 5907 O O . LEU A 1 728 ? -4.450 -20.488 21.137 1.00 85.25 728 LEU A O 1
ATOM 5911 N N . ILE A 1 729 ? -3.364 -20.102 23.067 1.00 92.50 729 ILE A N 1
ATOM 5912 C CA . ILE A 1 729 ? -4.371 -20.750 23.916 1.00 92.50 729 ILE A CA 1
ATOM 5913 C C . ILE A 1 729 ? -5.709 -19.998 23.820 1.00 92.50 729 ILE A C 1
ATOM 5915 O O . ILE A 1 729 ? -6.746 -20.622 23.619 1.00 92.50 729 ILE A O 1
ATOM 5919 N N . ALA A 1 730 ? -5.701 -18.665 23.916 1.00 90.62 730 ALA A N 1
ATOM 5920 C CA . ALA A 1 730 ? -6.907 -17.843 23.802 1.00 90.62 730 ALA A CA 1
ATOM 5921 C C . ALA A 1 730 ? -7.613 -18.030 22.448 1.00 90.62 730 ALA A C 1
ATOM 5923 O O . ALA A 1 730 ? -8.837 -18.138 22.398 1.00 90.62 730 ALA A O 1
ATOM 5924 N N . ASN A 1 731 ? -6.853 -18.131 21.356 1.00 85.94 731 ASN A N 1
ATOM 5925 C CA . ASN A 1 731 ? -7.393 -18.382 20.025 1.00 85.94 731 ASN A CA 1
ATOM 5926 C C . ASN A 1 731 ? -8.071 -19.754 19.928 1.00 85.94 731 ASN A C 1
ATOM 5928 O O . ASN A 1 731 ? -9.156 -19.858 19.361 1.00 85.94 731 ASN A O 1
ATOM 5932 N N . GLU A 1 732 ? -7.485 -20.792 20.530 1.00 88.38 732 GLU A N 1
ATOM 5933 C CA . GLU A 1 732 ? -8.100 -22.122 20.546 1.00 88.38 732 GLU A CA 1
ATOM 5934 C C . GLU A 1 732 ? -9.430 -22.169 21.299 1.00 88.38 732 GLU A C 1
ATOM 5936 O O . GLU A 1 732 ? -10.287 -22.990 20.962 1.00 88.38 732 GLU A O 1
ATOM 5941 N N . LEU A 1 733 ? -9.620 -21.273 22.272 1.00 92.50 733 LEU A N 1
ATOM 5942 C CA . LEU A 1 733 ? -10.839 -21.124 23.072 1.00 92.50 733 LEU A CA 1
ATOM 5943 C C . LEU A 1 733 ? -11.868 -20.164 22.455 1.00 92.50 733 LEU A C 1
ATOM 5945 O O . LEU A 1 733 ? -12.971 -20.036 22.987 1.00 92.50 733 LEU A O 1
ATOM 5949 N N . ARG A 1 734 ? -11.550 -19.507 21.333 1.00 89.62 734 ARG A N 1
ATOM 5950 C CA . ARG A 1 734 ? -12.440 -18.525 20.695 1.00 89.62 734 ARG A CA 1
ATOM 5951 C C . ARG A 1 734 ? -13.791 -19.120 20.311 1.00 89.62 734 ARG A C 1
ATOM 5953 O O . ARG A 1 734 ? -14.809 -18.518 20.630 1.00 89.62 734 ARG A O 1
ATOM 5960 N N . ALA A 1 735 ? -13.799 -20.327 19.746 1.00 89.06 735 ALA A N 1
ATOM 5961 C CA . ALA A 1 735 ? -15.029 -21.022 19.368 1.00 89.06 735 ALA A CA 1
ATOM 5962 C C . ALA A 1 735 ? -15.972 -21.266 20.565 1.00 89.06 735 ALA A C 1
ATOM 5964 O O . ALA A 1 735 ? -17.187 -21.262 20.393 1.00 89.06 735 ALA A O 1
ATOM 5965 N N . LEU A 1 736 ? -15.432 -21.433 21.784 1.00 91.12 736 LEU A N 1
ATOM 5966 C CA . LEU A 1 736 ? -16.232 -21.525 23.011 1.00 91.12 736 LEU A CA 1
ATOM 5967 C C . LEU A 1 736 ? -16.864 -20.179 23.379 1.00 91.12 736 LEU A C 1
ATOM 5969 O O . LEU A 1 736 ? -18.035 -20.138 23.741 1.00 91.12 736 LEU A O 1
ATOM 5973 N N . TRP A 1 737 ? -16.088 -19.093 23.321 1.00 91.31 737 TRP A N 1
ATOM 5974 C CA . TRP A 1 737 ? -16.562 -17.750 23.668 1.00 91.31 737 TRP A CA 1
ATOM 5975 C C . TRP A 1 737 ? -17.587 -17.212 22.665 1.00 91.31 737 TRP A C 1
ATOM 5977 O O . TRP A 1 737 ? -18.601 -16.646 23.062 1.00 91.31 737 TRP A O 1
ATOM 5987 N N . GLU A 1 738 ? -17.330 -17.411 21.374 1.00 87.31 738 GLU A N 1
ATOM 5988 C CA . GLU A 1 738 ? -18.195 -16.960 20.279 1.00 87.31 738 GLU A CA 1
ATOM 5989 C C . GLU A 1 738 ? -19.356 -17.946 20.012 1.00 87.31 738 GLU A C 1
ATOM 5991 O O . GLU A 1 738 ? -20.203 -17.676 19.167 1.00 87.31 738 GLU A O 1
ATOM 5996 N N . GLU A 1 739 ? -19.430 -19.053 20.769 1.00 87.00 739 GLU A N 1
ATOM 5997 C CA . GLU A 1 739 ? -20.442 -20.116 20.667 1.00 87.00 739 GLU A CA 1
ATOM 5998 C C . GLU A 1 739 ? -20.619 -20.646 19.223 1.00 87.00 739 GLU A C 1
ATOM 6000 O O . GLU A 1 739 ? -21.738 -20.863 18.755 1.00 87.00 739 GLU A O 1
ATOM 6005 N N . GLU A 1 740 ? -19.505 -20.878 18.511 1.00 86.56 740 GLU A N 1
ATOM 6006 C CA . GLU A 1 740 ? -19.506 -21.365 17.122 1.00 86.56 740 GLU A CA 1
ATOM 6007 C C . GLU A 1 740 ? -20.233 -22.712 16.981 1.00 86.56 740 GLU A C 1
ATOM 6009 O O . GLU A 1 740 ? -20.124 -23.602 17.826 1.00 86.56 740 GLU A O 1
ATOM 6014 N N . VAL A 1 741 ? -20.947 -22.917 15.872 1.00 83.50 741 VAL A N 1
ATOM 6015 C CA . VAL A 1 741 ? -21.710 -24.154 15.645 1.00 83.50 741 VAL A CA 1
ATOM 6016 C C . VAL A 1 741 ? -20.803 -25.386 15.773 1.00 83.50 741 VAL A C 1
ATOM 6018 O O . VAL A 1 741 ? -19.877 -25.581 14.991 1.00 83.50 741 VAL A O 1
ATOM 6021 N N . GLY A 1 742 ? -21.098 -26.243 16.756 1.00 83.56 742 GLY A N 1
ATOM 6022 C CA . GLY A 1 742 ? -20.355 -27.481 17.007 1.00 83.56 742 GLY A CA 1
ATOM 6023 C C . GLY A 1 742 ? -19.171 -27.360 17.975 1.00 83.56 742 GLY A C 1
ATOM 6024 O O . GLY A 1 742 ? -18.488 -28.365 18.189 1.00 83.56 742 GLY A O 1
ATOM 6025 N N . TYR A 1 743 ? -18.944 -26.200 18.611 1.00 86.69 743 TYR A N 1
ATOM 6026 C CA . TYR A 1 743 ? -17.818 -26.003 19.536 1.00 86.69 743 TYR A CA 1
ATOM 6027 C C . TYR A 1 743 ? -17.777 -27.038 20.675 1.00 86.69 743 TYR A C 1
ATOM 6029 O O . TYR A 1 743 ? -16.698 -27.446 21.098 1.00 86.69 743 TYR A O 1
ATOM 6037 N N . GLN A 1 744 ? -18.924 -27.530 21.162 1.00 85.56 744 GLN A N 1
ATOM 6038 C CA . GLN A 1 744 ? -18.946 -28.544 22.223 1.00 85.56 744 GLN A CA 1
ATOM 6039 C C . GLN A 1 744 ? -18.299 -29.855 21.768 1.00 85.56 744 GLN A C 1
ATOM 6041 O O . GLN A 1 744 ? -17.593 -30.492 22.544 1.00 85.56 744 GLN A O 1
ATOM 6046 N N . SER A 1 745 ? -18.504 -30.244 20.507 1.00 84.94 745 SER A N 1
ATOM 6047 C CA . SER A 1 745 ? -17.883 -31.453 19.952 1.00 84.94 745 SER A CA 1
ATOM 6048 C C . SER A 1 745 ? -16.371 -31.271 19.812 1.00 84.94 745 SER A C 1
ATOM 6050 O O . SER A 1 745 ? -15.630 -32.190 20.147 1.00 84.94 745 SER A O 1
ATOM 6052 N N . LYS A 1 746 ? -15.912 -30.058 19.442 1.00 83.38 746 LYS A N 1
ATOM 6053 C CA . LYS A 1 746 ? -14.480 -29.707 19.373 1.00 83.38 746 LYS A CA 1
ATOM 6054 C C . LYS A 1 746 ? -13.759 -30.024 20.687 1.00 83.38 746 LYS A C 1
ATOM 6056 O O . LYS A 1 746 ? -12.659 -30.557 20.655 1.00 83.38 746 LYS A O 1
ATOM 6061 N N . TYR A 1 747 ? -14.373 -29.720 21.833 1.00 86.19 747 TYR A N 1
ATOM 6062 C CA . TYR A 1 747 ? -13.695 -29.823 23.130 1.00 86.19 747 TYR A CA 1
ATOM 6063 C C . TYR A 1 747 ? -14.029 -31.079 23.949 1.00 86.19 747 TYR A C 1
ATOM 6065 O O . TYR A 1 747 ? -13.247 -31.431 24.831 1.00 86.19 747 TYR A O 1
ATOM 6073 N N . ASN A 1 748 ? -15.140 -31.770 23.668 1.00 79.06 748 ASN A N 1
ATOM 6074 C CA . ASN A 1 748 ? -15.545 -32.978 24.401 1.00 79.06 748 ASN A CA 1
ATOM 6075 C C . ASN A 1 748 ? -14.804 -34.256 23.956 1.00 79.06 748 ASN A C 1
ATOM 6077 O O . ASN A 1 748 ? -14.765 -35.234 24.706 1.00 79.06 748 ASN A O 1
ATOM 6081 N N . GLU A 1 749 ? -14.199 -34.273 22.764 1.00 65.19 749 GLU A N 1
ATOM 6082 C CA . GLU A 1 749 ? -13.456 -35.421 22.220 1.00 65.19 749 GLU A CA 1
ATOM 6083 C C . GLU A 1 749 ? -12.032 -35.538 22.806 1.00 65.19 749 GLU A C 1
ATOM 6085 O O . GLU A 1 749 ? -11.021 -35.429 22.118 1.00 65.19 749 GLU A O 1
ATOM 6090 N N . GLY A 1 750 ? -11.927 -35.791 24.112 1.00 69.75 750 GLY A N 1
ATOM 6091 C CA . GLY A 1 750 ? -10.638 -36.032 24.765 1.00 69.75 750 GLY A CA 1
ATOM 6092 C C . GLY A 1 750 ? -9.763 -34.778 24.897 1.00 69.75 750 GLY A C 1
ATOM 6093 O O . GLY A 1 750 ? -10.253 -33.674 25.110 1.00 69.75 750 GLY A O 1
ATOM 6094 N N . ALA A 1 751 ? -8.440 -34.955 24.890 1.00 79.25 751 ALA A N 1
ATOM 6095 C CA . ALA A 1 751 ? -7.520 -33.831 25.031 1.00 79.25 751 ALA A CA 1
ATOM 6096 C C . ALA A 1 751 ? -7.234 -33.183 23.669 1.00 79.25 751 ALA A C 1
ATOM 6098 O O . ALA A 1 751 ? -6.885 -33.865 22.707 1.00 79.25 751 ALA A O 1
ATOM 6099 N N . ASN A 1 752 ? -7.344 -31.860 23.622 1.00 87.12 752 ASN A N 1
ATOM 6100 C CA . ASN A 1 752 ? -7.102 -31.039 22.445 1.00 87.12 752 ASN A CA 1
ATOM 6101 C C . ASN A 1 752 ? -5.598 -30.819 22.275 1.00 87.12 752 ASN A C 1
ATOM 6103 O O . ASN A 1 752 ? -4.897 -30.573 23.256 1.00 87.12 752 ASN A O 1
ATOM 6107 N N . ILE A 1 753 ? -5.088 -30.892 21.048 1.00 89.56 753 ILE A N 1
ATOM 6108 C CA . ILE A 1 753 ? -3.663 -30.670 20.782 1.00 89.56 753 ILE A CA 1
ATOM 6109 C C . ILE A 1 753 ? -3.441 -29.197 20.455 1.00 89.56 753 ILE A C 1
ATOM 6111 O O . ILE A 1 753 ? -3.871 -28.721 19.408 1.00 89.56 753 ILE A O 1
ATOM 6115 N N . PHE A 1 754 ? -2.754 -28.484 21.344 1.00 90.25 754 PHE A N 1
ATOM 6116 C CA . PHE A 1 754 ? -2.370 -27.088 21.151 1.00 90.25 754 PHE A CA 1
ATOM 6117 C C . PHE A 1 754 ? -0.893 -27.001 20.779 1.00 90.25 754 PHE A C 1
ATOM 6119 O O . PHE A 1 754 ? -0.039 -27.530 21.493 1.00 90.25 754 PHE A O 1
ATOM 6126 N N . LYS A 1 755 ? -0.579 -26.291 19.696 1.00 88.38 755 LYS A N 1
ATOM 6127 C CA . LYS A 1 755 ? 0.803 -25.995 19.304 1.00 88.38 755 LYS A CA 1
ATOM 6128 C C . LYS A 1 755 ? 1.316 -24.793 20.082 1.00 88.38 755 LYS A C 1
ATOM 6130 O O . LYS A 1 755 ? 0.869 -23.677 19.844 1.00 88.38 755 LYS A O 1
ATOM 6135 N N . LEU A 1 756 ? 2.236 -25.020 21.017 1.00 89.38 756 LEU A N 1
ATOM 6136 C CA . LEU A 1 756 ? 2.782 -23.986 21.905 1.00 89.38 756 LEU A CA 1
ATOM 6137 C C . LEU A 1 756 ? 4.311 -24.000 21.896 1.00 89.38 756 LEU A C 1
ATOM 6139 O O . LEU A 1 756 ? 4.938 -24.985 21.514 1.00 89.38 756 LEU A O 1
ATOM 6143 N N . TYR A 1 757 ? 4.934 -22.920 22.359 1.00 87.75 757 TYR A N 1
ATOM 6144 C CA . TYR A 1 757 ? 6.386 -22.759 22.328 1.00 87.75 757 TYR A CA 1
ATOM 6145 C C . TYR A 1 757 ? 6.992 -22.811 23.730 1.00 87.75 757 TYR A C 1
ATOM 6147 O O . TYR A 1 757 ? 6.590 -22.086 24.636 1.00 87.75 757 TYR A O 1
ATOM 6155 N N . SER A 1 758 ? 8.002 -23.657 23.919 1.00 89.06 758 SER A N 1
ATOM 6156 C CA . SER A 1 758 ? 8.763 -23.708 25.178 1.00 89.06 758 SER A CA 1
ATOM 6157 C C . SER A 1 758 ? 9.687 -22.497 25.363 1.00 89.06 758 SER A C 1
ATOM 6159 O O . SER A 1 758 ? 9.967 -21.776 24.406 1.00 89.06 758 SER A O 1
ATOM 6161 N N . THR A 1 759 ? 10.250 -22.303 26.563 1.00 85.38 759 THR A N 1
ATOM 6162 C CA . THR A 1 759 ? 11.238 -21.228 26.826 1.00 85.38 759 THR A CA 1
ATOM 6163 C C . THR A 1 759 ? 12.465 -21.282 25.909 1.00 85.38 759 THR A C 1
ATOM 6165 O O . THR A 1 759 ? 13.130 -20.272 25.715 1.00 85.38 759 THR A O 1
ATOM 6168 N N . ASN A 1 760 ? 12.772 -22.451 25.335 1.00 80.75 760 ASN A N 1
ATOM 6169 C CA . ASN A 1 760 ? 13.862 -22.638 24.371 1.00 80.75 760 ASN A CA 1
ATOM 6170 C C . ASN A 1 760 ? 13.421 -22.353 22.924 1.00 80.75 760 ASN A C 1
ATOM 6172 O O . ASN A 1 760 ? 14.138 -22.678 21.977 1.00 80.75 760 ASN A O 1
ATOM 6176 N N . ASN A 1 761 ? 12.230 -21.776 22.746 1.00 74.06 761 ASN A N 1
ATOM 6177 C CA . ASN A 1 761 ? 11.623 -21.457 21.462 1.00 74.06 761 ASN A CA 1
ATOM 6178 C C . ASN A 1 761 ? 11.464 -22.696 20.556 1.00 74.06 761 ASN A C 1
ATOM 6180 O O . ASN A 1 761 ? 11.753 -22.659 19.359 1.00 74.06 761 ASN A O 1
ATOM 6184 N N . ILE A 1 762 ? 11.087 -23.831 21.153 1.00 80.62 762 ILE A N 1
ATOM 6185 C CA . ILE A 1 762 ? 10.780 -25.091 20.456 1.00 80.62 762 ILE A CA 1
ATOM 6186 C C . ILE A 1 762 ? 9.266 -25.278 20.486 1.00 80.62 762 ILE A C 1
ATOM 6188 O O . ILE A 1 762 ? 8.701 -25.281 21.584 1.00 80.62 762 ILE A O 1
ATOM 6192 N N . GLU A 1 763 ? 8.659 -25.431 19.306 1.00 85.94 763 GLU A N 1
ATOM 6193 C CA . GLU A 1 763 ? 7.246 -25.789 19.135 1.00 85.94 763 GLU A CA 1
ATOM 6194 C C . GLU A 1 763 ? 6.986 -27.186 19.703 1.00 85.94 763 GLU A C 1
ATOM 6196 O O . GLU A 1 763 ? 7.782 -28.109 19.508 1.00 85.94 763 GLU A O 1
ATOM 6201 N N . LYS A 1 764 ? 5.890 -27.329 20.439 1.00 88.56 764 LYS A N 1
ATOM 6202 C CA . LYS A 1 764 ? 5.466 -28.566 21.080 1.00 88.56 764 LYS A CA 1
ATOM 6203 C C . LYS A 1 764 ? 3.962 -28.730 20.928 1.00 88.56 764 LYS A C 1
ATOM 6205 O O . LYS A 1 764 ? 3.206 -27.802 21.205 1.00 88.56 764 LYS A O 1
ATOM 6210 N N . ASP A 1 765 ? 3.560 -29.942 20.577 1.00 92.25 765 ASP A N 1
ATOM 6211 C CA . ASP A 1 765 ? 2.172 -30.382 20.622 1.00 92.25 765 ASP A CA 1
ATOM 6212 C C . ASP A 1 765 ? 1.806 -30.712 22.074 1.00 92.25 765 ASP A C 1
ATOM 6214 O O . ASP A 1 765 ? 2.323 -31.665 22.665 1.00 92.25 765 ASP A O 1
ATOM 6218 N N . ILE A 1 766 ? 0.942 -29.895 22.676 1.00 93.69 766 ILE A N 1
ATOM 6219 C CA . ILE A 1 766 ? 0.517 -30.027 24.070 1.00 93.69 766 ILE A CA 1
ATOM 6220 C C . ILE A 1 766 ? -0.912 -30.552 24.119 1.00 93.69 766 ILE A C 1
ATOM 6222 O O . ILE A 1 766 ? -1.834 -29.927 23.610 1.00 93.69 766 ILE A O 1
ATOM 6226 N N . SER A 1 767 ? -1.096 -31.690 24.779 1.00 93.69 767 SER A N 1
ATOM 6227 C CA . SER A 1 767 ? -2.405 -32.292 25.035 1.00 93.69 767 SER A CA 1
ATOM 6228 C C . SER A 1 767 ? -3.106 -31.572 26.198 1.00 93.69 767 SER A C 1
ATOM 6230 O O . SER A 1 767 ? -2.791 -31.827 27.361 1.00 93.69 767 SER A O 1
ATOM 6232 N N . VAL A 1 768 ? -4.069 -30.704 25.889 1.00 94.19 768 VAL A N 1
ATOM 6233 C CA . VAL A 1 768 ? -4.807 -29.837 26.820 1.00 94.19 768 VAL A CA 1
ATOM 6234 C C . VAL A 1 768 ? -6.238 -30.339 27.028 1.00 94.19 768 VAL A C 1
ATOM 6236 O O . VAL A 1 768 ? -6.972 -30.598 26.078 1.00 94.19 768 VAL A O 1
ATOM 6239 N N . ARG A 1 769 ? -6.666 -30.465 28.286 1.00 92.06 769 ARG A N 1
ATOM 6240 C CA . ARG A 1 769 ? -8.061 -30.757 28.653 1.00 92.06 769 ARG A CA 1
ATOM 6241 C C . ARG A 1 769 ? -8.827 -29.465 28.892 1.00 92.06 769 ARG A C 1
ATOM 6243 O O . ARG A 1 769 ? -8.301 -28.558 29.533 1.00 92.06 769 ARG A O 1
ATOM 6250 N N . ILE A 1 770 ? -10.061 -29.405 28.406 1.00 93.00 770 ILE A N 1
ATOM 6251 C CA . ILE A 1 770 ? -10.912 -28.217 28.485 1.00 93.00 770 ILE A CA 1
ATOM 6252 C C . ILE A 1 770 ? -12.206 -28.608 29.188 1.00 93.00 770 ILE A C 1
ATOM 6254 O O . ILE A 1 770 ? -12.904 -29.516 28.748 1.00 93.00 770 ILE A O 1
ATOM 6258 N N . ASP A 1 771 ? -12.503 -27.928 30.291 1.00 92.44 771 ASP A N 1
ATOM 6259 C CA . ASP A 1 771 ? -13.755 -28.076 31.030 1.00 92.44 771 ASP A CA 1
ATOM 6260 C C . ASP A 1 771 ? -14.723 -26.970 30.589 1.00 92.44 771 ASP A C 1
ATOM 6262 O O . ASP A 1 771 ? -14.616 -25.821 31.024 1.00 92.44 771 ASP A O 1
ATOM 6266 N N . ILE A 1 772 ? -15.628 -27.305 29.664 1.00 92.00 772 ILE A N 1
ATOM 6267 C CA . ILE A 1 772 ? -16.557 -26.336 29.063 1.00 92.00 772 ILE A CA 1
ATOM 6268 C C . ILE A 1 772 ? -17.442 -25.693 30.136 1.00 92.00 772 ILE A C 1
ATOM 6270 O O . ILE A 1 772 ? -17.583 -24.469 30.149 1.00 92.00 772 ILE A O 1
ATOM 6274 N N . ASP A 1 773 ? -18.011 -26.497 31.036 1.00 91.75 773 ASP A N 1
ATOM 6275 C CA . ASP A 1 773 ? -18.959 -26.028 32.049 1.00 91.75 773 ASP A CA 1
ATOM 6276 C C . ASP A 1 773 ? -18.282 -25.061 33.026 1.00 91.75 773 ASP A C 1
ATOM 6278 O O . ASP A 1 773 ? -18.827 -24.000 33.348 1.00 91.75 773 ASP A O 1
ATOM 6282 N N . PHE A 1 774 ? -17.054 -25.377 33.446 1.00 94.31 774 PHE A N 1
ATOM 6283 C CA . PHE A 1 774 ? -16.257 -24.492 34.291 1.00 94.31 774 PHE A CA 1
ATOM 6284 C C . PHE A 1 774 ? -15.945 -23.153 33.606 1.00 94.31 774 PHE A C 1
ATOM 6286 O O . PHE A 1 774 ? -16.111 -22.092 34.214 1.00 94.31 774 PHE A O 1
ATOM 6293 N N . LEU A 1 775 ? -15.530 -23.176 32.335 1.00 94.75 775 LEU A N 1
ATOM 6294 C CA . LEU A 1 775 ? -15.225 -21.954 31.585 1.00 94.75 775 LEU A CA 1
ATOM 6295 C C . LEU A 1 775 ? -16.479 -21.105 31.337 1.00 94.75 775 LEU A C 1
ATOM 6297 O O . LEU A 1 775 ? -16.435 -19.885 31.499 1.00 94.75 775 LEU A O 1
ATOM 6301 N N . GLN A 1 776 ? -17.618 -21.726 31.025 1.00 92.81 776 GLN A N 1
ATOM 6302 C CA . GLN A 1 776 ? -18.895 -21.019 30.901 1.00 92.81 776 GLN A CA 1
ATOM 6303 C C . GLN A 1 776 ? -19.355 -20.397 32.223 1.00 92.81 776 GLN A C 1
ATOM 6305 O O . GLN A 1 776 ? -19.920 -19.300 32.217 1.00 92.81 776 GLN A O 1
ATOM 6310 N N . ALA A 1 777 ? -19.087 -21.043 33.361 1.00 94.44 777 ALA A N 1
ATOM 6311 C CA . ALA A 1 777 ? -19.364 -20.464 34.672 1.00 94.44 777 ALA A CA 1
ATOM 6312 C C . ALA A 1 777 ? -18.524 -19.200 34.934 1.00 94.44 777 ALA A C 1
ATOM 6314 O O . ALA A 1 777 ? -19.055 -18.213 35.449 1.00 94.44 777 ALA A O 1
ATOM 6315 N N . ILE A 1 778 ? -17.247 -19.190 34.528 1.00 94.25 778 ILE A N 1
ATOM 6316 C CA . ILE A 1 778 ? -16.387 -17.995 34.601 1.00 94.25 778 ILE A CA 1
ATOM 6317 C C . ILE A 1 778 ? -16.943 -16.876 33.715 1.00 94.25 778 ILE A C 1
ATOM 6319 O O . ILE A 1 778 ? -17.108 -15.754 34.190 1.00 94.25 778 ILE A O 1
ATOM 6323 N N . ILE A 1 779 ? -17.295 -17.187 32.462 1.00 94.69 779 ILE A N 1
ATOM 6324 C CA . ILE A 1 779 ? -17.898 -16.224 31.528 1.00 94.69 779 ILE A CA 1
ATOM 6325 C C . ILE A 1 779 ? -19.140 -15.569 32.147 1.00 94.69 779 ILE A C 1
ATOM 6327 O O . ILE A 1 779 ? -19.241 -14.343 32.194 1.00 94.69 779 ILE A O 1
ATOM 6331 N N . ARG A 1 780 ? -20.074 -16.379 32.666 1.00 94.94 780 ARG A N 1
ATOM 6332 C CA . ARG A 1 780 ? -21.313 -15.891 33.293 1.00 94.94 780 ARG A CA 1
ATOM 6333 C C . ARG A 1 780 ? -21.040 -14.991 34.489 1.00 94.94 780 ARG A C 1
ATOM 6335 O O . ARG A 1 780 ? -21.710 -13.969 34.635 1.00 94.94 780 ARG A O 1
ATOM 6342 N N . LYS A 1 781 ? -20.073 -15.354 35.333 1.00 95.12 781 LYS A N 1
ATOM 6343 C CA . LYS A 1 781 ? -19.701 -14.562 36.506 1.00 95.12 781 LYS A CA 1
ATOM 6344 C C . LYS A 1 781 ? -19.187 -13.179 36.102 1.00 95.12 781 LYS A C 1
ATOM 6346 O O . LYS A 1 781 ? -19.700 -12.182 36.591 1.00 95.12 781 LYS A O 1
ATOM 6351 N N . GLU A 1 782 ? -18.232 -13.116 35.182 1.00 94.44 782 GLU A N 1
ATOM 6352 C CA . GLU A 1 782 ? -17.600 -11.851 34.781 1.00 94.44 782 GLU A CA 1
ATOM 6353 C C . GLU A 1 782 ? -18.579 -10.927 34.046 1.00 94.44 782 GLU A C 1
ATOM 6355 O O . GLU A 1 782 ? -18.594 -9.718 34.276 1.00 94.44 782 GLU A O 1
ATOM 6360 N N . ILE A 1 783 ? -19.461 -11.498 33.219 1.00 95.19 783 ILE A N 1
ATOM 6361 C CA . ILE A 1 783 ? -20.576 -10.765 32.607 1.00 95.19 783 ILE A CA 1
ATOM 6362 C C . ILE A 1 783 ? -21.530 -10.229 33.682 1.00 95.19 783 ILE A C 1
ATOM 6364 O O . ILE A 1 783 ? -21.917 -9.062 33.620 1.00 95.19 783 ILE A O 1
ATOM 6368 N N . SER A 1 784 ? -21.895 -11.050 34.673 1.00 95.75 784 SER A N 1
ATOM 6369 C CA . SER A 1 784 ? -22.783 -10.634 35.769 1.00 95.75 784 SER A CA 1
ATOM 6370 C C . SER A 1 784 ? -22.181 -9.474 36.561 1.00 95.75 784 SER A C 1
ATOM 6372 O O . SER A 1 784 ? -22.859 -8.473 36.780 1.00 95.75 784 SER A O 1
ATOM 6374 N N . ASP A 1 785 ? -20.895 -9.560 36.913 1.00 94.44 785 ASP A N 1
ATOM 6375 C CA . ASP A 1 785 ? -20.170 -8.495 37.615 1.00 94.44 785 ASP A CA 1
ATOM 6376 C C . ASP A 1 785 ? -20.157 -7.188 36.791 1.00 94.44 785 ASP A C 1
ATOM 6378 O O . ASP A 1 785 ? -20.364 -6.096 37.331 1.00 94.44 785 ASP A O 1
ATOM 6382 N N . GLY A 1 786 ? -19.987 -7.290 35.467 1.00 94.88 786 GLY A N 1
ATOM 6383 C CA . GLY A 1 786 ? -20.092 -6.160 34.542 1.00 94.88 786 GLY A CA 1
ATOM 6384 C C . GLY A 1 786 ? -21.483 -5.517 34.520 1.00 94.88 786 GLY A C 1
ATOM 6385 O O . GLY A 1 786 ? -21.600 -4.291 34.591 1.00 94.88 786 GLY A O 1
ATOM 6386 N N . ILE A 1 787 ? -22.545 -6.324 34.471 1.00 96.62 787 ILE A N 1
ATOM 6387 C CA . ILE A 1 787 ? -23.935 -5.843 34.480 1.00 96.62 787 ILE A CA 1
ATOM 6388 C C . ILE A 1 787 ? -24.284 -5.202 35.831 1.00 96.62 787 ILE A C 1
ATOM 6390 O O . ILE A 1 787 ? -24.908 -4.140 35.860 1.00 96.62 787 ILE A O 1
ATOM 6394 N N . GLU A 1 788 ? -23.838 -5.768 36.956 1.00 96.19 788 GLU A N 1
ATOM 6395 C CA . GLU A 1 788 ? -24.011 -5.127 38.266 1.00 96.19 788 GLU A CA 1
ATOM 6396 C C . GLU A 1 788 ? -23.304 -3.775 38.325 1.00 96.19 788 GLU A C 1
ATOM 6398 O O . GLU A 1 788 ? -23.846 -2.806 38.861 1.00 96.19 788 GLU A O 1
ATOM 6403 N N . ASN A 1 789 ? -22.102 -3.665 37.754 1.00 95.38 789 ASN A N 1
ATOM 6404 C CA . ASN A 1 789 ? -21.413 -2.383 37.661 1.00 95.38 789 ASN A CA 1
ATOM 6405 C C . ASN A 1 789 ? -22.234 -1.367 36.840 1.00 95.38 789 ASN A C 1
ATOM 6407 O O . ASN A 1 789 ? -22.413 -0.232 37.284 1.00 95.38 789 ASN A O 1
ATOM 6411 N N . PHE A 1 790 ? -22.814 -1.778 35.706 1.00 96.38 790 PHE A N 1
ATOM 6412 C CA . PHE A 1 790 ? -23.717 -0.934 34.913 1.00 96.38 790 PHE A CA 1
ATOM 6413 C C . PHE A 1 790 ? -24.921 -0.448 35.731 1.00 96.38 790 PHE A C 1
ATOM 6415 O O . PHE A 1 790 ? -25.182 0.757 35.779 1.00 96.38 790 PHE A O 1
ATOM 6422 N N . MET A 1 791 ? -25.610 -1.348 36.440 1.00 96.31 791 MET A N 1
ATOM 6423 C CA . MET A 1 791 ? -26.760 -0.996 37.283 1.00 96.31 791 MET A CA 1
ATOM 6424 C C . MET A 1 791 ? -26.361 -0.051 38.424 1.00 96.31 791 MET A C 1
ATOM 6426 O O . MET A 1 791 ? -27.034 0.948 38.680 1.00 96.31 791 MET A O 1
ATOM 6430 N N . ASN A 1 792 ? -25.210 -0.287 39.056 1.00 95.56 792 ASN A N 1
ATOM 6431 C CA . ASN A 1 792 ? -24.667 0.586 40.095 1.00 95.56 792 ASN A CA 1
ATOM 6432 C C . ASN A 1 792 ? -24.363 2.002 39.590 1.00 95.56 792 ASN A C 1
ATOM 6434 O O . ASN A 1 792 ? -24.579 2.981 40.314 1.00 95.56 792 ASN A O 1
ATOM 6438 N N . VAL A 1 793 ? -23.859 2.136 38.360 1.00 95.00 793 VAL A N 1
ATOM 6439 C CA . VAL A 1 793 ? -23.662 3.443 37.719 1.00 95.00 793 VAL A CA 1
ATOM 6440 C C . VAL A 1 793 ? -25.012 4.079 37.393 1.00 95.00 793 VAL A C 1
ATOM 6442 O O . VAL A 1 793 ? -25.217 5.244 37.740 1.00 95.00 793 VAL A O 1
ATOM 6445 N N . TYR A 1 794 ? -25.961 3.319 36.839 1.00 95.12 794 TYR A N 1
ATOM 6446 C CA . TYR A 1 794 ? -27.317 3.801 36.581 1.00 95.12 794 TYR A CA 1
ATOM 6447 C C . TYR A 1 794 ? -27.978 4.372 37.843 1.00 95.12 794 TYR A C 1
ATOM 6449 O O . TYR A 1 794 ? -28.464 5.501 37.809 1.00 95.12 794 TYR A O 1
ATOM 6457 N N . TYR A 1 795 ? -27.944 3.672 38.984 1.00 94.50 795 TYR A N 1
ATOM 6458 C CA . TYR A 1 795 ? -28.548 4.180 40.224 1.00 94.50 795 TYR A CA 1
ATOM 6459 C C . TYR A 1 795 ? -27.935 5.504 40.679 1.00 94.50 795 TYR A C 1
ATOM 6461 O O . TYR A 1 795 ? -28.649 6.388 41.161 1.00 94.50 795 TYR A O 1
ATOM 6469 N N . LYS A 1 796 ? -26.615 5.672 40.515 1.00 94.94 796 LYS A N 1
ATOM 6470 C CA . LYS A 1 796 ? -25.937 6.941 40.816 1.00 94.94 796 LYS A CA 1
ATOM 6471 C C . LYS A 1 796 ? -26.443 8.053 39.899 1.00 94.94 796 LYS A C 1
ATOM 6473 O O . LYS A 1 796 ? -26.801 9.120 40.399 1.00 94.94 796 LYS A O 1
ATOM 6478 N N . VAL A 1 797 ? -26.532 7.790 38.593 1.00 94.50 797 VAL A N 1
ATOM 6479 C CA . VAL A 1 797 ? -27.038 8.751 37.599 1.00 94.50 797 VAL A CA 1
ATOM 6480 C C . VAL A 1 797 ? -28.495 9.105 37.875 1.00 94.50 797 VAL A C 1
ATOM 6482 O O . VAL A 1 797 ? -28.830 10.289 37.905 1.00 94.50 797 VAL A O 1
ATOM 6485 N N . TYR A 1 798 ? -29.341 8.112 38.149 1.00 92.50 798 TYR A N 1
ATOM 6486 C CA . TYR A 1 798 ? -30.749 8.300 38.482 1.00 92.50 798 TYR A CA 1
ATOM 6487 C C . TYR A 1 798 ? -30.921 9.166 39.729 1.00 92.50 798 TYR A C 1
ATOM 6489 O O . TYR A 1 798 ? -31.657 10.150 39.697 1.00 92.50 798 TYR A O 1
ATOM 6497 N N . LYS A 1 799 ? -30.182 8.875 40.806 1.00 93.12 799 LYS A N 1
ATOM 6498 C CA . LYS A 1 799 ? -30.232 9.658 42.050 1.00 93.12 799 LYS A CA 1
ATOM 6499 C C . LYS A 1 799 ? -29.813 11.118 41.847 1.00 93.12 799 LYS A C 1
ATOM 6501 O O . LYS A 1 799 ? -30.349 12.001 42.509 1.00 93.12 799 LYS A O 1
ATOM 6506 N N . GLN A 1 800 ? -28.851 11.375 40.963 1.00 93.44 800 GLN A N 1
ATOM 6507 C CA . GLN A 1 800 ? -28.325 12.719 40.703 1.00 93.44 800 GLN A CA 1
ATOM 6508 C C . GLN A 1 800 ? -29.150 13.509 39.675 1.00 93.44 800 GLN A C 1
ATOM 6510 O O . GLN A 1 800 ? -29.192 14.734 39.746 1.00 93.44 800 GLN A O 1
ATOM 6515 N N . ASN A 1 801 ? -29.812 12.826 38.735 1.00 92.50 801 ASN A N 1
ATOM 6516 C CA . ASN A 1 801 ? -30.433 13.436 37.554 1.00 92.50 801 ASN A CA 1
ATOM 6517 C C . ASN A 1 801 ? -31.907 13.043 37.363 1.00 92.50 801 ASN A C 1
ATOM 6519 O O . ASN A 1 801 ? -32.424 13.113 36.248 1.00 92.50 801 ASN A O 1
ATOM 6523 N N . GLN A 1 802 ? -32.603 12.649 38.433 1.00 88.00 802 GLN A N 1
ATOM 6524 C CA . GLN A 1 802 ? -33.976 12.134 38.375 1.00 88.00 802 GLN A CA 1
ATOM 6525 C C . GLN A 1 802 ? -34.946 13.044 37.601 1.00 88.00 802 GLN A C 1
ATOM 6527 O O . GLN A 1 802 ? -35.807 12.552 36.884 1.00 88.00 802 GLN A O 1
ATOM 6532 N N . SER A 1 803 ? -34.795 14.368 37.710 1.00 88.69 803 SER A N 1
ATOM 6533 C CA . SER A 1 803 ? -35.649 15.350 37.024 1.00 88.69 803 SER A CA 1
ATOM 6534 C C . SER A 1 803 ? -35.383 15.485 35.519 1.00 88.69 803 SER A C 1
ATOM 6536 O O . SER A 1 803 ? -36.191 16.084 34.810 1.00 88.69 803 SER A O 1
ATOM 6538 N N . LYS A 1 804 ? -34.247 14.978 35.023 1.00 89.19 804 LYS A N 1
ATOM 6539 C CA . LYS A 1 804 ? -33.881 15.014 33.599 1.00 89.19 804 LYS A CA 1
ATOM 6540 C C . LYS A 1 804 ? -34.247 13.729 32.866 1.00 89.19 804 LYS A C 1
ATOM 6542 O O . LYS A 1 804 ? -34.508 13.794 31.667 1.00 89.19 804 LYS A O 1
ATOM 6547 N N . LEU A 1 805 ? -34.215 12.597 33.566 1.00 90.62 805 LEU A N 1
ATOM 6548 C CA . LEU A 1 805 ? -34.463 11.286 32.981 1.00 90.62 805 LEU A CA 1
ATOM 6549 C C . LEU A 1 805 ? -35.946 11.085 32.647 1.00 90.62 805 LEU A C 1
ATOM 6551 O O . LEU A 1 805 ? -36.842 11.594 33.316 1.00 90.62 805 LEU A O 1
ATOM 6555 N N . THR A 1 806 ? -36.180 10.303 31.605 1.00 91.38 806 THR A N 1
ATOM 6556 C CA . THR A 1 806 ? -37.485 9.917 31.075 1.00 91.38 806 THR A CA 1
ATOM 6557 C C . THR A 1 806 ? -37.626 8.402 31.120 1.00 91.38 806 THR A C 1
ATOM 6559 O O . THR A 1 806 ? -36.646 7.677 31.298 1.00 91.38 806 THR A O 1
ATOM 6562 N N . ARG A 1 807 ? -38.869 7.934 31.025 1.00 89.75 807 ARG A N 1
ATOM 6563 C CA . ARG A 1 807 ? -39.216 6.514 31.010 1.00 89.75 807 ARG A CA 1
ATOM 6564 C C . ARG A 1 807 ? -39.710 6.124 29.610 1.00 89.75 807 ARG A C 1
ATOM 6566 O O . ARG A 1 807 ? -40.517 6.883 29.066 1.00 89.75 807 ARG A O 1
ATOM 6573 N N . PRO A 1 808 ? -39.283 4.975 29.058 1.00 92.75 808 PRO A N 1
ATOM 6574 C CA . PRO A 1 808 ? -38.291 4.055 29.623 1.00 92.75 808 PRO A CA 1
ATOM 6575 C C . PRO A 1 808 ? -36.859 4.590 29.539 1.00 92.75 808 PRO A C 1
ATOM 6577 O O . PRO A 1 808 ? -36.541 5.433 28.704 1.00 92.75 808 PRO A O 1
ATOM 6580 N N . LEU A 1 809 ? -35.976 4.052 30.385 1.00 94.94 809 LEU A N 1
ATOM 6581 C CA . LEU A 1 809 ? -34.552 4.056 30.072 1.00 94.94 809 LEU A CA 1
ATOM 6582 C C . LEU A 1 809 ? -34.327 3.068 28.923 1.00 94.94 809 LEU A C 1
ATOM 6584 O O . LEU A 1 809 ? -34.484 1.856 29.103 1.00 94.94 809 LEU A O 1
ATOM 6588 N N . HIS A 1 810 ? -33.950 3.584 27.757 1.00 96.31 810 HIS A N 1
ATOM 6589 C CA . HIS A 1 810 ? -33.576 2.770 26.607 1.00 96.31 810 HIS A CA 1
ATOM 6590 C C . HIS A 1 810 ? -32.162 2.210 26.822 1.00 96.31 810 HIS A C 1
ATOM 6592 O O . HIS A 1 810 ? -31.175 2.929 26.677 1.00 96.31 810 HIS A O 1
ATOM 6598 N N . ILE A 1 811 ? -32.063 0.939 27.213 1.00 97.06 811 ILE A N 1
ATOM 6599 C CA . ILE A 1 811 ? -30.794 0.231 27.403 1.00 97.06 811 ILE A CA 1
ATOM 6600 C C . ILE A 1 811 ? -30.345 -0.320 26.051 1.00 97.06 811 ILE A C 1
ATOM 6602 O O . ILE A 1 811 ? -30.952 -1.242 25.515 1.00 97.06 811 ILE A O 1
ATOM 6606 N N . LEU A 1 812 ? -29.289 0.253 25.495 1.00 97.19 812 LEU A N 1
ATOM 6607 C CA . LEU A 1 812 ? -28.756 -0.072 24.180 1.00 97.19 812 LEU A CA 1
ATOM 6608 C C . LEU A 1 812 ? -27.515 -0.947 24.366 1.00 97.19 812 LEU A C 1
ATOM 6610 O O . LEU A 1 812 ? -26.485 -0.473 24.851 1.00 97.19 812 LEU A O 1
ATOM 6614 N N . LEU A 1 813 ? -27.606 -2.224 24.004 1.00 96.12 813 LEU A N 1
ATOM 6615 C CA . LEU A 1 813 ? -26.436 -3.097 23.978 1.00 96.12 813 LEU A CA 1
ATOM 6616 C C . LEU A 1 813 ? -25.568 -2.726 22.771 1.00 96.12 813 LEU A C 1
ATOM 6618 O O . LEU A 1 813 ? -26.095 -2.584 21.670 1.00 96.12 813 LEU A O 1
ATOM 6622 N N . ALA A 1 814 ? -24.264 -2.550 22.971 1.00 92.38 814 ALA A N 1
ATOM 6623 C CA . ALA A 1 814 ? -23.295 -2.169 21.943 1.00 92.38 814 ALA A CA 1
ATOM 6624 C C . ALA A 1 814 ? -22.041 -3.055 22.002 1.00 92.38 814 ALA A C 1
ATOM 6626 O O . ALA A 1 814 ? -21.804 -3.740 22.998 1.00 92.38 814 ALA A O 1
ATOM 6627 N N . GLY A 1 815 ? -21.254 -3.054 20.928 1.00 87.81 815 GLY A N 1
ATOM 6628 C CA . GLY A 1 815 ? -20.043 -3.866 20.815 1.00 87.81 815 GLY A CA 1
ATOM 6629 C C . GLY A 1 815 ? -20.314 -5.327 20.435 1.00 87.81 815 GLY A C 1
ATOM 6630 O O . GLY A 1 815 ? -21.366 -5.903 20.722 1.00 87.81 815 GLY A O 1
ATOM 6631 N N . ASN A 1 816 ? -19.346 -5.950 19.755 1.00 85.19 816 ASN A N 1
ATOM 6632 C CA . ASN A 1 816 ? -19.503 -7.308 19.221 1.00 85.19 816 ASN A CA 1
ATOM 6633 C C . ASN A 1 816 ? -19.732 -8.362 20.321 1.00 85.19 816 ASN A C 1
ATOM 6635 O O . ASN A 1 816 ? -20.473 -9.317 20.095 1.00 85.19 816 ASN A O 1
ATOM 6639 N N . SER A 1 817 ? -19.184 -8.176 21.526 1.00 90.50 817 SER A N 1
ATOM 6640 C CA . SER A 1 817 ? -19.367 -9.125 22.634 1.00 90.50 817 SER A CA 1
ATOM 6641 C C . SER A 1 817 ? -20.808 -9.147 23.169 1.00 90.50 817 SER A C 1
ATOM 6643 O O . SER A 1 817 ? -21.234 -10.147 23.745 1.00 90.50 817 SER A O 1
ATOM 6645 N N . CYS A 1 818 ? -21.604 -8.096 22.936 1.00 91.94 818 CYS A N 1
ATOM 6646 C CA . CYS A 1 818 ? -23.027 -8.074 23.296 1.00 91.94 818 CYS A CA 1
ATOM 6647 C C . CYS A 1 818 ? -23.917 -8.952 22.398 1.00 91.94 818 CYS A C 1
ATOM 6649 O O . CYS A 1 818 ? -25.100 -9.138 22.695 1.00 91.94 818 CYS A O 1
ATOM 6651 N N . LYS A 1 819 ? -23.370 -9.514 21.311 1.00 89.50 819 LYS A N 1
ATOM 6652 C CA . LYS A 1 819 ? -24.052 -10.536 20.500 1.00 89.50 819 LYS A CA 1
ATOM 6653 C C . LYS A 1 819 ? -24.073 -11.906 21.193 1.00 89.50 819 LYS A C 1
ATOM 6655 O O . LYS A 1 819 ? -24.843 -12.768 20.787 1.00 89.50 819 LYS A O 1
ATOM 6660 N N . SER A 1 820 ? -23.265 -12.101 22.241 1.00 90.25 820 SER A N 1
ATOM 6661 C CA . SER A 1 820 ? -23.246 -13.338 23.027 1.00 90.25 820 SER A CA 1
ATOM 6662 C C . SER A 1 820 ? -24.617 -13.625 23.644 1.00 90.25 820 SER A C 1
ATOM 6664 O O . SER A 1 820 ? -25.184 -12.786 24.354 1.00 90.25 820 SER A O 1
ATOM 6666 N N . ARG A 1 821 ? -25.115 -14.849 23.443 1.00 90.06 821 ARG A N 1
ATOM 6667 C CA . ARG A 1 821 ? -26.365 -15.328 24.049 1.00 90.06 821 ARG A CA 1
ATOM 6668 C C . ARG A 1 821 ? -26.281 -15.292 25.571 1.00 90.06 821 ARG A C 1
ATOM 6670 O O . ARG A 1 821 ? -27.223 -14.843 26.220 1.00 90.06 821 ARG A O 1
ATOM 6677 N N . ILE A 1 822 ? -25.144 -15.715 26.134 1.00 91.19 822 ILE A N 1
ATOM 6678 C CA . ILE A 1 822 ? -24.903 -15.705 27.585 1.00 91.19 822 ILE A CA 1
ATOM 6679 C C . ILE A 1 822 ? -25.073 -14.291 28.149 1.00 91.19 822 ILE A C 1
ATOM 6681 O O . ILE A 1 822 ? -25.701 -14.124 29.197 1.00 91.19 822 ILE A O 1
ATOM 6685 N N . LEU A 1 823 ? -24.553 -13.273 27.458 1.00 93.50 823 LEU A N 1
ATOM 6686 C CA . LEU A 1 823 ? -24.711 -11.891 27.896 1.00 93.50 823 LEU A CA 1
ATOM 6687 C C . LEU A 1 823 ? -26.160 -11.436 27.853 1.00 93.50 823 LEU A C 1
ATOM 6689 O O . LEU A 1 823 ? -26.654 -10.923 28.854 1.00 93.50 823 LEU A O 1
ATOM 6693 N N . GLN A 1 824 ? -26.830 -11.615 26.715 1.00 92.88 824 GLN A N 1
ATOM 6694 C CA . GLN A 1 824 ? -28.205 -11.152 26.541 1.00 92.88 824 GLN A CA 1
ATOM 6695 C C . GLN A 1 824 ? -29.132 -11.796 27.577 1.00 92.88 824 GLN A C 1
ATOM 6697 O O . GLN A 1 824 ? -29.887 -11.094 28.247 1.00 92.88 824 GLN A O 1
ATOM 6702 N N . GLU A 1 825 ? -29.000 -13.110 27.779 1.00 92.62 825 GLU A N 1
ATOM 6703 C CA . GLU A 1 825 ? -29.699 -13.865 28.822 1.00 92.62 825 GLU A CA 1
ATOM 6704 C C . GLU A 1 825 ? -29.435 -13.279 30.215 1.00 92.62 825 GLU A C 1
ATOM 6706 O O . GLU A 1 825 ? -30.376 -12.941 30.933 1.00 92.62 825 GLU A O 1
ATOM 6711 N N . THR A 1 826 ? -28.164 -13.113 30.591 1.00 9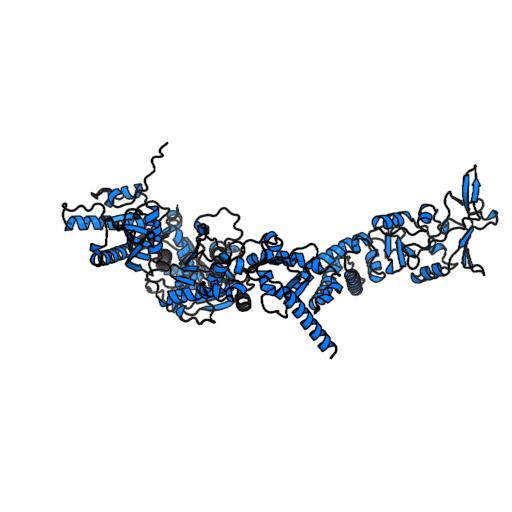4.12 826 THR A N 1
ATOM 6712 C CA . THR A 1 826 ? -27.781 -12.628 31.927 1.00 94.12 826 THR A CA 1
ATOM 6713 C C . THR A 1 826 ? -28.303 -11.211 32.181 1.00 94.12 826 THR A C 1
ATOM 6715 O O . THR A 1 826 ? -28.815 -10.922 33.263 1.00 94.12 826 THR A O 1
ATOM 6718 N N . PHE A 1 827 ? -28.241 -10.332 31.178 1.00 94.75 827 PHE A N 1
ATOM 6719 C CA . PHE A 1 827 ? -28.724 -8.955 31.284 1.00 94.75 827 PHE A CA 1
ATOM 6720 C C . PHE A 1 827 ? -30.241 -8.908 31.451 1.00 94.75 827 PHE A C 1
ATOM 6722 O O . PHE A 1 827 ? -30.747 -8.247 32.357 1.00 94.75 827 PHE A O 1
ATOM 6729 N N . ILE A 1 828 ? -30.976 -9.648 30.621 1.00 93.44 828 ILE A N 1
ATOM 6730 C CA . ILE A 1 828 ? -32.437 -9.702 30.691 1.00 93.44 828 ILE A CA 1
ATOM 6731 C C . ILE A 1 828 ? -32.887 -10.247 32.049 1.00 93.44 828 ILE A C 1
ATOM 6733 O O . ILE A 1 828 ? -33.731 -9.631 32.700 1.00 93.44 828 ILE A O 1
ATOM 6737 N N . LEU A 1 829 ? -32.288 -11.346 32.518 1.00 92.56 829 LEU A N 1
ATOM 6738 C CA . LEU A 1 829 ? -32.597 -11.917 33.832 1.00 92.56 829 LEU A CA 1
ATOM 6739 C C . LEU A 1 829 ? -32.320 -10.926 34.967 1.00 92.56 829 LEU A C 1
ATOM 6741 O O . LEU A 1 829 ? -33.098 -10.841 35.918 1.00 92.56 829 LEU A O 1
ATOM 6745 N N . ARG A 1 830 ? -31.255 -10.125 34.856 1.00 94.38 830 ARG A N 1
ATOM 6746 C CA . ARG A 1 830 ? -30.951 -9.086 35.841 1.00 94.38 830 ARG A CA 1
ATOM 6747 C C . ARG A 1 830 ? -31.967 -7.940 35.837 1.00 94.38 830 ARG A C 1
ATOM 6749 O O . ARG A 1 830 ? -32.307 -7.444 36.914 1.00 94.38 830 ARG A O 1
ATOM 6756 N N . ILE A 1 831 ? -32.472 -7.533 34.669 1.00 92.38 831 ILE A N 1
ATOM 6757 C CA . ILE A 1 831 ? -33.553 -6.538 34.558 1.00 92.38 831 ILE A CA 1
ATOM 6758 C C . ILE A 1 831 ? -34.856 -7.080 35.147 1.00 92.38 831 ILE A C 1
ATOM 6760 O O . ILE A 1 831 ? -35.530 -6.364 35.882 1.00 92.38 831 ILE A O 1
ATOM 6764 N N . VAL A 1 832 ? -35.194 -8.346 34.894 1.00 90.69 832 VAL A N 1
ATOM 6765 C CA . VAL A 1 832 ? -36.374 -8.973 35.508 1.00 90.69 832 VAL A CA 1
ATOM 6766 C C . VAL A 1 832 ? -36.243 -9.020 37.025 1.00 90.69 832 VAL A C 1
ATOM 6768 O O . VAL A 1 832 ? -37.140 -8.551 37.723 1.00 90.69 832 VAL A O 1
ATOM 6771 N N . SER A 1 833 ? -35.095 -9.467 37.542 1.00 90.56 833 SER A N 1
ATOM 6772 C CA . SER A 1 833 ? -34.835 -9.451 38.985 1.00 90.56 833 SER A CA 1
ATOM 6773 C C . SER A 1 833 ? -34.957 -8.045 39.582 1.00 90.56 833 SER A C 1
ATOM 6775 O O . SER A 1 833 ? -35.446 -7.903 40.703 1.00 90.56 833 SER A O 1
ATOM 6777 N N . GLU A 1 834 ? -34.557 -7.003 38.846 1.00 90.69 834 GLU A N 1
ATOM 6778 C CA . GLU A 1 834 ? -34.728 -5.618 39.286 1.00 90.69 834 GLU A CA 1
ATOM 6779 C C . GLU A 1 834 ? -36.198 -5.237 39.434 1.00 90.69 834 GLU A C 1
ATOM 6781 O O . GLU A 1 834 ? -36.611 -4.707 40.465 1.00 90.69 834 GLU A O 1
ATOM 6786 N N . LEU A 1 835 ? -36.994 -5.517 38.403 1.00 88.81 835 LEU A N 1
ATOM 6787 C CA . LEU A 1 835 ? -38.412 -5.186 38.377 1.00 88.81 835 LEU A CA 1
ATOM 6788 C C . LEU A 1 835 ? -39.186 -5.959 39.456 1.00 88.81 835 LEU A C 1
ATOM 6790 O O . LEU A 1 835 ? -40.038 -5.375 40.126 1.00 88.81 835 LEU A O 1
ATOM 6794 N N . GLU A 1 836 ? -38.857 -7.233 39.688 1.00 87.19 836 GLU A N 1
ATOM 6795 C CA . GLU A 1 836 ? -39.431 -8.033 40.778 1.00 87.19 836 GLU A CA 1
ATOM 6796 C C . GLU A 1 836 ? -39.113 -7.455 42.160 1.00 87.19 836 GLU A C 1
ATOM 6798 O O . GLU A 1 836 ? -39.992 -7.384 43.023 1.00 87.19 836 GLU A O 1
ATOM 6803 N N . ASN A 1 837 ? -37.865 -7.038 42.385 1.00 86.88 837 ASN A N 1
ATOM 6804 C CA . ASN A 1 837 ? -37.459 -6.437 43.653 1.00 86.88 837 ASN A CA 1
ATOM 6805 C C . ASN A 1 837 ? -38.180 -5.101 43.884 1.00 86.88 837 ASN A C 1
ATOM 6807 O O . ASN A 1 837 ? -38.727 -4.884 44.964 1.00 86.88 837 ASN A O 1
ATOM 6811 N N . MET A 1 838 ? -38.286 -4.253 42.854 1.00 84.06 838 MET A N 1
ATOM 6812 C CA . MET A 1 838 ? -39.051 -3.002 42.928 1.00 84.06 838 MET A CA 1
ATOM 6813 C C . MET A 1 838 ? -40.544 -3.241 43.198 1.00 84.06 838 MET A C 1
ATOM 6815 O O . MET A 1 838 ? -41.149 -2.510 43.985 1.00 84.06 838 MET A O 1
ATOM 6819 N N . SER A 1 839 ? -41.136 -4.278 42.594 1.00 82.12 839 SER A N 1
ATOM 6820 C CA . SER A 1 839 ? -42.530 -4.672 42.840 1.00 82.12 839 SER A CA 1
ATOM 6821 C C . SER A 1 839 ? -42.766 -5.052 44.302 1.00 82.12 839 SER A C 1
ATOM 6823 O O . SER A 1 839 ? -43.767 -4.647 44.891 1.00 82.12 839 SER A O 1
ATOM 6825 N N . LYS A 1 840 ? -41.828 -5.788 44.913 1.00 81.38 840 LYS A N 1
ATOM 6826 C CA . LYS A 1 840 ? -41.904 -6.191 46.327 1.00 81.38 840 LYS A CA 1
ATOM 6827 C C . LYS A 1 840 ? -41.776 -5.006 47.288 1.00 81.38 840 LYS A C 1
ATOM 6829 O O . LYS A 1 840 ? -42.397 -5.025 48.346 1.00 81.38 840 LYS A O 1
ATOM 6834 N N . GLU A 1 841 ? -40.981 -3.992 46.943 1.00 77.88 841 GLU A N 1
ATOM 6835 C CA . GLU A 1 841 ? -40.744 -2.824 47.805 1.00 77.88 841 GLU A CA 1
ATOM 6836 C C . GLU A 1 841 ? -41.869 -1.779 47.762 1.00 77.88 841 GLU A C 1
ATOM 6838 O O . GLU A 1 841 ? -42.139 -1.128 48.772 1.00 77.88 841 GLU A O 1
ATOM 6843 N N . ILE A 1 842 ? -42.509 -1.586 46.604 1.00 70.81 842 ILE A N 1
ATOM 6844 C CA . ILE A 1 842 ? -43.440 -0.467 46.370 1.00 70.81 842 ILE A CA 1
ATOM 6845 C C . ILE A 1 842 ? -44.917 -0.920 46.388 1.00 70.81 842 ILE A C 1
ATOM 6847 O O . ILE A 1 842 ? -45.804 -0.078 46.537 1.00 70.81 842 ILE A O 1
ATOM 6851 N N . GLY A 1 843 ? -45.182 -2.231 46.312 1.00 60.22 843 GLY A N 1
ATOM 6852 C CA . GLY A 1 843 ? -46.527 -2.808 46.190 1.00 60.22 843 GLY A CA 1
ATOM 6853 C C . GLY A 1 843 ? -47.102 -2.690 44.770 1.00 60.22 843 GLY A C 1
ATOM 6854 O O . GLY A 1 843 ? -46.541 -1.995 43.924 1.00 60.22 843 GLY A O 1
ATOM 6855 N N . ASP A 1 844 ? -48.242 -3.342 44.513 1.00 59.59 844 ASP A N 1
ATOM 6856 C CA . ASP A 1 844 ? -48.883 -3.425 43.181 1.00 59.59 844 ASP A CA 1
ATOM 6857 C C . ASP A 1 844 ? -49.435 -2.077 42.645 1.00 59.59 844 ASP A C 1
ATOM 6859 O O . ASP A 1 844 ? -49.946 -2.007 41.529 1.00 59.59 844 ASP A O 1
ATOM 6863 N N . ASP A 1 845 ? -49.329 -0.986 43.414 1.00 54.06 845 ASP A N 1
ATOM 6864 C CA . ASP A 1 845 ? -49.968 0.311 43.134 1.00 54.06 845 ASP A CA 1
ATOM 6865 C C . ASP A 1 845 ? -49.187 1.233 42.167 1.00 54.06 845 ASP A C 1
ATOM 6867 O O . ASP A 1 845 ? -49.696 2.293 41.787 1.00 54.06 845 ASP A O 1
ATOM 6871 N N . LYS A 1 846 ? -47.957 0.887 41.747 1.00 63.44 846 LYS A N 1
ATOM 6872 C CA . LYS A 1 846 ? -47.206 1.665 40.736 1.00 63.44 846 LYS A CA 1
ATOM 6873 C C . LYS A 1 846 ? -47.009 0.904 39.435 1.00 63.44 846 LYS A C 1
ATOM 6875 O O . LYS A 1 846 ? -46.534 -0.223 39.423 1.00 63.44 846 LYS A O 1
ATOM 6880 N N . ASP A 1 847 ? -47.254 1.610 38.334 1.00 70.75 847 ASP A N 1
ATOM 6881 C CA . ASP A 1 847 ? -46.941 1.143 36.989 1.00 70.75 847 ASP A CA 1
ATOM 6882 C C . ASP A 1 847 ? -45.418 0.975 36.809 1.00 70.75 847 ASP A C 1
ATOM 6884 O O . ASP A 1 847 ? -44.661 1.952 36.724 1.00 70.75 847 ASP A O 1
ATOM 6888 N N . LEU A 1 848 ? -44.977 -0.288 36.820 1.00 76.12 848 LEU A N 1
ATOM 6889 C CA . LEU A 1 848 ? -43.611 -0.717 36.507 1.00 76.12 848 LEU A CA 1
ATOM 6890 C C . LEU A 1 848 ? -43.402 -0.905 34.996 1.00 76.12 848 LEU A C 1
ATOM 6892 O O . LEU A 1 848 ? -42.273 -1.156 34.563 1.00 76.12 848 LEU A O 1
ATOM 6896 N N . SER A 1 849 ? -44.464 -0.785 34.186 1.00 71.31 849 SER A N 1
ATOM 6897 C CA . SER A 1 849 ? -44.335 -0.825 32.735 1.00 71.31 849 SER A CA 1
ATOM 6898 C C . SER A 1 849 ? -43.494 0.357 32.253 1.00 71.31 849 SER A C 1
ATOM 6900 O O . SER A 1 849 ? -43.480 1.440 32.846 1.00 71.31 849 SER A O 1
ATOM 6902 N N . ASN A 1 850 ? -42.737 0.139 31.177 1.00 80.25 850 ASN A N 1
ATOM 6903 C CA . ASN A 1 850 ? -41.879 1.157 30.574 1.00 80.25 850 ASN A CA 1
ATOM 6904 C C . ASN A 1 850 ? -40.839 1.764 31.538 1.00 80.25 850 ASN A C 1
ATOM 6906 O O . ASN A 1 850 ? -40.475 2.925 31.380 1.00 80.25 850 ASN A O 1
ATOM 6910 N N . LEU A 1 851 ? -40.340 1.027 32.537 1.00 89.00 851 LEU A N 1
ATOM 6911 C CA . LEU A 1 851 ? -39.183 1.473 33.331 1.00 89.00 851 LEU A CA 1
ATOM 6912 C C . LEU A 1 851 ? -37.876 1.336 32.551 1.00 89.00 851 LEU A C 1
ATOM 6914 O O . LEU A 1 851 ? -37.108 2.292 32.432 1.00 89.00 851 LEU A O 1
ATOM 6918 N N . PHE A 1 852 ? -37.660 0.150 31.995 1.00 93.31 852 PHE A N 1
ATOM 6919 C CA . PHE A 1 852 ? -36.510 -0.196 31.178 1.00 93.31 852 PHE A CA 1
ATOM 6920 C C . PHE A 1 852 ? -37.000 -0.733 29.847 1.00 93.31 852 PHE A C 1
ATOM 6922 O O . PHE A 1 852 ? -38.050 -1.368 29.777 1.00 93.31 852 PHE A O 1
ATOM 6929 N N . LYS A 1 853 ? -36.219 -0.504 28.799 1.00 94.56 853 LYS A N 1
ATOM 6930 C CA . LYS A 1 853 ? -36.425 -1.137 27.504 1.00 94.56 853 LYS A CA 1
ATOM 6931 C C . LYS A 1 853 ? -35.064 -1.507 26.943 1.00 94.56 853 LYS A C 1
ATOM 6933 O O . LYS A 1 853 ? -34.285 -0.611 26.639 1.00 94.56 853 LYS A O 1
ATOM 6938 N N . ILE A 1 854 ? -34.763 -2.799 26.858 1.00 95.44 854 ILE A N 1
ATOM 6939 C CA . ILE A 1 854 ? -33.475 -3.289 26.368 1.00 95.44 854 ILE A CA 1
ATOM 6940 C C . ILE A 1 854 ? -33.534 -3.553 24.864 1.00 95.44 854 ILE A C 1
ATOM 6942 O O . ILE A 1 854 ? -34.513 -4.104 24.356 1.00 95.44 854 ILE A O 1
ATOM 6946 N N . TYR A 1 855 ? -32.487 -3.146 24.160 1.00 95.50 855 TYR A N 1
ATOM 6947 C CA . TYR A 1 855 ? -32.334 -3.270 22.717 1.00 95.50 855 TYR A CA 1
ATOM 6948 C C . TYR A 1 855 ? -31.091 -4.105 22.420 1.00 95.50 855 TYR A C 1
ATOM 6950 O O . TYR A 1 855 ? -30.074 -3.923 23.098 1.00 95.50 855 TYR A O 1
ATOM 6958 N N . PRO A 1 856 ? -31.147 -5.010 21.431 1.00 94.25 856 PRO A N 1
ATOM 6959 C CA . PRO A 1 856 ? -29.983 -5.796 21.055 1.00 94.25 856 PRO A CA 1
ATOM 6960 C C . PRO A 1 856 ? -28.936 -4.895 20.369 1.00 94.25 856 PRO A C 1
ATOM 6962 O O . PRO A 1 856 ? -29.240 -3.749 20.010 1.00 94.25 856 PRO A O 1
ATOM 6965 N N . PRO A 1 857 ? -27.703 -5.383 20.159 1.00 92.06 857 PRO A N 1
ATOM 6966 C CA . PRO A 1 857 ? -26.759 -4.718 19.270 1.00 92.06 857 PRO A CA 1
ATOM 6967 C C . PRO A 1 857 ? -27.351 -4.452 17.885 1.00 92.06 857 PRO A C 1
ATOM 6969 O O . PRO A 1 857 ? -28.150 -5.256 17.395 1.00 92.06 857 PRO A O 1
ATOM 6972 N N . LEU A 1 858 ? -26.943 -3.355 17.244 1.00 88.88 858 LEU A N 1
ATOM 6973 C CA . LEU A 1 858 ? -27.283 -3.090 15.846 1.00 88.88 858 LEU A CA 1
ATOM 6974 C C . LEU A 1 858 ? -26.918 -4.302 14.978 1.00 88.88 858 LEU A C 1
ATOM 6976 O O . LEU A 1 858 ? -25.964 -5.028 15.267 1.00 88.88 858 LEU A O 1
ATOM 6980 N N . ASP A 1 859 ? -27.745 -4.551 13.964 1.00 82.75 859 ASP A N 1
ATOM 6981 C CA . ASP A 1 859 ? -27.673 -5.729 13.090 1.00 82.75 859 ASP A CA 1
ATOM 6982 C C . ASP A 1 859 ? -27.868 -7.085 13.796 1.00 82.75 859 ASP A C 1
ATOM 6984 O O . ASP A 1 859 ? -27.534 -8.134 13.249 1.00 82.75 859 ASP A O 1
ATOM 6988 N N . SER A 1 860 ? -28.454 -7.097 15.000 1.00 86.62 860 SER A N 1
ATOM 6989 C CA . SER A 1 860 ? -28.828 -8.327 15.706 1.00 86.62 860 SER A CA 1
ATOM 6990 C C . SER A 1 860 ? -30.248 -8.277 16.278 1.00 86.62 860 SER A C 1
ATOM 6992 O O . SER A 1 860 ? -30.893 -7.229 16.342 1.00 86.62 860 SER A O 1
ATOM 6994 N N . THR A 1 861 ? -30.764 -9.439 16.674 1.00 89.31 861 THR A N 1
ATOM 6995 C CA . THR A 1 861 ? -32.080 -9.598 17.304 1.00 89.31 861 THR A CA 1
ATOM 6996 C C . THR A 1 861 ? -31.970 -10.529 18.499 1.00 89.31 861 THR A C 1
ATOM 6998 O O . THR A 1 861 ? -31.194 -11.480 18.464 1.00 89.31 861 THR A O 1
ATOM 7001 N N . PHE A 1 862 ? -32.776 -10.294 19.533 1.00 90.06 862 PHE A N 1
ATOM 7002 C CA . PHE A 1 862 ? -32.918 -11.258 20.621 1.00 90.06 862 PHE A CA 1
ATOM 7003 C C . PHE A 1 862 ? -33.573 -12.550 20.117 1.00 90.06 862 PHE A C 1
ATOM 7005 O O . PHE A 1 862 ? -34.539 -12.501 19.353 1.00 90.06 862 PHE A O 1
ATOM 7012 N N . ASP A 1 863 ? -33.095 -13.697 20.596 1.00 88.81 863 ASP A N 1
ATOM 7013 C CA . ASP A 1 863 ? -33.773 -14.980 20.406 1.00 88.81 863 ASP A CA 1
ATOM 7014 C C . ASP A 1 863 ? -34.974 -15.075 21.361 1.00 88.81 863 ASP A C 1
ATOM 7016 O O . ASP A 1 863 ? -34.881 -15.520 22.507 1.00 88.81 863 ASP A O 1
ATOM 7020 N N . ILE A 1 864 ? -36.118 -14.576 20.895 1.00 87.81 864 ILE A N 1
ATOM 7021 C CA . ILE A 1 864 ? -37.343 -14.495 21.695 1.00 87.81 864 ILE A CA 1
ATOM 7022 C C . ILE A 1 864 ? -37.881 -15.885 22.061 1.00 87.81 864 ILE A C 1
ATOM 7024 O O . ILE A 1 864 ? -38.437 -16.047 23.149 1.00 87.81 864 ILE A O 1
ATOM 7028 N N . GLU A 1 865 ? -37.743 -16.883 21.184 1.00 86.62 865 GLU A N 1
ATOM 7029 C CA . GLU A 1 865 ? -38.222 -18.242 21.463 1.00 86.62 865 GLU A CA 1
ATOM 7030 C C . GLU A 1 865 ? -37.406 -18.885 22.582 1.00 86.62 865 GLU A C 1
ATOM 7032 O O . GLU A 1 865 ? -37.984 -19.416 23.536 1.00 86.62 865 GLU A O 1
ATOM 7037 N N . TYR A 1 866 ? -36.080 -18.750 22.520 1.00 87.44 866 TYR A N 1
ATOM 7038 C CA . TYR A 1 866 ? -35.189 -19.182 23.588 1.00 87.44 866 TYR A CA 1
ATOM 7039 C C . TYR A 1 866 ? -35.513 -18.485 24.917 1.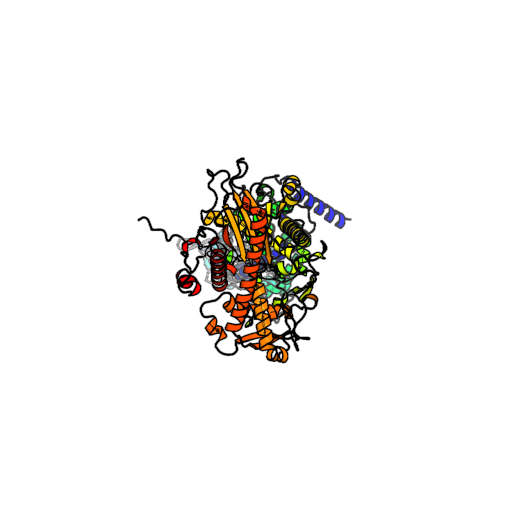00 87.44 866 TYR A C 1
ATOM 7041 O O . TYR A 1 866 ? -35.701 -19.154 25.936 1.00 87.44 866 TYR A O 1
ATOM 7049 N N . LEU A 1 867 ? -35.655 -17.153 24.911 1.00 87.38 867 LEU A N 1
ATOM 7050 C CA . LEU A 1 867 ? -35.959 -16.375 26.117 1.00 87.38 867 LEU A CA 1
ATOM 7051 C C . LEU A 1 867 ? -37.302 -16.784 26.743 1.00 87.38 867 LEU A C 1
ATOM 7053 O O . LEU A 1 867 ? -37.377 -16.989 27.952 1.00 87.38 867 LEU A O 1
ATOM 7057 N N . LYS A 1 868 ? -38.350 -17.004 25.938 1.00 84.75 868 LYS A N 1
ATOM 7058 C CA . LYS A 1 868 ? -39.647 -17.524 26.420 1.00 84.75 868 LYS A CA 1
ATOM 7059 C C . LYS A 1 868 ? -39.538 -18.916 27.049 1.00 84.75 868 LYS A C 1
ATOM 7061 O O . LYS A 1 868 ? -40.408 -19.306 27.826 1.00 84.75 868 LYS A O 1
ATOM 7066 N N . GLY A 1 869 ? -38.500 -19.680 26.713 1.00 84.44 869 GLY A N 1
ATOM 7067 C CA . GLY A 1 869 ? -38.213 -20.992 27.285 1.00 84.44 869 GLY A CA 1
ATOM 7068 C C . GLY A 1 869 ? -37.710 -20.952 28.730 1.00 84.44 869 GLY A C 1
ATOM 7069 O O . GLY A 1 869 ? -37.941 -21.921 29.461 1.00 84.44 869 GLY A O 1
ATOM 7070 N N . LEU A 1 870 ? -37.087 -19.847 29.156 1.00 86.31 870 LEU A N 1
ATOM 7071 C CA . LEU A 1 870 ? -36.467 -19.697 30.474 1.00 86.31 870 LEU A CA 1
ATOM 7072 C C . LEU A 1 870 ? -37.524 -19.657 31.583 1.00 86.31 870 LEU A C 1
ATOM 7074 O O . LEU A 1 870 ? -38.422 -18.815 31.573 1.00 86.31 870 LEU A O 1
ATOM 7078 N N . SER A 1 871 ? -37.403 -20.548 32.572 1.00 82.06 871 SER A N 1
ATOM 7079 C CA . SER A 1 871 ? -38.350 -20.656 33.695 1.00 82.06 871 SER A CA 1
ATOM 7080 C C . SER A 1 871 ? -38.556 -19.331 34.429 1.00 82.06 871 SER A C 1
ATOM 7082 O O . SER A 1 871 ? -39.685 -18.964 34.725 1.00 82.06 871 SER A O 1
ATOM 7084 N N . GLN A 1 872 ? -37.479 -18.572 34.635 1.00 81.50 872 GLN A N 1
ATOM 7085 C CA . GLN A 1 872 ? -37.499 -17.288 35.333 1.00 81.50 872 GLN A CA 1
ATOM 7086 C C . GLN A 1 872 ? -38.321 -16.222 34.594 1.00 81.50 872 GLN A C 1
ATOM 7088 O O . GLN A 1 872 ? -38.850 -15.320 35.228 1.00 81.50 872 GLN A O 1
ATOM 7093 N N . LEU A 1 873 ? -38.427 -16.309 33.262 1.00 80.94 873 LEU A N 1
ATOM 7094 C CA . LEU A 1 873 ? -39.194 -15.356 32.454 1.00 80.94 873 LEU A CA 1
ATOM 7095 C C . LEU A 1 873 ? -40.655 -15.787 32.279 1.00 80.94 873 LEU A C 1
ATOM 7097 O O . LEU A 1 873 ? -41.514 -14.933 32.086 1.00 80.94 873 LEU A O 1
ATOM 7101 N N . LYS A 1 874 ? -40.952 -17.092 32.371 1.00 76.12 874 LYS A N 1
ATOM 7102 C CA . LYS A 1 874 ? -42.326 -17.621 32.297 1.00 76.12 874 LYS A CA 1
ATOM 7103 C C . LYS A 1 874 ? -43.187 -17.204 33.482 1.00 76.12 874 LYS A C 1
ATOM 7105 O O . LYS A 1 874 ? -44.375 -16.957 33.303 1.00 76.12 874 LYS A O 1
ATOM 7110 N N . ASP A 1 875 ? -42.580 -17.136 34.661 1.00 72.19 875 ASP A N 1
ATOM 7111 C CA . ASP A 1 875 ? -43.282 -16.854 35.914 1.00 72.19 875 ASP A CA 1
ATOM 7112 C C . ASP A 1 875 ? -43.364 -15.344 36.221 1.00 72.19 875 ASP A C 1
ATOM 7114 O O . ASP A 1 875 ? -43.945 -14.944 37.231 1.00 72.19 875 ASP A O 1
ATOM 7118 N N . PHE A 1 876 ? -42.805 -14.491 35.353 1.00 79.62 876 PHE A N 1
ATOM 7119 C CA . PHE A 1 876 ? -42.781 -13.046 35.546 1.00 79.62 876 PHE A CA 1
ATOM 7120 C C . PHE A 1 876 ? -44.040 -12.366 34.983 1.00 79.62 876 PHE A C 1
ATOM 7122 O O . PHE A 1 876 ? -44.412 -12.548 33.826 1.00 79.62 876 PHE A O 1
ATOM 7129 N N . ASN A 1 877 ? -44.688 -11.530 35.800 1.00 78.38 877 ASN A N 1
ATOM 7130 C CA . ASN A 1 877 ? -46.024 -10.979 35.525 1.00 78.38 877 ASN A CA 1
ATOM 7131 C C . ASN A 1 877 ? -46.085 -9.881 34.440 1.00 78.38 877 ASN A C 1
ATOM 7133 O O . ASN A 1 877 ? -47.183 -9.459 34.076 1.00 78.38 877 ASN A O 1
ATOM 7137 N N . LEU A 1 878 ? -44.949 -9.394 33.927 1.00 81.31 878 LEU A N 1
ATOM 7138 C CA . LEU A 1 878 ? -44.920 -8.406 32.842 1.00 81.31 878 LEU A CA 1
ATOM 7139 C C . LEU A 1 878 ? -44.618 -9.075 31.491 1.00 81.31 878 LEU A C 1
ATOM 7141 O O . LEU A 1 878 ? -43.687 -9.877 31.403 1.00 81.31 878 LEU A O 1
ATOM 7145 N N . PRO A 1 879 ? -45.334 -8.704 30.410 1.00 84.81 879 PRO A N 1
ATOM 7146 C CA . PRO A 1 879 ? -45.059 -9.230 29.076 1.00 84.81 879 PRO A CA 1
ATOM 7147 C C . PRO A 1 879 ? -43.649 -8.825 28.625 1.00 84.81 879 PRO A C 1
ATOM 7149 O O . PRO A 1 879 ? -43.245 -7.679 28.842 1.00 84.81 879 PRO A O 1
ATOM 7152 N N . LEU A 1 880 ? -42.905 -9.733 27.978 1.00 84.88 880 LEU A N 1
ATOM 7153 C CA . LEU A 1 880 ? -41.535 -9.483 27.489 1.00 84.88 880 LEU A CA 1
ATOM 7154 C C . LEU A 1 880 ? -41.448 -8.213 26.629 1.00 84.88 880 LEU A C 1
ATOM 7156 O O . LEU A 1 880 ? -40.493 -7.444 26.725 1.00 84.88 880 LEU A O 1
ATOM 7160 N N . GLU A 1 881 ? -42.484 -7.946 25.837 1.00 86.00 881 GLU A N 1
ATOM 7161 C CA . GLU A 1 881 ? -42.628 -6.785 24.959 1.00 86.00 881 GLU A CA 1
ATOM 7162 C C . GLU A 1 881 ? -42.628 -5.451 25.727 1.00 86.00 881 GLU A C 1
ATOM 7164 O O . GLU A 1 881 ? -42.382 -4.401 25.135 1.00 86.00 881 GLU A O 1
ATOM 7169 N N . SER A 1 882 ? -42.867 -5.452 27.042 1.00 85.25 882 SER A N 1
ATOM 7170 C CA . SER A 1 882 ? -42.836 -4.233 27.863 1.00 85.25 882 SER A CA 1
ATOM 7171 C C . SER A 1 882 ? -41.425 -3.774 28.242 1.00 85.25 882 SER A C 1
ATOM 7173 O O . SER A 1 882 ? -41.235 -2.585 28.487 1.00 85.25 882 SER A O 1
ATOM 7175 N N . TYR A 1 883 ? -40.430 -4.670 28.234 1.00 87.75 883 TYR A N 1
ATOM 7176 C CA . TYR A 1 883 ? -39.054 -4.366 28.659 1.00 87.75 883 TYR A CA 1
ATOM 7177 C C . TYR A 1 883 ? -37.965 -4.851 27.694 1.00 87.75 883 TYR A C 1
ATOM 7179 O O . TYR A 1 883 ? -36.807 -4.472 27.850 1.00 87.75 883 TYR A O 1
ATOM 7187 N N . ILE A 1 884 ? -38.317 -5.600 26.646 1.00 90.62 884 ILE A N 1
ATOM 7188 C CA . ILE A 1 884 ? -37.415 -6.019 25.562 1.00 90.62 884 ILE A CA 1
ATOM 7189 C C . ILE A 1 884 ? -37.908 -5.454 24.234 1.00 90.62 884 ILE A C 1
ATOM 7191 O O . ILE A 1 884 ? -39.113 -5.395 23.989 1.00 90.62 884 ILE A O 1
ATOM 7195 N N . TYR A 1 885 ? -37.002 -4.997 23.373 1.00 89.50 885 TYR A N 1
ATOM 7196 C CA . TYR A 1 885 ? -37.314 -4.613 22.000 1.00 89.50 885 TYR A CA 1
ATOM 7197 C C . TYR A 1 885 ? -37.621 -5.834 21.125 1.00 89.50 885 TYR A C 1
ATOM 7199 O O . TYR A 1 885 ? -36.836 -6.777 21.055 1.00 89.50 885 TYR A O 1
ATOM 7207 N N . PHE A 1 886 ? -38.753 -5.777 20.427 1.00 85.31 886 PHE A N 1
ATOM 7208 C CA . PHE A 1 886 ? -39.151 -6.744 19.413 1.00 85.31 886 PHE A CA 1
ATOM 7209 C C . PHE A 1 886 ? -39.042 -6.016 18.080 1.00 85.31 886 PHE A C 1
ATOM 7211 O O . PHE A 1 886 ? -39.614 -4.938 17.920 1.00 85.31 886 PHE A O 1
ATOM 7218 N N . LYS A 1 887 ? -38.289 -6.577 17.134 1.00 74.81 887 LYS A N 1
ATOM 7219 C CA . LYS A 1 887 ? -38.303 -6.067 15.766 1.00 74.81 887 LYS A CA 1
ATOM 7220 C C . LYS A 1 887 ? -39.678 -6.414 15.206 1.00 74.81 887 LYS A C 1
ATOM 7222 O O . LYS A 1 887 ? -40.014 -7.595 15.149 1.00 74.81 887 LYS A O 1
ATOM 7227 N N . ASP A 1 888 ? -40.484 -5.409 14.867 1.00 59.91 888 ASP A N 1
ATOM 7228 C CA . ASP A 1 888 ? -41.762 -5.650 14.203 1.00 59.91 888 ASP A CA 1
ATOM 7229 C C . ASP A 1 888 ? -41.466 -6.463 12.938 1.00 59.91 888 ASP A C 1
ATOM 7231 O O . ASP A 1 888 ? -40.838 -5.963 12.000 1.00 59.91 888 ASP A O 1
ATOM 7235 N N . ASN A 1 889 ? -41.868 -7.737 12.921 1.00 43.16 889 ASN A N 1
ATOM 7236 C CA . ASN A 1 889 ? -41.952 -8.496 11.684 1.00 43.16 889 ASN A CA 1
ATOM 7237 C C . ASN A 1 889 ? -42.998 -7.765 10.860 1.00 43.16 889 ASN A C 1
ATOM 7239 O O . ASN A 1 889 ? -44.192 -7.917 11.116 1.00 43.16 889 ASN A O 1
ATOM 7243 N N . GLY A 1 890 ? -42.537 -6.900 9.956 1.00 36.78 890 GLY A N 1
ATOM 7244 C CA . GLY A 1 890 ? -43.406 -6.141 9.083 1.00 36.78 890 GLY A CA 1
ATOM 7245 C C . GLY A 1 890 ? -44.458 -7.083 8.522 1.00 36.78 890 GLY A C 1
ATOM 7246 O O . GLY A 1 890 ? -44.132 -8.063 7.850 1.00 36.78 890 GLY A O 1
ATOM 7247 N N . MET A 1 891 ? -45.724 -6.790 8.816 1.00 30.00 891 MET A N 1
ATOM 7248 C CA . MET A 1 891 ? -46.763 -7.143 7.874 1.00 30.00 891 MET A CA 1
ATOM 7249 C C . MET A 1 891 ? -46.304 -6.540 6.552 1.00 30.00 891 MET A C 1
ATOM 7251 O O . MET A 1 891 ? -46.204 -5.321 6.420 1.00 30.00 891 MET A O 1
ATOM 7255 N N . ILE A 1 892 ? -45.924 -7.410 5.623 1.00 34.72 892 ILE A N 1
ATOM 7256 C CA . ILE A 1 892 ? -45.811 -7.064 4.219 1.00 34.72 892 ILE A CA 1
ATOM 7257 C C . ILE A 1 892 ? -47.225 -6.616 3.845 1.00 34.72 892 ILE A C 1
ATOM 7259 O O . ILE A 1 892 ? -48.118 -7.447 3.672 1.00 34.72 892 ILE A O 1
ATOM 7263 N N . GLU A 1 893 ? -47.467 -5.305 3.849 1.00 30.78 893 GLU A N 1
ATOM 7264 C CA . GLU A 1 893 ? -48.608 -4.738 3.144 1.00 30.78 893 GLU A CA 1
ATOM 7265 C C . GLU A 1 893 ? -48.380 -5.078 1.667 1.00 30.78 893 GLU A C 1
ATOM 7267 O O . GLU A 1 893 ? -47.493 -4.519 1.022 1.00 30.78 893 GLU A O 1
ATOM 7272 N N . ASN A 1 894 ? -49.096 -6.112 1.213 1.00 31.52 894 ASN A N 1
ATOM 7273 C CA . ASN A 1 894 ? -49.153 -6.568 -0.177 1.00 31.52 894 ASN A CA 1
ATOM 7274 C C . ASN A 1 894 ? -49.558 -5.451 -1.137 1.00 31.52 894 ASN A C 1
ATOM 7276 O O . ASN A 1 894 ? -50.505 -4.704 -0.792 1.00 31.52 894 ASN A O 1
#

Sequence (894 aa):
MEKELSVKNESDCLYALWKSENNKLEADGTTIMQYFRVPIKQLKYWLKNIAHQELNNYIIVLKKVFEEKIIFFKDDGLVYFAIDNRCVPLKANDCSIIFFESNRNEINVVVDNEQYYEIPDLSTGGKSKSRVTSEDISNMVSIGIDLNQSNLNNIFRFINPLPLLKFYTDNQIPLPSNMNILNNCRVLGYSSISNLELINNSLGISLEYTSQKNSPIRSKTPFIFIPSKSLNDAYSGENFWRYALNTFSEPTHIELAGFSRIFYTILSNVLNNIDDKLQVKLEDLIELSLNIINKKIDAIKHVSECVDIFGENWADKVYPYYKQYLKECDRIRSNISSYSDDIIIDINRGHWEVFESFYNELDENSWIIEVPKDETLVARDPLCDVNHRAVCGIDFGTKSTVVVCRDKEEVLLRIGAGELISEPRSEDYENPTVIQLKNYESFKAVYANKLGRPYTSWEDVCVSHQAANAIYNSDLNKVSNKRCLYSIFSELKQWANSKDRKQILQDETGNIIHLNPYLSLSDTDFDPIEIYAYYLGLYINNMHRGIYLKYLLSFPVNYPKAVRIKILESFERGIKKSLPTRVLNDSETMKRFKITSGASEPAAYAISALKEYKVEPKENEINKKVSYGVFDFGGGTTDFDFGIEYIPEHKKYKFQVEQLGNGGDAYLGGENLLNMLAFEVYKQNIQVMRDANIPIVIPAKCQRFAGSELLVKEEKDGDQLAYLNLKLIANELRALWEEEVGYQSKYNEGANIFKLYSTNNIEKDISVRIDIDFLQAIIRKEISDGIENFMNVYYKVYKQNQSKLTRPLHILLAGNSCKSRILQETFILRIVSELENMSKEIGDDKDLSNLFKIYPPLDSTFDIEYLKGLSQLKDFNLPLESYIYFKDNGMIEN

Mean predicted aligned error: 12.61 Å

Nearest PDB structures (foldseek):
  7kzi-assembly2_B  TM=6.603E-01  e=8.837E-12  Escherichia coli K-12
  7n46-assembly1_A  TM=5.867E-01  e=1.454E-12  Escherichia coli K-12
  6wg5-assembly1_A  TM=2.874E-01  e=1.819E-04  Homo sapiens
  8ove-assembly1_Bu  TM=2.846E-01  e=3.259E-01  Trypanosoma brucei brucei
  4v8p-assembly1_BM  TM=1.958E-01  e=3.840E-01  Tetrahymena thermophila

Radius of gyration: 44.13 Å; Cα contacts (8 Å, |Δi|>4): 1547; chains: 1; bounding box: 99×64×135 Å

Foldseek 3Di:
DVVVVVVVVVVVVQVVLLVVQLVQDDVLAKGWDQWFKDFLVVLLVLLLVLLLVQLVLLLVVLLVLQQAQWFAFVVLQWIAGQVQQWIFGHQPPASHTDKWWWDPPPAWDADPNDTWGKFAEVVVVDKIKTADDPRNQVRCVSNPRHDDFVCLQQFFDDDQCVSVVVQCVVQVPDDDPCVVQVVFEDEDGPVQWPDFDFDQDPVGTMTITHHYHPDMDIDPGTYMTTTIHHDDPCCHDQNVSLVCLQPGQRTDGNSNVQAQSVSSVLLSVQSVPDDPPDDDHSVNSSVVSSVVVSVQSVVDDDPVSSCNHRNPCVLVSCVVVVLVCQQCQCCFAFLDHGDDSCCFAPRRHAGAVRSLCSNDDDDPSMGMGGDDPPGIGMHRQLVNQEDLAKEWEWELALFFIWIWIDDPDIDTDQGQPHPPPDDDDPCSRRFGQKKFAAADVQQVVQLPPDQADGSGGCNRMHGTPNLVCLVPVDPVVPDPAPLSLLRMDRRLVVQLQDDQFWAWGAHNVGDIAIDGRLLPDDPPHDRVLLQSLLSVLLRCDDSVRRHYQHYEYADFPPRDPSSVVSSLVSNLNNNSRHDRPSQVPDPVNNVSRDYDYDDHPQVVQVVVVCVVLVVADDQVRAPDKAWAWEFAAAAQWTKIWTWIKGQHPPVPDSIDIDTLFMDIGRQRHNNSLLLVLLVVQCVVQVVLCVVQQQAAEAGPPDDDDPPCVRRYDYSNGDYSQNPVQSVQSSVLCSCLLLVPVCVCVQQVPAFDFGFGAHPVRDTDTTGTHHDSVVSLVSVLVSLLVRLVRSVVRVVVSCVVQVVRHDFAHEYEYHYPSLLDLSNVLSNLLVVLVVLVVVCVVPDPPDDPFRNAAYEGYPPDDDPVVVSCVDPSNVPRPDDPVRHYDDDPPDPPPD